Protein AF-0000000081550112 (afdb_homodimer)

Organism: NCBI:txid168488

Solvent-accessible surface area (backbone atoms only — not comparable to full-atom values): 55950 Å² total; per-residue (Å²): 106,67,66,59,48,47,55,51,49,52,52,48,53,53,44,50,54,46,49,51,52,52,50,49,59,62,70,41,95,60,53,69,67,57,46,50,53,49,52,52,48,33,51,45,40,63,52,36,85,81,40,51,69,56,51,51,54,51,52,58,54,51,71,75,55,78,55,77,91,37,52,35,54,43,20,46,51,52,34,57,34,46,76,68,51,33,79,71,68,75,66,75,54,55,83,51,34,33,87,86,79,68,42,69,44,73,78,49,72,76,37,56,67,24,34,51,29,34,33,52,29,23,72,65,26,34,89,84,35,59,67,28,55,49,38,30,55,50,27,48,54,53,50,53,52,52,64,67,48,77,84,76,61,57,69,67,58,45,51,51,50,52,47,40,72,71,50,41,68,89,58,50,32,58,64,63,46,19,59,54,37,48,58,52,47,69,69,40,89,83,51,52,67,62,58,50,52,43,29,48,53,51,51,43,52,52,28,51,51,50,46,53,47,47,50,52,49,50,51,48,52,59,70,66,38,56,50,80,71,34,76,83,34,77,86,51,65,64,60,29,38,48,52,26,43,31,30,44,67,55,77,91,37,53,70,44,33,48,56,50,18,54,53,48,43,52,49,52,37,52,48,39,35,61,73,74,65,50,48,74,70,55,46,52,52,51,44,55,31,50,65,65,70,44,80,82,48,39,79,80,44,59,68,71,54,33,53,52,49,50,51,51,52,51,53,50,49,50,51,28,48,53,40,26,73,76,69,70,43,86,48,48,72,46,56,53,48,39,50,35,53,26,46,52,34,44,50,52,51,42,47,28,61,75,68,69,47,77,70,54,58,66,60,45,47,60,42,34,18,39,55,67,39,35,57,47,52,50,48,52,49,47,60,59,68,50,68,71,73,45,77,72,47,55,62,43,56,40,89,75,59,50,65,63,52,50,43,29,14,42,40,29,37,51,30,45,41,70,40,40,44,66,63,36,47,73,73,62,46,74,82,40,64,56,55,37,46,20,62,75,68,68,40,91,46,68,70,58,28,53,51,51,50,52,51,50,42,53,52,38,48,15,53,48,39,44,57,55,49,41,85,82,57,68,70,35,66,72,53,54,48,31,38,53,21,41,34,16,32,27,45,62,56,24,61,52,93,59,98,40,52,64,64,47,42,52,51,50,47,42,55,64,53,67,54,73,72,82,130,105,65,65,59,47,48,55,49,48,52,51,49,51,52,45,51,53,48,49,50,52,52,50,49,58,64,68,41,94,61,55,68,68,57,47,51,53,50,53,52,48,32,50,44,38,62,51,36,83,80,40,49,68,58,50,50,53,51,51,59,54,51,71,75,54,78,54,76,91,37,51,36,53,42,21,46,52,53,34,57,34,46,77,68,50,35,79,71,70,74,66,76,56,55,82,53,35,33,89,86,78,68,41,71,42,73,79,50,72,75,37,57,67,23,35,51,29,35,33,50,30,22,74,65,27,35,87,83,35,58,66,29,55,48,39,31,55,51,29,49,53,53,52,53,51,52,64,69,48,76,85,75,62,57,69,68,59,46,52,52,50,54,47,40,72,72,49,42,68,89,55,50,31,58,63,62,46,19,59,54,36,48,59,52,46,70,70,40,89,83,52,53,66,63,59,50,53,44,28,48,52,51,50,43,52,52,27,52,51,50,47,54,46,47,51,52,48,50,50,49,53,58,70,66,39,54,51,79,71,34,78,82,33,76,85,51,64,65,62,30,37,48,52,25,43,31,30,46,67,55,77,91,38,51,70,44,32,48,55,49,18,54,52,46,43,52,50,52,36,53,50,39,35,59,70,74,65,51,49,73,71,55,45,52,52,52,43,55,30,51,64,66,71,42,80,83,47,39,80,81,44,58,68,71,53,34,54,51,50,49,51,51,51,52,53,50,48,51,53,27,46,52,39,27,73,75,70,69,41,84,48,49,71,48,56,54,48,39,50,36,52,26,45,52,34,43,49,51,53,42,48,28,60,74,68,70,49,77,71,52,59,66,59,45,47,60,42,34,20,39,55,67,37,36,56,45,52,50,48,52,47,49,60,60,67,50,68,71,73,45,78,72,46,56,64,43,59,40,89,75,60,51,65,64,54,50,42,30,14,42,40,30,37,51,30,45,40,69,39,40,44,66,63,34,48,74,72,63,46,75,80,42,66,57,56,37,45,19,65,74,67,68,42,92,46,67,68,60,29,52,50,50,51,52,51,51,43,53,54,37,47,15,53,49,39,44,56,57,49,40,85,80,57,69,69,36,66,72,53,54,49,30,40,53,22,41,34,15,32,28,45,62,58,23,61,51,91,61,98,41,53,64,64,47,43,53,50,49,47,41,54,65,54,65,53,71,71,82,131

Foldseek 3Di:
DVVVVVVVVVLVVLLVVLLVVLLVVLPDDDDLQVNLVSCVLCQLLPNNVSVVPSNVVSLVVLQPDQPPPQLLSLLSNLQSCLLQLHDDDPCSCQVQADPPPRAGDPVCLVVLNSLLSLLLSLLLAFPPNVVSVRSNVVSLVSLVVVLVVPDDDDPLSSVSSVVCNVPRPLLAQRLVSSLVVLVSLVPDPPHDPSSSVSSQSVLQVLLVLLVVLLVVLVVVVVVLCLCVLVVQADDCLLLLLLLLCLLPVDPVCSVVSSLLSLQVSLLRRVLSCLQPNDDLVLLVLLLVLLLVLDLVSLVVHDPSSNSSSVSNSVSLVVLQVVLCVPPVDRCSVLLSQLVSLLSVLSSVLSVCVVVVNADALVVCLQSLLSVLCLLNSLLSSQSSVVPLDDPVVSVLSHPPHDPLSSLLSSLLLLLQLVQCVVVCVVSVNDHGSQVNCCVVVVPDDSVVSNVVSVVVNSNSSSVLSVQSNDPPDSRDNSSSSSSSSSSSSSCQQRVDPDPHSVVSSVVVSCSSNPDRDDD/DVVVVVVVVVLVVLLVVLLVVLLVVLPDDDDLQVNLVSCVLCQLLPNNVSVVPSNVVSLVVLQPDQPPPQLLSLLSNLQSCLLQLHDDDPCSCQVQADPPPRAGDPVCLVVLNSLLSLLLSLLLAFPPNVVSVRSNVVSLVSLVVVLVVPDDDDPLSSVSSVVCNVPHPLLAQRLVSSLVVLVSLVPDPPHDPSSSVSSQSVLQVLLVLLVVLLVVLVVVVVVLCLCVLVVQADDCLLLLLLLLCLLPVDPVCSVVSSLLSLQVSLLRRVLSCLQPNDDLVLLVLLLVLLLVLDLVSLVVHPPSSNSSSVSNSVSLVVLQVVLCVPPVDRCSVLLSQLVSLLSVLSSVLSVCVVVVNADALVVCLQSLLSVLCLLNSLLSSQSSVVPLDDPVVSVLSHPPHDPLSSLLSSLLLLLQLVQCVVVCVVSVNPHGSQNNCCVVVVPDDSVVSNVVSVVVNSNSSSVLSVQSNDPPDSGDNSSSSSSSSSSSSSCQQRVDPDPHSVVSSVVVSCSSNPDRDDD

Radius of gyration: 37.23 Å; Cα contacts (8 Å, |Δi|>4): 1153; chains: 2; bounding box: 61×126×81 Å

Secondary structure (DSSP, 8-state):
-HHHHHHHHHHHHHHHHHHHHHHHHHHS---HHHHHHHHHHHHHTT-GGGGHHHHHHHHHHHHS---TT-HHHHHHHHHHHHHTT----GGGGGGGB-TTTSSBPGGGGG-HHHHHHHHHHHTT--TT-HHHHHHHHHHHHHHHHHHHSTTSS-HHHHHHHHHHHHS-GGGS-HHHHHHHHHHHHHH-TT--HHHHHHHHHHHHHHHHHHHHHHHHHHHHHHHHTHHHH-TTS---HHHHHHHHHHH--SGGGHHHHHHHHHHHHHHHHHHHIIIII--HHHHHHHHHHHHHT-GGGGGGS-HHHHHHHHHHHHHHHHHHHHHHHHH----HHHHHHHHHHHHHHHHHHHHHHHHT----HHHHHHHHHHHTTHHHHHHHHHHHH-TT--HHHHGGGSSSPPHHHHHHHHHHHHHHHHHHHHHHHHHT----HHHHHHHHTT--SHHHHHHHHHHHHHHHHHHHHHHHH-TT--S-HHHHHHHHHHHHHHHHHH--SSS-HHHHHHHHHIIIII-PPP-/-HHHHHHHHHHHHHHHHHHHHHHHHHHS---HHHHHHHHHHHHHTT-GGGGHHHHHHHHHHHHS---TT-HHHHHHHHHHHHHTT----GGGGGGGB-TTTSSBPGGGGG-HHHHHHHHHHHTT--TT-HHHHHHHHHHHHHHHHHHHSTTSS-HHHHHHHHHHHHS-GGGS-HHHHHHHHHHHHHH-TT--HHHHHHHHHHHHHHHHHHHHHHHHHHHHHHHHTHHHH-TTS---HHHHHHHHHHH--SGGGHHHHHHHHHHHHHHHHHHHIIIII--HHHHHHHHHHHHHT-GGGGGGS-HHHHHHHHHHHHHHHHHHHHHHHHH----HHHHHHHHHHHHHHHHHHHHHHHTT----HHHHHHHHHHHTTHHHHHHHHHHHH-TT--HHHHGGGSSSPPHHHHHHHHHHHHHHHHHHHHHHHHHT----HHHHHHHHTT--SHHHHHHHHHHHHHHHHHHHHHHHH-TT--S-HHHHHHHHHHHHHHHHHH--SSS-HHHHHHHHHIIIII-PPP-

Structure (mmCIF, N/CA/C/O backbone):
data_AF-0000000081550112-model_v1
#
loop_
_entity.id
_entity.type
_entity.pdbx_description
1 polymer 'Uncharacterized protein'
#
loop_
_atom_site.group_PDB
_atom_site.id
_atom_site.type_symbol
_atom_site.label_atom_id
_atom_site.label_alt_id
_atom_site.label_comp_id
_atom_site.label_asym_id
_atom_site.label_entity_id
_atom_site.label_seq_id
_atom_site.pdbx_PDB_ins_code
_atom_site.Cartn_x
_atom_site.Cartn_y
_atom_site.Cartn_z
_atom_site.occupancy
_atom_site.B_iso_or_equiv
_atom_site.auth_seq_id
_atom_site.auth_comp_id
_atom_site.auth_asym_id
_atom_site.auth_atom_id
_atom_site.pdbx_PDB_model_num
ATOM 1 N N . MET A 1 1 ? 1.025 13.203 -22.438 1 41.69 1 MET A N 1
ATOM 2 C CA . MET A 1 1 ? 2.135 13.234 -21.484 1 41.69 1 MET A CA 1
ATOM 3 C C . MET A 1 1 ? 3.199 14.234 -21.938 1 41.69 1 MET A C 1
ATOM 5 O O . MET A 1 1 ? 3.682 15.031 -21.125 1 41.69 1 MET A O 1
ATOM 9 N N . VAL A 1 2 ? 3.387 14.094 -23.25 1 50.66 2 VAL A N 1
ATOM 10 C CA . VAL A 1 2 ? 4.434 14.961 -23.797 1 50.66 2 VAL A CA 1
ATOM 11 C C . VAL A 1 2 ? 3.973 16.406 -23.766 1 50.66 2 VAL A C 1
ATOM 13 O O . VAL A 1 2 ? 4.738 17.297 -23.391 1 50.66 2 VAL A O 1
ATOM 16 N N . GLU A 1 3 ? 2.811 16.641 -24.125 1 44.69 3 GLU A N 1
ATOM 17 C CA . GLU A 1 3 ? 2.326 18.016 -24.141 1 44.69 3 GLU A CA 1
ATOM 18 C C . GLU A 1 3 ? 2.211 18.578 -22.734 1 44.69 3 GLU A C 1
ATOM 20 O O . GLU A 1 3 ? 2.504 19.766 -22.5 1 44.69 3 GLU A O 1
ATOM 25 N N . GLU A 1 4 ? 1.807 17.812 -21.922 1 49.06 4 GLU A N 1
ATOM 26 C CA . GLU A 1 4 ? 1.729 18.203 -20.531 1 49.06 4 GLU A CA 1
ATOM 27 C C . GLU A 1 4 ? 3.117 18.469 -19.953 1 49.06 4 GLU A C 1
ATOM 29 O O . GLU A 1 4 ? 3.311 19.422 -19.188 1 49.06 4 GLU A O 1
ATOM 34 N N . ASP A 1 5 ? 3.982 17.688 -20.453 1 56.22 5 ASP A N 1
ATOM 35 C CA . ASP A 1 5 ? 5.359 17.875 -20 1 56.22 5 ASP A CA 1
ATOM 36 C C . ASP A 1 5 ? 5.934 19.188 -20.516 1 56.22 5 ASP A C 1
ATOM 38 O O . ASP A 1 5 ? 6.703 19.859 -19.828 1 56.22 5 ASP A O 1
ATOM 42 N N . ARG A 1 6 ? 5.547 19.484 -21.719 1 52.25 6 ARG A N 1
ATOM 43 C CA . ARG A 1 6 ? 6.043 20.719 -22.312 1 52.25 6 ARG A CA 1
ATOM 44 C C . ARG A 1 6 ? 5.465 21.938 -21.609 1 52.25 6 ARG A C 1
ATOM 46 O O . ARG A 1 6 ? 6.184 22.906 -21.344 1 52.25 6 ARG A O 1
ATOM 53 N N . VAL A 1 7 ? 4.164 22.047 -21.359 1 54 7 VAL A N 1
ATOM 54 C CA . VAL A 1 7 ? 3.514 23.156 -20.672 1 54 7 VAL A CA 1
ATOM 55 C C . VAL A 1 7 ? 4.121 23.312 -19.281 1 54 7 VAL A C 1
ATOM 57 O O . VAL A 1 7 ? 4.383 24.438 -18.844 1 54 7 VAL A O 1
ATOM 60 N N . VAL A 1 8 ? 4.469 22.25 -18.734 1 61.69 8 VAL A N 1
ATOM 61 C CA . VAL A 1 8 ? 5.094 22.25 -17.406 1 61.69 8 VAL A CA 1
ATOM 62 C C . VAL A 1 8 ? 6.504 22.828 -17.516 1 61.69 8 VAL A C 1
ATOM 64 O O . VAL A 1 8 ? 6.93 23.594 -16.641 1 61.69 8 VAL A O 1
ATOM 67 N N . SER A 1 9 ? 7.039 22.484 -18.609 1 65.06 9 SER A N 1
ATOM 68 C CA . SER A 1 9 ? 8.406 22.969 -18.797 1 65.06 9 SER A CA 1
ATOM 69 C C . SER A 1 9 ? 8.445 24.469 -19.031 1 65.06 9 SER A C 1
ATOM 71 O O . SER A 1 9 ? 9.305 25.172 -18.484 1 65.06 9 SER A O 1
ATOM 73 N N . GLU A 1 10 ? 7.496 25 -19.781 1 63.59 10 GLU A N 1
ATOM 74 C CA . GLU A 1 10 ? 7.441 26.438 -20.047 1 63.59 10 GLU A CA 1
ATOM 75 C C . GLU A 1 10 ? 7.078 27.203 -18.766 1 63.59 10 GLU A C 1
ATOM 77 O O . GLU A 1 10 ? 7.641 28.266 -18.5 1 63.59 10 GLU A O 1
ATOM 82 N N . TYR A 1 11 ? 6.195 26.688 -18.062 1 63.84 11 TYR A N 1
ATOM 83 C CA . TYR A 1 11 ? 5.824 27.281 -16.781 1 63.84 11 TYR A CA 1
ATOM 84 C C . TYR A 1 11 ? 7.023 27.359 -15.844 1 63.84 11 TYR A C 1
ATOM 86 O O . TYR A 1 11 ? 7.258 28.391 -15.203 1 63.84 11 TYR A O 1
ATOM 94 N N . ASN A 1 12 ? 7.762 26.344 -15.961 1 69.88 12 ASN A N 1
ATOM 95 C CA . ASN A 1 12 ? 8.906 26.297 -15.062 1 69.88 12 ASN A CA 1
ATOM 96 C C . ASN A 1 12 ? 9.961 27.328 -15.43 1 69.88 12 ASN A C 1
ATOM 98 O O . ASN A 1 12 ? 10.562 27.953 -14.555 1 69.88 12 ASN A O 1
ATOM 102 N N . LYS A 1 13 ? 10.094 27.484 -16.719 1 72 13 LYS A N 1
ATOM 103 C CA . LYS A 1 13 ? 11.078 28.469 -17.156 1 72 13 LYS A CA 1
ATOM 104 C C . LYS A 1 13 ? 10.633 29.891 -16.812 1 72 13 LYS A C 1
ATOM 106 O O . LYS A 1 13 ? 11.445 30.703 -16.375 1 72 13 LYS A O 1
ATOM 111 N N . SER A 1 14 ? 9.414 30.141 -16.984 1 75.94 14 SER A N 1
ATOM 112 C CA . SER A 1 14 ? 8.867 31.453 -16.656 1 75.94 14 SER A CA 1
ATOM 113 C C . SER A 1 14 ? 8.969 31.734 -15.156 1 75.94 14 SER A C 1
ATOM 115 O O . SER A 1 14 ? 9.344 32.844 -14.75 1 75.94 14 SER A O 1
ATOM 117 N N . ILE A 1 15 ? 8.742 30.828 -14.375 1 77.38 15 ILE A N 1
ATOM 118 C CA . ILE A 1 15 ? 8.805 30.953 -12.922 1 77.38 15 ILE A CA 1
ATOM 119 C C . ILE A 1 15 ? 10.25 31.219 -12.492 1 77.38 15 ILE A C 1
ATOM 121 O O . ILE A 1 15 ? 10.5 32.062 -11.617 1 77.38 15 ILE A O 1
ATOM 125 N N . GLU A 1 16 ? 11.094 30.516 -13.164 1 81.06 16 GLU A N 1
ATOM 126 C CA . GLU A 1 16 ? 12.5 30.672 -12.805 1 81.06 16 GLU A CA 1
ATOM 127 C C . GLU A 1 16 ? 12.984 32.094 -13.109 1 81.06 16 GLU A C 1
ATOM 129 O O . GLU A 1 16 ? 13.758 32.656 -12.344 1 81.06 16 GLU A O 1
ATOM 134 N N . GLU A 1 17 ? 12.547 32.594 -14.164 1 79.94 17 GLU A N 1
ATOM 135 C CA . GLU A 1 17 ? 12.938 33.938 -14.531 1 79.94 17 GLU A CA 1
ATOM 136 C C . GLU A 1 17 ? 12.359 34.969 -13.562 1 79.94 17 GLU A C 1
ATOM 138 O O . GLU A 1 17 ? 13.047 35.906 -13.164 1 79.94 17 GLU A O 1
ATOM 143 N N . LEU A 1 18 ? 11.156 34.812 -13.258 1 81.69 18 LEU A N 1
ATOM 144 C CA . LEU A 1 18 ? 10.492 35.688 -12.305 1 81.69 18 LEU A CA 1
ATOM 145 C C . LEU A 1 18 ? 11.156 35.625 -10.938 1 81.69 18 LEU A C 1
ATOM 147 O O . LEU A 1 18 ? 11.32 36.625 -10.258 1 81.69 18 LEU A O 1
ATOM 151 N N . GLN A 1 19 ? 11.523 34.406 -10.555 1 87.56 19 GLN A N 1
ATOM 152 C CA . GLN A 1 19 ? 12.18 34.188 -9.273 1 87.56 19 GLN A CA 1
ATOM 153 C C . GLN A 1 19 ? 13.531 34.875 -9.211 1 87.56 19 GLN A C 1
ATOM 155 O O . GLN A 1 19 ? 13.883 35.469 -8.18 1 87.56 19 GLN A O 1
ATOM 160 N N . GLU A 1 20 ? 14.203 34.812 -10.305 1 86.94 20 GLU A N 1
ATOM 161 C CA . GLU A 1 20 ? 15.516 35.469 -10.344 1 86.94 20 GLU A CA 1
ATOM 162 C C . GLU A 1 20 ? 15.398 36.969 -10.242 1 86.94 20 GLU A C 1
ATOM 164 O O . GLU A 1 20 ? 16.234 37.625 -9.617 1 86.94 20 GLU A O 1
ATOM 169 N N . GLU A 1 21 ? 14.469 37.5 -10.836 1 85.06 21 GLU A N 1
ATOM 170 C CA . GLU A 1 21 ? 14.266 38.938 -10.781 1 85.06 21 GLU A CA 1
ATOM 171 C C . GLU A 1 21 ? 13.891 39.375 -9.367 1 85.06 21 GLU A C 1
ATOM 173 O O . GLU A 1 21 ? 14.367 40.406 -8.891 1 85.06 21 GLU A O 1
ATOM 178 N N . THR A 1 22 ? 12.992 38.688 -8.797 1 85.5 22 THR A N 1
ATOM 179 C CA . THR A 1 22 ? 12.586 38.969 -7.426 1 85.5 22 THR A CA 1
ATOM 180 C C . THR A 1 22 ? 13.766 38.844 -6.469 1 85.5 22 THR A C 1
ATOM 182 O O . THR A 1 22 ? 13.922 39.625 -5.547 1 85.5 22 THR A O 1
ATOM 185 N N . ARG A 1 23 ? 14.547 37.812 -6.672 1 89.31 23 ARG A N 1
ATOM 186 C CA . ARG A 1 23 ? 15.719 37.594 -5.836 1 89.31 23 ARG A CA 1
ATOM 187 C C . ARG A 1 23 ? 16.703 38.75 -5.938 1 89.31 23 ARG A C 1
ATOM 189 O O . ARG A 1 23 ? 17.281 39.188 -4.934 1 89.31 23 ARG A O 1
ATOM 196 N N . LYS A 1 24 ? 16.812 39.25 -7.164 1 86.5 24 LYS A N 1
ATOM 197 C CA . LYS A 1 24 ? 17.672 40.406 -7.379 1 86.5 24 LYS A CA 1
ATOM 198 C C . LYS A 1 24 ? 17.156 41.625 -6.629 1 86.5 24 LYS A C 1
ATOM 200 O O . LYS A 1 24 ? 17.938 42.375 -6.051 1 86.5 24 LYS A O 1
ATOM 205 N N . ALA A 1 25 ? 15.891 41.75 -6.703 1 83.19 25 ALA A N 1
ATOM 206 C CA . ALA A 1 25 ? 15.289 42.906 -6.004 1 83.19 25 ALA A CA 1
ATOM 207 C C . ALA A 1 25 ? 15.547 42.812 -4.5 1 83.19 25 ALA A C 1
ATOM 209 O O . ALA A 1 25 ? 15.773 43.844 -3.848 1 83.19 25 ALA A O 1
ATOM 210 N N . LEU A 1 26 ? 15.562 41.625 -3.932 1 85.62 26 LEU A N 1
ATOM 211 C CA . LEU A 1 26 ? 15.75 41.438 -2.5 1 85.62 26 LEU A CA 1
ATOM 212 C C . LEU A 1 26 ? 17.219 41.562 -2.117 1 85.62 26 LEU A C 1
ATOM 214 O O . LEU A 1 26 ? 17.547 41.781 -0.949 1 85.62 26 LEU A O 1
ATOM 218 N N . ARG A 1 27 ? 18 41.406 -3.094 1 84.81 27 ARG A N 1
ATOM 219 C CA . ARG A 1 27 ? 19.438 41.469 -2.812 1 84.81 27 ARG A CA 1
ATOM 220 C C . ARG A 1 27 ? 19.969 42.875 -3.023 1 84.81 27 ARG A C 1
ATOM 222 O O . ARG A 1 27 ? 21.078 43.188 -2.584 1 84.81 27 ARG A O 1
ATOM 229 N N . THR A 1 28 ? 19.109 43.625 -3.645 1 81.75 28 THR A N 1
ATOM 230 C CA . THR A 1 28 ? 19.484 45.031 -3.814 1 81.75 28 THR A CA 1
ATOM 231 C C . THR A 1 28 ? 19.344 45.781 -2.5 1 81.75 28 THR A C 1
ATOM 233 O O . THR A 1 28 ? 18.672 45.312 -1.577 1 81.75 28 THR A O 1
ATOM 236 N N . ASP A 1 29 ? 20.094 46.844 -2.434 1 81.12 29 ASP A N 1
ATOM 237 C CA . ASP A 1 29 ? 20.047 47.656 -1.229 1 81.12 29 ASP A CA 1
ATOM 238 C C . ASP A 1 29 ? 18.75 48.469 -1.165 1 81.12 29 ASP A C 1
ATOM 240 O O . ASP A 1 29 ? 18.719 49.625 -1.598 1 81.12 29 ASP A O 1
ATOM 244 N N . LEU A 1 30 ? 17.734 47.938 -0.591 1 87.81 30 LEU A N 1
ATOM 245 C CA . LEU A 1 30 ? 16.438 48.562 -0.43 1 87.81 30 LEU A CA 1
ATOM 246 C C . LEU A 1 30 ? 16.375 49.375 0.871 1 87.81 30 LEU A C 1
ATOM 248 O O . LEU A 1 30 ? 17.094 49.062 1.823 1 87.81 30 LEU A O 1
ATOM 252 N N . GLU A 1 31 ? 15.531 50.344 0.765 1 92.19 31 GLU A N 1
ATOM 253 C CA . GLU A 1 31 ? 15.156 50.969 2.027 1 92.19 31 GLU A CA 1
ATOM 254 C C . GLU A 1 31 ? 14.375 50.031 2.914 1 92.19 31 GLU A C 1
ATOM 256 O O . GLU A 1 31 ? 13.57 49.219 2.418 1 92.19 31 GLU A O 1
ATOM 261 N N . PRO A 1 32 ? 14.594 50.125 4.156 1 93.25 32 PRO A N 1
ATOM 262 C CA . PRO A 1 32 ? 13.992 49.156 5.078 1 93.25 32 PRO A CA 1
ATOM 263 C C . PRO A 1 32 ? 12.477 49.062 4.914 1 93.25 32 PRO A C 1
ATOM 265 O O . PRO A 1 32 ? 11.93 47.938 4.926 1 93.25 32 PRO A O 1
ATOM 268 N N . MET A 1 33 ? 11.852 50.125 4.699 1 93.69 33 MET A N 1
ATOM 269 C CA . MET A 1 33 ? 10.398 50.094 4.531 1 93.69 33 MET A CA 1
ATOM 270 C C . MET A 1 33 ? 10.016 49.344 3.268 1 93.69 33 MET A C 1
ATOM 272 O O . MET A 1 33 ? 9.047 48.594 3.271 1 93.69 33 MET A O 1
ATOM 276 N N . GLU A 1 34 ? 10.766 49.594 2.291 1 92.5 34 GLU A N 1
ATOM 277 C CA . GLU A 1 34 ? 10.508 48.875 1.033 1 92.5 34 GLU A CA 1
ATOM 278 C C . GLU A 1 34 ? 10.766 47.375 1.17 1 92.5 34 GLU A C 1
ATOM 280 O O . GLU A 1 34 ? 10.023 46.562 0.613 1 92.5 34 GLU A O 1
ATOM 285 N N . ALA A 1 35 ? 11.781 47.094 1.898 1 93.94 35 ALA A N 1
ATOM 286 C CA . ALA A 1 35 ? 12.102 45.688 2.137 1 93.94 35 ALA A CA 1
ATOM 287 C C . ALA A 1 35 ? 10.984 45 2.912 1 93.94 35 ALA A C 1
ATOM 289 O O . ALA A 1 35 ? 10.594 43.875 2.59 1 93.94 35 ALA A O 1
ATOM 290 N N . MET A 1 36 ? 10.484 45.656 3.895 1 96.06 36 MET A N 1
ATOM 291 C CA . MET A 1 36 ? 9.414 45.094 4.715 1 96.06 36 MET A CA 1
ATOM 292 C C . MET A 1 36 ? 8.156 44.875 3.889 1 96.06 36 MET A C 1
ATOM 294 O O . MET A 1 36 ? 7.5 43.844 4.004 1 96.06 36 MET A O 1
ATOM 298 N N . LYS A 1 37 ? 7.832 45.844 3.045 1 93.44 37 LYS A N 1
ATOM 299 C CA . LYS A 1 37 ? 6.652 45.719 2.191 1 93.44 37 LYS A CA 1
ATOM 300 C C . LYS A 1 37 ? 6.789 44.531 1.227 1 93.44 37 LYS A C 1
ATOM 302 O O . LYS A 1 37 ? 5.824 43.812 0.988 1 93.44 37 LYS A O 1
ATOM 307 N N . LEU A 1 38 ? 7.961 44.438 0.737 1 93.38 38 LEU A N 1
ATOM 308 C CA . LEU A 1 38 ? 8.219 43.344 -0.197 1 93.38 38 LEU A CA 1
ATOM 309 C C . LEU A 1 38 ? 8.102 42 0.498 1 93.38 38 LEU A C 1
ATOM 311 O O . LEU A 1 38 ? 7.453 41.062 -0.02 1 93.38 38 LEU A O 1
ATOM 315 N N . ILE A 1 39 ? 8.711 41.844 1.67 1 95 39 ILE A N 1
ATOM 316 C CA . ILE A 1 39 ? 8.656 40.594 2.434 1 95 39 ILE A CA 1
ATOM 317 C C . ILE A 1 39 ? 7.203 40.25 2.775 1 95 39 ILE A C 1
ATOM 319 O O . ILE A 1 39 ? 6.773 39.125 2.641 1 95 39 ILE A O 1
ATOM 323 N N . ASP A 1 40 ? 6.496 41.219 3.201 1 94.88 40 ASP A N 1
ATOM 324 C CA . ASP A 1 40 ? 5.09 41.062 3.559 1 94.88 40 ASP A CA 1
ATOM 325 C C . ASP A 1 40 ? 4.281 40.531 2.373 1 94.88 40 ASP A C 1
ATOM 327 O O . ASP A 1 40 ? 3.461 39.625 2.523 1 94.88 40 ASP A O 1
ATOM 331 N N . SER A 1 41 ? 4.531 41.125 1.217 1 93.81 41 SER A N 1
ATOM 332 C CA . SER A 1 41 ? 3.826 40.719 0.007 1 93.81 41 SER A CA 1
ATOM 333 C C . SER A 1 41 ? 4.195 39.281 -0.384 1 93.81 41 SER A C 1
ATOM 335 O O . SER A 1 41 ? 3.328 38.5 -0.763 1 93.81 41 SER A O 1
ATOM 337 N N . LEU A 1 42 ? 5.465 38.969 -0.281 1 95.06 42 LEU A N 1
ATOM 338 C CA . LEU A 1 42 ? 5.918 37.625 -0.635 1 95.06 42 LEU A CA 1
ATOM 339 C C . LEU A 1 42 ? 5.246 36.594 0.242 1 95.06 42 LEU A C 1
ATOM 341 O O . LEU A 1 42 ? 4.859 35.531 -0.244 1 95.06 42 LEU A O 1
ATOM 345 N N . GLN A 1 43 ? 5.074 36.906 1.482 1 94.5 43 GLN A N 1
ATOM 346 C CA . GLN A 1 43 ? 4.488 35.969 2.428 1 94.5 43 GLN A CA 1
ATOM 347 C C . GLN A 1 43 ? 2.996 35.781 2.168 1 94.5 43 GLN A C 1
ATOM 349 O O . GLN A 1 43 ? 2.498 34.656 2.16 1 94.5 43 GLN A O 1
ATOM 354 N N . TRP A 1 44 ? 2.326 36.812 1.846 1 93.5 44 TRP A N 1
ATOM 355 C CA . TRP A 1 44 ? 0.881 36.719 1.656 1 93.5 44 TRP A CA 1
ATOM 356 C C . TRP A 1 44 ? 0.546 36.125 0.289 1 93.5 44 TRP A C 1
ATOM 358 O O . TRP A 1 44 ? -0.523 35.562 0.103 1 93.5 44 TRP A O 1
ATOM 368 N N . LEU A 1 45 ? 1.512 36.344 -0.619 1 95.12 45 LEU A N 1
ATOM 369 C CA . LEU A 1 45 ? 1.335 35.75 -1.947 1 95.12 45 LEU A CA 1
ATOM 370 C C . LEU A 1 45 ? 1.703 34.281 -1.953 1 95.12 45 LEU A C 1
ATOM 372 O O . LEU A 1 45 ? 1.468 33.594 -2.941 1 95.12 45 LEU A O 1
ATOM 376 N N . GLY A 1 46 ? 2.258 33.844 -0.869 1 94.56 46 GLY A N 1
ATOM 377 C CA . GLY A 1 46 ? 2.512 32.406 -0.698 1 94.56 46 GLY A CA 1
ATOM 378 C C . GLY A 1 46 ? 3.773 31.953 -1.397 1 94.56 46 GLY A C 1
ATOM 379 O O . GLY A 1 46 ? 3.928 30.75 -1.678 1 94.56 46 GLY A O 1
ATOM 380 N N . ILE A 1 47 ? 4.727 32.812 -1.757 1 95.06 47 ILE A N 1
ATOM 381 C CA . ILE A 1 47 ? 5.918 32.406 -2.496 1 95.06 47 ILE A CA 1
ATOM 382 C C . ILE A 1 47 ? 7.164 32.688 -1.661 1 95.06 47 ILE A C 1
ATOM 384 O O . ILE A 1 47 ? 8.289 32.562 -2.152 1 95.06 47 ILE A O 1
ATOM 388 N N . ALA A 1 48 ? 6.957 33.031 -0.4 1 94.62 48 ALA A N 1
ATOM 389 C CA . ALA A 1 48 ? 8.07 33.375 0.48 1 94.62 48 ALA A CA 1
ATOM 390 C C . ALA A 1 48 ? 9.023 32.219 0.661 1 94.62 48 ALA A C 1
ATOM 392 O O . ALA A 1 48 ? 10.227 32.406 0.875 1 94.62 48 ALA A O 1
ATOM 393 N N . TYR A 1 49 ? 8.516 30.938 0.592 1 93.44 49 TYR A N 1
ATOM 394 C CA . TYR A 1 49 ? 9.336 29.766 0.827 1 93.44 49 TYR A CA 1
ATOM 395 C C . TYR A 1 49 ? 10.445 29.656 -0.214 1 93.44 49 TYR A C 1
ATOM 397 O O . TYR A 1 49 ? 11.445 28.969 0.004 1 93.44 49 TYR A O 1
ATOM 405 N N . LYS A 1 50 ? 10.359 30.344 -1.282 1 93.62 50 LYS A N 1
ATOM 406 C CA . LYS A 1 50 ? 11.359 30.312 -2.34 1 93.62 50 LYS A CA 1
ATOM 407 C C . LYS A 1 50 ? 12.508 31.281 -2.035 1 93.62 50 LYS A C 1
ATOM 409 O O . LYS A 1 50 ? 13.578 31.188 -2.645 1 93.62 50 LYS A O 1
ATOM 414 N N . TYR A 1 51 ? 12.297 32.188 -1.077 1 94.56 51 TYR A N 1
ATOM 415 C CA . TYR A 1 51 ? 13.258 33.25 -0.81 1 94.56 51 TYR A CA 1
ATOM 416 C C . TYR A 1 51 ? 13.664 33.25 0.659 1 94.56 51 TYR A C 1
ATOM 418 O O . TYR A 1 51 ? 13.844 34.312 1.248 1 94.56 51 TYR A O 1
ATOM 426 N N . GLU A 1 52 ? 13.75 32.156 1.254 1 92.94 52 GLU A N 1
ATOM 427 C CA . GLU A 1 52 ? 13.969 32.062 2.693 1 92.94 52 GLU A CA 1
ATOM 428 C C . GLU A 1 52 ? 15.289 32.688 3.1 1 92.94 52 GLU A C 1
ATOM 430 O O . GLU A 1 52 ? 15.359 33.406 4.113 1 92.94 52 GLU A O 1
ATOM 435 N N . GLU A 1 53 ? 16.281 32.5 2.334 1 93 53 GLU A N 1
ATOM 436 C CA . GLU A 1 53 ? 17.594 33.031 2.668 1 93 53 GLU A CA 1
ATOM 437 C C . GLU A 1 53 ? 17.594 34.562 2.598 1 93 53 GLU A C 1
ATOM 439 O O . GLU A 1 53 ? 18.109 35.25 3.492 1 93 53 GLU A O 1
ATOM 444 N N . GLU A 1 54 ? 17.016 35.094 1.547 1 93.69 54 GLU A N 1
ATOM 445 C CA . GLU A 1 54 ? 16.953 36.531 1.365 1 93.69 54 GLU A CA 1
ATOM 446 C C . GLU A 1 54 ? 16.094 37.188 2.453 1 93.69 54 GLU A C 1
ATOM 448 O O . GLU A 1 54 ? 16.453 38.219 2.982 1 93.69 54 GLU A O 1
ATOM 453 N N . ILE A 1 55 ? 15.016 36.562 2.754 1 94.94 55 ILE A N 1
ATOM 454 C CA . ILE A 1 55 ? 14.109 37.094 3.766 1 94.94 55 ILE A CA 1
ATOM 455 C C . ILE A 1 55 ? 14.805 37.094 5.129 1 94.94 55 ILE A C 1
ATOM 457 O O . ILE A 1 55 ? 14.719 38.062 5.875 1 94.94 55 ILE A O 1
ATOM 461 N N . ASP A 1 56 ? 15.516 36.031 5.434 1 94.25 56 ASP A N 1
ATOM 462 C CA . ASP A 1 56 ? 16.234 35.938 6.703 1 94.25 56 ASP A CA 1
ATOM 463 C C . ASP A 1 56 ? 17.297 37.031 6.809 1 94.25 56 ASP A C 1
ATOM 465 O O . ASP A 1 56 ? 17.516 37.594 7.891 1 94.25 56 ASP A O 1
ATOM 469 N N . PHE A 1 57 ? 17.922 37.25 5.723 1 93.88 57 PHE A N 1
ATOM 470 C CA . PHE A 1 57 ? 18.922 38.312 5.68 1 93.88 57 PHE A CA 1
ATOM 471 C C . PHE A 1 57 ? 18.312 39.656 6.07 1 93.88 57 PHE A C 1
ATOM 473 O O . PHE A 1 57 ? 18.859 40.375 6.906 1 93.88 57 PHE A O 1
ATOM 480 N N . TRP A 1 58 ? 17.203 39.969 5.527 1 94.81 58 TRP A N 1
ATOM 481 C CA . TRP A 1 58 ? 16.547 41.25 5.793 1 94.81 58 TRP A CA 1
ATOM 482 C C . TRP A 1 58 ? 15.992 41.312 7.215 1 94.81 58 TRP A C 1
ATOM 484 O O . TRP A 1 58 ? 16.016 42.344 7.867 1 94.81 58 TRP A O 1
ATOM 494 N N . LEU A 1 59 ? 15.461 40.219 7.703 1 95.81 59 LEU A N 1
ATOM 495 C CA . LEU A 1 59 ? 14.914 40.188 9.055 1 95.81 59 LEU A CA 1
ATOM 496 C C . LEU A 1 59 ? 16 40.438 10.086 1 95.81 59 LEU A C 1
ATOM 498 O O . LEU A 1 59 ? 15.766 41.125 11.086 1 95.81 59 LEU A O 1
ATOM 502 N N . GLU A 1 60 ? 17.172 39.969 9.812 1 95.12 60 GLU A N 1
ATOM 503 C CA . GLU A 1 60 ? 18.297 40.25 10.695 1 95.12 60 GLU A CA 1
ATOM 504 C C . GLU A 1 60 ? 18.656 41.75 10.688 1 95.12 60 GLU A C 1
ATOM 506 O O . GLU A 1 60 ? 18.953 42.312 11.734 1 95.12 60 GLU A O 1
ATOM 511 N N . LYS A 1 61 ? 18.594 42.312 9.547 1 93.88 61 LYS A N 1
ATOM 512 C CA . LYS A 1 61 ? 18.859 43.75 9.414 1 93.88 61 LYS A CA 1
ATOM 513 C C . LYS A 1 61 ? 17.797 44.562 10.125 1 93.88 61 LYS A C 1
ATOM 515 O O . LYS A 1 61 ? 18.094 45.625 10.695 1 93.88 61 LYS A O 1
ATOM 520 N N . LEU A 1 62 ? 16.594 44.125 10.07 1 95.69 62 LEU A N 1
ATOM 521 C CA . LEU A 1 62 ? 15.461 44.844 10.633 1 95.69 62 LEU A CA 1
ATOM 522 C C . LEU A 1 62 ? 15.477 44.781 12.156 1 95.69 62 LEU A C 1
ATOM 524 O O . LEU A 1 62 ? 14.859 45.625 12.82 1 95.69 62 LEU A O 1
ATOM 528 N N . LEU A 1 63 ? 16.156 43.844 12.703 1 94.81 63 LEU A N 1
ATOM 529 C CA . LEU A 1 63 ? 16.266 43.75 14.156 1 94.81 63 LEU A CA 1
ATOM 530 C C . LEU A 1 63 ? 16.953 44.969 14.734 1 94.81 63 LEU A C 1
ATOM 532 O O . LEU A 1 63 ? 16.641 45.406 15.852 1 94.81 63 LEU A O 1
ATOM 536 N N . GLU A 1 64 ? 17.797 45.531 13.914 1 91.5 64 GLU A N 1
ATOM 537 C CA . GLU A 1 64 ? 18.609 46.656 14.391 1 91.5 64 GLU A CA 1
ATOM 538 C C . GLU A 1 64 ? 18.062 47.969 13.883 1 91.5 64 GLU A C 1
ATOM 540 O O . GLU A 1 64 ? 18.547 49.031 14.281 1 91.5 64 GLU A O 1
ATOM 545 N N . TRP A 1 65 ? 17.062 47.875 13.141 1 92.88 65 TRP A N 1
ATOM 546 C CA . TRP A 1 65 ? 16.516 49.094 12.523 1 92.88 65 TRP A CA 1
ATOM 547 C C . TRP A 1 65 ? 15.414 49.688 13.391 1 92.88 65 TRP A C 1
ATOM 549 O O . TRP A 1 65 ? 14.641 48.969 14.023 1 92.88 65 TRP A O 1
ATOM 559 N N . ASP A 1 66 ? 15.344 51 13.383 1 89.62 66 ASP A N 1
ATOM 560 C CA . ASP A 1 66 ? 14.305 51.688 14.141 1 89.62 66 ASP A CA 1
ATOM 561 C C . ASP A 1 66 ? 13.422 52.531 13.219 1 89.62 66 ASP A C 1
ATOM 563 O O . ASP A 1 66 ? 13.914 53.375 12.477 1 89.62 66 ASP A O 1
ATOM 567 N N . ALA A 1 67 ? 12.133 52.375 13.328 1 89.88 67 ALA A N 1
ATOM 568 C CA . ALA A 1 67 ? 11.156 53.031 12.453 1 89.88 67 ALA A CA 1
ATOM 569 C C . ALA A 1 67 ? 10.789 54.406 12.977 1 89.88 67 ALA A C 1
ATOM 571 O O . ALA A 1 67 ? 10.031 55.125 12.336 1 89.88 67 ALA A O 1
ATOM 572 N N . GLY A 1 68 ? 11.336 54.781 14.062 1 90.25 68 GLY A N 1
ATOM 573 C CA . GLY A 1 68 ? 11.031 56.094 14.625 1 90.25 68 GLY A CA 1
ATOM 574 C C . GLY A 1 68 ? 9.594 56.219 15.078 1 90.25 68 GLY A C 1
ATOM 575 O O . GLY A 1 68 ? 9.07 55.344 15.766 1 90.25 68 GLY A O 1
ATOM 576 N N . GLU A 1 69 ? 8.938 57.375 14.633 1 91.5 69 GLU A N 1
ATOM 577 C CA . GLU A 1 69 ? 7.59 57.656 15.125 1 91.5 69 GLU A CA 1
ATOM 578 C C . GLU A 1 69 ? 6.535 57.219 14.109 1 91.5 69 GLU A C 1
ATOM 580 O O . GLU A 1 69 ? 5.375 57.625 14.203 1 91.5 69 GLU A O 1
ATOM 585 N N . ASP A 1 70 ? 6.953 56.406 13.242 1 95.06 70 ASP A N 1
ATOM 586 C CA . ASP A 1 70 ? 6.02 55.906 12.242 1 95.06 70 ASP A CA 1
ATOM 587 C C . ASP A 1 70 ? 5.312 54.656 12.758 1 95.06 70 ASP A C 1
ATOM 589 O O . ASP A 1 70 ? 5.914 53.594 12.836 1 95.06 70 ASP A O 1
ATOM 593 N N . LEU A 1 71 ? 4.043 54.719 13.008 1 96.81 71 LEU A N 1
ATOM 594 C CA . LEU A 1 71 ? 3.279 53.625 13.602 1 96.81 71 LEU A CA 1
ATOM 595 C C . LEU A 1 71 ? 3.191 52.438 12.641 1 96.81 71 LEU A C 1
ATOM 597 O O . LEU A 1 71 ? 3.303 51.312 13.062 1 96.81 71 LEU A O 1
ATOM 601 N N . HIS A 1 72 ? 2.943 52.781 11.414 1 96.75 72 HIS A N 1
ATOM 602 C CA . HIS A 1 72 ? 2.84 51.719 10.414 1 96.75 72 HIS A CA 1
ATOM 603 C C . HIS A 1 72 ? 4.141 50.938 10.305 1 96.75 72 HIS A C 1
ATOM 605 O O . HIS A 1 72 ? 4.137 49.719 10.375 1 96.75 72 HIS A O 1
ATOM 611 N N . ALA A 1 73 ? 5.246 51.594 10.172 1 96.81 73 ALA A N 1
ATOM 612 C CA . ALA A 1 73 ? 6.551 50.969 10.031 1 96.81 73 ALA A CA 1
ATOM 613 C C . ALA A 1 73 ? 6.91 50.156 11.281 1 96.81 73 ALA A C 1
ATOM 615 O O . ALA A 1 73 ? 7.445 49.062 11.188 1 96.81 73 ALA A O 1
ATOM 616 N N . THR A 1 74 ? 6.637 50.719 12.438 1 97.44 74 THR A N 1
ATOM 617 C CA . THR A 1 74 ? 6.938 50.062 13.695 1 97.44 74 THR A CA 1
ATOM 618 C C . THR A 1 74 ? 6.129 48.781 13.828 1 97.44 74 THR A C 1
ATOM 620 O O . THR A 1 74 ? 6.676 47.719 14.203 1 97.44 74 THR A O 1
ATOM 623 N N . SER A 1 75 ? 4.863 48.875 13.523 1 97.88 75 SER A N 1
ATOM 624 C CA . SER A 1 75 ? 3.971 47.719 13.656 1 97.88 75 SER A CA 1
ATOM 625 C C . SER A 1 75 ? 4.312 46.625 12.641 1 97.88 75 SER A C 1
ATOM 627 O O . SER A 1 75 ? 4.305 45.438 12.977 1 97.88 75 SER A O 1
ATOM 629 N N . LEU A 1 76 ? 4.543 47 11.445 1 97.5 76 LEU A N 1
ATOM 630 C CA . LEU A 1 76 ? 4.898 46.062 10.398 1 97.5 76 LEU A CA 1
ATOM 631 C C . LEU A 1 76 ? 6.199 45.344 10.742 1 97.5 76 LEU A C 1
ATOM 633 O O . LEU A 1 76 ? 6.301 44.125 10.57 1 97.5 76 LEU A O 1
ATOM 637 N N . ARG A 1 77 ? 7.18 46.094 11.18 1 97.75 77 ARG A N 1
ATOM 638 C CA . ARG A 1 77 ? 8.445 45.5 11.602 1 97.75 77 ARG A CA 1
ATOM 639 C C . ARG A 1 77 ? 8.234 44.5 12.719 1 97.75 77 ARG A C 1
ATOM 641 O O . ARG A 1 77 ? 8.766 43.375 12.656 1 97.75 77 ARG A O 1
ATOM 648 N N . PHE A 1 78 ? 7.5 44.906 13.719 1 97.81 78 PHE A N 1
ATOM 649 C CA . PHE A 1 78 ? 7.219 44.031 14.867 1 97.81 78 PHE A CA 1
ATOM 650 C C . PHE A 1 78 ? 6.562 42.75 14.43 1 97.81 78 PHE A C 1
ATOM 652 O O . PHE A 1 78 ? 6.98 41.656 14.852 1 97.81 78 PHE A O 1
ATOM 659 N N . ARG A 1 79 ? 5.559 42.844 13.617 1 97.5 79 ARG A N 1
ATOM 660 C CA . ARG A 1 79 ? 4.805 41.688 13.156 1 97.5 79 ARG A CA 1
ATOM 661 C C . ARG A 1 79 ? 5.688 40.75 12.344 1 97.5 79 ARG A C 1
ATOM 663 O O . ARG A 1 79 ? 5.684 39.531 12.57 1 97.5 79 ARG A O 1
ATOM 670 N N . LEU A 1 80 ? 6.441 41.25 11.398 1 97.12 80 LEU A N 1
ATOM 671 C CA . LEU A 1 80 ? 7.281 40.438 10.531 1 97.12 80 LEU A CA 1
ATOM 672 C C . LEU A 1 80 ? 8.336 39.688 11.336 1 97.12 80 LEU A C 1
ATOM 674 O O . LEU A 1 80 ? 8.602 38.5 11.078 1 97.12 80 LEU A O 1
ATOM 678 N N . LEU A 1 81 ? 8.906 40.344 12.281 1 97 81 LEU A N 1
ATOM 679 C CA . LEU A 1 81 ? 9.945 39.75 13.094 1 97 81 LEU A CA 1
ATOM 680 C C . LEU A 1 81 ? 9.367 38.625 13.969 1 97 81 LEU A C 1
ATOM 682 O O . LEU A 1 81 ? 9.828 37.5 13.914 1 97 81 LEU A O 1
ATOM 686 N N . ARG A 1 82 ? 8.273 38.844 14.68 1 96.81 82 ARG A N 1
ATOM 687 C CA . ARG A 1 82 ? 7.723 37.875 15.609 1 96.81 82 ARG A CA 1
ATOM 688 C C . ARG A 1 82 ? 7.121 36.688 14.852 1 96.81 82 ARG A C 1
ATOM 690 O O . ARG A 1 82 ? 7.25 35.531 15.281 1 96.81 82 ARG A O 1
ATOM 697 N N . GLN A 1 83 ? 6.469 36.969 13.766 1 94.94 83 GLN A N 1
ATOM 698 C CA . GLN A 1 83 ? 5.887 35.875 12.969 1 94.94 83 GLN A CA 1
ATOM 699 C C . GLN A 1 83 ? 6.969 34.938 12.453 1 94.94 83 GLN A C 1
ATOM 701 O O . GLN A 1 83 ? 6.699 33.75 12.188 1 94.94 83 GLN A O 1
ATOM 706 N N . ASN A 1 84 ? 8.188 35.469 12.289 1 94.38 84 ASN A N 1
ATOM 707 C CA . ASN A 1 84 ? 9.305 34.656 11.805 1 94.38 84 ASN A CA 1
ATOM 708 C C . ASN A 1 84 ? 10.211 34.219 12.945 1 94.38 84 ASN A C 1
ATOM 710 O O . ASN A 1 84 ? 11.414 34 12.742 1 94.38 84 ASN A O 1
ATOM 714 N N . ALA A 1 85 ? 9.688 34.188 14.141 1 94.06 85 ALA A N 1
ATOM 715 C CA . ALA A 1 85 ? 10.312 33.625 15.32 1 94.06 85 ALA A CA 1
ATOM 716 C C . ALA A 1 85 ? 11.516 34.438 15.773 1 94.06 85 ALA A C 1
ATOM 718 O O . ALA A 1 85 ? 12.492 33.906 16.281 1 94.06 85 ALA A O 1
ATOM 719 N N . LYS A 1 86 ? 11.5 35.719 15.438 1 94.88 86 LYS A N 1
ATOM 720 C CA . LYS A 1 86 ? 12.5 36.656 15.961 1 94.88 86 LYS A CA 1
ATOM 721 C C . LYS A 1 86 ? 11.938 37.5 17.109 1 94.88 86 LYS A C 1
ATOM 723 O O . LYS A 1 86 ? 11.031 38.312 16.906 1 94.88 86 LYS A O 1
ATOM 728 N N . PRO A 1 87 ? 12.516 37.312 18.219 1 92.38 87 PRO A N 1
ATOM 729 C CA . PRO A 1 87 ? 11.922 38 19.375 1 92.38 87 PRO A CA 1
ATOM 730 C C . PRO A 1 87 ? 12.156 39.5 19.344 1 92.38 87 PRO A C 1
ATOM 732 O O . PRO A 1 87 ? 13.266 39.938 19.047 1 92.38 87 PRO A O 1
ATOM 735 N N . VAL A 1 88 ? 11.133 40.312 19.484 1 94.56 88 VAL A N 1
ATOM 736 C CA . VAL A 1 88 ? 11.148 41.75 19.625 1 94.56 88 VAL A CA 1
ATOM 737 C C . VAL A 1 88 ? 10.211 42.156 20.75 1 94.56 88 VAL A C 1
ATOM 739 O O . VAL A 1 88 ? 9.102 41.625 20.875 1 94.56 88 VAL A O 1
ATOM 742 N N . SER A 1 89 ? 10.672 43.031 21.531 1 94.94 89 SER A N 1
ATOM 743 C CA . SER A 1 89 ? 9.891 43.469 22.688 1 94.94 89 SER A CA 1
ATOM 744 C C . SER A 1 89 ? 8.703 44.344 22.266 1 94.94 89 SER A C 1
ATOM 746 O O . SER A 1 89 ? 8.828 45.156 21.359 1 94.94 89 SER A O 1
ATOM 748 N N . SER A 1 90 ? 7.598 44.125 22.984 1 96.12 90 SER A N 1
ATOM 749 C CA . SER A 1 90 ? 6.414 44.938 22.719 1 96.12 90 SER A CA 1
ATOM 750 C C . SER A 1 90 ? 6.621 46.375 23.188 1 96.12 90 SER A C 1
ATOM 752 O O . SER A 1 90 ? 5.844 47.25 22.828 1 96.12 90 SER A O 1
ATOM 754 N N . ASP A 1 91 ? 7.699 46.688 23.812 1 93.5 91 ASP A N 1
ATOM 755 C CA . ASP A 1 91 ? 8.016 48 24.328 1 93.5 91 ASP A CA 1
ATOM 756 C C . ASP A 1 91 ? 8.227 49 23.188 1 93.5 91 ASP A C 1
ATOM 758 O O . ASP A 1 91 ? 8.219 50.219 23.406 1 93.5 91 ASP A O 1
ATOM 762 N N . VAL A 1 92 ? 8.406 48.531 22.016 1 95.31 92 VAL A N 1
ATOM 763 C CA . VAL A 1 92 ? 8.586 49.406 20.859 1 95.31 92 VAL A CA 1
ATOM 764 C C . VAL A 1 92 ? 7.352 50.281 20.688 1 95.31 92 VAL A C 1
ATOM 766 O O . VAL A 1 92 ? 7.43 51.344 20.062 1 95.31 92 VAL A O 1
ATOM 769 N N . PHE A 1 93 ? 6.191 49.906 21.25 1 96.12 93 PHE A N 1
ATOM 770 C CA . PHE A 1 93 ? 4.949 50.656 21.062 1 96.12 93 PHE A CA 1
ATOM 771 C C . PHE A 1 93 ? 4.758 51.656 22.172 1 96.12 93 PHE A C 1
ATOM 773 O O . PHE A 1 93 ? 3.811 52.469 22.141 1 96.12 93 PHE A O 1
ATOM 780 N N . ARG A 1 94 ? 5.637 51.75 23.156 1 93.81 94 ARG A N 1
ATOM 781 C CA . ARG A 1 94 ? 5.508 52.656 24.281 1 93.81 94 ARG A CA 1
ATOM 782 C C . ARG A 1 94 ? 5.578 54.125 23.797 1 93.81 94 ARG A C 1
ATOM 784 O O . ARG A 1 94 ? 4.957 55 24.391 1 93.81 94 ARG A O 1
ATOM 791 N N . LYS A 1 95 ? 6.293 54.344 22.734 1 93.12 95 LYS A N 1
ATOM 792 C CA . LYS A 1 95 ? 6.457 55.719 22.219 1 93.12 95 LYS A CA 1
ATOM 793 C C . LYS A 1 95 ? 5.141 56.25 21.672 1 93.12 95 LYS A C 1
ATOM 795 O O . LYS A 1 95 ? 4.996 57.469 21.469 1 93.12 95 LYS A O 1
ATOM 800 N N . PHE A 1 96 ? 4.207 55.406 21.453 1 95.62 96 PHE A N 1
ATOM 801 C CA . PHE A 1 96 ? 2.926 55.844 20.891 1 95.62 96 PHE A CA 1
ATOM 802 C C . PHE A 1 96 ? 1.885 56 22 1 95.62 96 PHE A C 1
ATOM 804 O O . PHE A 1 96 ? 0.72 56.281 21.719 1 95.62 96 PHE A O 1
ATOM 811 N N . VAL A 1 97 ? 2.26 55.75 23.172 1 93.25 97 VAL A N 1
ATOM 812 C CA . VAL A 1 97 ? 1.374 55.844 24.328 1 93.25 97 VAL A CA 1
ATOM 813 C C . VAL A 1 97 ? 1.544 57.219 25 1 93.25 97 VAL A C 1
ATOM 815 O O . VAL A 1 97 ? 2.664 57.719 25.141 1 93.25 97 VAL A O 1
ATOM 818 N N . ALA A 1 98 ? 0.435 57.719 25.312 1 89.56 98 ALA A N 1
ATOM 819 C CA . ALA A 1 98 ? 0.455 59.031 25.984 1 89.56 98 ALA A CA 1
ATOM 820 C C . ALA A 1 98 ? 0.965 58.906 27.406 1 89.56 98 ALA A C 1
ATOM 822 O O . ALA A 1 98 ? 0.63 57.938 28.125 1 89.56 98 ALA A O 1
ATOM 823 N N . SER A 1 99 ? 1.744 59.844 27.812 1 81.19 99 SER A N 1
ATOM 824 C CA . SER A 1 99 ? 2.363 59.844 29.141 1 81.19 99 SER A CA 1
ATOM 825 C C . SER A 1 99 ? 1.335 60.094 30.234 1 81.19 99 SER A C 1
ATOM 827 O O . SER A 1 99 ? 1.514 59.688 31.375 1 81.19 99 SER A O 1
ATOM 829 N N . ASP A 1 100 ? 0.302 60.719 29.922 1 81.56 100 ASP A N 1
ATOM 830 C CA . ASP A 1 100 ? -0.646 61.188 30.922 1 81.56 100 ASP A CA 1
ATOM 831 C C . ASP A 1 100 ? -1.588 60.062 31.359 1 81.56 100 ASP A C 1
ATOM 833 O O . ASP A 1 100 ? -1.866 59.938 32.562 1 81.56 100 ASP A O 1
ATOM 837 N N . ASN A 1 101 ? -2.088 59.25 30.453 1 81.25 101 ASN A N 1
ATOM 838 C CA . ASN A 1 101 ? -3.105 58.281 30.859 1 81.25 101 ASN A CA 1
ATOM 839 C C . ASN A 1 101 ? -2.719 56.844 30.453 1 81.25 101 ASN A C 1
ATOM 841 O O . ASN A 1 101 ? -3.436 55.906 30.766 1 81.25 101 ASN A O 1
ATOM 845 N N . GLY A 1 102 ? -1.673 56.75 29.766 1 82.69 102 GLY A N 1
ATOM 846 C CA . GLY A 1 102 ? -1.183 55.438 29.438 1 82.69 102 GLY A CA 1
ATOM 847 C C . GLY A 1 102 ? -1.899 54.812 28.266 1 82.69 102 GLY A C 1
ATOM 848 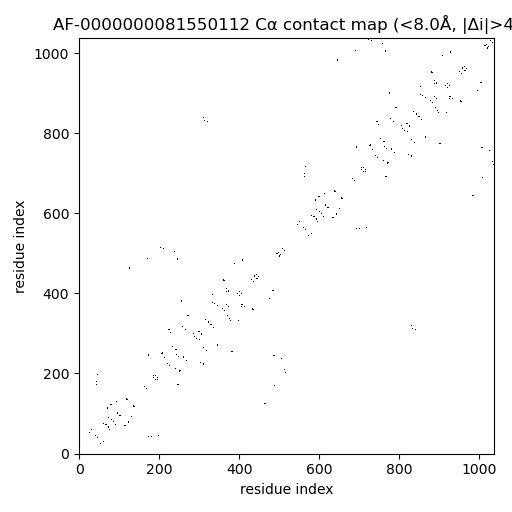O O . GLY A 1 102 ? -1.741 53.625 28 1 82.69 102 GLY A O 1
ATOM 849 N N . LYS A 1 103 ? -2.746 55.625 27.656 1 89.88 103 LYS A N 1
ATOM 850 C CA . LYS A 1 103 ? -3.471 55.156 26.484 1 89.88 103 LYS A CA 1
ATOM 851 C C . LYS A 1 103 ? -2.791 55.625 25.203 1 89.88 103 LYS A C 1
ATOM 853 O O . LYS A 1 103 ? -1.938 56.531 25.234 1 89.88 103 LYS A O 1
ATOM 858 N N . PHE A 1 104 ? -3.086 54.906 24.141 1 93.25 104 PHE A N 1
ATOM 859 C CA . PHE A 1 104 ? -2.529 55.281 22.859 1 93.25 104 PHE A CA 1
ATOM 860 C C . PHE A 1 104 ? -2.967 56.688 22.484 1 93.25 104 PHE A C 1
ATOM 862 O O . PHE A 1 104 ? -4.109 57.094 22.734 1 93.25 104 PHE A O 1
ATOM 869 N N . LYS A 1 105 ? -2.068 57.469 21.891 1 92.5 105 LYS A N 1
ATOM 870 C CA . LYS A 1 105 ? -2.314 58.844 21.516 1 92.5 105 LYS A CA 1
ATOM 871 C C . LYS A 1 105 ? -3.498 58.969 20.562 1 92.5 105 LYS A C 1
ATOM 873 O O . LYS A 1 105 ? -3.588 58.219 19.578 1 92.5 105 LYS A O 1
ATOM 878 N N . LYS A 1 106 ? -4.328 59.969 20.688 1 90.31 106 LYS A N 1
ATOM 879 C CA . LYS A 1 106 ? -5.512 60.188 19.859 1 90.31 106 LYS A CA 1
ATOM 880 C C . LYS A 1 106 ? -5.121 60.625 18.453 1 90.31 106 LYS A C 1
ATOM 882 O O . LYS A 1 106 ? -5.883 60.438 17.516 1 90.31 106 LYS A O 1
ATOM 887 N N . SER A 1 107 ? -3.936 61.219 18.391 1 89.75 107 SER A N 1
ATOM 888 C CA . SER A 1 107 ? -3.457 61.688 17.094 1 89.75 107 SER A CA 1
ATOM 889 C C . SER A 1 107 ? -3.297 60.531 16.125 1 89.75 107 SER A C 1
ATOM 891 O O . SER A 1 107 ? -3.264 60.719 14.898 1 89.75 107 SER A O 1
ATOM 893 N N . LEU A 1 108 ? -3.301 59.344 16.641 1 92.56 108 LEU A N 1
ATOM 894 C CA . LEU A 1 108 ? -3.105 58.156 15.805 1 92.56 108 LEU A CA 1
ATOM 895 C C . LEU A 1 108 ? -4.375 57.812 15.031 1 92.56 108 LEU A C 1
ATOM 897 O O . LEU A 1 108 ? -4.336 57.062 14.062 1 92.56 108 LEU A O 1
ATOM 901 N N . ASN A 1 109 ? -5.449 58.406 15.406 1 90.38 109 ASN A N 1
ATOM 902 C CA . ASN A 1 109 ? -6.742 58.062 14.812 1 90.38 109 ASN A CA 1
ATOM 903 C C . ASN A 1 109 ? -6.789 58.438 13.328 1 90.38 109 ASN A C 1
ATOM 905 O O . ASN A 1 109 ? -7.586 57.875 12.578 1 90.38 109 ASN A O 1
ATOM 909 N N . ARG A 1 110 ? -5.922 59.312 12.984 1 90.06 110 ARG A N 1
ATOM 910 C CA . ARG A 1 110 ? -5.906 59.75 11.586 1 90.06 110 ARG A CA 1
ATOM 911 C C . ARG A 1 110 ? -5.082 58.781 10.727 1 90.06 110 ARG A C 1
ATOM 913 O O . ARG A 1 110 ? -5.281 58.719 9.516 1 90.06 110 ARG A O 1
ATOM 920 N N . ASP A 1 111 ? -4.242 58.031 11.344 1 92.94 111 ASP A N 1
ATOM 921 C CA . ASP A 1 111 ? -3.365 57.125 10.633 1 92.94 111 ASP A CA 1
ATOM 922 C C . ASP A 1 111 ? -4.004 55.75 10.516 1 92.94 111 ASP A C 1
ATOM 924 O O . ASP A 1 111 ? -3.609 54.812 11.211 1 92.94 111 ASP A O 1
ATOM 928 N N . LYS A 1 112 ? -4.867 55.625 9.602 1 93.56 112 LYS A N 1
ATOM 929 C CA . LYS A 1 112 ? -5.645 54.375 9.477 1 93.56 112 LYS A CA 1
ATOM 930 C C . LYS A 1 112 ? -4.758 53.219 9.062 1 93.56 112 LYS A C 1
ATOM 932 O O . LYS A 1 112 ? -4.973 52.094 9.508 1 93.56 112 LYS A O 1
ATOM 937 N N . GLU A 1 113 ? -3.775 53.469 8.234 1 92.94 113 GLU A N 1
ATOM 938 C CA . GLU A 1 113 ? -2.826 52.406 7.855 1 92.94 113 GLU A CA 1
ATOM 939 C C . GLU A 1 113 ? -2.023 51.938 9.062 1 92.94 113 GLU A C 1
ATOM 941 O O . GLU A 1 113 ? -1.76 50.75 9.211 1 92.94 113 GLU A O 1
ATOM 946 N N . GLY A 1 114 ? -1.597 52.906 9.836 1 96 114 GLY A N 1
ATOM 947 C CA . GLY A 1 114 ? -0.875 52.562 11.062 1 96 114 GLY A CA 1
ATOM 948 C C . GLY A 1 114 ? -1.711 51.812 12.062 1 96 114 GLY A C 1
ATOM 949 O O . GLY A 1 114 ? -1.222 50.875 12.695 1 96 114 GLY A O 1
ATOM 950 N N . LEU A 1 115 ? -2.945 52.188 12.164 1 96.94 115 LEU A N 1
ATOM 951 C CA . LEU A 1 115 ? -3.852 51.5 13.094 1 96.94 115 LEU A CA 1
ATOM 952 C C . LEU A 1 115 ? -4.109 50.062 12.648 1 96.94 115 LEU A C 1
ATOM 954 O O . LEU A 1 115 ? -4.184 49.156 13.484 1 96.94 115 LEU A O 1
ATOM 958 N N . LEU A 1 116 ? -4.297 49.875 11.391 1 96.75 116 LEU A N 1
ATOM 959 C CA . LEU A 1 116 ? -4.488 48.531 10.867 1 96.75 116 LEU A CA 1
ATOM 960 C C . LEU A 1 116 ? -3.271 47.656 11.148 1 96.75 116 LEU A C 1
ATOM 962 O O . LEU A 1 116 ? -3.412 46.5 11.555 1 96.75 116 LEU A O 1
ATOM 966 N N . SER A 1 117 ? -2.08 48.25 10.891 1 97.38 117 SER A N 1
ATOM 967 C CA . SER A 1 117 ? -0.847 47.5 11.156 1 97.38 117 SER A CA 1
ATOM 968 C C . SER A 1 117 ? -0.708 47.156 12.641 1 97.38 117 SER A C 1
ATOM 970 O O . SER A 1 117 ? -0.244 46.094 13 1 97.38 117 SER A O 1
ATOM 972 N N . LEU A 1 118 ? -1.103 48.125 13.477 1 97.94 118 LEU A N 1
ATOM 973 C CA . LEU A 1 118 ? -1.059 47.875 14.914 1 97.94 118 LEU A CA 1
ATOM 974 C C . LEU A 1 118 ? -2.021 46.781 15.328 1 97.94 118 LEU A C 1
ATOM 976 O O . LEU A 1 118 ? -1.688 45.938 16.172 1 97.94 118 LEU A O 1
ATOM 980 N N . TYR A 1 119 ? -3.168 46.812 14.758 1 97.94 119 TYR A N 1
ATOM 981 C CA . TYR A 1 119 ? -4.176 45.781 15.016 1 97.94 119 TYR A CA 1
ATOM 982 C C . TYR A 1 119 ? -3.639 44.406 14.664 1 97.94 119 TYR A C 1
ATOM 984 O O . TYR A 1 119 ? -3.73 43.469 15.477 1 97.94 119 TYR A O 1
ATOM 992 N N . GLU A 1 120 ? -3.047 44.281 13.539 1 97.62 120 GLU A N 1
ATOM 993 C CA . GLU A 1 120 ? -2.479 43 13.102 1 97.62 120 GLU A CA 1
ATOM 994 C C . GLU A 1 120 ? -1.324 42.562 14 1 97.62 120 GLU A C 1
ATOM 996 O O . GLU A 1 120 ? -1.217 41.406 14.367 1 97.62 120 GLU A O 1
ATOM 1001 N N . ALA A 1 121 ? -0.491 43.469 14.336 1 98 121 ALA A N 1
ATOM 1002 C CA . ALA A 1 121 ? 0.674 43.156 15.172 1 98 121 ALA A CA 1
ATOM 1003 C C . ALA A 1 121 ? 0.253 42.719 16.578 1 98 121 ALA A C 1
ATOM 1005 O O . ALA A 1 121 ? 0.928 41.906 17.203 1 98 121 ALA A O 1
ATOM 1006 N N . SER A 1 122 ? -0.822 43.25 17.062 1 97.94 122 SER A N 1
ATOM 1007 C CA . SER A 1 122 ? -1.258 43.031 18.438 1 97.94 122 SER A CA 1
ATOM 1008 C C . SER A 1 122 ? -1.592 41.562 18.656 1 97.94 122 SER A C 1
ATOM 1010 O O . SER A 1 122 ? -1.544 41.062 19.797 1 97.94 122 SER A O 1
ATOM 1012 N N . TYR A 1 123 ? -1.881 40.781 17.672 1 97.44 123 TYR A N 1
ATOM 1013 C CA . TYR A 1 123 ? -2.279 39.406 17.797 1 97.44 123 TYR A CA 1
ATOM 1014 C C . TYR A 1 123 ? -1.061 38.5 17.922 1 97.44 123 TYR A C 1
ATOM 1016 O O . TYR A 1 123 ? -1.196 37.281 18.141 1 97.44 123 TYR A O 1
ATOM 1024 N N . LEU A 1 124 ? 0.12 39.094 17.844 1 97.69 124 LEU A N 1
ATOM 1025 C CA . LEU A 1 124 ? 1.355 38.344 18.078 1 97.69 124 LEU A CA 1
ATOM 1026 C C . LEU A 1 124 ? 1.826 38.5 19.516 1 97.69 124 LEU A C 1
ATOM 1028 O O . LEU A 1 124 ? 2.963 38.156 19.844 1 97.69 124 LEU A O 1
ATOM 1032 N N . GLY A 1 125 ? 0.927 39 20.312 1 96.56 125 GLY A N 1
ATOM 1033 C CA . GLY A 1 125 ? 1.252 39.219 21.719 1 96.56 125 GLY A CA 1
ATOM 1034 C C . GLY A 1 125 ? 1.348 37.938 22.516 1 96.56 125 GLY A C 1
ATOM 1035 O O . GLY A 1 125 ? 0.712 36.938 22.172 1 96.56 125 GLY A O 1
ATOM 1036 N N . THR A 1 126 ? 2.115 37.969 23.594 1 95.81 126 THR A N 1
ATOM 1037 C CA . THR A 1 126 ? 2.215 36.906 24.594 1 95.81 126 THR A CA 1
ATOM 1038 C C . THR A 1 126 ? 1.498 37.312 25.875 1 95.81 126 THR A C 1
ATOM 1040 O O . THR A 1 126 ? 1.002 38.438 26 1 95.81 126 THR A O 1
ATOM 1043 N N . LYS A 1 127 ? 1.276 36.406 26.844 1 89.81 127 LYS A N 1
ATOM 1044 C CA . LYS A 1 127 ? 0.545 36.688 28.062 1 89.81 127 LYS A CA 1
ATOM 1045 C C . LYS A 1 127 ? 1.182 37.844 28.828 1 89.81 127 LYS A C 1
ATOM 1047 O O . LYS A 1 127 ? 0.485 38.625 29.516 1 89.81 127 LYS A O 1
ATOM 1052 N N . GLY A 1 128 ? 2.373 38.156 28.656 1 87.62 128 GLY A N 1
ATOM 1053 C CA . GLY A 1 128 ? 3.023 39.25 29.375 1 87.62 128 GLY A CA 1
ATOM 1054 C C . GLY A 1 128 ? 3.016 40.562 28.609 1 87.62 128 GLY A C 1
ATOM 1055 O O . GLY A 1 128 ? 3.436 41.594 29.141 1 87.62 128 GLY A O 1
ATOM 1056 N N . ASP A 1 129 ? 2.408 40.562 27.5 1 93.94 129 ASP A N 1
ATOM 1057 C CA . ASP A 1 129 ? 2.396 41.75 26.672 1 93.94 129 ASP A CA 1
ATOM 1058 C C . ASP A 1 129 ? 1.127 42.562 26.891 1 93.94 129 ASP A C 1
ATOM 1060 O O . ASP A 1 129 ? 0.233 42.594 26.047 1 93.94 129 ASP A O 1
ATOM 1064 N N . GLU A 1 130 ? 1.062 43.344 27.891 1 93 130 GLU A N 1
ATOM 1065 C CA . GLU A 1 130 ? -0.121 44.125 28.219 1 93 130 GLU A CA 1
ATOM 1066 C C . GLU A 1 130 ? -0.354 45.25 27.203 1 93 130 GLU A C 1
ATOM 1068 O O . GLU A 1 130 ? -1.499 45.562 26.859 1 93 130 GLU A O 1
ATOM 1073 N N . ILE A 1 131 ? 0.714 45.844 26.812 1 95.44 131 ILE A N 1
ATOM 1074 C CA . ILE A 1 131 ? 0.609 46.938 25.859 1 95.44 131 ILE A CA 1
ATOM 1075 C C . ILE A 1 131 ? -0.042 46.438 24.562 1 95.44 131 ILE A C 1
ATOM 1077 O O . ILE A 1 131 ? -0.785 47.188 23.922 1 95.44 131 ILE A O 1
ATOM 1081 N N . LEU A 1 132 ? 0.288 45.219 24.141 1 96.62 132 LEU A N 1
ATOM 1082 C CA . LEU A 1 132 ? -0.294 44.688 22.922 1 96.62 132 LEU A CA 1
ATOM 1083 C C . LEU A 1 132 ? -1.774 44.375 23.109 1 96.62 132 LEU A C 1
ATOM 1085 O O . LEU A 1 132 ? -2.566 44.5 22.172 1 96.62 132 LEU A O 1
ATOM 1089 N N . SER A 1 133 ? -2.178 43.938 24.328 1 94.44 133 SER A N 1
ATOM 1090 C CA . SER A 1 133 ? -3.596 43.75 24.609 1 94.44 133 SER A CA 1
ATOM 1091 C C . SER A 1 133 ? -4.355 45.094 24.5 1 94.44 133 SER A C 1
ATOM 1093 O O . SER A 1 133 ? -5.461 45.125 23.953 1 94.44 133 SER A O 1
ATOM 1095 N N . GLU A 1 134 ? -3.77 46.062 24.984 1 94.38 134 GLU A N 1
ATOM 1096 C CA . GLU A 1 134 ? -4.363 47.406 24.875 1 94.38 134 GLU A CA 1
ATOM 1097 C C . GLU A 1 134 ? -4.395 47.875 23.422 1 94.38 134 GLU A C 1
ATOM 1099 O O . GLU A 1 134 ? -5.363 48.5 22.984 1 94.38 134 GLU A O 1
ATOM 1104 N N . ALA A 1 135 ? -3.256 47.656 22.766 1 96.62 135 ALA A N 1
ATOM 1105 C CA . ALA A 1 135 ? -3.184 48 21.359 1 96.62 135 ALA A CA 1
ATOM 1106 C C . ALA A 1 135 ? -4.297 47.312 20.562 1 96.62 135 ALA A C 1
ATOM 1108 O O . ALA A 1 135 ? -4.883 47.938 19.656 1 96.62 135 ALA A O 1
ATOM 1109 N N . MET A 1 136 ? -4.555 46.094 20.859 1 96.25 136 MET A N 1
ATOM 1110 C CA . MET A 1 136 ? -5.59 45.312 20.188 1 96.25 136 MET A CA 1
ATOM 1111 C C . MET A 1 136 ? -6.965 45.938 20.391 1 96.25 136 MET A C 1
ATOM 1113 O O . MET A 1 136 ? -7.699 46.156 19.422 1 96.25 136 MET A O 1
ATOM 1117 N N . ARG A 1 137 ? -7.312 46.25 21.625 1 94 137 ARG A N 1
ATOM 1118 C CA . ARG A 1 137 ? -8.609 46.844 21.953 1 94 137 ARG A CA 1
ATOM 1119 C C . ARG A 1 137 ? -8.758 48.219 21.312 1 94 137 ARG A C 1
ATOM 1121 O O . ARG A 1 137 ? -9.797 48.531 20.719 1 94 137 ARG A O 1
ATOM 1128 N N . TYR A 1 138 ? -7.723 49 21.453 1 95.62 138 TYR A N 1
ATOM 1129 C CA . TYR A 1 138 ? -7.734 50.344 20.938 1 95.62 138 TYR A CA 1
ATOM 1130 C C . TYR A 1 138 ? -7.887 50.375 19.422 1 95.62 138 TYR A C 1
ATOM 1132 O O . TYR A 1 138 ? -8.766 51.031 18.875 1 95.62 138 TYR A O 1
ATOM 1140 N N . SER A 1 139 ? -6.98 49.688 18.75 1 96.69 139 SER A N 1
ATOM 1141 C CA . SER A 1 139 ? -7.004 49.656 17.297 1 96.69 139 SER A CA 1
ATOM 1142 C C . SER A 1 139 ? -8.305 49.062 16.766 1 96.69 139 SER A C 1
ATOM 1144 O O . SER A 1 139 ? -8.867 49.562 15.781 1 96.69 139 SER A O 1
ATOM 1146 N N . LYS A 1 140 ? -8.781 48 17.391 1 95.88 140 LYS A N 1
ATOM 1147 C CA . LYS A 1 140 ? -10.047 47.375 16.984 1 95.88 140 LYS A CA 1
ATOM 1148 C C . LYS A 1 140 ? -11.188 48.406 17.031 1 95.88 140 LYS A C 1
ATOM 1150 O O . LYS A 1 140 ? -11.961 48.531 16.094 1 95.88 140 LYS A O 1
ATOM 1155 N N . SER A 1 141 ? -11.281 49.062 18.141 1 94.69 141 SER A N 1
ATOM 1156 C CA . SER A 1 141 ? -12.336 50.062 18.328 1 94.69 141 SER A CA 1
ATOM 1157 C C . SER A 1 141 ? -12.258 51.156 17.281 1 94.69 141 SER A C 1
ATOM 1159 O O . SER A 1 141 ? -13.273 51.531 16.703 1 94.69 141 SER A O 1
ATOM 1161 N N . GLN A 1 142 ? -11.109 51.719 17.047 1 94.69 142 GLN A N 1
ATOM 1162 C CA . GLN A 1 142 ? -10.914 52.812 16.109 1 94.69 142 GLN A CA 1
ATOM 1163 C C . GLN A 1 142 ? -11.203 52.375 14.68 1 94.69 142 GLN A C 1
ATOM 1165 O O . GLN A 1 142 ? -11.773 53.125 13.891 1 94.69 142 GLN A O 1
ATOM 1170 N N . LEU A 1 143 ? -10.742 51.156 14.367 1 95.19 143 LEU A N 1
ATOM 1171 C CA . LEU A 1 143 ? -10.969 50.656 13.016 1 95.19 143 LEU A CA 1
ATOM 1172 C C . LEU A 1 143 ? -12.445 50.375 12.773 1 95.19 143 LEU A C 1
ATOM 1174 O O . LEU A 1 143 ? -12.953 50.625 11.68 1 95.19 143 LEU A O 1
ATOM 1178 N N . LYS A 1 144 ? -13.148 49.844 13.758 1 94.19 144 LYS A N 1
ATOM 1179 C CA . LYS A 1 144 ? -14.586 49.625 13.617 1 94.19 144 LYS A CA 1
ATOM 1180 C C . LYS A 1 144 ? -15.312 50.938 13.359 1 94.19 144 LYS A C 1
ATOM 1182 O O . LYS A 1 144 ? -16.219 51 12.523 1 94.19 144 LYS A O 1
ATOM 1187 N N . LEU A 1 145 ? -14.93 51.938 14.016 1 91 145 LEU A N 1
ATOM 1188 C CA . LEU A 1 145 ? -15.523 53.281 13.836 1 91 145 LEU A CA 1
ATOM 1189 C C . LEU A 1 145 ? -15.273 53.812 12.43 1 91 145 LEU A C 1
ATOM 1191 O O . LEU A 1 145 ? -16.141 54.438 11.836 1 91 145 LEU A O 1
ATOM 1195 N N . SER A 1 146 ? -14.102 53.562 11.969 1 89.38 146 SER A N 1
ATOM 1196 C CA . SER A 1 146 ? -13.719 54.062 10.648 1 89.38 146 SER A CA 1
ATOM 1197 C C . SER A 1 146 ? -14.539 53.406 9.547 1 89.38 146 SER A C 1
ATOM 1199 O O . SER A 1 146 ? -14.836 54.031 8.523 1 89.38 146 SER A O 1
ATOM 1201 N N . VAL A 1 147 ? -14.836 52.156 9.656 1 88.44 147 VAL A N 1
ATOM 1202 C CA . VAL A 1 147 ? -15.594 51.406 8.648 1 88.44 147 VAL A CA 1
ATOM 1203 C C . VAL A 1 147 ? -17.062 51.812 8.695 1 88.44 147 VAL A C 1
ATOM 1205 O O . VAL A 1 147 ? -17.734 51.875 7.664 1 88.44 147 VAL A O 1
ATOM 1208 N N . ASP A 1 148 ? -17.562 52.125 9.844 1 83 148 ASP A N 1
ATOM 1209 C CA . ASP A 1 148 ? -18.953 52.531 10 1 83 148 ASP A CA 1
ATOM 1210 C C . ASP A 1 148 ? -19.188 53.906 9.43 1 83 148 ASP A C 1
ATOM 1212 O O . ASP A 1 148 ? -20.297 54.25 9.008 1 83 148 ASP A O 1
ATOM 1216 N N . ASP A 1 149 ? -18.203 54.656 9.531 1 76.12 149 ASP A N 1
ATOM 1217 C CA . ASP A 1 149 ? -18.312 56 9 1 76.12 149 ASP A CA 1
ATOM 1218 C C . ASP A 1 149 ? -18.141 56.031 7.484 1 76.12 149 ASP A C 1
ATOM 1220 O O . ASP A 1 149 ? -17.016 56.062 6.984 1 76.12 149 ASP A O 1
ATOM 1224 N N . GLU A 1 150 ? -19.125 55.594 6.684 1 62.22 150 GLU A N 1
ATOM 1225 C CA . GLU A 1 150 ? -19.219 55.375 5.238 1 62.22 150 GLU A CA 1
ATOM 1226 C C . GLU A 1 150 ? -18.719 56.594 4.477 1 62.22 150 GLU A C 1
ATOM 1228 O O . GLU A 1 150 ? -19.016 57.75 4.859 1 62.22 150 GLU A O 1
ATOM 1233 N N . GLY A 1 151 ? -17.625 56.531 3.674 1 65.88 151 GLY A N 1
ATOM 1234 C CA . GLY A 1 151 ? -17.344 57.531 2.66 1 65.88 151 GLY A CA 1
ATOM 1235 C C . GLY A 1 151 ? -15.969 58.156 2.803 1 65.88 151 GLY A C 1
ATOM 1236 O O . GLY A 1 151 ? -15.477 58.812 1.885 1 65.88 151 GLY A O 1
ATOM 1237 N N . THR A 1 152 ? -15.312 57.781 3.975 1 71.88 152 THR A N 1
ATOM 1238 C CA . THR A 1 152 ? -14.102 58.594 4.141 1 71.88 152 THR A CA 1
ATOM 1239 C C . THR A 1 152 ? -12.867 57.75 3.828 1 71.88 152 THR A C 1
ATOM 1241 O O . THR A 1 152 ? -11.789 58.312 3.584 1 71.88 152 THR A O 1
ATOM 1244 N N . LEU A 1 153 ? -12.953 56.438 3.729 1 84.44 153 LEU A N 1
ATOM 1245 C CA . LEU A 1 153 ? -11.766 55.594 3.521 1 84.44 153 LEU A CA 1
ATOM 1246 C C . LEU A 1 153 ? -11.672 55.125 2.074 1 84.44 153 LEU A C 1
ATOM 1248 O O . LEU A 1 153 ? -12.695 54.844 1.441 1 84.44 153 LEU A O 1
ATOM 1252 N N . PRO A 1 154 ? -10.508 55.094 1.594 1 83.19 154 PRO A N 1
ATOM 1253 C CA . PRO A 1 154 ? -10.352 54.438 0.293 1 83.19 154 PRO A CA 1
ATOM 1254 C C . PRO A 1 154 ? -10.891 53.031 0.285 1 83.19 154 PRO A C 1
ATOM 1256 O O . PRO A 1 154 ? -10.812 52.312 1.3 1 83.19 154 PRO A O 1
ATOM 1259 N N . ARG A 1 155 ? -11.469 52.625 -0.818 1 78.88 155 ARG A N 1
ATOM 1260 C CA . ARG A 1 155 ? -12.141 51.344 -0.964 1 78.88 155 ARG A CA 1
ATOM 1261 C C . ARG A 1 155 ? -11.211 50.188 -0.591 1 78.88 155 ARG A C 1
ATOM 1263 O O . ARG A 1 155 ? -11.648 49.219 -0.01 1 78.88 155 ARG A O 1
ATOM 1270 N N . ASP A 1 156 ? -10.016 50.375 -1.057 1 83.69 156 ASP A N 1
ATOM 1271 C CA . ASP A 1 156 ? -9.031 49.312 -0.817 1 83.69 156 ASP A CA 1
ATOM 1272 C C . ASP A 1 156 ? -8.734 49.156 0.674 1 83.69 156 ASP A C 1
ATOM 1274 O O . ASP A 1 156 ? -8.703 48.031 1.201 1 83.69 156 ASP A O 1
ATOM 1278 N N . LEU A 1 157 ? -8.516 50.25 1.315 1 88 157 LEU A N 1
ATOM 1279 C CA . LEU A 1 157 ? -8.211 50.219 2.742 1 88 157 LEU A CA 1
ATOM 1280 C C . LEU A 1 157 ? -9.414 49.75 3.547 1 88 157 LEU A C 1
ATOM 1282 O O . LEU A 1 157 ? -9.25 49 4.527 1 88 157 LEU A O 1
ATOM 1286 N N . SER A 1 158 ? -10.562 50.188 3.127 1 89.5 158 SER A N 1
ATOM 1287 C CA . SER A 1 158 ? -11.789 49.75 3.795 1 89.5 158 SER A CA 1
ATOM 1288 C C . SER A 1 158 ? -11.945 48.219 3.723 1 89.5 158 SER A C 1
ATOM 1290 O O . SER A 1 158 ? -12.328 47.594 4.707 1 89.5 158 SER A O 1
ATOM 1292 N N . GLY A 1 159 ? -11.703 47.688 2.572 1 88 159 GLY A N 1
ATOM 1293 C CA . GLY A 1 159 ? -11.766 46.219 2.414 1 88 159 GLY A CA 1
ATOM 1294 C C . GLY A 1 159 ? -10.773 45.5 3.289 1 88 159 GLY A C 1
ATOM 1295 O O . GLY A 1 159 ? -11.117 44.469 3.891 1 88 159 GLY A O 1
ATOM 1296 N N . ARG A 1 160 ? -9.586 45.969 3.359 1 90.44 160 ARG A N 1
ATOM 1297 C CA . ARG A 1 160 ? -8.547 45.375 4.176 1 90.44 160 ARG A CA 1
ATOM 1298 C C . ARG A 1 160 ? -8.906 45.406 5.656 1 90.44 160 ARG A C 1
ATOM 1300 O O . ARG A 1 160 ? -8.672 44.469 6.395 1 90.44 160 ARG A O 1
ATOM 1307 N N . ILE A 1 161 ? -9.445 46.531 6.07 1 93.25 161 ILE A N 1
ATOM 1308 C CA . ILE A 1 161 ? -9.844 46.688 7.465 1 93.25 161 ILE A CA 1
ATOM 1309 C C . ILE A 1 161 ? -10.977 45.719 7.801 1 93.25 161 ILE A C 1
ATOM 1311 O O . ILE A 1 161 ? -10.953 45.094 8.852 1 93.25 161 ILE A O 1
ATOM 1315 N N . ARG A 1 162 ? -11.938 45.562 6.922 1 91.31 162 ARG A N 1
ATOM 1316 C CA . ARG A 1 162 ? -13.055 44.656 7.145 1 91.31 162 ARG A CA 1
ATOM 1317 C C . ARG A 1 162 ? -12.562 43.219 7.27 1 91.31 162 ARG A C 1
ATOM 1319 O O . ARG A 1 162 ? -13.031 42.469 8.141 1 91.31 162 ARG A O 1
ATOM 1326 N N . ARG A 1 163 ? -11.672 42.844 6.469 1 90.5 163 ARG A N 1
ATOM 1327 C CA . ARG A 1 163 ? -11.125 41.469 6.504 1 90.5 163 ARG A CA 1
ATOM 1328 C C . ARG A 1 163 ? -10.344 41.25 7.789 1 90.5 163 ARG A C 1
ATOM 1330 O O . ARG A 1 163 ? -10.414 40.156 8.375 1 90.5 163 ARG A O 1
ATOM 1337 N N . ALA A 1 164 ? -9.539 42.219 8.117 1 93.88 164 ALA A N 1
ATOM 1338 C CA . ALA A 1 164 ? -8.766 42.094 9.352 1 93.88 164 ALA A CA 1
ATOM 1339 C C . ALA A 1 164 ? -9.68 41.938 10.562 1 93.88 164 ALA A C 1
ATOM 1341 O O . ALA A 1 164 ? -9.375 41.188 11.484 1 93.88 164 ALA A O 1
ATOM 1342 N N . LEU A 1 165 ? -10.789 42.719 10.547 1 93.62 165 LEU A N 1
ATOM 1343 C CA . LEU A 1 165 ? -11.719 42.656 11.672 1 93.62 165 LEU A CA 1
ATOM 1344 C C . LEU A 1 165 ? -12.477 41.344 11.695 1 93.62 165 LEU A C 1
ATOM 1346 O O . LEU A 1 165 ? -12.891 40.875 12.758 1 93.62 165 LEU A O 1
ATOM 1350 N N . GLU A 1 166 ? -12.656 40.781 10.555 1 89.94 166 GLU A N 1
ATOM 1351 C CA . GLU A 1 166 ? -13.258 39.469 10.5 1 89.94 166 GLU A CA 1
ATOM 1352 C C . GLU A 1 166 ? -12.328 38.406 11.094 1 89.94 166 GLU A C 1
ATOM 1354 O O . GLU A 1 166 ? -12.75 37.594 11.922 1 89.94 166 GLU A O 1
ATOM 1359 N N . LEU A 1 167 ? -11.109 38.375 10.648 1 92.94 167 LEU A N 1
ATOM 1360 C CA . LEU A 1 167 ? -10.086 37.469 11.156 1 92.94 167 LEU A CA 1
ATOM 1361 C C . LEU A 1 167 ? -8.688 38.031 10.914 1 92.94 167 LEU A C 1
ATOM 1363 O O . LEU A 1 167 ? -8.273 38.219 9.766 1 92.94 167 LEU A O 1
ATOM 1367 N N . PRO A 1 168 ? -8.008 38.281 11.992 1 94.81 168 PRO A N 1
ATOM 1368 C CA . PRO A 1 168 ? -6.656 38.812 11.82 1 94.81 168 PRO A CA 1
ATOM 1369 C C . PRO A 1 168 ? -5.746 37.906 11.016 1 94.81 168 PRO A C 1
ATOM 1371 O O . PRO A 1 168 ? -5.902 36.688 11.062 1 94.81 168 PRO A O 1
ATOM 1374 N N . ARG A 1 169 ? -4.801 38.406 10.414 1 92.81 169 ARG A N 1
ATOM 1375 C CA . ARG A 1 169 ? -3.943 37.688 9.461 1 92.81 169 ARG A CA 1
ATOM 1376 C C . ARG A 1 169 ? -3.193 36.562 10.133 1 92.81 169 ARG A C 1
ATOM 1378 O O . ARG A 1 169 ? -2.998 35.5 9.539 1 92.81 169 ARG A O 1
ATOM 1385 N N . HIS A 1 170 ? -2.73 36.812 11.32 1 95.81 170 HIS A N 1
ATOM 1386 C CA . HIS A 1 170 ? -1.931 35.844 12.07 1 95.81 170 HIS A CA 1
ATOM 1387 C C . HIS A 1 170 ? -2.703 34.531 12.305 1 95.81 170 HIS A C 1
ATOM 1389 O O . HIS A 1 170 ? -2.104 33.469 12.492 1 95.81 170 HIS A O 1
ATOM 1395 N N . LEU A 1 171 ? -4.012 34.562 12.219 1 96.38 171 LEU A N 1
ATOM 1396 C CA . LEU A 1 171 ? -4.859 33.438 12.578 1 96.38 171 LEU A CA 1
ATOM 1397 C C . LEU A 1 171 ? -5.398 32.75 11.328 1 96.38 171 LEU A C 1
ATOM 1399 O O . LEU A 1 171 ? -6.094 31.734 11.43 1 96.38 171 LEU A O 1
ATOM 1403 N N . ARG A 1 172 ? -5.008 33.219 10.188 1 95 172 ARG A N 1
ATOM 1404 C CA . ARG A 1 172 ? -5.613 32.75 8.953 1 95 172 ARG A CA 1
ATOM 1405 C C . ARG A 1 172 ? -4.84 31.547 8.398 1 95 172 ARG A C 1
ATOM 1407 O O . ARG A 1 172 ? -3.613 31.484 8.516 1 95 172 ARG A O 1
ATOM 1414 N N . MET A 1 173 ? -5.551 30.625 7.781 1 95.5 173 MET A N 1
ATOM 1415 C CA . MET A 1 173 ? -4.938 29.5 7.09 1 95.5 173 MET A CA 1
ATOM 1416 C C . MET A 1 173 ? -4.137 29.969 5.879 1 95.5 173 MET A C 1
ATOM 1418 O O . MET A 1 173 ? -4.648 30.719 5.039 1 95.5 173 MET A O 1
ATOM 1422 N N . ASP A 1 174 ? -2.977 29.516 5.742 1 94.31 174 ASP A N 1
ATOM 1423 C CA . ASP A 1 174 ? -2.02 30.016 4.758 1 94.31 174 ASP A CA 1
ATOM 1424 C C . ASP A 1 174 ? -2.547 29.828 3.336 1 94.31 174 ASP A C 1
ATOM 1426 O O . ASP A 1 174 ? -2.641 30.781 2.57 1 94.31 174 ASP A O 1
ATOM 1430 N N . ARG A 1 175 ? -2.953 28.672 2.963 1 93.38 175 ARG A N 1
ATOM 1431 C CA . ARG A 1 175 ? -3.318 28.359 1.585 1 93.38 175 ARG A CA 1
ATOM 1432 C C . ARG A 1 175 ? -4.578 29.109 1.17 1 93.38 175 ARG A C 1
ATOM 1434 O O . ARG A 1 175 ? -4.707 29.531 0.017 1 93.38 175 ARG A O 1
ATOM 1441 N N . LEU A 1 176 ? -5.469 29.156 2.035 1 93.38 176 LEU A N 1
ATOM 1442 C CA . LEU A 1 176 ? -6.699 29.891 1.759 1 93.38 176 LEU A CA 1
ATOM 1443 C C . LEU A 1 176 ? -6.418 31.391 1.603 1 93.38 176 LEU A C 1
ATOM 1445 O O . LEU A 1 176 ? -6.902 32.031 0.664 1 93.38 176 LEU A O 1
ATOM 1449 N N . GLU A 1 177 ? -5.645 31.906 2.5 1 93.44 177 GLU A N 1
ATOM 1450 C CA . GLU A 1 177 ? -5.316 33.344 2.471 1 93.44 177 GLU A CA 1
ATOM 1451 C C . GLU A 1 177 ? -4.531 33.688 1.214 1 93.44 177 GLU A C 1
ATOM 1453 O O . GLU A 1 177 ? -4.691 34.781 0.664 1 93.44 177 GLU A O 1
ATOM 1458 N N . THR A 1 178 ? -3.609 32.844 0.862 1 95.06 178 THR A N 1
ATOM 1459 C CA . THR A 1 178 ? -2.848 33.062 -0.36 1 95.06 178 THR A CA 1
ATOM 1460 C C . THR A 1 178 ? -3.783 33.25 -1.552 1 95.06 178 THR A C 1
ATOM 1462 O O . THR A 1 178 ? -3.613 34.188 -2.346 1 95.06 178 THR A O 1
ATOM 1465 N N . ARG A 1 179 ? -4.715 32.406 -1.677 1 93.69 179 ARG A N 1
ATOM 1466 C CA . ARG A 1 179 ? -5.664 32.469 -2.781 1 93.69 179 ARG A CA 1
ATOM 1467 C C . ARG A 1 179 ? -6.453 33.781 -2.756 1 93.69 179 ARG A C 1
ATOM 1469 O O . ARG A 1 179 ? -6.609 34.438 -3.787 1 93.69 179 ARG A O 1
ATOM 1476 N N . LEU A 1 180 ? -6.934 34.156 -1.648 1 92 180 LEU A N 1
ATOM 1477 C CA . LEU A 1 180 ? -7.742 35.344 -1.49 1 92 180 LEU A CA 1
ATOM 1478 C C . LEU A 1 180 ? -6.895 36.594 -1.7 1 92 180 LEU A C 1
ATOM 1480 O O . LEU A 1 180 ? -7.352 37.562 -2.312 1 92 180 LEU A O 1
ATOM 1484 N N . TYR A 1 181 ? -5.707 36.562 -1.229 1 93.38 181 TYR A N 1
ATOM 1485 C CA . TYR A 1 181 ? -4.84 37.719 -1.298 1 93.38 181 TYR A CA 1
ATOM 1486 C C . TYR A 1 181 ? -4.367 37.969 -2.725 1 93.38 181 TYR A C 1
ATOM 1488 O O . TYR A 1 181 ? -4.18 39.125 -3.133 1 93.38 181 TYR A O 1
ATOM 1496 N N . ILE A 1 182 ? -4.109 36.938 -3.445 1 94.62 182 ILE A N 1
ATOM 1497 C CA . ILE A 1 182 ? -3.727 37.094 -4.844 1 94.62 182 ILE A CA 1
ATOM 1498 C C . ILE A 1 182 ? -4.781 37.938 -5.566 1 94.62 182 ILE A C 1
ATOM 1500 O O . ILE A 1 182 ? -4.445 38.844 -6.332 1 94.62 182 ILE A O 1
ATOM 1504 N N . ASP A 1 183 ? -6.004 37.656 -5.301 1 90.25 183 ASP A N 1
ATOM 1505 C CA . ASP A 1 183 ? -7.098 38.438 -5.891 1 90.25 183 ASP A CA 1
ATOM 1506 C C . ASP A 1 183 ? -7.078 39.875 -5.398 1 90.25 183 ASP A C 1
ATOM 1508 O O . ASP A 1 183 ? -7.273 40.812 -6.18 1 90.25 183 ASP A O 1
ATOM 1512 N N . GLU A 1 184 ? -6.887 40.031 -4.156 1 88.75 184 GLU A N 1
ATOM 1513 C CA . GLU A 1 184 ? -6.816 41.375 -3.574 1 88.75 184 GLU A CA 1
ATOM 1514 C C . GLU A 1 184 ? -5.621 42.156 -4.121 1 88.75 184 GLU A C 1
ATOM 1516 O O . GLU A 1 184 ? -5.734 43.344 -4.43 1 88.75 184 GLU A O 1
ATOM 1521 N N . TYR A 1 185 ? -4.512 41.5 -4.137 1 91.06 185 TYR A N 1
ATOM 1522 C CA . TYR A 1 185 ? -3.271 42.094 -4.617 1 91.06 185 TYR A CA 1
ATOM 1523 C C . TYR A 1 185 ? -3.42 42.562 -6.055 1 91.06 185 TYR A C 1
ATOM 1525 O O . TYR A 1 185 ? -2.889 43.625 -6.422 1 91.06 185 TYR A O 1
ATOM 1533 N N . SER A 1 186 ? -4.156 41.906 -6.844 1 90.75 186 SER A N 1
ATOM 1534 C CA . SER A 1 186 ? -4.359 42.25 -8.25 1 90.75 186 SER A CA 1
ATOM 1535 C C . SER A 1 186 ? -5.152 43.562 -8.391 1 90.75 186 SER A C 1
ATOM 1537 O O . SER A 1 186 ? -5.031 44.25 -9.391 1 90.75 186 SER A O 1
ATOM 1539 N N . LYS A 1 187 ? -5.852 43.906 -7.398 1 86.56 187 LYS A N 1
ATOM 1540 C CA . LYS A 1 187 ? -6.715 45.094 -7.457 1 86.56 187 LYS A CA 1
ATOM 1541 C C . LYS A 1 187 ? -6.004 46.312 -6.887 1 86.56 187 LYS A C 1
ATOM 1543 O O . LYS A 1 187 ? -6.488 47.438 -7.031 1 86.56 187 LYS A O 1
ATOM 1548 N N . GLN A 1 188 ? -4.879 46.031 -6.293 1 85.44 188 GLN A N 1
ATOM 1549 C CA . GLN A 1 188 ? -4.125 47.156 -5.746 1 85.44 188 GLN A CA 1
ATOM 1550 C C . GLN A 1 188 ? -3.428 47.938 -6.855 1 85.44 188 GLN A C 1
ATOM 1552 O O . GLN A 1 188 ? -2.867 47.344 -7.785 1 85.44 188 GLN A O 1
ATOM 1557 N N . ASN A 1 189 ? -3.422 49.188 -6.723 1 80.75 189 ASN A N 1
ATOM 1558 C CA . ASN A 1 189 ? -2.865 50.062 -7.758 1 80.75 189 ASN A CA 1
ATOM 1559 C C . ASN A 1 189 ? -1.345 49.938 -7.824 1 80.75 189 ASN A C 1
ATOM 1561 O O . ASN A 1 189 ? -0.757 50.031 -8.906 1 80.75 189 ASN A O 1
ATOM 1565 N N . ASP A 1 190 ? -0.691 49.719 -6.766 1 82.81 190 ASP A N 1
ATOM 1566 C CA . ASP A 1 190 ? 0.768 49.719 -6.715 1 82.81 190 ASP A CA 1
ATOM 1567 C C . ASP A 1 190 ? 1.306 48.281 -6.676 1 82.81 190 ASP A C 1
ATOM 1569 O O . ASP A 1 190 ? 2.43 48.031 -6.23 1 82.81 190 ASP A O 1
ATOM 1573 N N . HIS A 1 191 ? 0.497 47.375 -7.207 1 88.12 191 HIS A N 1
ATOM 1574 C CA . HIS A 1 191 ? 0.963 46 -7.133 1 88.12 191 HIS A CA 1
ATOM 1575 C C . HIS A 1 191 ? 2.07 45.75 -8.148 1 88.12 191 HIS A C 1
ATOM 1577 O O . HIS A 1 191 ? 2.176 46.469 -9.156 1 88.12 191 HIS A O 1
ATOM 1583 N N . SER A 1 192 ? 2.943 44.906 -7.906 1 89.81 192 SER A N 1
ATOM 1584 C CA . SER A 1 192 ? 3.967 44.438 -8.844 1 89.81 192 SER A CA 1
ATOM 1585 C C . SER A 1 192 ? 3.42 43.375 -9.773 1 89.81 192 SER A C 1
ATOM 1587 O O . SER A 1 192 ? 3.035 42.281 -9.32 1 89.81 192 SER A O 1
ATOM 1589 N N . SER A 1 193 ? 3.459 43.656 -11.016 1 88.5 193 SER A N 1
ATOM 1590 C CA . SER A 1 193 ? 2.973 42.688 -12 1 88.5 193 SER A CA 1
ATOM 1591 C C . SER A 1 193 ? 3.824 41.438 -12.008 1 88.5 193 SER A C 1
ATOM 1593 O O . SER A 1 193 ? 3.312 40.344 -12.242 1 88.5 193 SER A O 1
ATOM 1595 N N . LEU A 1 194 ? 5.027 41.656 -11.703 1 87.62 194 LEU A N 1
ATOM 1596 C CA . LEU A 1 194 ? 5.953 40.531 -11.656 1 87.62 194 LEU A CA 1
ATOM 1597 C C . LEU A 1 194 ? 5.609 39.594 -10.5 1 87.62 194 LEU A C 1
ATOM 1599 O O . LEU A 1 194 ? 5.535 38.375 -10.688 1 87.62 194 LEU A O 1
ATOM 1603 N N . LEU A 1 195 ? 5.395 40.125 -9.367 1 91.75 195 LEU A N 1
ATOM 1604 C CA . LEU A 1 195 ? 5.074 39.312 -8.188 1 91.75 195 LEU A CA 1
ATOM 1605 C C . LEU A 1 195 ? 3.717 38.656 -8.352 1 91.75 195 LEU A C 1
ATOM 1607 O O . LEU A 1 195 ? 3.543 37.5 -7.941 1 91.75 195 LEU A O 1
ATOM 1611 N N . LEU A 1 196 ? 2.826 39.375 -8.961 1 93.12 196 LEU A N 1
ATOM 1612 C CA . LEU A 1 196 ? 1.484 38.844 -9.164 1 93.12 196 LEU A CA 1
ATOM 1613 C C . LEU A 1 196 ? 1.517 37.625 -10.078 1 93.12 196 LEU A C 1
ATOM 1615 O O . LEU A 1 196 ? 0.893 36.625 -9.781 1 93.12 196 LEU A O 1
ATOM 1619 N N . GLN A 1 197 ? 2.23 37.75 -11.148 1 90.56 197 GLN A N 1
ATOM 1620 C CA . GLN A 1 197 ? 2.34 36.656 -12.094 1 90.56 197 GLN A CA 1
ATOM 1621 C C . GLN A 1 197 ? 3.035 35.438 -11.453 1 90.56 197 GLN A C 1
ATOM 1623 O O . GLN A 1 197 ? 2.621 34.312 -11.648 1 90.56 197 GLN A O 1
ATOM 1628 N N . HIS A 1 198 ? 4.07 35.75 -10.719 1 91.5 198 HIS A N 1
ATOM 1629 C CA . HIS A 1 198 ? 4.789 34.688 -10.008 1 91.5 198 HIS A CA 1
ATOM 1630 C C . HIS A 1 198 ? 3.877 33.969 -9.031 1 91.5 198 HIS A C 1
ATOM 1632 O O . HIS A 1 198 ? 3.885 32.719 -8.969 1 91.5 198 HIS A O 1
ATOM 1638 N N . ALA A 1 199 ? 3.125 34.688 -8.336 1 93.75 199 ALA A N 1
ATOM 1639 C CA . ALA A 1 199 ? 2.229 34.125 -7.328 1 93.75 199 ALA A CA 1
ATOM 1640 C C . ALA A 1 199 ? 1.153 33.25 -7.977 1 93.75 199 ALA A C 1
ATOM 1642 O O . ALA A 1 199 ? 0.833 32.188 -7.477 1 93.75 199 ALA A O 1
ATOM 1643 N N . LYS A 1 200 ? 0.576 33.75 -9.086 1 92.62 200 LYS A N 1
ATOM 1644 C CA . LYS A 1 200 ? -0.461 33 -9.789 1 92.62 200 LYS A CA 1
ATOM 1645 C C . LYS A 1 200 ? 0.077 31.656 -10.297 1 92.62 200 LYS A C 1
ATOM 1647 O O . LYS A 1 200 ? -0.56 30.609 -10.125 1 92.62 200 LYS A O 1
ATOM 1652 N N . LEU A 1 201 ? 1.229 31.672 -10.883 1 90.19 201 LEU A N 1
ATOM 1653 C CA . LEU A 1 201 ? 1.836 30.453 -11.438 1 90.19 201 LEU A CA 1
ATOM 1654 C C . LEU A 1 201 ? 2.203 29.484 -10.328 1 90.19 201 LEU A C 1
ATOM 1656 O O . LEU A 1 201 ? 1.984 28.266 -10.469 1 90.19 201 LEU A O 1
ATOM 1660 N N . ASP A 1 202 ? 2.777 30.047 -9.305 1 91.62 202 ASP A N 1
ATOM 1661 C CA . ASP A 1 202 ? 3.166 29.203 -8.172 1 91.62 202 ASP A CA 1
ATOM 1662 C C . ASP A 1 202 ? 1.948 28.547 -7.535 1 91.62 202 ASP A C 1
ATOM 1664 O O . ASP A 1 202 ? 1.988 27.359 -7.184 1 91.62 202 ASP A O 1
ATOM 1668 N N . TYR A 1 203 ? 0.899 29.312 -7.383 1 94.06 203 TYR A N 1
ATOM 1669 C CA . TYR A 1 203 ? -0.322 28.781 -6.789 1 94.06 203 TYR A CA 1
ATOM 1670 C C . TYR A 1 203 ? -0.879 27.625 -7.629 1 94.06 203 TYR A C 1
ATOM 1672 O O . TYR A 1 203 ? -1.27 26.594 -7.094 1 94.06 203 TYR A O 1
ATOM 1680 N N . ASN A 1 204 ? -0.937 27.797 -8.898 1 92.38 204 ASN A N 1
ATOM 1681 C CA . ASN A 1 204 ? -1.489 26.797 -9.797 1 92.38 204 ASN A CA 1
ATOM 1682 C C . ASN A 1 204 ? -0.621 25.547 -9.828 1 92.38 204 ASN A C 1
ATOM 1684 O O . ASN A 1 204 ? -1.138 24.422 -9.914 1 92.38 204 ASN A O 1
ATOM 1688 N N . GLN A 1 205 ? 0.623 25.766 -9.797 1 91.31 205 GLN A N 1
ATOM 1689 C CA . GLN A 1 205 ? 1.532 24.625 -9.758 1 91.31 205 GLN A CA 1
ATOM 1690 C C . GLN A 1 205 ? 1.342 23.812 -8.477 1 91.31 205 GLN A C 1
ATOM 1692 O O . GLN A 1 205 ? 1.33 22.578 -8.516 1 91.31 205 GLN A O 1
ATOM 1697 N N . LEU A 1 206 ? 1.24 24.453 -7.379 1 93.88 206 LEU A N 1
ATOM 1698 C CA . LEU A 1 206 ? 1.021 23.781 -6.105 1 93.88 206 LEU A CA 1
ATOM 1699 C C . LEU A 1 206 ? -0.339 23.094 -6.082 1 93.88 206 LEU A C 1
ATOM 1701 O O . LEU A 1 206 ? -0.495 22.031 -5.465 1 93.88 206 LEU A O 1
ATOM 1705 N N . GLN A 1 207 ? -1.302 23.75 -6.676 1 95.19 207 GLN A N 1
ATOM 1706 C CA . GLN A 1 207 ? -2.621 23.125 -6.766 1 95.19 207 GLN A CA 1
ATOM 1707 C C . GLN A 1 207 ? -2.561 21.812 -7.539 1 95.19 207 GLN A C 1
ATOM 1709 O O . GLN A 1 207 ? -3.227 20.844 -7.172 1 95.19 207 GLN A O 1
ATOM 1714 N N . LEU A 1 208 ? -1.787 21.797 -8.609 1 94.06 208 LEU A N 1
ATOM 1715 C CA . LEU A 1 208 ? -1.604 20.578 -9.367 1 94.06 208 LEU A CA 1
ATOM 1716 C C . LEU A 1 208 ? -0.937 19.5 -8.516 1 94.06 208 LEU A C 1
ATOM 1718 O O . LEU A 1 208 ? -1.296 18.328 -8.602 1 94.06 208 LEU A O 1
ATOM 1722 N N . LEU A 1 209 ? 0.006 19.891 -7.758 1 95.94 209 LEU A N 1
ATOM 1723 C CA . LEU A 1 209 ? 0.645 18.969 -6.832 1 95.94 209 LEU A CA 1
ATOM 1724 C C . LEU A 1 209 ? -0.374 18.391 -5.859 1 95.94 209 LEU A C 1
ATOM 1726 O O . LEU A 1 209 ? -0.378 17.188 -5.609 1 95.94 209 LEU A O 1
ATOM 1730 N N . HIS A 1 210 ? -1.202 19.203 -5.309 1 96.88 210 HIS A N 1
ATOM 1731 C CA . HIS A 1 210 ? -2.229 18.766 -4.375 1 96.88 210 HIS A CA 1
ATOM 1732 C C . HIS A 1 210 ? -3.188 17.781 -5.043 1 96.88 210 HIS A C 1
ATOM 1734 O O . HIS A 1 210 ? -3.645 16.828 -4.406 1 96.88 210 HIS A O 1
ATOM 1740 N N . GLN A 1 211 ? -3.504 18.031 -6.273 1 96.38 211 GLN A N 1
ATOM 1741 C CA . GLN A 1 211 ? -4.395 17.125 -6.992 1 96.38 211 GLN A CA 1
ATOM 1742 C C . GLN A 1 211 ? -3.75 15.758 -7.18 1 96.38 211 GLN A C 1
ATOM 1744 O O . GLN A 1 211 ? -4.422 14.727 -7.078 1 96.38 211 GLN A O 1
ATOM 1749 N N . THR A 1 212 ? -2.502 15.773 -7.441 1 96.12 212 THR A N 1
ATOM 1750 C CA . THR A 1 212 ? -1.774 14.516 -7.551 1 96.12 212 THR A CA 1
ATOM 1751 C C . THR A 1 212 ? -1.771 13.773 -6.215 1 96.12 212 THR A C 1
ATOM 1753 O O . THR A 1 212 ? -1.954 12.555 -6.176 1 96.12 212 THR A O 1
ATOM 1756 N N . GLU A 1 213 ? -1.521 14.492 -5.195 1 97.44 213 GLU A N 1
ATOM 1757 C CA . GLU A 1 213 ? -1.555 13.914 -3.854 1 97.44 213 GLU A CA 1
ATOM 1758 C C . GLU A 1 213 ? -2.93 13.328 -3.539 1 97.44 213 GLU A C 1
ATOM 1760 O O . GLU A 1 213 ? -3.033 12.242 -2.973 1 97.44 213 GLU A O 1
ATOM 1765 N N . LEU A 1 214 ? -3.916 14.078 -3.877 1 95.56 214 LEU A N 1
ATOM 1766 C CA . LEU A 1 214 ? -5.293 13.656 -3.637 1 95.56 214 LEU A CA 1
ATOM 1767 C C . LEU A 1 214 ? -5.605 12.367 -4.395 1 95.56 214 LEU A C 1
ATOM 1769 O O . LEU A 1 214 ? -6.328 11.508 -3.891 1 95.56 214 LEU A O 1
ATOM 1773 N N . THR A 1 215 ? -5.105 12.266 -5.57 1 94.81 215 THR A N 1
ATOM 1774 C CA . THR A 1 215 ? -5.285 11.055 -6.355 1 94.81 215 THR A CA 1
ATOM 1775 C C . THR A 1 215 ? -4.66 9.852 -5.648 1 94.81 215 THR A C 1
ATOM 1777 O O . THR A 1 215 ? -5.246 8.773 -5.617 1 94.81 215 THR A O 1
ATOM 1780 N N . GLU A 1 216 ? -3.549 10.062 -5.117 1 94.62 216 GLU A N 1
ATOM 1781 C CA . GLU A 1 216 ? -2.869 9 -4.383 1 94.62 216 GLU A CA 1
ATOM 1782 C C . GLU A 1 216 ? -3.664 8.586 -3.146 1 94.62 216 GLU A C 1
ATOM 1784 O O . GLU A 1 216 ? -3.805 7.395 -2.859 1 94.62 216 GLU A O 1
ATOM 1789 N N . ILE A 1 217 ? -4.164 9.516 -2.463 1 95.81 217 ILE A N 1
ATOM 1790 C CA . ILE A 1 217 ? -4.934 9.25 -1.251 1 95.81 217 ILE A CA 1
ATOM 1791 C C . ILE A 1 217 ? -6.238 8.547 -1.613 1 95.81 217 ILE A C 1
ATOM 1793 O O . ILE A 1 217 ? -6.668 7.629 -0.915 1 95.81 217 ILE A O 1
ATOM 1797 N N . SER A 1 218 ? -6.848 9.023 -2.652 1 93.88 218 SER A N 1
ATOM 1798 C CA . SER A 1 218 ? -8.102 8.422 -3.096 1 93.88 218 SER A CA 1
ATOM 1799 C C . SER A 1 218 ? -7.902 6.969 -3.502 1 93.88 218 SER A C 1
ATOM 1801 O O . SER A 1 218 ? -8.734 6.113 -3.195 1 93.88 218 SER A O 1
ATOM 1803 N N . ARG A 1 219 ? -6.875 6.77 -4.195 1 91.75 219 ARG A N 1
ATOM 1804 C CA . ARG A 1 219 ? -6.547 5.398 -4.578 1 91.75 219 ARG A CA 1
ATOM 1805 C C . ARG A 1 219 ? -6.312 4.527 -3.348 1 91.75 219 ARG A C 1
ATOM 1807 O O . ARG A 1 219 ? -6.824 3.41 -3.266 1 91.75 219 ARG A O 1
ATOM 1814 N N . TRP A 1 220 ? -5.551 4.957 -2.51 1 94.44 220 TRP A N 1
ATOM 1815 C CA . TRP A 1 220 ? -5.285 4.25 -1.262 1 94.44 220 TRP A CA 1
ATOM 1816 C C . TRP A 1 220 ? -6.578 3.965 -0.506 1 94.44 220 TRP A C 1
ATOM 1818 O O . TRP A 1 220 ? -6.789 2.852 -0.021 1 94.44 220 TRP A O 1
ATOM 1828 N N . TRP A 1 221 ? -7.383 5.012 -0.356 1 94.06 221 TRP A N 1
ATOM 1829 C CA . TRP A 1 221 ? -8.648 4.914 0.365 1 94.06 221 TRP A CA 1
ATOM 1830 C C . TRP A 1 221 ? -9.547 3.852 -0.257 1 94.06 221 TRP A C 1
ATOM 1832 O O . TRP A 1 221 ? -10.164 3.055 0.457 1 94.06 221 TRP A O 1
ATOM 1842 N N . LYS A 1 222 ? -9.57 3.822 -1.531 1 91.31 222 LYS A N 1
ATOM 1843 C CA . LYS A 1 222 ? -10.367 2.834 -2.254 1 91.31 222 LYS A CA 1
ATOM 1844 C C . LYS A 1 222 ? -9.82 1.426 -2.039 1 91.31 222 LYS A C 1
ATOM 1846 O O . LYS A 1 222 ? -10.586 0.482 -1.83 1 91.31 222 LYS A O 1
ATOM 1851 N N . GLN A 1 223 ? -8.562 1.32 -2.1 1 88.94 223 GLN A N 1
ATOM 1852 C CA . GLN A 1 223 ? -7.918 0.025 -1.922 1 88.94 223 GLN A CA 1
ATOM 1853 C C . GLN A 1 223 ? -8.094 -0.484 -0.493 1 88.94 223 GLN A C 1
ATOM 1855 O O . GLN A 1 223 ? -8.219 -1.689 -0.269 1 88.94 223 GLN A O 1
ATOM 1860 N N . LEU A 1 224 ? -7.965 0.46 0.424 1 90.69 224 LEU A N 1
ATOM 1861 C CA . LEU A 1 224 ? -8.172 0.084 1.818 1 90.69 224 LEU A CA 1
ATOM 1862 C C . LEU A 1 224 ? -9.562 -0.514 2.018 1 90.69 224 LEU A C 1
ATOM 1864 O O . LEU A 1 224 ? -9.734 -1.455 2.795 1 90.69 224 LEU A O 1
ATOM 1868 N N . GLY A 1 225 ? -10.664 0.073 1.37 1 88.44 225 GLY A N 1
ATOM 1869 C CA . GLY A 1 225 ? -12 -0.494 1.318 1 88.44 225 GLY A CA 1
ATOM 1870 C C . GLY A 1 225 ? -12.727 -0.44 2.652 1 88.44 225 GLY A C 1
ATOM 1871 O O . GLY A 1 225 ? -13.648 -1.223 2.896 1 88.44 225 GLY A O 1
ATOM 1872 N N . LEU A 1 226 ? -12.289 0.35 3.504 1 85.31 226 LEU A N 1
ATOM 1873 C CA . LEU A 1 226 ? -12.891 0.445 4.832 1 85.31 226 LEU A CA 1
ATOM 1874 C C . LEU A 1 226 ? -14.336 0.911 4.742 1 85.31 226 LEU A C 1
ATOM 1876 O O . LEU A 1 226 ? -15.211 0.363 5.414 1 85.31 226 LEU A O 1
ATOM 1880 N N . VAL A 1 227 ? -14.594 1.878 3.928 1 83 227 VAL A N 1
ATOM 1881 C CA . VAL A 1 227 ? -15.922 2.477 3.883 1 83 227 VAL A CA 1
ATOM 1882 C C . VAL A 1 227 ? -16.891 1.521 3.199 1 83 227 VAL A C 1
ATOM 1884 O O . VAL A 1 227 ? -18.078 1.488 3.535 1 83 227 VAL A O 1
ATOM 1887 N N . GLU A 1 228 ? -16.391 0.8 2.311 1 83.62 228 GLU A N 1
ATOM 1888 C CA . GLU A 1 228 ? -17.25 -0.195 1.665 1 83.62 228 GLU A CA 1
ATOM 1889 C C . GLU A 1 228 ? -17.688 -1.273 2.652 1 83.62 228 GLU A C 1
ATOM 1891 O O . GLU A 1 228 ? -18.797 -1.781 2.572 1 83.62 228 GLU A O 1
ATOM 1896 N N . LYS A 1 229 ? -16.875 -1.501 3.527 1 84.19 229 LYS A N 1
ATOM 1897 C CA . LYS A 1 229 ? -17.156 -2.562 4.488 1 84.19 229 LYS A CA 1
ATOM 1898 C C . LYS A 1 229 ? -17.875 -2.014 5.723 1 84.19 229 LYS A C 1
ATOM 1900 O O . LYS A 1 229 ? -18.562 -2.752 6.422 1 84.19 229 LYS A O 1
ATOM 1905 N N . LEU A 1 230 ? -17.516 -0.768 5.988 1 87 230 LEU A N 1
ATOM 1906 C CA . LEU A 1 230 ? -18.141 -0.088 7.121 1 87 230 LEU A CA 1
ATOM 1907 C C . LEU A 1 230 ? -19.109 0.981 6.648 1 87 230 LEU A C 1
ATOM 1909 O O . LEU A 1 230 ? -18.797 2.17 6.652 1 87 230 LEU A O 1
ATOM 1913 N N . SER A 1 231 ? -20.312 0.669 6.398 1 82.88 231 SER A N 1
ATOM 1914 C CA . SER A 1 231 ? -21.281 1.53 5.746 1 82.88 231 SER A CA 1
ATOM 1915 C C . SER A 1 231 ? -21.625 2.734 6.617 1 82.88 231 SER A C 1
ATOM 1917 O O . SER A 1 231 ? -22.094 3.758 6.113 1 82.88 231 SER A O 1
ATOM 1919 N N . PHE A 1 232 ? -21.328 2.688 7.844 1 83.5 232 PHE A N 1
ATOM 1920 C CA . PHE A 1 232 ? -21.656 3.77 8.766 1 83.5 232 PHE A CA 1
ATOM 1921 C C . PHE A 1 232 ? -20.562 4.828 8.781 1 83.5 232 PHE A C 1
ATOM 1923 O O . PHE A 1 232 ? -20.781 5.941 9.266 1 83.5 232 PHE A O 1
ATOM 1930 N N . ALA A 1 233 ? -19.406 4.461 8.289 1 84.62 233 ALA A N 1
ATOM 1931 C CA . ALA A 1 233 ? -18.25 5.336 8.406 1 84.62 233 ALA A CA 1
ATOM 1932 C C . ALA A 1 233 ? -18.297 6.469 7.387 1 84.62 233 ALA A C 1
ATOM 1934 O O . ALA A 1 233 ? -18.734 6.262 6.246 1 84.62 233 ALA A O 1
ATOM 1935 N N . ARG A 1 234 ? -17.922 7.629 7.73 1 80.19 234 ARG A N 1
ATOM 1936 C CA . ARG A 1 234 ? -17.844 8.797 6.859 1 80.19 234 ARG A CA 1
ATOM 1937 C C . ARG A 1 234 ? -16.812 8.586 5.754 1 80.19 234 ARG A C 1
ATOM 1939 O O . ARG A 1 234 ? -15.711 8.078 6.008 1 80.19 234 ARG A O 1
ATOM 1946 N N . ASN A 1 235 ? -17.172 8.867 4.637 1 87.12 235 ASN A N 1
ATOM 1947 C CA . ASN A 1 235 ? -16.281 8.844 3.48 1 87.12 235 ASN A CA 1
ATOM 1948 C C . ASN A 1 235 ? -15.828 10.25 3.096 1 87.12 235 ASN A C 1
ATOM 1950 O O . ASN A 1 235 ? -16.406 10.867 2.201 1 87.12 235 ASN A O 1
ATOM 1954 N N . ARG A 1 236 ? -14.75 10.711 3.781 1 89.19 236 ARG A N 1
ATOM 1955 C CA . ARG A 1 236 ? -14.375 12.109 3.588 1 89.19 236 ARG A CA 1
ATOM 1956 C C . ARG A 1 236 ? -12.867 12.242 3.395 1 89.19 236 ARG A C 1
ATOM 1958 O O . ARG A 1 236 ? -12.219 13.023 4.086 1 89.19 236 ARG A O 1
ATOM 1965 N N . PRO A 1 237 ? -12.312 11.508 2.441 1 90 237 PRO A N 1
ATOM 1966 C CA . PRO A 1 237 ? -10.867 11.602 2.24 1 90 237 PRO A CA 1
ATOM 1967 C C . PRO A 1 237 ? -10.422 13 1.818 1 90 237 PRO A C 1
ATOM 1969 O O . PRO A 1 237 ? -9.32 13.438 2.17 1 90 237 PRO A O 1
ATOM 1972 N N . MET A 1 238 ? -11.281 13.781 1.142 1 91 238 MET A N 1
ATOM 1973 C CA . MET A 1 238 ? -10.914 15.117 0.68 1 91 238 MET A CA 1
ATOM 1974 C C . MET A 1 238 ? -10.812 16.094 1.852 1 91 238 MET A C 1
ATOM 1976 O O . MET A 1 238 ? -9.922 16.953 1.873 1 91 238 MET A O 1
ATOM 1980 N N . GLU A 1 239 ? -11.719 15.984 2.719 1 91.69 239 GLU A N 1
ATOM 1981 C CA . GLU A 1 239 ? -11.648 16.797 3.928 1 91.69 239 GLU A CA 1
ATOM 1982 C C . GLU A 1 239 ? -10.375 16.5 4.723 1 91.69 239 GLU A C 1
ATOM 1984 O O . GLU A 1 239 ? -9.719 17.422 5.215 1 91.69 239 GLU A O 1
ATOM 1989 N N . CYS A 1 240 ? -10.117 15.164 4.852 1 94.81 240 CYS A N 1
ATOM 1990 C CA . CYS A 1 240 ? -8.898 14.766 5.559 1 94.81 240 CYS A CA 1
ATOM 1991 C C . CYS A 1 240 ? -7.664 15.359 4.898 1 94.81 240 CYS A C 1
ATOM 1993 O O . CYS A 1 240 ? -6.75 15.828 5.582 1 94.81 240 CYS A O 1
ATOM 1995 N N . PHE A 1 241 ? -7.68 15.375 3.629 1 96.94 241 PHE A N 1
ATOM 1996 C CA . PHE A 1 241 ? -6.551 15.93 2.895 1 96.94 241 PHE A CA 1
ATOM 1997 C C . PHE A 1 241 ? -6.473 17.438 3.082 1 96.94 241 PHE A C 1
ATOM 1999 O O . PHE A 1 241 ? -5.383 18.016 3.162 1 96.94 241 PHE A O 1
ATOM 2006 N N . LEU A 1 242 ? -7.613 18.094 3.059 1 96.06 242 LEU A N 1
ATOM 2007 C CA . LEU A 1 242 ? -7.637 19.531 3.27 1 96.06 242 LEU A CA 1
ATOM 2008 C C . LEU A 1 242 ? -6.953 19.906 4.582 1 96.06 242 LEU A C 1
ATOM 2010 O O . LEU A 1 242 ? -6.238 20.906 4.66 1 96.06 242 LEU A O 1
ATOM 2014 N N . TRP A 1 243 ? -7.1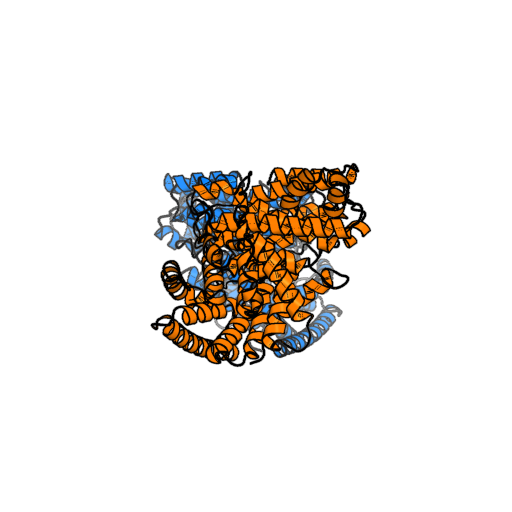68 19.109 5.617 1 96.69 243 TRP A N 1
ATOM 2015 C CA . TRP A 1 243 ? -6.5 19.328 6.895 1 96.69 243 TRP A CA 1
ATOM 2016 C C . TRP A 1 243 ? -4.984 19.375 6.719 1 96.69 243 TRP A C 1
ATOM 2018 O O . TRP A 1 243 ? -4.309 20.203 7.312 1 96.69 243 TRP A O 1
ATOM 2028 N N . THR A 1 244 ? -4.504 18.453 5.91 1 98.19 244 THR A N 1
ATOM 2029 C CA . THR A 1 244 ? -3.053 18.344 5.781 1 98.19 244 THR A CA 1
ATOM 2030 C C . THR A 1 244 ? -2.5 19.469 4.91 1 98.19 244 THR A C 1
ATOM 2032 O O . THR A 1 244 ? -1.384 19.938 5.133 1 98.19 244 THR A O 1
ATOM 2035 N N . VAL A 1 245 ? -3.293 19.953 3.992 1 97.44 245 VAL A N 1
ATOM 2036 C CA . VAL A 1 245 ? -2.906 21.109 3.191 1 97.44 245 VAL A CA 1
ATOM 2037 C C . VAL A 1 245 ? -2.812 22.359 4.082 1 97.44 245 VAL A C 1
ATOM 2039 O O . VAL A 1 245 ? -1.901 23.172 3.928 1 97.44 245 VAL A O 1
ATOM 2042 N N . GLY A 1 246 ? -3.73 22.484 4.961 1 97.31 246 GLY A N 1
ATOM 2043 C CA . GLY A 1 246 ? -3.717 23.609 5.879 1 97.31 246 GLY A CA 1
ATOM 2044 C C . GLY A 1 246 ? -2.594 23.531 6.895 1 97.31 246 GLY A C 1
ATOM 2045 O O . GLY A 1 246 ? -2.004 24.562 7.25 1 97.31 246 GLY A O 1
ATOM 2046 N N . THR A 1 247 ? -2.248 22.328 7.301 1 97.94 247 THR A N 1
ATOM 2047 C CA . THR A 1 247 ? -1.256 22.141 8.352 1 97.94 247 THR A CA 1
ATOM 2048 C C . THR A 1 247 ? 0.157 22.188 7.781 1 97.94 247 THR A C 1
ATOM 2050 O O . THR A 1 247 ? 1.093 22.625 8.453 1 97.94 247 THR A O 1
ATOM 2053 N N . LEU A 1 248 ? 0.288 21.703 6.555 1 98.12 248 LEU A N 1
ATOM 2054 C CA . LEU A 1 248 ? 1.578 21.625 5.883 1 98.12 248 LEU A CA 1
ATOM 2055 C C . LEU A 1 248 ? 1.495 22.203 4.477 1 98.12 248 LEU A C 1
ATOM 2057 O O . LEU A 1 248 ? 1.62 21.484 3.486 1 98.12 248 LEU A O 1
ATOM 2061 N N . PRO A 1 249 ? 1.527 23.516 4.367 1 96.62 249 PRO A N 1
ATOM 2062 C CA . PRO A 1 249 ? 1.234 24.141 3.076 1 96.62 249 PRO A CA 1
ATOM 2063 C C .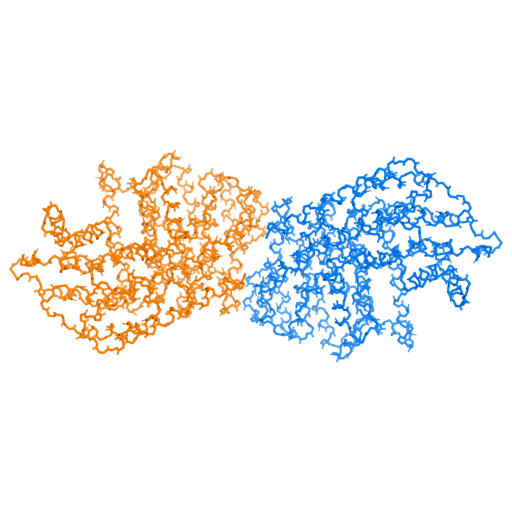 PRO A 1 249 ? 2.424 24.109 2.119 1 96.62 249 PRO A C 1
ATOM 2065 O O . PRO A 1 249 ? 2.244 24.188 0.902 1 96.62 249 PRO A O 1
ATOM 2068 N N . GLN A 1 250 ? 3.633 23.922 2.527 1 95.62 250 GLN A N 1
ATOM 2069 C CA . GLN A 1 250 ? 4.809 24.031 1.669 1 95.62 250 GLN A CA 1
ATOM 2070 C C . GLN A 1 250 ? 4.949 22.797 0.783 1 95.62 250 GLN A C 1
ATOM 2072 O O . GLN A 1 250 ? 4.645 21.672 1.211 1 95.62 250 GLN A O 1
ATOM 2077 N N . PRO A 1 251 ? 5.473 22.984 -0.394 1 95.81 251 PRO A N 1
ATOM 2078 C CA . PRO A 1 251 ? 5.582 21.875 -1.355 1 95.81 251 PRO A CA 1
ATOM 2079 C C . PRO A 1 251 ? 6.516 20.766 -0.878 1 95.81 251 PRO A C 1
ATOM 2081 O O . PRO A 1 251 ? 6.32 19.594 -1.23 1 95.81 251 PRO A O 1
ATOM 2084 N N . ILE A 1 252 ? 7.48 21.047 -0.059 1 95.75 252 ILE A N 1
ATOM 2085 C CA . ILE A 1 252 ? 8.477 20.078 0.37 1 95.75 252 ILE A CA 1
ATOM 2086 C C . ILE A 1 252 ? 7.809 19 1.233 1 95.75 252 ILE A C 1
ATOM 2088 O O . ILE A 1 252 ? 8.367 17.922 1.432 1 95.75 252 ILE A O 1
ATOM 2092 N N . TYR A 1 253 ? 6.582 19.219 1.668 1 97.5 253 TYR A N 1
ATOM 2093 C CA . TYR A 1 253 ? 5.926 18.312 2.602 1 97.5 253 TYR A CA 1
ATOM 2094 C C . TYR A 1 253 ? 4.906 17.438 1.885 1 97.5 253 TYR A C 1
ATOM 2096 O O . TYR A 1 253 ? 3.963 16.938 2.502 1 97.5 253 TYR A O 1
ATOM 2104 N N . SER A 1 254 ? 5.047 17.281 0.614 1 97.38 254 SER A N 1
ATOM 2105 C CA . SER A 1 254 ? 4.117 16.484 -0.181 1 97.38 254 SER A CA 1
ATOM 2106 C C . SER A 1 254 ? 3.932 15.094 0.411 1 97.38 254 SER A C 1
ATOM 2108 O O . SER A 1 254 ? 2.805 14.672 0.681 1 97.38 254 SER A O 1
ATOM 2110 N N . GLY A 1 255 ? 5 14.422 0.634 1 96.31 255 GLY A N 1
ATOM 2111 C CA . GLY A 1 255 ? 4.926 13.086 1.195 1 96.31 255 GLY A CA 1
ATOM 2112 C C . GLY A 1 255 ? 4.305 13.047 2.578 1 96.31 255 GLY A C 1
ATOM 2113 O O . GLY A 1 255 ? 3.562 12.125 2.908 1 96.31 255 GLY A O 1
ATOM 2114 N N . VAL A 1 256 ? 4.578 14.031 3.357 1 98 256 VAL A N 1
ATOM 2115 C CA . VAL A 1 256 ? 4.051 14.125 4.715 1 98 256 VAL A CA 1
ATOM 2116 C C . VAL A 1 256 ? 2.533 14.297 4.672 1 98 256 VAL A C 1
ATOM 2118 O O . VAL A 1 256 ? 1.808 13.664 5.441 1 98 256 VAL A O 1
ATOM 2121 N N . ARG A 1 257 ? 2.051 15.125 3.771 1 98.31 257 ARG A N 1
ATOM 2122 C CA . ARG A 1 257 ? 0.617 15.367 3.639 1 98.31 257 ARG A CA 1
ATOM 2123 C C . ARG A 1 257 ? -0.13 14.07 3.33 1 98.31 257 ARG A C 1
ATOM 2125 O O . ARG A 1 257 ? -1.179 13.797 3.918 1 98.31 257 ARG A O 1
ATOM 2132 N N . ILE A 1 258 ? 0.432 13.305 2.447 1 97.88 258 ILE A N 1
ATOM 2133 C CA . ILE A 1 258 ? -0.219 12.07 2.025 1 97.88 258 ILE A CA 1
ATOM 2134 C C . ILE A 1 258 ? -0.341 11.117 3.215 1 97.88 258 ILE A C 1
ATOM 2136 O O . ILE A 1 258 ? -1.43 10.617 3.506 1 97.88 258 ILE A O 1
ATOM 2140 N N . GLU A 1 259 ? 0.766 10.906 3.896 1 98.12 259 GLU A N 1
ATOM 2141 C CA . GLU A 1 259 ? 0.769 9.953 5.004 1 98.12 259 GLU A CA 1
ATOM 2142 C C . GLU A 1 259 ? -0.109 10.445 6.152 1 98.12 259 GLU A C 1
ATOM 2144 O O . GLU A 1 259 ? -0.805 9.656 6.793 1 98.12 259 GLU A O 1
ATOM 2149 N N . LEU A 1 260 ? -0.014 11.711 6.41 1 98.31 260 LEU A N 1
ATOM 2150 C CA . LEU A 1 260 ? -0.816 12.273 7.492 1 98.31 260 LEU A CA 1
ATOM 2151 C C . LEU A 1 260 ? -2.303 12.188 7.164 1 98.31 260 LEU A C 1
ATOM 2153 O O . LEU A 1 260 ? -3.129 11.969 8.055 1 98.31 260 LEU A O 1
ATOM 2157 N N . ALA A 1 261 ? -2.639 12.445 5.941 1 98 261 ALA A N 1
ATOM 2158 C CA . ALA A 1 261 ? -4.035 12.352 5.531 1 98 261 ALA A CA 1
ATOM 2159 C C . ALA A 1 261 ? -4.586 10.945 5.77 1 98 261 ALA A C 1
ATOM 2161 O O . ALA A 1 261 ? -5.738 10.789 6.188 1 98 261 ALA A O 1
ATOM 2162 N N . LYS A 1 262 ? -3.801 9.93 5.441 1 97.31 262 LYS A N 1
ATOM 2163 C CA . LYS A 1 262 ? -4.207 8.555 5.711 1 97.31 262 LYS A CA 1
ATOM 2164 C C . LYS A 1 262 ? -4.527 8.359 7.188 1 97.31 262 LYS A C 1
ATOM 2166 O O . LYS A 1 262 ? -5.523 7.715 7.535 1 97.31 262 LYS A O 1
ATOM 2171 N N . THR A 1 263 ? -3.678 8.898 7.996 1 97.69 263 THR A N 1
ATOM 2172 C CA . THR A 1 263 ? -3.822 8.773 9.445 1 97.69 263 THR A CA 1
ATOM 2173 C C . THR A 1 263 ? -5.102 9.453 9.922 1 97.69 263 THR A C 1
ATOM 2175 O O . THR A 1 263 ? -5.836 8.898 10.742 1 97.69 263 THR A O 1
ATOM 2178 N N . VAL A 1 264 ? -5.375 10.617 9.43 1 97.56 264 VAL A N 1
ATOM 2179 C CA . VAL A 1 264 ? -6.566 11.367 9.82 1 97.56 264 VAL A CA 1
ATOM 2180 C C . VAL A 1 264 ? -7.82 10.633 9.344 1 97.56 264 VAL A C 1
ATOM 2182 O O . VAL A 1 264 ? -8.836 10.602 10.047 1 97.56 264 VAL A O 1
ATOM 2185 N N . ALA A 1 265 ? -7.762 10.078 8.195 1 96.25 265 ALA A N 1
ATOM 2186 C CA . ALA A 1 265 ? -8.898 9.328 7.668 1 96.25 265 ALA A CA 1
ATOM 2187 C C . ALA A 1 265 ? -9.25 8.156 8.57 1 96.25 265 ALA A C 1
ATOM 2189 O O . ALA A 1 265 ? -10.422 7.898 8.844 1 96.25 265 ALA A O 1
ATOM 2190 N N . ILE A 1 266 ? -8.211 7.434 8.984 1 96.62 266 ILE A N 1
ATOM 2191 C CA . ILE A 1 266 ? -8.43 6.297 9.875 1 96.62 266 ILE A CA 1
ATOM 2192 C C . ILE A 1 266 ? -9.016 6.777 11.195 1 96.62 266 ILE A C 1
ATOM 2194 O O . ILE A 1 266 ? -9.914 6.137 11.758 1 96.62 266 ILE A O 1
ATOM 2198 N N . LEU A 1 267 ? -8.531 7.875 11.68 1 97.12 267 LEU A N 1
ATOM 2199 C CA . LEU A 1 267 ? -9.031 8.461 12.914 1 97.12 267 LEU A CA 1
ATOM 2200 C C . LEU A 1 267 ? -10.539 8.711 12.82 1 97.12 267 LEU A C 1
ATOM 2202 O O . LEU A 1 267 ? -11.273 8.43 13.766 1 97.12 267 LEU A O 1
ATOM 2206 N N . LEU A 1 268 ? -10.984 9.266 11.727 1 94.75 268 LEU A N 1
ATOM 2207 C CA . LEU A 1 268 ? -12.391 9.609 11.555 1 94.75 268 LEU A CA 1
ATOM 2208 C C . LEU A 1 268 ? -13.258 8.352 11.578 1 94.75 268 LEU A C 1
ATOM 2210 O O . LEU A 1 268 ? -14.359 8.367 12.141 1 94.75 268 LEU A O 1
ATOM 2214 N N . VAL A 1 269 ? -12.773 7.32 10.969 1 94.62 269 VAL A N 1
ATOM 2215 C CA . VAL A 1 269 ? -13.523 6.066 10.953 1 94.62 269 VAL A CA 1
ATOM 2216 C C . VAL A 1 269 ? -13.641 5.516 12.375 1 94.62 269 VAL A C 1
ATOM 2218 O O . VAL A 1 269 ? -14.711 5.062 12.789 1 94.62 269 VAL A O 1
ATOM 2221 N N . ILE A 1 270 ? -12.562 5.531 13.078 1 96.12 270 ILE A N 1
ATOM 2222 C CA . ILE A 1 270 ? -12.555 5.02 14.438 1 96.12 270 ILE A CA 1
ATOM 2223 C C . ILE A 1 270 ? -13.477 5.871 15.312 1 96.12 270 ILE A C 1
ATOM 2225 O O . ILE A 1 270 ? -14.195 5.348 16.172 1 96.12 270 ILE A O 1
ATOM 2229 N N . ASP A 1 271 ? -13.398 7.141 15.109 1 93.75 271 ASP A N 1
ATOM 2230 C CA . ASP A 1 271 ? -14.305 8.055 15.805 1 93.75 271 ASP A CA 1
ATOM 2231 C C . ASP A 1 271 ? -15.758 7.66 15.57 1 93.75 271 ASP A C 1
ATOM 2233 O O . ASP A 1 271 ? -16.562 7.648 16.5 1 93.75 271 ASP A O 1
ATOM 2237 N N . ASP A 1 272 ? -16.125 7.352 14.344 1 91.94 272 ASP A N 1
ATOM 2238 C CA . ASP A 1 272 ? -17.484 6.938 14 1 91.94 272 ASP A CA 1
ATOM 2239 C C . ASP A 1 272 ? -17.859 5.645 14.719 1 91.94 272 ASP A C 1
ATOM 2241 O O . ASP A 1 272 ? -19.016 5.457 15.102 1 91.94 272 ASP A O 1
ATOM 2245 N N . ILE A 1 273 ? -16.906 4.797 14.836 1 94.06 273 ILE A N 1
ATOM 2246 C CA . ILE A 1 273 ? -17.156 3.543 15.531 1 94.06 273 ILE A CA 1
ATOM 2247 C C . ILE A 1 273 ? -17.5 3.824 17 1 94.06 273 ILE A C 1
ATOM 2249 O O . ILE A 1 273 ? -18.469 3.283 17.531 1 94.06 273 ILE A O 1
ATOM 2253 N N . PHE A 1 274 ? -16.797 4.668 17.625 1 93.94 274 PHE A N 1
ATOM 2254 C CA . PHE A 1 274 ? -16.984 4.953 19.031 1 93.94 274 PHE A CA 1
ATOM 2255 C C . PHE A 1 274 ? -18.219 5.812 19.25 1 93.94 274 PHE A C 1
ATOM 2257 O O . PHE A 1 274 ? -18.906 5.668 20.266 1 93.94 274 PHE A O 1
ATOM 2264 N N . ASP A 1 275 ? -18.578 6.605 18.344 1 85.69 275 ASP A N 1
ATOM 2265 C CA . ASP A 1 275 ? -19.656 7.574 18.5 1 85.69 275 ASP A CA 1
ATOM 2266 C C . ASP A 1 275 ? -21 6.953 18.156 1 85.69 275 ASP A C 1
ATOM 2268 O O . ASP A 1 275 ? -22.016 7.262 18.797 1 85.69 275 ASP A O 1
ATOM 2272 N N . THR A 1 276 ? -21.078 6.129 17.141 1 82.62 276 THR A N 1
ATOM 2273 C CA . THR A 1 276 ? -22.406 5.859 16.594 1 82.62 276 THR A CA 1
ATOM 2274 C C . THR A 1 276 ? -22.641 4.355 16.438 1 82.62 276 THR A C 1
ATOM 2276 O O . THR A 1 276 ? -23.781 3.896 16.422 1 82.62 276 THR A O 1
ATOM 2279 N N . TYR A 1 277 ? -21.641 3.605 16.391 1 85.44 277 TYR A N 1
ATOM 2280 C CA . TYR A 1 277 ? -21.906 2.27 15.867 1 85.44 277 TYR A CA 1
ATOM 2281 C C . TYR A 1 277 ? -21.609 1.203 16.922 1 85.44 277 TYR A C 1
ATOM 2283 O O . TYR A 1 277 ? -22.406 0.292 17.125 1 85.44 277 TYR A O 1
ATOM 2291 N N . GLY A 1 278 ? -20.5 1.351 17.578 1 91.38 278 GLY A N 1
ATOM 2292 C CA . GLY A 1 278 ? -20.078 0.302 18.484 1 91.38 278 GLY A CA 1
ATOM 2293 C C . GLY A 1 278 ? -20.844 0.298 19.797 1 91.38 278 GLY A C 1
ATOM 2294 O O . GLY A 1 278 ? -21.172 1.358 20.328 1 91.38 278 GLY A O 1
ATOM 2295 N N . THR A 1 279 ? -21.141 -0.88 20.266 1 94.69 279 THR A N 1
ATOM 2296 C CA . THR A 1 279 ? -21.688 -1.01 21.625 1 94.69 279 THR A CA 1
ATOM 2297 C C . THR A 1 279 ? -20.578 -0.879 22.656 1 94.69 279 THR A C 1
ATOM 2299 O O . THR A 1 279 ? -19.406 -1.096 22.359 1 94.69 279 THR A O 1
ATOM 2302 N N . ILE A 1 280 ? -20.953 -0.565 23.859 1 95.44 280 ILE A N 1
ATOM 2303 C CA . ILE A 1 280 ? -19.969 -0.318 24.922 1 95.44 280 ILE A CA 1
ATOM 2304 C C . ILE A 1 280 ? -19.109 -1.562 25.125 1 95.44 280 ILE A C 1
ATOM 2306 O O . ILE A 1 280 ? -17.906 -1.458 25.359 1 95.44 280 ILE A O 1
ATOM 2310 N N . ASP A 1 281 ? -19.703 -2.725 25.047 1 95.5 281 ASP A N 1
ATOM 2311 C CA . ASP A 1 281 ? -18.969 -3.973 25.203 1 95.5 281 ASP A CA 1
ATOM 2312 C C . ASP A 1 281 ? -17.969 -4.172 24.062 1 95.5 281 ASP A C 1
ATOM 2314 O O . ASP A 1 281 ? -16.828 -4.57 24.281 1 95.5 281 ASP A O 1
ATOM 2318 N N . GLU A 1 282 ? -18.438 -3.918 22.891 1 96 282 GLU A N 1
ATOM 2319 C CA . GLU A 1 282 ? -17.578 -4.031 21.719 1 96 282 GLU A CA 1
ATOM 2320 C C . GLU A 1 282 ? -16.422 -3.031 21.797 1 96 282 GLU A C 1
ATOM 2322 O O . GLU A 1 282 ? -15.289 -3.361 21.453 1 96 282 GLU A O 1
ATOM 2327 N N . LEU A 1 283 ? -16.75 -1.854 22.219 1 97.62 283 LEU A N 1
ATOM 2328 C CA . LEU A 1 283 ? -15.75 -0.799 22.312 1 97.62 283 LEU A CA 1
ATOM 2329 C C . LEU A 1 283 ? -14.672 -1.151 23.328 1 97.62 283 LEU A C 1
ATOM 2331 O O . LEU A 1 283 ? -13.5 -0.846 23.141 1 97.62 283 LEU A O 1
ATOM 2335 N N . SER A 1 284 ? -15.07 -1.756 24.375 1 97 284 SER A N 1
ATOM 2336 C CA . SER A 1 284 ? -14.125 -2.203 25.391 1 97 284 SER A CA 1
ATOM 2337 C C . SER A 1 284 ? -13.172 -3.254 24.828 1 97 284 SER A C 1
ATOM 2339 O O . SER A 1 284 ? -11.977 -3.234 25.141 1 97 284 SER A O 1
ATOM 2341 N N . LEU A 1 285 ? -13.734 -4.215 24.094 1 96.44 285 LEU A N 1
ATOM 2342 C CA . LEU A 1 285 ? -12.914 -5.23 23.438 1 96.44 285 LEU A CA 1
ATOM 2343 C C . LEU A 1 285 ? -11.953 -4.598 22.438 1 96.44 285 LEU A C 1
ATOM 2345 O O . LEU A 1 285 ? -10.781 -4.973 22.375 1 96.44 285 LEU A O 1
ATOM 2349 N N . PHE A 1 286 ? -12.508 -3.713 21.672 1 97.06 286 PHE A N 1
ATOM 2350 C CA . PHE A 1 286 ? -11.719 -3.008 20.672 1 97.06 286 PHE A CA 1
ATOM 2351 C C . PHE A 1 286 ? -10.562 -2.256 21.312 1 97.06 286 PHE A C 1
ATOM 2353 O O . PHE A 1 286 ? -9.43 -2.326 20.844 1 97.06 286 PHE A O 1
ATOM 2360 N N . THR A 1 287 ? -10.828 -1.545 22.375 1 97.94 287 THR A N 1
ATOM 2361 C CA . THR A 1 287 ? -9.828 -0.785 23.109 1 97.94 287 THR A CA 1
ATOM 2362 C C . THR A 1 287 ? -8.75 -1.709 23.672 1 97.94 287 THR A C 1
ATOM 2364 O O . THR A 1 287 ? -7.555 -1.421 23.547 1 97.94 287 THR A O 1
ATOM 2367 N N . SER A 1 288 ? -9.141 -2.795 24.234 1 96.75 288 SER A N 1
ATOM 2368 C CA . SER A 1 288 ? -8.203 -3.756 24.812 1 96.75 288 SER A CA 1
ATOM 2369 C C . SER A 1 288 ? -7.277 -4.32 23.734 1 96.75 288 SER A C 1
ATOM 2371 O O . SER A 1 288 ? -6.094 -4.559 24 1 96.75 288 SER A O 1
ATOM 2373 N N . ALA A 1 289 ? -7.852 -4.656 22.609 1 95.69 289 ALA A N 1
ATOM 2374 C CA . ALA A 1 289 ? -7.062 -5.199 21.516 1 95.69 289 ALA A CA 1
ATOM 2375 C C . ALA A 1 289 ? -6.004 -4.203 21.047 1 95.69 289 ALA A C 1
ATOM 2377 O O . ALA A 1 289 ? -4.844 -4.57 20.844 1 95.69 289 ALA A O 1
ATOM 2378 N N . ILE A 1 290 ? -6.352 -2.936 20.859 1 96.19 290 ILE A N 1
ATOM 2379 C CA . ILE A 1 290 ? -5.441 -1.912 20.359 1 96.19 290 ILE A CA 1
ATOM 2380 C C . ILE A 1 290 ? -4.395 -1.588 21.422 1 96.19 290 ILE A C 1
ATOM 2382 O O . ILE A 1 290 ? -3.23 -1.33 21.109 1 96.19 290 ILE A O 1
ATOM 2386 N N . GLN A 1 291 ? -4.758 -1.674 22.703 1 96.06 291 GLN A N 1
ATOM 2387 C CA . GLN A 1 291 ? -3.822 -1.44 23.797 1 96.06 291 GLN A CA 1
ATOM 2388 C C . GLN A 1 291 ? -2.646 -2.412 23.734 1 96.06 291 GLN A C 1
ATOM 2390 O O . GLN A 1 291 ? -1.522 -2.062 24.094 1 96.06 291 GLN A O 1
ATOM 2395 N N . ARG A 1 292 ? -2.896 -3.545 23.281 1 91.88 292 ARG A N 1
ATOM 2396 C CA . ARG A 1 292 ? -1.853 -4.559 23.156 1 91.88 292 ARG A CA 1
ATOM 2397 C C . ARG A 1 292 ? -1.004 -4.316 21.906 1 91.88 292 ARG A C 1
ATOM 2399 O O . ARG A 1 292 ? 0.149 -4.75 21.844 1 91.88 292 ARG A O 1
ATOM 2406 N N . TRP A 1 293 ? -1.604 -3.656 20.906 1 93.25 293 TRP A N 1
ATOM 2407 C CA . TRP A 1 293 ? -1 -3.404 19.609 1 93.25 293 TRP A CA 1
ATOM 2408 C C . TRP A 1 293 ? -0.423 -4.688 19.016 1 93.25 293 TRP A C 1
ATOM 2410 O O . TRP A 1 293 ? 0.739 -4.719 18.609 1 93.25 293 TRP A O 1
ATOM 2420 N N . ASP A 1 294 ? -1.125 -5.75 19.078 1 87.25 294 ASP A N 1
ATOM 2421 C CA . ASP A 1 294 ? -0.793 -7.09 18.609 1 87.25 294 ASP A CA 1
ATOM 2422 C C . ASP A 1 294 ? -1.941 -7.688 17.797 1 87.25 294 ASP A C 1
ATOM 2424 O O . ASP A 1 294 ? -3.076 -7.75 18.281 1 87.25 294 ASP A O 1
ATOM 2428 N N . LEU A 1 295 ? -1.648 -8.117 16.609 1 88.5 295 LEU A N 1
ATOM 2429 C CA . LEU A 1 295 ? -2.695 -8.586 15.703 1 88.5 295 LEU A CA 1
ATOM 2430 C C . 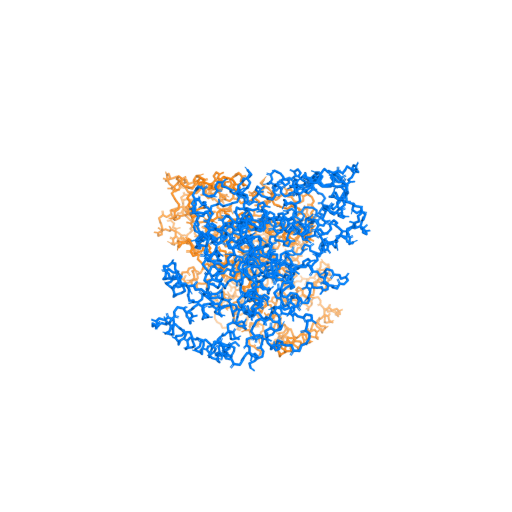LEU A 1 295 ? -3.24 -9.938 16.156 1 88.5 295 LEU A C 1
ATOM 2432 O O . LEU A 1 295 ? -4.289 -10.375 15.688 1 88.5 295 LEU A O 1
ATOM 2436 N N . ASP A 1 296 ? -2.648 -10.562 17.047 1 84.69 296 ASP A N 1
ATOM 2437 C CA . ASP A 1 296 ? -3.176 -11.805 17.609 1 84.69 296 ASP A CA 1
ATOM 2438 C C . ASP A 1 296 ? -4.492 -11.555 18.344 1 84.69 296 ASP A C 1
ATOM 2440 O O . ASP A 1 296 ? -5.293 -12.477 18.531 1 84.69 296 ASP A O 1
ATOM 2444 N N . ALA A 1 297 ? -4.676 -10.359 18.766 1 84.38 297 ALA A N 1
ATOM 2445 C CA . ALA A 1 297 ? -5.852 -10.008 19.562 1 84.38 297 ALA A CA 1
ATOM 2446 C C . ALA A 1 297 ? -7.078 -9.812 18.672 1 84.38 297 ALA A C 1
ATOM 2448 O O . ALA A 1 297 ? -8.195 -9.68 19.172 1 84.38 297 ALA A O 1
ATOM 2449 N N . ILE A 1 298 ? -6.996 -9.93 17.391 1 87.38 298 ILE A N 1
ATOM 2450 C CA . ILE A 1 298 ? -8.078 -9.539 16.484 1 87.38 298 ILE A CA 1
ATOM 2451 C C . ILE A 1 298 ? -9.172 -10.609 16.516 1 87.38 298 ILE A C 1
ATOM 2453 O O . ILE A 1 298 ? -10.336 -10.312 16.234 1 87.38 298 ILE A O 1
ATOM 2457 N N . ASP A 1 299 ? -8.867 -11.766 16.844 1 88 299 ASP A N 1
ATOM 2458 C CA . ASP A 1 299 ? -9.82 -12.867 16.719 1 88 299 ASP A CA 1
ATOM 2459 C C . ASP A 1 299 ? -11.016 -12.672 17.641 1 88 299 ASP A C 1
ATOM 2461 O O . ASP A 1 299 ? -12.102 -13.195 17.391 1 88 299 ASP A O 1
ATOM 2465 N N . GLN A 1 300 ? -10.82 -11.852 18.703 1 90.12 300 GLN A N 1
ATOM 2466 C CA . GLN A 1 300 ? -11.898 -11.641 19.672 1 90.12 300 GLN A CA 1
ATOM 2467 C C . GLN A 1 300 ? -12.836 -10.531 19.219 1 90.12 300 GLN A C 1
ATOM 2469 O O . GLN A 1 300 ? -13.883 -10.305 19.828 1 90.12 300 GLN A O 1
ATOM 2474 N N . LEU A 1 301 ? -12.531 -9.859 18.156 1 94.62 301 LEU A N 1
ATOM 2475 C CA . LEU A 1 301 ? -13.281 -8.688 17.703 1 94.62 301 LEU A CA 1
ATOM 2476 C C . LEU A 1 301 ? -14.328 -9.078 16.656 1 94.62 301 LEU A C 1
ATOM 2478 O O . LEU A 1 301 ? -14.156 -10.062 15.938 1 94.62 301 LEU A O 1
ATOM 2482 N N . PRO A 1 302 ? -15.492 -8.406 16.719 1 92.88 302 PRO A N 1
ATOM 2483 C CA . PRO A 1 302 ? -16.391 -8.578 15.578 1 92.88 302 PRO A CA 1
ATOM 2484 C C . PRO A 1 302 ? -15.734 -8.234 14.242 1 92.88 302 PRO A C 1
ATOM 2486 O O . PRO A 1 302 ? -14.734 -7.523 14.211 1 92.88 302 PRO A O 1
ATOM 2489 N N . GLU A 1 303 ? -16.266 -8.641 13.156 1 90.19 303 GLU A N 1
ATOM 2490 C CA . GLU A 1 303 ? -15.641 -8.594 11.836 1 90.19 303 GLU A CA 1
ATOM 2491 C C . GLU A 1 303 ? -15.289 -7.156 11.445 1 90.19 303 GLU A C 1
ATOM 2493 O O . GLU A 1 303 ? -14.195 -6.895 10.953 1 90.19 303 GLU A O 1
ATOM 2498 N N . TYR A 1 304 ? -16.234 -6.25 11.656 1 90.56 304 TYR A N 1
ATOM 2499 C CA . TYR A 1 304 ? -15.992 -4.883 11.211 1 90.56 304 TYR A CA 1
ATOM 2500 C C . TYR A 1 304 ? -14.859 -4.246 12.008 1 90.56 304 TYR A C 1
ATOM 2502 O O . TYR A 1 304 ? -14.102 -3.438 11.477 1 90.56 304 TYR A O 1
ATOM 2510 N N . MET A 1 305 ? -14.672 -4.656 13.273 1 94.38 305 MET A N 1
ATOM 2511 C CA . MET A 1 305 ? -13.594 -4.113 14.102 1 94.38 305 MET A CA 1
ATOM 2512 C C . MET A 1 305 ? -12.25 -4.742 13.727 1 94.38 305 MET A C 1
ATOM 2514 O O . MET A 1 305 ? -11.211 -4.09 13.828 1 94.38 305 MET A O 1
ATOM 2518 N N . LYS A 1 306 ? -12.336 -6.035 13.266 1 94 306 LYS A N 1
ATOM 2519 C CA . LYS A 1 306 ? -11.117 -6.664 12.766 1 94 306 LYS A CA 1
ATOM 2520 C C . LYS A 1 306 ? -10.539 -5.891 11.586 1 94 306 LYS A C 1
ATOM 2522 O O . LYS A 1 306 ? -9.336 -5.617 11.539 1 94 306 LYS A O 1
ATOM 2527 N N . ILE A 1 307 ? -11.406 -5.598 10.734 1 93.94 307 ILE A N 1
ATOM 2528 C CA . ILE A 1 307 ? -11.023 -4.906 9.508 1 93.94 307 ILE A CA 1
ATOM 2529 C C . ILE A 1 307 ? -10.469 -3.523 9.852 1 93.94 307 ILE A C 1
ATOM 2531 O O . ILE A 1 307 ? -9.422 -3.121 9.336 1 93.94 307 ILE A O 1
ATOM 2535 N N . CYS A 1 308 ? -11.125 -2.838 10.727 1 94.94 308 CYS A N 1
ATOM 2536 C CA . CYS A 1 308 ? -10.695 -1.5 11.117 1 94.94 308 CYS A CA 1
ATOM 2537 C C . CYS A 1 308 ? -9.344 -1.547 11.82 1 94.94 308 CYS A C 1
ATOM 2539 O O . CYS A 1 308 ? -8.461 -0.733 11.539 1 94.94 308 CYS A O 1
ATOM 2541 N N . TYR A 1 309 ? -9.203 -2.527 12.758 1 96.19 309 TYR A N 1
ATOM 2542 C CA . TYR A 1 309 ? -7.953 -2.641 13.508 1 96.19 309 TYR A CA 1
ATOM 2543 C C . TYR A 1 309 ? -6.785 -2.945 12.57 1 96.19 309 TYR A C 1
ATOM 2545 O O . TYR A 1 309 ? -5.711 -2.35 12.695 1 96.19 309 TYR A O 1
ATOM 2553 N N . MET A 1 310 ? -6.969 -3.809 11.695 1 95.31 310 MET A N 1
ATOM 2554 C CA . MET A 1 310 ? -5.895 -4.172 10.781 1 95.31 310 MET A CA 1
ATOM 2555 C C . MET A 1 310 ? -5.551 -3.006 9.852 1 95.31 310 MET A C 1
ATOM 2557 O O . MET A 1 310 ? -4.391 -2.82 9.484 1 95.31 310 MET A O 1
ATOM 2561 N N . ALA A 1 311 ? -6.566 -2.303 9.391 1 96 311 ALA A N 1
ATOM 2562 C CA . ALA A 1 311 ? -6.32 -1.109 8.586 1 96 311 ALA A CA 1
ATOM 2563 C C . ALA A 1 311 ? -5.453 -0.109 9.344 1 96 311 ALA A C 1
ATOM 2565 O O . ALA A 1 311 ? -4.5 0.44 8.781 1 96 311 ALA A O 1
ATOM 2566 N N . LEU A 1 312 ? -5.801 0.136 10.586 1 97.5 312 LEU A N 1
ATOM 2567 C CA . LEU A 1 312 ? -5.031 1.03 11.445 1 97.5 312 LEU A CA 1
ATOM 2568 C C . LEU A 1 312 ? -3.6 0.531 11.609 1 97.5 312 LEU A C 1
ATOM 2570 O O . LEU A 1 312 ? -2.648 1.289 11.414 1 97.5 312 LEU A O 1
ATOM 2574 N N . TYR A 1 313 ? -3.486 -0.71 11.945 1 96.69 313 TYR A N 1
ATOM 2575 C CA . TYR A 1 313 ? -2.197 -1.34 12.211 1 96.69 313 TYR A CA 1
ATOM 2576 C C . TYR A 1 313 ? -1.298 -1.283 10.984 1 96.69 313 TYR A C 1
ATOM 2578 O O . TYR A 1 313 ? -0.143 -0.858 11.07 1 96.69 313 TYR A O 1
ATOM 2586 N N . ASN A 1 314 ? -1.822 -1.719 9.859 1 95.69 314 ASN A N 1
ATOM 2587 C CA . ASN A 1 314 ? -1.057 -1.765 8.617 1 95.69 314 ASN A CA 1
ATOM 2588 C C . ASN A 1 314 ? -0.629 -0.369 8.172 1 95.69 314 ASN A C 1
ATOM 2590 O O . ASN A 1 314 ? 0.504 -0.176 7.73 1 95.69 314 ASN A O 1
ATOM 2594 N N . THR A 1 315 ? -1.554 0.571 8.211 1 97.25 315 THR A N 1
ATOM 2595 C CA . THR A 1 315 ? -1.235 1.933 7.797 1 97.25 315 THR A CA 1
ATOM 2596 C C . THR A 1 315 ? -0.142 2.525 8.68 1 97.25 315 THR A C 1
ATOM 2598 O O . THR A 1 315 ? 0.784 3.17 8.188 1 97.25 315 THR A O 1
ATOM 2601 N N . THR A 1 316 ? -0.237 2.32 9.938 1 97.94 316 THR A N 1
ATOM 2602 C CA . THR A 1 316 ? 0.771 2.807 10.875 1 97.94 316 THR A CA 1
ATOM 2603 C C . THR A 1 316 ? 2.131 2.18 10.578 1 97.94 316 THR A C 1
ATOM 2605 O O . THR A 1 316 ? 3.15 2.871 10.578 1 97.94 316 THR A O 1
ATOM 2608 N N . ASN A 1 317 ? 2.133 0.91 10.336 1 96 317 ASN A N 1
ATOM 2609 C CA . ASN A 1 317 ? 3.371 0.204 10.016 1 96 317 ASN A CA 1
ATOM 2610 C C . ASN A 1 317 ? 3.982 0.697 8.711 1 96 317 ASN A C 1
ATOM 2612 O O . ASN A 1 317 ? 5.203 0.765 8.578 1 96 317 ASN A O 1
ATOM 2616 N N . GLU A 1 318 ? 3.15 0.899 7.781 1 96.06 318 GLU A N 1
ATOM 2617 C CA . GLU A 1 318 ? 3.631 1.395 6.496 1 96.06 318 GLU A CA 1
ATOM 2618 C C . GLU A 1 318 ? 4.312 2.75 6.648 1 96.06 318 GLU A C 1
ATOM 2620 O O . GLU A 1 318 ? 5.336 3.01 6.012 1 96.06 318 GLU A O 1
ATOM 2625 N N . ILE A 1 319 ? 3.729 3.6 7.414 1 97.44 319 ILE A N 1
ATOM 2626 C CA . ILE A 1 319 ? 4.32 4.91 7.66 1 97.44 319 ILE A CA 1
ATOM 2627 C C . ILE A 1 319 ? 5.664 4.746 8.367 1 97.44 319 ILE A C 1
ATOM 2629 O O . ILE A 1 319 ? 6.648 5.383 7.996 1 97.44 319 ILE A O 1
ATOM 2633 N N . ALA A 1 320 ? 5.676 3.943 9.383 1 96.75 320 ALA A N 1
ATOM 2634 C CA . ALA A 1 320 ? 6.914 3.693 10.117 1 96.75 320 ALA A CA 1
ATOM 2635 C C . ALA A 1 320 ? 7.992 3.135 9.188 1 96.75 320 ALA A C 1
ATOM 2637 O O . ALA A 1 320 ? 9.164 3.49 9.305 1 96.75 320 ALA A O 1
ATOM 2638 N N . TYR A 1 321 ? 7.586 2.252 8.281 1 95.5 321 TYR A N 1
ATOM 2639 C CA . TYR A 1 321 ? 8.508 1.661 7.316 1 95.5 321 TYR A CA 1
ATOM 2640 C C . TYR A 1 321 ? 9.117 2.73 6.422 1 95.5 321 TYR A C 1
ATOM 2642 O O . TYR A 1 321 ? 10.32 2.715 6.156 1 95.5 321 TYR A O 1
ATOM 2650 N N . LYS A 1 322 ? 8.297 3.584 5.949 1 94.38 322 LYS A N 1
ATOM 2651 C CA . LYS A 1 322 ? 8.781 4.668 5.094 1 94.38 322 LYS A CA 1
ATOM 2652 C C . LYS A 1 322 ? 9.836 5.508 5.809 1 94.38 322 LYS A C 1
ATOM 2654 O O . LYS A 1 322 ? 10.867 5.844 5.227 1 94.38 322 LYS A O 1
ATOM 2659 N N . VAL A 1 323 ? 9.555 5.855 7.023 1 95.5 323 VAL A N 1
ATOM 2660 C CA . VAL A 1 323 ? 10.484 6.676 7.797 1 95.5 323 VAL A CA 1
ATOM 2661 C C . VAL A 1 323 ? 11.766 5.898 8.062 1 95.5 323 VAL A C 1
ATOM 2663 O O . VAL A 1 323 ? 12.867 6.457 7.992 1 95.5 323 VAL A O 1
ATOM 2666 N N . LEU A 1 324 ? 11.641 4.609 8.398 1 93.94 324 LEU A N 1
ATOM 2667 C CA . LEU A 1 324 ? 12.812 3.775 8.617 1 93.94 324 LEU A CA 1
ATOM 2668 C C . LEU A 1 324 ? 13.695 3.738 7.371 1 93.94 324 LEU A C 1
ATOM 2670 O O . LEU A 1 324 ? 14.914 3.875 7.469 1 93.94 324 LEU A O 1
ATOM 2674 N N . LYS A 1 325 ? 13.133 3.561 6.301 1 91.69 325 LYS A N 1
ATOM 2675 C CA . LYS A 1 325 ? 13.844 3.461 5.027 1 91.69 325 LYS A CA 1
ATOM 2676 C C . LYS A 1 325 ? 14.531 4.777 4.68 1 91.69 325 LYS A C 1
ATOM 2678 O O . LYS A 1 325 ? 15.68 4.781 4.234 1 91.69 325 LYS A O 1
ATOM 2683 N N . GLU A 1 326 ? 13.836 5.891 4.926 1 91.06 326 GLU A N 1
ATOM 2684 C CA . GLU A 1 326 ? 14.328 7.191 4.469 1 91.06 326 GLU A CA 1
ATOM 2685 C C . GLU A 1 326 ? 15.242 7.832 5.516 1 91.06 326 GLU A C 1
ATOM 2687 O O . GLU A 1 326 ? 16.203 8.523 5.168 1 91.06 326 GLU A O 1
ATOM 2692 N N . GLN A 1 327 ? 14.852 7.598 6.781 1 91.75 327 GLN A N 1
ATOM 2693 C CA . GLN A 1 327 ? 15.547 8.344 7.824 1 91.75 327 GLN A CA 1
ATOM 2694 C C . GLN A 1 327 ? 16.359 7.41 8.719 1 91.75 327 GLN A C 1
ATOM 2696 O O . GLN A 1 327 ? 17.203 7.863 9.5 1 91.75 327 GLN A O 1
ATOM 2701 N N . GLY A 1 328 ? 16.141 6.109 8.641 1 89.38 328 GLY A N 1
ATOM 2702 C CA . GLY A 1 328 ? 16.891 5.145 9.422 1 89.38 328 GLY A CA 1
ATOM 2703 C C . GLY A 1 328 ? 16.406 5.023 10.859 1 89.38 328 GLY A C 1
ATOM 2704 O O . GLY A 1 328 ? 17.109 4.473 11.711 1 89.38 328 GLY A O 1
ATOM 2705 N N . ARG A 1 329 ? 15.188 5.57 11.141 1 91.12 329 ARG A N 1
ATOM 2706 C CA . ARG A 1 329 ? 14.672 5.566 12.508 1 91.12 329 ARG A CA 1
ATOM 2707 C C . ARG A 1 329 ? 13.422 4.707 12.617 1 91.12 329 ARG A C 1
ATOM 2709 O O . ARG A 1 329 ? 12.523 4.801 11.773 1 91.12 329 ARG A O 1
ATOM 2716 N N . ASN A 1 330 ? 13.445 3.838 13.609 1 92.69 330 ASN A N 1
ATOM 2717 C CA . ASN A 1 330 ? 12.219 3.107 13.938 1 92.69 330 ASN A CA 1
ATOM 2718 C C . ASN A 1 330 ? 11.297 3.926 14.836 1 92.69 330 ASN A C 1
ATOM 2720 O O . ASN A 1 330 ? 11.562 4.078 16.031 1 92.69 330 ASN A O 1
ATOM 2724 N N . ILE A 1 331 ? 10.227 4.367 14.336 1 95.56 331 ILE A N 1
ATOM 2725 C CA . ILE A 1 331 ? 9.375 5.285 15.078 1 95.56 331 ILE A CA 1
ATOM 2726 C C . ILE A 1 331 ? 8.07 4.586 15.461 1 95.56 331 ILE A C 1
ATOM 2728 O O . ILE A 1 331 ? 7.156 5.211 16.016 1 95.56 331 ILE A O 1
ATOM 2732 N N . LEU A 1 332 ? 7.93 3.322 15.164 1 95.12 332 LEU A N 1
ATOM 2733 C CA . LEU A 1 332 ? 6.699 2.568 15.375 1 95.12 332 LEU A CA 1
ATOM 2734 C C . LEU A 1 332 ? 6.25 2.66 16.828 1 95.12 332 LEU A C 1
ATOM 2736 O O . LEU A 1 332 ? 5.062 2.836 17.109 1 95.12 332 LEU A O 1
ATOM 2740 N N . PRO A 1 333 ? 7.133 2.586 17.797 1 94.31 333 PRO A N 1
ATOM 2741 C CA . PRO A 1 333 ? 6.691 2.662 19.188 1 94.31 333 PRO A CA 1
ATOM 2742 C C . PRO A 1 333 ? 6.016 3.992 19.531 1 94.31 333 PRO A C 1
ATOM 2744 O O . PRO A 1 333 ? 5.082 4.027 20.328 1 94.31 333 PRO A O 1
ATOM 2747 N N . TYR A 1 334 ? 6.457 5.059 18.922 1 96.62 334 TYR A N 1
ATOM 2748 C CA . TYR A 1 334 ? 5.852 6.359 19.172 1 96.62 334 TYR A CA 1
ATOM 2749 C C . TYR A 1 334 ? 4.465 6.445 18.547 1 96.62 334 TYR A C 1
ATOM 2751 O O . TYR A 1 334 ? 3.525 6.938 19.172 1 96.62 334 TYR A O 1
ATOM 2759 N N . LEU A 1 335 ? 4.344 5.98 17.312 1 97.69 335 LEU A N 1
ATOM 2760 C CA . LEU A 1 335 ? 3.074 6.066 16.594 1 97.69 335 LEU A CA 1
ATOM 2761 C C . LEU A 1 335 ? 2.02 5.188 17.266 1 97.69 335 LEU A C 1
ATOM 2763 O O . LEU A 1 335 ? 0.875 5.609 17.438 1 97.69 335 LEU A O 1
ATOM 2767 N N . SER A 1 336 ? 2.42 3.951 17.578 1 96.69 336 SER A N 1
ATOM 2768 C CA . SER A 1 336 ? 1.467 3.049 18.219 1 96.69 336 SER A CA 1
ATOM 2769 C C . SER A 1 336 ? 0.991 3.605 19.547 1 96.69 336 SER A C 1
ATOM 2771 O O . SER A 1 336 ? -0.192 3.508 19.891 1 96.69 336 SER A O 1
ATOM 2773 N N . ARG A 1 337 ? 1.86 4.199 20.297 1 96.94 337 ARG A N 1
ATOM 2774 C CA . ARG A 1 337 ? 1.499 4.762 21.594 1 96.94 337 ARG A CA 1
ATOM 2775 C C . ARG A 1 337 ? 0.484 5.891 21.438 1 96.94 337 ARG A C 1
ATOM 2777 O O . ARG A 1 337 ? -0.456 6 22.219 1 96.94 337 ARG A O 1
ATOM 2784 N N . THR A 1 338 ? 0.702 6.738 20.5 1 97.62 338 THR A N 1
ATOM 2785 C CA . THR A 1 338 ? -0.23 7.84 20.297 1 97.62 338 THR A CA 1
ATOM 2786 C C . THR A 1 338 ? -1.618 7.312 19.938 1 97.62 338 THR A C 1
ATOM 2788 O O . THR A 1 338 ? -2.629 7.891 20.344 1 97.62 338 THR A O 1
ATOM 2791 N N . TRP A 1 339 ? -1.707 6.266 19.156 1 98.12 339 TRP A N 1
ATOM 2792 C CA . TRP A 1 339 ? -2.986 5.648 18.828 1 98.12 339 TRP A CA 1
ATOM 2793 C C . TRP A 1 339 ? -3.637 5.043 20.078 1 98.12 339 TRP A C 1
ATOM 2795 O O . TRP A 1 339 ? -4.852 5.156 20.266 1 98.12 339 TRP A O 1
ATOM 2805 N N . ILE A 1 340 ? -2.836 4.375 20.875 1 98.12 340 ILE A N 1
ATOM 2806 C CA . ILE A 1 340 ? -3.354 3.795 22.109 1 98.12 340 ILE A CA 1
ATOM 2807 C C . ILE A 1 340 ? -3.947 4.891 22.984 1 98.12 340 ILE A C 1
ATOM 2809 O O . ILE A 1 340 ? -5.062 4.754 23.5 1 98.12 340 ILE A O 1
ATOM 2813 N N . ASP A 1 341 ? -3.229 5.988 23.109 1 98.12 341 ASP A N 1
ATOM 2814 C CA . ASP A 1 341 ? -3.736 7.133 23.859 1 98.12 341 ASP A CA 1
ATOM 2815 C C . ASP A 1 341 ? -5.07 7.613 23.297 1 98.12 341 ASP A C 1
ATOM 2817 O O . ASP A 1 341 ? -5.996 7.922 24.047 1 98.12 341 ASP A O 1
ATOM 2821 N N . THR A 1 342 ? -5.168 7.746 22.031 1 98.38 342 THR A N 1
ATOM 2822 C CA . THR A 1 342 ? -6.359 8.25 21.359 1 98.38 342 THR A CA 1
ATOM 2823 C C . THR A 1 342 ? -7.547 7.32 21.578 1 98.38 342 THR A C 1
ATOM 2825 O O . THR A 1 342 ? -8.648 7.773 21.906 1 98.38 342 THR A O 1
ATOM 2828 N N . ILE A 1 343 ? -7.312 6.062 21.453 1 98.25 343 ILE A N 1
ATOM 2829 C CA . ILE A 1 343 ? -8.375 5.078 21.594 1 98.25 343 ILE A CA 1
ATOM 2830 C C . ILE A 1 343 ? -8.852 5.051 23.047 1 98.25 343 ILE A C 1
ATOM 2832 O O . ILE A 1 343 ? -10.055 4.949 23.312 1 98.25 343 ILE A O 1
ATOM 2836 N N . GLU A 1 344 ? -7.902 5.086 23.922 1 98.12 344 GLU A N 1
ATOM 2837 C CA . GLU A 1 344 ? -8.266 5.156 25.344 1 98.12 344 GLU A CA 1
ATOM 2838 C C . GLU A 1 344 ? -9.125 6.379 25.625 1 98.12 344 GLU A C 1
ATOM 2840 O O . GLU A 1 344 ? -10.078 6.305 26.406 1 98.12 344 GLU A O 1
ATOM 2845 N N . ALA A 1 345 ? -8.789 7.453 25.031 1 97.88 345 ALA A N 1
ATOM 2846 C CA . ALA A 1 345 ? -9.562 8.68 25.219 1 97.88 345 ALA A CA 1
ATOM 2847 C C . ALA A 1 345 ? -10.961 8.531 24.625 1 97.88 345 ALA A C 1
ATOM 2849 O O . ALA A 1 345 ? -11.938 9.023 25.203 1 97.88 345 ALA A O 1
ATOM 2850 N N . PHE A 1 346 ? -11.125 7.949 23.5 1 97.56 346 PHE A N 1
ATOM 2851 C CA . PHE A 1 346 ? -12.43 7.672 22.922 1 97.56 346 PHE A CA 1
ATOM 2852 C C . PHE A 1 346 ? -13.273 6.824 23.859 1 97.56 346 PHE A C 1
ATOM 2854 O O . PHE A 1 346 ? -14.477 7.055 24 1 97.56 346 PHE A O 1
ATOM 2861 N N . MET A 1 347 ? -12.625 5.855 24.422 1 97.69 347 MET A N 1
ATOM 2862 C CA . MET A 1 347 ? -13.328 4.969 25.344 1 97.69 347 MET A CA 1
ATOM 2863 C C . MET A 1 347 ? -13.852 5.742 26.562 1 97.69 347 MET A C 1
ATOM 2865 O O . MET A 1 347 ? -14.961 5.492 27.031 1 97.69 347 MET A O 1
ATOM 2869 N N . ILE A 1 348 ? -13.055 6.629 27.047 1 96.62 348 ILE A N 1
ATOM 2870 C CA . ILE A 1 348 ? -13.469 7.48 28.156 1 96.62 348 ILE A CA 1
ATOM 2871 C C . ILE A 1 348 ? -14.727 8.25 27.781 1 96.62 348 ILE A C 1
ATOM 2873 O O . ILE A 1 348 ? -15.688 8.312 28.547 1 96.62 348 ILE A O 1
ATOM 2877 N N . GLU A 1 349 ? -14.773 8.844 26.578 1 94 349 GLU A N 1
ATOM 2878 C CA . GLU A 1 349 ? -15.938 9.578 26.109 1 94 349 GLU A CA 1
ATOM 2879 C C . GLU A 1 349 ? -17.156 8.664 25.984 1 94 349 GLU A C 1
ATOM 2881 O O . GLU A 1 349 ? -18.266 9.047 26.328 1 94 349 GLU A O 1
ATOM 2886 N N . ALA A 1 350 ? -16.906 7.523 25.453 1 94 350 ALA A N 1
ATOM 2887 C CA . ALA A 1 350 ? -18 6.559 25.312 1 94 350 ALA A CA 1
ATOM 2888 C C . ALA A 1 350 ? -18.578 6.188 26.672 1 94 350 ALA A C 1
ATOM 2890 O O . ALA A 1 350 ? -19.781 6.023 26.812 1 94 350 ALA A O 1
ATOM 2891 N N . GLU A 1 351 ? -17.703 6.055 27.625 1 94.12 351 GLU A N 1
ATOM 2892 C CA . GLU A 1 351 ? -18.156 5.742 28.984 1 94.12 351 GLU A CA 1
ATOM 2893 C C . GLU A 1 351 ? -18.922 6.902 29.594 1 94.12 351 GLU A C 1
ATOM 2895 O O . GLU A 1 351 ? -19.922 6.695 30.297 1 94.12 351 GLU A O 1
ATOM 2900 N N . TRP A 1 352 ? -18.438 8.125 29.438 1 91.81 352 TRP A N 1
ATOM 2901 C CA . TRP A 1 352 ? -19.172 9.297 29.891 1 91.81 352 TRP A CA 1
ATOM 2902 C C . TRP A 1 352 ? -20.594 9.297 29.344 1 91.81 352 TRP A C 1
ATOM 2904 O O . TRP A 1 35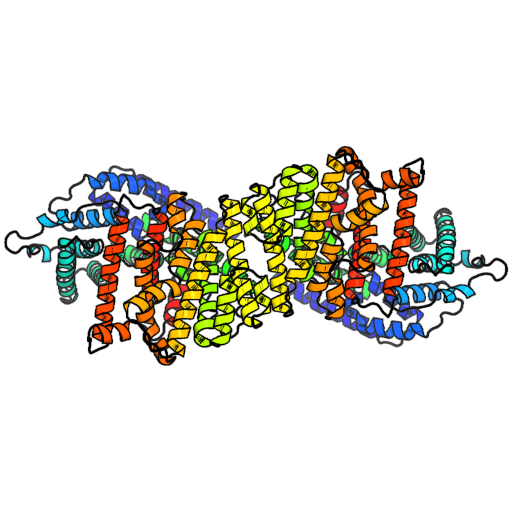2 ? -21.547 9.539 30.078 1 91.81 352 TRP A O 1
ATOM 2914 N N . PHE A 1 353 ? -20.719 9.023 28.094 1 87.62 353 PHE A N 1
ATOM 2915 C CA . PHE A 1 353 ? -22 9.039 27.406 1 87.62 353 PHE A CA 1
ATOM 2916 C C . PHE A 1 353 ? -22.906 7.922 27.922 1 87.62 353 PHE A C 1
ATOM 2918 O O . PHE A 1 353 ? -24.078 8.156 28.234 1 87.62 353 PHE A O 1
ATOM 2925 N N . ASN A 1 354 ? -22.359 6.828 27.984 1 88.5 354 ASN A N 1
ATOM 2926 C CA . ASN A 1 354 ? -23.141 5.645 28.359 1 88.5 354 ASN A CA 1
ATOM 2927 C C . ASN A 1 354 ? -23.609 5.727 29.797 1 88.5 354 ASN A C 1
ATOM 2929 O O . ASN A 1 354 ? -24.688 5.23 30.125 1 88.5 354 ASN A O 1
ATOM 2933 N N . ASN A 1 355 ? -22.844 6.32 30.641 1 90.19 355 ASN A N 1
ATOM 2934 C CA . ASN A 1 355 ? -23.172 6.395 32.062 1 90.19 355 ASN A CA 1
ATOM 2935 C C . ASN A 1 355 ? -23.891 7.695 32.406 1 90.19 355 ASN A C 1
ATOM 2937 O O . ASN A 1 355 ? -24.266 7.918 33.562 1 90.19 355 ASN A O 1
ATOM 2941 N N . GLY A 1 356 ? -24.078 8.516 31.438 1 86.44 356 GLY A N 1
ATOM 2942 C CA . GLY A 1 356 ? -24.688 9.805 31.688 1 86.44 356 GLY A CA 1
ATOM 2943 C C . GLY A 1 356 ? -23.828 10.719 32.562 1 86.44 356 GLY A C 1
ATOM 2944 O O . GLY A 1 356 ? -24.359 11.578 33.25 1 86.44 356 GLY A O 1
ATOM 2945 N N . HIS A 1 357 ? -22.594 10.422 32.562 1 88.25 357 HIS A N 1
ATOM 2946 C CA . HIS A 1 357 ? -21.641 11.211 33.344 1 88.25 357 HIS A CA 1
ATOM 2947 C C . HIS A 1 357 ? -21.25 12.484 32.594 1 88.25 357 HIS A C 1
ATOM 2949 O O . HIS A 1 357 ? -20.891 12.422 31.422 1 88.25 357 HIS A O 1
ATOM 2955 N N . ARG A 1 358 ? -21.312 13.562 33.281 1 87.56 358 ARG A N 1
ATOM 2956 C CA . ARG A 1 358 ? -20.844 14.82 32.719 1 87.56 358 ARG A CA 1
ATOM 2957 C C . ARG A 1 358 ? -19.516 15.242 33.312 1 87.56 358 ARG A C 1
ATOM 2959 O O . ARG A 1 358 ? -19.469 15.656 34.469 1 87.56 358 ARG A O 1
ATOM 2966 N N . PRO A 1 359 ? -18.5 15.195 32.531 1 92 359 PRO A N 1
ATOM 2967 C CA . PRO A 1 359 ? -17.203 15.609 33.062 1 92 359 PRO A CA 1
ATOM 2968 C C . PRO A 1 359 ? -17.125 17.109 33.312 1 92 359 PRO A C 1
ATOM 2970 O O . PRO A 1 359 ? -17.969 17.875 32.844 1 92 359 PRO A O 1
ATOM 2973 N N . CYS A 1 360 ? -16.172 17.484 34.156 1 93.25 360 CYS A N 1
ATOM 2974 C CA . CYS A 1 360 ? -15.914 18.922 34.281 1 93.25 360 CYS A CA 1
ATOM 2975 C C . CYS A 1 360 ? -15.242 19.453 33 1 93.25 360 CYS A C 1
ATOM 2977 O O . CYS A 1 360 ? -14.727 18.672 32.188 1 93.25 360 CYS A O 1
ATOM 2979 N N . ALA A 1 361 ? -15.234 20.75 32.875 1 93.19 361 ALA A N 1
ATOM 2980 C CA . ALA A 1 361 ? -14.734 21.375 31.641 1 93.19 361 ALA A CA 1
ATOM 2981 C C . ALA A 1 361 ? -13.258 21.062 31.422 1 93.19 361 ALA A C 1
ATOM 2983 O O . ALA A 1 361 ? -12.82 20.844 30.297 1 93.19 361 ALA A O 1
ATOM 2984 N N . GLU A 1 362 ? -12.547 21.016 32.469 1 94.06 362 GLU A N 1
ATOM 2985 C CA . GLU A 1 362 ? -11.117 20.75 32.375 1 94.06 362 GLU A CA 1
ATOM 2986 C C . GLU A 1 362 ? -10.859 19.328 31.859 1 94.06 362 GLU A C 1
ATOM 2988 O O . GLU A 1 362 ? -10.062 19.141 30.938 1 94.06 362 GLU A O 1
ATOM 2993 N N . ASP A 1 363 ? -11.523 18.359 32.5 1 95.44 363 ASP A N 1
ATOM 2994 C CA . ASP A 1 363 ? -11.383 16.969 32.094 1 95.44 363 ASP A CA 1
ATOM 2995 C C . ASP A 1 363 ? -11.852 16.766 30.641 1 95.44 363 ASP A C 1
ATOM 2997 O O . ASP A 1 363 ? -11.234 16.016 29.875 1 95.44 363 ASP A O 1
ATOM 3001 N N . TYR A 1 364 ? -12.914 17.453 30.359 1 95.19 364 TYR A N 1
ATOM 3002 C CA . TYR A 1 364 ? -13.477 17.391 29.016 1 95.19 364 TYR A CA 1
ATOM 3003 C C . TYR A 1 364 ? -12.477 17.906 27.984 1 95.19 364 TYR A C 1
ATOM 3005 O O . TYR A 1 364 ? -12.258 17.266 26.953 1 95.19 364 TYR A O 1
ATOM 3013 N N . MET A 1 365 ? -11.875 19 28.281 1 95.62 365 MET A N 1
ATOM 3014 C CA . MET A 1 365 ? -10.945 19.625 27.359 1 95.62 365 MET A CA 1
ATOM 3015 C C . MET A 1 365 ? -9.672 18.797 27.219 1 95.62 365 MET A C 1
ATOM 3017 O O . MET A 1 365 ? -9.164 18.609 26.109 1 95.62 365 MET A O 1
ATOM 3021 N N . GLU A 1 366 ? -9.188 18.297 28.312 1 96.12 366 GLU A N 1
ATOM 3022 C CA . GLU A 1 366 ? -7.969 17.5 28.281 1 96.12 366 GLU A CA 1
ATOM 3023 C C . GLU A 1 366 ? -8.156 16.234 27.453 1 96.12 366 GLU A C 1
ATOM 3025 O O . GLU A 1 366 ? -7.297 15.875 26.656 1 96.12 366 GLU A O 1
ATOM 3030 N N . ASN A 1 367 ? -9.281 15.562 27.656 1 96.94 367 ASN A N 1
ATOM 3031 C CA . ASN A 1 367 ? -9.586 14.367 26.875 1 96.94 367 ASN A CA 1
ATOM 3032 C C . ASN A 1 367 ? -9.906 14.719 25.438 1 96.94 367 ASN A C 1
ATOM 3034 O O . ASN A 1 367 ? -9.57 13.961 24.516 1 96.94 367 ASN A O 1
ATOM 3038 N N . GLY A 1 368 ? -10.531 15.891 25.281 1 96.5 368 GLY A N 1
ATOM 3039 C CA . GLY A 1 368 ? -10.945 16.328 23.969 1 96.5 368 GLY A CA 1
ATOM 3040 C C . GLY A 1 368 ? -9.781 16.641 23.047 1 96.5 368 GLY A C 1
ATOM 3041 O O . GLY A 1 368 ? -9.867 16.422 21.828 1 96.5 368 GLY A O 1
ATOM 3042 N N . VAL A 1 369 ? -8.688 17.125 23.594 1 97.56 369 VAL A N 1
ATOM 3043 C CA . VAL A 1 369 ? -7.48 17.375 22.797 1 97.56 369 VAL A CA 1
ATOM 3044 C C . VAL A 1 369 ? -6.98 16.062 22.188 1 97.56 369 VAL A C 1
ATOM 3046 O O . VAL A 1 369 ? -6.57 16.031 21.031 1 97.56 369 VAL A O 1
ATOM 3049 N N . ILE A 1 370 ? -7.062 14.977 22.953 1 97.94 370 ILE A N 1
ATOM 3050 C CA . ILE A 1 370 ? -6.598 13.664 22.516 1 97.94 370 ILE A CA 1
ATOM 3051 C C . ILE A 1 370 ? -7.555 13.109 21.453 1 97.94 370 ILE A C 1
ATOM 3053 O O . ILE A 1 370 ? -7.121 12.648 20.406 1 97.94 370 ILE A O 1
ATOM 3057 N N . THR A 1 371 ? -8.867 13.211 21.734 1 97.06 371 THR A N 1
ATOM 3058 C CA . THR A 1 371 ? -9.852 12.602 20.844 1 97.06 371 THR A CA 1
ATOM 3059 C C . THR A 1 371 ? -9.977 13.398 19.547 1 97.06 371 THR A C 1
ATOM 3061 O O . THR A 1 371 ? -10.398 12.859 18.516 1 97.06 371 THR A O 1
ATOM 3064 N N . ALA A 1 372 ? -9.562 14.695 19.641 1 95.94 372 ALA A N 1
ATOM 3065 C CA . ALA A 1 372 ? -9.586 15.5 18.422 1 95.94 372 ALA A CA 1
ATOM 3066 C C . ALA A 1 372 ? -8.469 15.078 17.469 1 95.94 372 ALA A C 1
ATOM 3068 O O . ALA A 1 372 ? -8.461 15.477 16.297 1 95.94 372 ALA A O 1
ATOM 3069 N N . GLY A 1 373 ? -7.582 14.266 17.938 1 97.19 373 GLY A N 1
ATOM 3070 C CA . GLY A 1 373 ? -6.512 13.742 17.094 1 97.19 373 GLY A CA 1
ATOM 3071 C C . GLY A 1 373 ? -5.305 14.664 17.031 1 97.19 373 GLY A C 1
ATOM 3072 O O . GLY A 1 373 ? -4.445 14.5 16.156 1 97.19 373 GLY A O 1
ATOM 3073 N N . ALA A 1 374 ? -5.223 15.648 17.922 1 98.06 374 ALA A N 1
ATOM 3074 C CA . ALA A 1 374 ? -4.164 16.656 17.844 1 98.06 374 ALA A CA 1
ATOM 3075 C C . ALA A 1 374 ? -2.795 16.031 18.078 1 98.06 374 ALA A C 1
ATOM 3077 O O . ALA A 1 374 ? -1.872 16.203 17.281 1 98.06 374 ALA A O 1
ATOM 3078 N N . TYR A 1 375 ? -2.668 15.258 19.219 1 98.25 375 TYR A N 1
ATOM 3079 C CA . TYR A 1 375 ? -1.383 14.641 19.531 1 98.25 375 TYR A CA 1
ATOM 3080 C C . TYR A 1 375 ? -0.981 13.641 18.453 1 98.25 375 TYR A C 1
ATOM 3082 O O . TYR A 1 375 ? 0.177 13.609 18.031 1 98.25 375 TYR A O 1
ATOM 3090 N N . MET A 1 376 ? -1.963 12.852 18.062 1 98.19 376 MET A N 1
ATOM 3091 C CA . MET A 1 376 ? -1.705 11.859 17.031 1 98.19 376 MET A CA 1
ATOM 3092 C C . MET A 1 376 ? -1.153 12.516 15.766 1 98.19 376 MET A C 1
ATOM 3094 O O . MET A 1 376 ? -0.106 12.109 15.258 1 98.19 376 MET A O 1
ATOM 3098 N N . ALA A 1 377 ? -1.794 13.555 15.312 1 98.44 377 ALA A N 1
ATOM 3099 C CA . ALA A 1 377 ? -1.405 14.227 14.078 1 98.44 377 ALA A CA 1
ATOM 3100 C C . ALA A 1 377 ? -0.033 14.883 14.211 1 98.44 377 ALA A C 1
ATOM 3102 O O . ALA A 1 377 ? 0.798 14.789 13.305 1 98.44 377 ALA A O 1
ATOM 3103 N N . LEU A 1 378 ? 0.244 15.492 15.289 1 98.62 378 LEU A N 1
ATOM 3104 C CA . LEU A 1 378 ? 1.463 16.281 15.469 1 98.62 378 LEU A CA 1
ATOM 3105 C C . LEU A 1 378 ? 2.67 15.367 15.664 1 98.62 378 LEU A C 1
ATOM 3107 O O . LEU A 1 378 ? 3.766 15.664 15.18 1 98.62 378 LEU A O 1
ATOM 3111 N N . VAL A 1 379 ? 2.479 14.242 16.375 1 98.56 379 VAL A N 1
ATOM 3112 C CA . VAL A 1 379 ? 3.564 13.273 16.531 1 98.56 379 VAL A CA 1
ATOM 3113 C C . VAL A 1 379 ? 3.91 12.664 15.172 1 98.56 379 VAL A C 1
ATOM 3115 O O . VAL A 1 379 ? 5.086 12.516 14.836 1 98.56 379 VAL A O 1
ATOM 3118 N N . HIS A 1 380 ? 2.908 12.273 14.422 1 98.5 380 HIS A N 1
ATOM 3119 C CA . HIS A 1 380 ? 3.164 11.766 13.078 1 98.5 380 HIS A CA 1
ATOM 3120 C C . HIS A 1 380 ? 3.908 12.797 12.234 1 98.5 380 HIS A C 1
ATOM 3122 O O . HIS A 1 380 ? 4.891 12.461 11.562 1 98.5 380 HIS A O 1
ATOM 3128 N N . ALA A 1 381 ? 3.439 14.055 12.289 1 98.31 381 ALA A N 1
ATOM 3129 C CA . ALA A 1 381 ? 4.078 15.125 11.516 1 98.31 381 ALA A CA 1
ATOM 3130 C C . ALA A 1 381 ? 5.535 15.297 11.93 1 98.31 381 ALA A C 1
ATOM 3132 O O . ALA A 1 381 ? 6.406 15.5 11.078 1 98.31 381 ALA A O 1
ATOM 3133 N N . PHE A 1 382 ? 5.809 15.211 13.211 1 98.06 382 PHE A N 1
ATOM 3134 C CA . PHE A 1 382 ? 7.152 15.359 13.758 1 98.06 382 PHE A CA 1
ATOM 3135 C C . PHE A 1 382 ? 8.109 14.375 13.102 1 98.06 382 PHE A C 1
ATOM 3137 O O . PHE A 1 382 ? 9.156 14.766 12.586 1 98.06 382 PHE A O 1
ATOM 3144 N N . PHE A 1 383 ? 7.746 13.156 13.055 1 98.06 383 PHE A N 1
ATOM 3145 C CA . PHE A 1 383 ? 8.625 12.102 12.562 1 98.06 383 PHE A CA 1
ATOM 3146 C C . PHE A 1 383 ? 8.672 12.102 11.039 1 98.06 383 PHE A C 1
ATOM 3148 O O . PHE A 1 383 ? 9.703 11.789 10.445 1 98.06 383 PHE A O 1
ATOM 3155 N N . LEU A 1 384 ? 7.574 12.414 10.383 1 98.12 384 LEU A N 1
ATOM 3156 C CA . LEU A 1 384 ? 7.523 12.414 8.922 1 98.12 384 LEU A CA 1
ATOM 3157 C C . LEU A 1 384 ? 8.352 13.562 8.344 1 98.12 384 LEU A C 1
ATOM 3159 O O . LEU A 1 384 ? 9 13.406 7.309 1 98.12 384 LEU A O 1
ATOM 3163 N N . ILE A 1 385 ? 8.25 14.742 9 1 97.12 385 ILE A N 1
ATOM 3164 C CA . ILE A 1 385 ? 9.086 15.867 8.586 1 97.12 385 ILE A CA 1
ATOM 3165 C C . ILE A 1 385 ? 10.562 15.508 8.781 1 97.12 385 ILE A C 1
ATOM 3167 O O . ILE A 1 385 ? 11.383 15.711 7.887 1 97.12 385 ILE A O 1
ATOM 3171 N N . GLY A 1 386 ? 10.961 15.031 9.969 1 95.06 386 GLY A N 1
ATOM 3172 C CA . GLY A 1 386 ? 12.266 14.469 10.242 1 95.06 386 GLY A CA 1
ATOM 3173 C C . GLY A 1 386 ? 13.344 15.516 10.43 1 95.06 386 GLY A C 1
ATOM 3174 O O . GLY A 1 386 ? 14.453 15.211 10.867 1 95.06 386 GLY A O 1
ATOM 3175 N N . GLN A 1 387 ? 13.023 16.781 10.133 1 91.62 387 GLN A N 1
ATOM 3176 C CA . GLN A 1 387 ? 14.008 17.844 10.258 1 91.62 387 GLN A CA 1
ATOM 3177 C C . GLN A 1 387 ? 14.172 18.266 11.719 1 91.62 387 GLN A C 1
ATOM 3179 O O . GLN A 1 387 ? 13.188 18.562 12.398 1 91.62 387 GLN A O 1
ATOM 3184 N N . GLY A 1 388 ? 15.406 18.203 12.156 1 91.06 388 GLY A N 1
ATOM 3185 C CA . GLY A 1 388 ? 15.695 18.703 13.492 1 91.06 388 GLY A CA 1
ATOM 3186 C C . GLY A 1 388 ? 15.453 17.688 14.578 1 91.06 388 GLY A C 1
ATOM 3187 O O . GLY A 1 388 ? 15.328 18.047 15.758 1 91.06 388 GLY A O 1
ATOM 3188 N N . LEU A 1 389 ? 15.43 16.438 14.18 1 93.12 389 LEU A N 1
ATOM 3189 C CA . LEU A 1 389 ? 15.164 15.391 15.156 1 93.12 389 LEU A CA 1
ATOM 3190 C C . LEU A 1 389 ? 16.422 15.078 15.969 1 93.12 389 LEU A C 1
ATOM 3192 O O . LEU A 1 389 ? 17.516 14.992 15.422 1 93.12 389 LEU A O 1
ATOM 3196 N N . THR A 1 390 ? 16.266 15.086 17.25 1 92.56 390 THR A N 1
ATOM 3197 C CA . THR A 1 390 ? 17.297 14.688 18.203 1 92.56 390 THR A CA 1
ATOM 3198 C C . THR A 1 390 ? 16.766 13.68 19.203 1 92.56 390 THR A C 1
ATOM 3200 O O . THR A 1 390 ? 15.547 13.5 19.328 1 92.56 390 THR A O 1
ATOM 3203 N N . THR A 1 391 ? 17.531 13.016 19.859 1 90.88 391 THR A N 1
ATOM 3204 C CA . THR A 1 391 ? 17.125 12.062 20.875 1 90.88 391 THR A CA 1
ATOM 3205 C C . THR A 1 391 ? 16.344 12.758 21.984 1 90.88 391 THR A C 1
ATOM 3207 O O . THR A 1 391 ? 15.398 12.18 22.531 1 90.88 391 THR A O 1
ATOM 3210 N N . GLN A 1 392 ? 16.688 13.945 22.219 1 92.31 392 GLN A N 1
ATOM 3211 C CA . GLN A 1 392 ? 16.062 14.703 23.297 1 92.31 392 GLN A CA 1
ATOM 3212 C C . GLN A 1 392 ? 14.617 15.055 22.938 1 92.31 392 GLN A C 1
ATOM 3214 O O . GLN A 1 392 ? 13.719 14.914 23.766 1 92.31 392 GLN A O 1
ATOM 3219 N N . ASN A 1 393 ? 14.43 15.539 21.75 1 94.5 393 ASN A N 1
ATOM 3220 C CA . ASN A 1 393 ? 13.062 15.953 21.453 1 94.5 393 ASN A CA 1
ATOM 3221 C C . ASN A 1 393 ? 12.188 14.766 21.062 1 94.5 393 ASN A C 1
ATOM 3223 O O . ASN A 1 393 ? 10.961 14.844 21.156 1 94.5 393 ASN A O 1
ATOM 3227 N N . MET A 1 394 ? 12.75 13.672 20.734 1 95 394 MET A N 1
ATOM 3228 C CA . MET A 1 394 ? 11.961 12.469 20.484 1 95 394 MET A CA 1
ATOM 3229 C C . MET A 1 394 ? 11.305 11.969 21.766 1 95 394 MET A C 1
ATOM 3231 O O . MET A 1 394 ? 10.203 11.422 21.734 1 95 394 MET A O 1
ATOM 3235 N N . LYS A 1 395 ? 11.922 12.219 22.828 1 94.06 395 LYS A N 1
ATOM 3236 C CA . LYS A 1 395 ? 11.406 11.797 24.125 1 94.06 395 LYS A CA 1
ATOM 3237 C C . LYS A 1 395 ? 10.133 12.562 24.5 1 94.06 395 LYS A C 1
ATOM 3239 O O . LYS A 1 395 ? 9.336 12.102 25.312 1 94.06 395 LYS A O 1
ATOM 3244 N N . LEU A 1 396 ? 9.961 13.695 23.859 1 95.75 396 LEU A N 1
ATOM 3245 C CA . LEU A 1 396 ? 8.805 14.539 24.125 1 95.75 396 LEU A CA 1
ATOM 3246 C C . LEU A 1 396 ? 7.57 14.008 23.406 1 95.75 396 LEU A C 1
ATOM 3248 O O . LEU A 1 396 ? 6.457 14.5 23.625 1 95.75 396 LEU A O 1
ATOM 3252 N N . MET A 1 397 ? 7.715 12.977 22.578 1 96.75 397 MET A N 1
ATOM 3253 C CA . MET A 1 397 ? 6.637 12.484 21.719 1 96.75 397 MET A CA 1
ATOM 3254 C C . MET A 1 397 ? 5.859 11.367 22.406 1 96.75 397 MET A C 1
ATOM 3256 O O . MET A 1 397 ? 5.215 10.555 21.734 1 96.75 397 MET A O 1
ATOM 3260 N N . THR A 1 398 ? 5.953 11.32 23.688 1 94.31 398 THR A N 1
ATOM 3261 C CA . THR A 1 398 ? 5.133 10.484 24.547 1 94.31 398 THR A CA 1
ATOM 3262 C C . THR A 1 398 ? 4.57 11.289 25.719 1 94.31 398 THR A C 1
ATOM 3264 O O . THR A 1 398 ? 5.066 12.375 26.016 1 94.31 398 THR A O 1
ATOM 3267 N N . LYS A 1 399 ? 3.477 10.789 26.328 1 93.19 399 LYS A N 1
ATOM 3268 C CA . LYS A 1 399 ? 2.855 11.516 27.438 1 93.19 399 LYS A CA 1
ATOM 3269 C C . LYS A 1 399 ? 3.863 11.789 28.547 1 93.19 399 LYS A C 1
ATOM 3271 O O . LYS A 1 399 ? 4.637 10.906 28.922 1 93.19 399 LYS A O 1
ATOM 3276 N N . PRO A 1 400 ? 3.811 12.945 29.109 1 95.5 400 PRO A N 1
ATOM 3277 C CA . PRO A 1 400 ? 2.986 14.094 28.734 1 95.5 400 PRO A CA 1
ATOM 3278 C C . PRO A 1 400 ? 3.498 14.805 27.484 1 95.5 400 PRO A C 1
ATOM 3280 O O . PRO A 1 400 ? 4.703 15.023 27.344 1 95.5 400 PRO A O 1
ATOM 3283 N N . TYR A 1 401 ? 2.637 15.133 26.641 1 97.06 401 TYR A N 1
ATOM 3284 C CA . TYR A 1 401 ? 3 15.773 25.375 1 97.06 401 TYR A CA 1
ATOM 3285 C C . TYR A 1 401 ? 3.371 17.234 25.594 1 97.06 401 TYR A C 1
ATOM 3287 O O . TYR A 1 401 ? 3.012 17.828 26.609 1 97.06 401 TYR A O 1
ATOM 3295 N N . PRO A 1 402 ? 4.094 17.812 24.656 1 96.5 402 PRO A N 1
ATOM 3296 C CA . PRO A 1 402 ? 4.488 19.219 24.781 1 96.5 402 PRO A CA 1
ATOM 3297 C C . PRO A 1 402 ? 3.293 20.156 24.938 1 96.5 402 PRO A C 1
ATOM 3299 O O . PRO A 1 402 ? 2.256 19.938 24.297 1 96.5 402 PRO A O 1
ATOM 3302 N N . LYS A 1 403 ? 3.516 21.172 25.688 1 95.88 403 LYS A N 1
ATOM 3303 C CA . LYS A 1 403 ? 2.471 22.172 25.906 1 95.88 403 LYS A CA 1
ATOM 3304 C C . LYS A 1 403 ? 1.999 22.781 24.594 1 95.88 403 LYS A C 1
ATOM 3306 O O . LYS A 1 403 ? 0.822 23.125 24.438 1 95.88 403 LYS A O 1
ATOM 3311 N N . LEU A 1 404 ? 2.916 22.938 23.719 1 97.38 404 LEU A N 1
ATOM 3312 C CA . LEU A 1 404 ? 2.588 23.484 22.406 1 97.38 404 LEU A CA 1
ATOM 3313 C C . LEU A 1 404 ? 1.525 22.641 21.719 1 97.38 404 LEU A C 1
ATOM 3315 O O . LEU A 1 404 ? 0.598 23.188 21.109 1 97.38 404 LEU A O 1
ATOM 3319 N N . PHE A 1 405 ? 1.675 21.297 21.828 1 98.25 405 PHE A N 1
ATOM 3320 C CA . PHE A 1 405 ? 0.692 20.391 21.25 1 98.25 405 PHE A CA 1
ATOM 3321 C C . PHE A 1 405 ? -0.665 20.562 21.922 1 98.25 405 PHE A C 1
ATOM 3323 O O . PHE A 1 405 ? -1.694 20.625 21.25 1 98.25 405 PHE A O 1
ATOM 3330 N N . THR A 1 406 ? -0.582 20.672 23.203 1 98 406 THR A N 1
ATOM 3331 C CA . THR A 1 406 ? -1.795 20.781 24 1 98 406 THR A CA 1
ATOM 3332 C C . THR A 1 406 ? -2.559 22.047 23.656 1 98 406 THR A C 1
ATOM 3334 O O . THR A 1 406 ? -3.777 22.031 23.484 1 98 406 THR A O 1
ATOM 3337 N N . ASN A 1 407 ? -1.843 23.141 23.594 1 98.12 407 ASN A N 1
ATOM 3338 C CA . ASN A 1 407 ? -2.482 24.422 23.312 1 98.12 407 ASN A CA 1
ATOM 3339 C C . ASN A 1 407 ? -3.092 24.438 21.906 1 98.12 407 ASN A C 1
ATOM 3341 O O . ASN A 1 407 ? -4.207 24.938 21.719 1 98.12 407 ASN A O 1
ATOM 3345 N N . SER A 1 408 ? -2.379 23.969 20.969 1 98.44 408 SER A N 1
ATOM 3346 C CA . SER A 1 408 ? -2.908 23.875 19.609 1 98.44 408 SER A CA 1
ATOM 3347 C C . SER A 1 408 ? -4.125 22.953 19.562 1 98.44 408 SER A C 1
ATOM 3349 O O . SER A 1 408 ? -5.113 23.266 18.891 1 98.44 408 SER A O 1
ATOM 3351 N N . GLY A 1 409 ? -4.031 21.859 20.234 1 98.44 409 GLY A N 1
ATOM 3352 C CA . GLY A 1 409 ? -5.137 20.906 20.297 1 98.44 409 GLY A CA 1
ATOM 3353 C C . GLY A 1 409 ? -6.371 21.469 20.969 1 98.44 409 GLY A C 1
ATOM 3354 O O . GLY A 1 409 ? -7.496 21.172 20.578 1 98.44 409 GLY A O 1
ATOM 3355 N N . LYS A 1 410 ? -6.156 22.266 22.016 1 98.25 410 LYS A N 1
ATOM 3356 C CA . LYS A 1 410 ? -7.281 22.906 22.672 1 98.25 410 LYS A CA 1
ATOM 3357 C C . LYS A 1 410 ? -8.016 23.859 21.719 1 98.25 410 LYS A C 1
ATOM 3359 O O . LYS A 1 410 ? -9.25 23.906 21.719 1 98.25 410 LYS A O 1
ATOM 3364 N N . ILE A 1 411 ? -7.254 24.578 20.953 1 98.06 411 ILE A N 1
ATOM 3365 C CA . ILE A 1 411 ? -7.859 25.469 19.953 1 98.06 411 ILE A CA 1
ATOM 3366 C C . ILE A 1 411 ? -8.695 24.641 18.984 1 98.06 411 ILE A C 1
ATOM 3368 O O . ILE A 1 411 ? -9.828 25 18.656 1 98.06 411 ILE A O 1
ATOM 3372 N N . LEU A 1 412 ? -8.164 23.547 18.531 1 97.88 412 LEU A N 1
ATOM 3373 C CA . LEU A 1 412 ? -8.875 22.656 17.609 1 97.88 412 LEU A CA 1
ATOM 3374 C C . LEU A 1 412 ? -10.172 22.156 18.234 1 97.88 412 LEU A C 1
ATOM 3376 O O . LEU A 1 412 ? -11.234 22.234 17.609 1 97.88 412 LEU A O 1
ATOM 3380 N N . ARG A 1 413 ? -10.078 21.672 19.453 1 96.44 413 ARG A N 1
ATOM 3381 C CA . ARG A 1 413 ? -11.258 21.125 20.109 1 96.44 413 ARG A CA 1
ATOM 3382 C C . ARG A 1 413 ? -12.328 22.203 20.312 1 96.44 413 ARG A C 1
ATOM 3384 O O . ARG A 1 413 ? -13.516 21.938 20.109 1 96.44 413 ARG A O 1
ATOM 3391 N N . LEU A 1 414 ? -11.914 23.359 20.688 1 95.81 414 LEU A N 1
ATOM 3392 C CA . LEU A 1 414 ? -12.852 24.438 20.922 1 95.81 414 LEU A CA 1
ATOM 3393 C C . LEU A 1 414 ? -13.555 24.844 19.625 1 95.81 414 LEU A C 1
ATOM 3395 O O . LEU A 1 414 ? -14.773 25.047 19.609 1 95.81 414 LEU A O 1
ATOM 3399 N N . TRP A 1 415 ? -12.797 24.969 18.578 1 94.12 415 TRP A N 1
ATOM 3400 C CA . TRP A 1 415 ? -13.414 25.281 17.297 1 94.12 415 TRP A CA 1
ATOM 3401 C C . TRP A 1 415 ? -14.367 24.172 16.875 1 94.12 415 TRP A C 1
ATOM 3403 O O . TRP A 1 415 ? -15.438 24.438 16.312 1 94.12 415 TRP A O 1
ATOM 3413 N N . ASP A 1 416 ? -13.945 22.953 17.047 1 91.69 416 ASP A N 1
ATOM 3414 C CA . ASP A 1 416 ? -14.781 21.797 16.734 1 91.69 416 ASP A CA 1
ATOM 3415 C C . ASP A 1 416 ? -16.125 21.875 17.469 1 91.69 416 ASP A C 1
ATOM 3417 O O . ASP A 1 416 ? -17.172 21.656 16.875 1 91.69 416 ASP A O 1
ATOM 3421 N N . ASP A 1 417 ? -16.047 22.219 18.734 1 90.38 417 ASP A N 1
ATOM 3422 C CA . ASP A 1 417 ? -17.266 22.344 19.531 1 90.38 417 ASP A CA 1
ATOM 3423 C C . ASP A 1 417 ? -18.141 23.484 19.031 1 90.38 417 ASP A C 1
ATOM 3425 O O . ASP A 1 417 ? -19.375 23.359 19.016 1 90.38 417 ASP A O 1
ATOM 3429 N N . LEU A 1 418 ? -17.547 24.547 18.672 1 88.56 418 LEU A N 1
ATOM 3430 C CA . LEU A 1 418 ? -18.281 25.703 18.172 1 88.56 418 LEU A CA 1
ATOM 3431 C C . LEU A 1 418 ? -18.969 25.375 16.859 1 88.56 418 LEU A C 1
ATOM 3433 O O . LEU A 1 418 ? -20.094 25.828 16.609 1 88.56 418 LEU A O 1
ATOM 3437 N N . GLY A 1 419 ? -18.359 24.609 16.062 1 85.94 419 GLY A N 1
ATOM 3438 C CA . GLY A 1 419 ? -18.844 24.375 14.711 1 85.94 419 GLY A CA 1
ATOM 3439 C C . GLY A 1 419 ? -19.828 23.219 14.625 1 85.94 419 GLY A C 1
ATOM 3440 O O . GLY A 1 419 ? -20.641 23.156 13.695 1 85.94 419 GLY A O 1
ATOM 3441 N N . THR A 1 420 ? -19.734 22.25 15.523 1 80.06 420 THR A N 1
ATOM 3442 C CA . THR A 1 420 ? -20.547 21.047 15.391 1 80.06 420 THR A CA 1
ATOM 3443 C C . THR A 1 420 ? -21.594 20.984 16.5 1 80.06 420 THR A C 1
ATOM 3445 O O . THR A 1 420 ? -22.25 19.953 16.672 1 80.06 420 THR A O 1
ATOM 3448 N N . ALA A 1 421 ? -21.734 21.953 17.281 1 74.94 421 ALA A N 1
ATOM 3449 C CA . ALA A 1 421 ? -22.625 21.984 18.438 1 74.94 421 ALA A CA 1
ATOM 3450 C C . ALA A 1 421 ? -24.031 21.516 18.078 1 74.94 421 ALA A C 1
ATOM 3452 O O . ALA A 1 421 ? -24.609 20.688 18.781 1 74.94 421 ALA A O 1
ATOM 3453 N N . LYS A 1 422 ? -24.531 22.047 17.047 1 71.69 422 LYS A N 1
ATOM 3454 C CA . LYS A 1 422 ? -25.891 21.703 16.656 1 71.69 422 LYS A CA 1
ATOM 3455 C C . LYS A 1 422 ? -26 20.219 16.281 1 71.69 422 LYS A C 1
ATOM 3457 O O . LYS A 1 422 ? -26.953 19.547 16.688 1 71.69 422 LYS A O 1
ATOM 3462 N N . GLU A 1 423 ? -25.125 19.766 15.492 1 70.5 423 GLU A N 1
ATOM 3463 C CA . GLU A 1 423 ? -25.125 18.375 15.07 1 70.5 423 GLU A CA 1
ATOM 3464 C C . GLU A 1 423 ? -25 17.438 16.266 1 70.5 423 GLU A C 1
ATOM 3466 O O . GLU A 1 423 ? -25.625 16.375 16.312 1 70.5 423 GLU A O 1
ATOM 3471 N N . GLU A 1 424 ? -24.188 17.812 17.172 1 71 424 GLU A N 1
ATOM 3472 C CA . GLU A 1 424 ? -23.984 17 18.359 1 71 424 GLU A CA 1
ATOM 3473 C C . GLU A 1 424 ? -25.234 16.969 19.234 1 71 424 GLU A C 1
ATOM 3475 O O . GLU A 1 424 ? -25.562 15.93 19.812 1 71 424 GLU A O 1
ATOM 3480 N N . GLN A 1 425 ? -25.875 18 19.312 1 68.81 425 GLN A N 1
ATOM 3481 C CA . GLN A 1 425 ? -27.109 18.078 20.062 1 68.81 425 GLN A CA 1
ATOM 3482 C C . GLN A 1 425 ? -28.188 17.203 19.422 1 68.81 425 GLN A C 1
ATOM 3484 O O . GLN A 1 425 ? -28.969 16.547 20.125 1 68.81 425 GLN A O 1
ATOM 3489 N N . ASP A 1 426 ? -28.172 17.25 18.172 1 70.5 426 ASP A N 1
ATOM 3490 C CA . ASP A 1 426 ? -29.156 16.453 17.453 1 70.5 426 ASP A CA 1
ATOM 3491 C C . ASP A 1 426 ? -28.922 14.953 17.688 1 70.5 426 ASP A C 1
ATOM 3493 O O . ASP A 1 426 ? -29.875 14.172 17.672 1 70.5 426 ASP A O 1
ATOM 3497 N N . ARG A 1 427 ? -27.641 14.594 17.953 1 64.56 427 ARG A N 1
ATOM 3498 C CA . ARG A 1 427 ? -27.297 13.195 18.188 1 64.56 427 ARG A CA 1
ATOM 3499 C C . ARG A 1 427 ? -27.531 12.82 19.656 1 64.56 427 ARG A C 1
ATOM 3501 O O . ARG A 1 427 ? -27.484 11.633 20 1 64.56 427 ARG A O 1
ATOM 3508 N N . GLY A 1 428 ? -27.812 13.867 20.359 1 64.44 428 GLY A N 1
ATOM 3509 C CA . GLY A 1 428 ? -28.078 13.609 21.766 1 64.44 428 GLY A CA 1
ATOM 3510 C C . GLY A 1 428 ? -26.859 13.742 22.641 1 64.44 428 GLY A C 1
ATOM 3511 O O . GLY A 1 428 ? -26.891 13.391 23.828 1 64.44 428 GLY A O 1
ATOM 3512 N N . ASP A 1 429 ? -25.859 14.07 21.984 1 63.41 429 ASP A N 1
ATOM 3513 C CA . ASP A 1 429 ? -24.641 14.273 22.75 1 63.41 429 ASP A CA 1
ATOM 3514 C C . ASP A 1 429 ? -24.625 15.648 23.406 1 63.41 429 ASP A C 1
ATOM 3516 O O . ASP A 1 429 ? -24.516 16.672 22.734 1 63.41 429 ASP A O 1
ATOM 3520 N N . ASN A 1 430 ? -24.75 15.562 24.641 1 62.53 430 ASN A N 1
ATOM 3521 C CA . ASN A 1 430 ? -24.938 16.828 25.344 1 62.53 430 ASN A CA 1
ATOM 3522 C C . ASN A 1 430 ? -23.641 17.344 25.953 1 62.53 430 ASN A C 1
ATOM 3524 O O . ASN A 1 430 ? -23.641 18.297 26.734 1 62.53 430 ASN A O 1
ATOM 3528 N N . ALA A 1 431 ? -22.672 16.641 25.703 1 69.81 431 ALA A N 1
ATOM 3529 C CA . ALA A 1 431 ? -21.438 17.156 26.281 1 69.81 431 ALA A CA 1
ATOM 3530 C C . ALA A 1 431 ? -20.656 17.984 25.25 1 69.81 431 ALA A C 1
ATOM 3532 O O . ALA A 1 431 ? -20.266 17.469 24.203 1 69.81 431 ALA A O 1
ATOM 3533 N N . SER A 1 432 ? -20.672 19.281 25.391 1 83.31 432 SER A N 1
ATOM 3534 C CA . SER A 1 432 ? -19.844 20.219 24.641 1 83.31 432 SER A CA 1
ATOM 3535 C C . SER A 1 432 ? -19.25 21.281 25.547 1 83.31 432 SER A C 1
ATOM 3537 O O . SER A 1 432 ? -19.75 21.516 26.656 1 83.31 432 SER A O 1
ATOM 3539 N N . SER A 1 433 ? -18.172 21.766 25.094 1 88.31 433 SER A N 1
ATOM 3540 C CA . SER A 1 433 ? -17.531 22.797 25.891 1 88.31 433 SER A CA 1
ATOM 3541 C C . SER A 1 433 ? -18.469 23.969 26.141 1 88.31 433 SER A C 1
ATOM 3543 O O . SER A 1 433 ? -18.438 24.594 27.203 1 88.31 433 SER A O 1
ATOM 3545 N N . ILE A 1 434 ? -19.375 24.219 25.281 1 88.88 434 ILE A N 1
ATOM 3546 C CA . ILE A 1 434 ? -20.312 25.328 25.391 1 88.88 434 ILE A CA 1
ATOM 3547 C C . ILE A 1 434 ? -21.203 25.125 26.625 1 88.88 434 ILE A C 1
ATOM 3549 O O . ILE A 1 434 ? -21.328 26.016 27.469 1 88.88 434 ILE A O 1
ATOM 3553 N N . ILE A 1 435 ? -21.719 23.953 26.703 1 88.12 435 ILE A N 1
ATOM 3554 C CA . ILE A 1 435 ? -22.641 23.641 27.797 1 88.12 435 ILE A CA 1
ATOM 3555 C C . ILE A 1 435 ? -21.859 23.578 29.125 1 88.12 435 ILE A C 1
ATOM 3557 O O . ILE A 1 435 ? -22.328 24.094 30.141 1 88.12 435 ILE A O 1
ATOM 3561 N N . LEU A 1 436 ? -20.734 23 29.094 1 91.31 436 LEU A N 1
ATOM 3562 C CA . LEU A 1 436 ? -19.938 22.828 30.297 1 91.31 436 LEU A CA 1
ATOM 3563 C C . LEU A 1 436 ? -19.5 24.188 30.844 1 91.31 436 LEU A C 1
ATOM 3565 O O . LEU A 1 436 ? -19.547 24.422 32.062 1 91.31 436 LEU A O 1
ATOM 3569 N N . PHE A 1 437 ? -19.094 25.078 30 1 92.06 437 PHE A N 1
ATOM 3570 C CA . PHE A 1 437 ? -18.656 26.406 30.453 1 92.06 437 PHE A CA 1
ATOM 3571 C C . PHE A 1 437 ? -19.844 27.234 30.938 1 92.06 437 PHE A C 1
ATOM 3573 O O . PHE A 1 437 ? -19.703 28.031 31.859 1 92.06 437 PHE A O 1
ATOM 3580 N N . MET A 1 438 ? -20.984 27.062 30.297 1 91.69 438 MET A N 1
ATOM 3581 C CA . MET A 1 438 ? -22.188 27.734 30.781 1 91.69 438 MET A CA 1
ATOM 3582 C C . MET A 1 438 ? -22.484 27.359 32.219 1 91.69 438 MET A C 1
ATOM 3584 O O . MET A 1 438 ? -22.781 28.219 33.062 1 91.69 438 MET A O 1
ATOM 3588 N N . GLU A 1 439 ? -22.359 26.141 32.469 1 90.69 439 GLU A N 1
ATOM 3589 C CA . GLU A 1 439 ? -22.672 25.625 33.781 1 90.69 439 GLU A CA 1
ATOM 3590 C C . GLU A 1 439 ? -21.594 26.016 34.781 1 90.69 439 GLU A C 1
ATOM 3592 O O . GLU A 1 439 ? -21.906 26.516 35.875 1 90.69 439 GLU A O 1
ATOM 3597 N N . GLU A 1 440 ? -20.391 25.828 34.438 1 93.38 440 GLU A N 1
ATOM 3598 C CA . GLU A 1 440 ? -19.297 26.016 35.375 1 93.38 440 GLU A CA 1
ATOM 3599 C C . GLU A 1 440 ? -19.047 27.484 35.656 1 93.38 440 GLU A C 1
ATOM 3601 O O . GLU A 1 440 ? -18.578 27.859 36.75 1 93.38 440 GLU A O 1
ATOM 3606 N N . LYS A 1 441 ? -19.203 28.312 34.688 1 93.75 441 LYS A N 1
ATOM 3607 C CA . LYS A 1 441 ? -18.938 29.75 34.844 1 93.75 441 LYS A CA 1
ATOM 3608 C C . LYS A 1 441 ? -20.234 30.516 35.062 1 93.75 441 LYS A C 1
ATOM 3610 O O . LYS A 1 441 ? -20.219 31.75 35.125 1 93.75 441 LYS A O 1
ATOM 3615 N N . ASN A 1 442 ? -21.344 29.891 35.188 1 93.5 442 ASN A N 1
ATOM 3616 C CA . ASN A 1 442 ? -22.656 30.469 35.438 1 93.5 442 ASN A CA 1
ATOM 3617 C C . ASN A 1 442 ? -23.016 31.5 34.344 1 93.5 442 ASN A C 1
ATOM 3619 O O . ASN A 1 442 ? -23.359 32.625 34.656 1 93.5 442 ASN A O 1
ATOM 3623 N N . ILE A 1 443 ? -22.797 31.047 33.156 1 92.75 443 ILE A N 1
ATOM 3624 C CA . ILE A 1 443 ? -23.172 31.859 31.984 1 92.75 443 ILE A CA 1
ATOM 3625 C C . ILE A 1 443 ? -24.594 31.531 31.547 1 92.75 443 ILE A C 1
ATOM 3627 O O . ILE A 1 443 ? -24.922 30.359 31.312 1 92.75 443 ILE A O 1
ATOM 3631 N N . GLY A 1 444 ? -25.438 32.5 31.453 1 86.19 444 GLY A N 1
ATOM 3632 C CA . GLY A 1 444 ? -26.859 32.281 31.312 1 86.19 444 GLY A CA 1
ATOM 3633 C C . GLY A 1 444 ? -27.281 32.062 29.875 1 86.19 444 GLY A C 1
ATOM 3634 O O . GLY A 1 444 ? -28.344 31.484 29.609 1 86.19 444 GLY A O 1
ATOM 3635 N N . CYS A 1 445 ? -26.422 32.531 28.891 1 90.69 445 CYS A N 1
ATOM 3636 C CA . CYS A 1 445 ? -26.891 32.344 27.516 1 90.69 445 CYS A CA 1
ATOM 3637 C C . CYS A 1 445 ? -25.766 31.812 26.641 1 90.69 445 CYS A C 1
ATOM 3639 O O . CYS A 1 445 ? -24.578 32.031 26.922 1 90.69 445 CYS A O 1
ATOM 3641 N N . GLU A 1 446 ? -26.125 31.172 25.547 1 88.06 446 GLU A N 1
ATOM 3642 C CA . GLU A 1 446 ? -25.188 30.5 24.641 1 88.06 446 GLU A CA 1
ATOM 3643 C C . GLU A 1 446 ? -24.266 31.516 23.953 1 88.06 446 GLU A C 1
ATOM 3645 O O . GLU A 1 446 ? -23.094 31.219 23.734 1 88.06 446 GLU A O 1
ATOM 3650 N N . ASP A 1 447 ? -24.828 32.594 23.625 1 89.38 447 ASP A N 1
ATOM 3651 C CA . ASP A 1 447 ? -24.031 33.625 22.953 1 89.38 447 ASP A CA 1
ATOM 3652 C C . ASP A 1 447 ? -22.859 34.062 23.828 1 89.38 447 ASP A C 1
ATOM 3654 O O . ASP A 1 447 ? -21.75 34.281 23.344 1 89.38 447 ASP A O 1
ATOM 3658 N N . GLU A 1 448 ? -23.156 34.25 25.047 1 92.75 448 GLU A N 1
ATOM 3659 C CA . GLU A 1 448 ? -22.109 34.625 25.984 1 92.75 448 GLU A CA 1
ATOM 3660 C C . GLU A 1 448 ? -21.078 33.531 26.172 1 92.75 448 GLU A C 1
ATOM 3662 O O . GLU A 1 448 ? -19.891 33.781 26.359 1 92.75 448 GLU A O 1
ATOM 3667 N N . ALA A 1 449 ? -21.547 32.344 26.188 1 92.31 449 ALA A N 1
ATOM 3668 C CA . ALA A 1 449 ? -20.641 31.203 26.297 1 92.31 449 ALA A CA 1
ATOM 3669 C C . ALA A 1 449 ? -19.719 31.125 25.094 1 92.31 449 ALA A C 1
ATOM 3671 O O . ALA A 1 449 ? -18.531 30.797 25.234 1 92.31 449 ALA A O 1
ATOM 3672 N N . ARG A 1 450 ? -20.25 31.344 23.938 1 92.5 450 ARG A N 1
ATOM 3673 C CA . ARG A 1 450 ? -19.453 31.359 22.719 1 92.5 450 ARG A CA 1
ATOM 3674 C C . ARG A 1 450 ? -18.391 32.438 22.75 1 92.5 450 ARG A C 1
ATOM 3676 O O . ARG A 1 450 ? -17.266 32.25 22.312 1 92.5 450 ARG A O 1
ATOM 3683 N N . GLU A 1 451 ? -18.766 33.562 23.25 1 92.12 451 GLU A N 1
ATOM 3684 C CA . GLU A 1 451 ? -17.797 34.656 23.406 1 92.12 451 GLU A CA 1
ATOM 3685 C C . GLU A 1 451 ? -16.688 34.312 24.375 1 92.12 451 GLU A C 1
ATOM 3687 O O . GLU A 1 451 ? -15.531 34.656 24.172 1 92.12 451 GLU A O 1
ATOM 3692 N N . TYR A 1 452 ? -17.125 33.688 25.406 1 94.5 452 TYR A N 1
ATOM 3693 C CA . TYR A 1 452 ? -16.141 33.219 26.391 1 94.5 452 TYR A CA 1
ATOM 3694 C C . TYR A 1 452 ? -15.141 32.25 25.75 1 94.5 452 TYR A C 1
ATOM 3696 O O . TYR A 1 452 ? -13.938 32.375 26 1 94.5 452 TYR A O 1
ATOM 3704 N N . ILE A 1 453 ? -15.648 31.328 24.984 1 94.81 453 ILE A N 1
ATOM 3705 C CA . ILE A 1 453 ? -14.812 30.359 24.297 1 94.81 453 ILE A CA 1
ATOM 3706 C C . ILE A 1 453 ? -13.875 31.078 23.328 1 94.81 453 ILE A C 1
ATOM 3708 O O . ILE A 1 453 ? -12.703 30.719 23.203 1 94.81 453 ILE A O 1
ATOM 3712 N N . MET A 1 454 ? -14.336 32.094 22.625 1 93.62 454 MET A N 1
ATOM 3713 C CA . MET A 1 454 ? -13.508 32.844 21.703 1 93.62 454 MET A CA 1
ATOM 3714 C C . MET A 1 454 ? -12.359 33.531 22.438 1 93.62 454 MET A C 1
ATOM 3716 O O . MET A 1 454 ? -11.242 33.594 21.922 1 93.62 454 MET A O 1
ATOM 3720 N N . GLN A 1 455 ? -12.695 34 23.578 1 93.75 455 GLN A N 1
ATOM 3721 C CA . GLN A 1 455 ? -11.648 34.625 24.391 1 93.75 455 GLN A CA 1
ATOM 3722 C C . GLN A 1 455 ? -10.609 33.594 24.828 1 93.75 455 GLN A C 1
ATOM 3724 O O . GLN A 1 455 ? -9.414 33.875 24.859 1 93.75 455 GLN A O 1
ATOM 3729 N N . LEU A 1 456 ? -11.086 32.438 25.172 1 95.88 456 LEU A N 1
ATOM 3730 C CA . LEU A 1 456 ? -10.172 31.344 25.531 1 95.88 456 LEU A CA 1
ATOM 3731 C C . LEU A 1 456 ? -9.242 31.016 24.375 1 95.88 456 LEU A C 1
ATOM 3733 O O . LEU A 1 456 ? -8.055 30.766 24.578 1 95.88 456 LEU A O 1
ATOM 3737 N N . ILE A 1 457 ? -9.766 30.953 23.172 1 96.69 457 ILE A N 1
ATOM 3738 C CA . ILE A 1 457 ? -8.984 30.672 21.984 1 96.69 457 ILE A CA 1
ATOM 3739 C C . ILE A 1 457 ? -7.902 31.734 21.797 1 96.69 457 ILE A C 1
ATOM 3741 O O . ILE A 1 457 ? -6.746 31.406 21.516 1 96.69 457 ILE A O 1
ATOM 3745 N N . LEU A 1 458 ? -8.25 32.969 21.984 1 95.31 458 LEU A N 1
ATOM 3746 C CA . LEU A 1 458 ? -7.289 34.062 21.859 1 95.31 458 LEU A CA 1
ATOM 3747 C C . LEU A 1 458 ? -6.18 33.938 22.891 1 95.31 458 LEU A C 1
ATOM 3749 O O . LEU A 1 458 ? -5.016 34.219 22.594 1 95.31 458 LEU A O 1
ATOM 3753 N N . ASP A 1 459 ? -6.562 33.562 24.062 1 96.31 459 ASP A N 1
ATOM 3754 C CA . ASP A 1 459 ? -5.566 33.406 25.109 1 96.31 459 ASP A CA 1
ATOM 3755 C C . ASP A 1 459 ? -4.605 32.25 24.766 1 96.31 459 ASP A C 1
ATOM 3757 O O . ASP A 1 459 ? -3.414 32.344 25.078 1 96.31 459 ASP A O 1
ATOM 3761 N N . LEU A 1 460 ? -5.16 31.203 24.203 1 97.94 460 LEU A N 1
ATOM 3762 C CA . LEU A 1 460 ? -4.332 30.062 23.797 1 97.94 460 LEU A CA 1
ATOM 3763 C C . LEU A 1 460 ? -3.359 30.469 22.703 1 97.94 460 LEU A C 1
ATOM 3765 O O . LEU A 1 460 ? -2.238 29.969 22.641 1 97.94 460 LEU A O 1
ATOM 3769 N N . TRP A 1 461 ? -3.754 31.375 21.781 1 97.81 461 TRP A N 1
ATOM 3770 C CA . TRP A 1 461 ? -2.855 31.891 20.766 1 97.81 461 TRP A CA 1
ATOM 3771 C C . TRP A 1 461 ? -1.671 32.625 21.391 1 97.81 461 TRP A C 1
ATOM 3773 O O . TRP A 1 461 ? -0.549 32.562 20.875 1 97.81 461 TRP A O 1
ATOM 3783 N N . LYS A 1 462 ? -1.932 33.375 22.484 1 97.25 462 LYS A N 1
ATOM 3784 C CA . LYS A 1 462 ? -0.836 34.031 23.203 1 97.25 462 LYS A CA 1
ATOM 3785 C C . LYS A 1 462 ? 0.174 33 23.703 1 97.25 462 LYS A C 1
ATOM 3787 O O . LYS A 1 462 ? 1.38 33.25 23.703 1 97.25 462 LYS A O 1
ATOM 3792 N N . ASP A 1 463 ? -0.355 31.891 24.172 1 96.94 463 ASP A N 1
ATOM 3793 C CA . ASP A 1 463 ? 0.518 30.797 24.625 1 96.94 463 ASP A CA 1
ATOM 3794 C C . ASP A 1 463 ? 1.349 30.25 23.453 1 96.94 463 ASP A C 1
ATOM 3796 O O . ASP A 1 463 ? 2.535 29.969 23.625 1 96.94 463 ASP A O 1
ATOM 3800 N N . LEU A 1 464 ? 0.735 30.047 22.297 1 97.75 464 LEU A N 1
ATOM 3801 C CA . LEU A 1 464 ? 1.459 29.578 21.125 1 97.75 464 LEU A CA 1
ATOM 3802 C C . LEU A 1 464 ? 2.564 30.562 20.75 1 97.75 464 LEU A C 1
ATOM 3804 O O . LEU A 1 464 ? 3.689 30.156 20.453 1 97.75 464 LEU A O 1
ATOM 3808 N N . ASN A 1 465 ? 2.215 31.875 20.781 1 97.25 465 ASN A N 1
ATOM 3809 C CA . ASN A 1 465 ? 3.199 32.906 20.469 1 97.25 465 ASN A CA 1
ATOM 3810 C C . ASN A 1 465 ? 4.395 32.844 21.406 1 97.25 465 ASN A C 1
ATOM 3812 O O . ASN A 1 465 ? 5.531 33.094 21 1 97.25 465 ASN A O 1
ATOM 3816 N N . THR A 1 466 ? 4.066 32.594 22.641 1 95.56 466 THR A N 1
ATOM 3817 C CA . THR A 1 466 ? 5.133 32.469 23.625 1 95.56 466 THR A CA 1
ATOM 3818 C C . THR A 1 466 ? 6.113 31.375 23.266 1 95.56 466 THR A C 1
ATOM 3820 O O . THR A 1 466 ? 7.328 31.562 23.359 1 95.56 466 THR A O 1
ATOM 3823 N N . GLU A 1 467 ? 5.586 30.25 22.828 1 93.31 467 GLU A N 1
ATOM 3824 C CA . GLU A 1 467 ? 6.426 29.109 22.469 1 93.31 467 GLU A CA 1
ATOM 3825 C C . GLU A 1 467 ? 7.234 29.406 21.203 1 93.31 467 GLU A C 1
ATOM 3827 O O . GLU A 1 467 ? 8.367 28.953 21.062 1 93.31 467 GLU A O 1
ATOM 3832 N N . LEU A 1 468 ? 6.668 30.094 20.297 1 95.38 468 LEU A N 1
ATOM 3833 C CA . LEU A 1 468 ? 7.344 30.453 19.062 1 95.38 468 LEU A CA 1
ATOM 3834 C C . LEU A 1 468 ? 8.586 31.297 19.344 1 95.38 468 LEU A C 1
ATOM 3836 O O . LEU A 1 468 ? 9.602 31.156 18.656 1 95.38 468 LEU A O 1
ATOM 3840 N N . LEU A 1 469 ? 8.492 32.156 20.359 1 94.56 469 LEU A N 1
ATOM 3841 C CA . LEU A 1 469 ? 9.562 33.094 20.656 1 94.56 469 LEU A CA 1
ATOM 3842 C C . LEU A 1 469 ? 10.523 32.562 21.688 1 94.56 469 LEU A C 1
ATOM 3844 O O . LEU A 1 469 ? 11.539 33.188 22 1 94.56 469 LEU A O 1
ATOM 3848 N N . ASP A 1 470 ? 10.211 31.328 22.203 1 92 470 ASP A N 1
ATOM 3849 C CA . ASP A 1 470 ? 11.047 30.734 23.234 1 92 470 ASP A CA 1
ATOM 3850 C C . ASP A 1 470 ? 12.312 30.141 22.625 1 92 470 ASP A C 1
ATOM 3852 O O . ASP A 1 470 ? 12.25 29.125 21.906 1 92 470 ASP A O 1
ATOM 3856 N N . SER A 1 471 ? 13.422 30.703 22.922 1 87.12 471 SER A N 1
ATOM 3857 C CA . SER A 1 471 ? 14.695 30.25 22.375 1 87.12 471 SER A CA 1
ATOM 3858 C C . SER A 1 471 ? 15.125 28.922 22.984 1 87.12 471 SER A C 1
ATOM 3860 O O . SER A 1 471 ? 15.992 28.234 22.438 1 87.12 471 SER A O 1
ATOM 3862 N N . ASN A 1 472 ? 14.492 28.516 24.047 1 88.38 472 ASN A N 1
ATOM 3863 C CA . ASN A 1 472 ? 14.898 27.312 24.734 1 88.38 472 ASN A CA 1
ATOM 3864 C C . ASN A 1 472 ? 14.047 26.109 24.328 1 88.38 472 ASN A C 1
ATOM 3866 O O . ASN A 1 472 ? 14.219 25 24.859 1 88.38 472 ASN A O 1
ATOM 3870 N N . THR A 1 473 ? 13.25 26.328 23.406 1 89.12 473 THR A N 1
ATOM 3871 C CA . THR A 1 473 ? 12.383 25.234 22.984 1 89.12 473 THR A CA 1
ATOM 3872 C C . THR A 1 473 ? 13.188 24.125 22.312 1 89.12 473 THR A C 1
ATOM 3874 O O . THR A 1 473 ? 14.148 24.406 21.594 1 89.12 473 THR A O 1
ATOM 3877 N N . LEU A 1 474 ? 12.812 22.891 22.594 1 92.25 474 LEU A N 1
ATOM 3878 C CA . LEU A 1 474 ? 13.461 21.734 22.016 1 92.25 474 LEU A CA 1
ATOM 3879 C C . LEU A 1 474 ? 12.766 21.297 20.719 1 92.25 474 LEU A C 1
ATOM 3881 O O . LEU A 1 474 ? 13.281 20.469 19.984 1 92.25 474 LEU A O 1
ATOM 3885 N N . LEU A 1 475 ? 11.648 21.906 20.422 1 95.69 475 LEU A N 1
ATOM 3886 C CA . LEU A 1 475 ? 10.891 21.531 19.234 1 95.69 475 LEU A CA 1
ATOM 3887 C C . LEU A 1 475 ? 11.422 22.266 18 1 95.69 475 LEU A C 1
ATOM 3889 O O . LEU A 1 475 ? 11.703 23.469 18.062 1 95.69 475 LEU A O 1
ATOM 3893 N N . PRO A 1 476 ? 11.641 21.5 16.984 1 95.5 476 PRO A N 1
ATOM 3894 C CA . PRO A 1 476 ? 12.094 22.156 15.75 1 95.5 476 PRO A CA 1
ATOM 3895 C C . PRO A 1 476 ? 11.07 23.141 15.188 1 95.5 476 PRO A C 1
ATOM 3897 O O . PRO A 1 476 ? 9.867 22.906 15.289 1 95.5 476 PRO A O 1
ATOM 3900 N N . LEU A 1 477 ? 11.492 24.156 14.5 1 94.12 477 LEU A N 1
ATOM 3901 C CA . LEU A 1 477 ? 10.672 25.25 14.008 1 94.12 477 LEU A CA 1
ATOM 3902 C C . LEU A 1 477 ? 9.602 24.75 13.047 1 94.12 477 LEU A C 1
ATOM 3904 O O . LEU A 1 477 ? 8.461 25.203 13.094 1 94.12 477 LEU A O 1
ATOM 3908 N N . PRO A 1 478 ? 9.938 23.797 12.148 1 95.19 478 PRO A N 1
ATOM 3909 C CA . PRO A 1 478 ? 8.883 23.312 11.258 1 95.19 478 PRO A CA 1
ATOM 3910 C C . PRO A 1 478 ? 7.695 22.719 12.016 1 95.19 478 PRO A C 1
ATOM 3912 O O . PRO A 1 478 ? 6.547 22.906 11.602 1 95.19 478 PRO A O 1
ATOM 3915 N N . LEU A 1 479 ? 7.98 22.062 13.07 1 97.19 479 LEU A N 1
ATOM 3916 C CA . LEU A 1 479 ? 6.898 21.469 13.844 1 97.19 479 LEU A CA 1
ATOM 3917 C C . LEU A 1 479 ? 6.094 22.547 14.562 1 97.19 479 LEU A C 1
ATOM 3919 O O . LEU A 1 479 ? 4.871 22.438 14.695 1 97.19 479 LEU A O 1
ATOM 3923 N N . ILE A 1 480 ? 6.781 23.531 15.062 1 97.19 480 ILE A N 1
ATOM 3924 C CA . ILE A 1 480 ? 6.094 24.656 15.688 1 97.19 480 ILE A CA 1
ATOM 3925 C C . ILE A 1 480 ? 5.113 25.281 14.703 1 97.19 480 ILE A C 1
ATOM 3927 O O . ILE A 1 480 ? 3.963 25.562 15.047 1 97.19 480 ILE A O 1
ATOM 3931 N N . ARG A 1 481 ? 5.551 25.438 13.547 1 96.44 481 ARG A N 1
ATOM 3932 C CA . ARG A 1 481 ? 4.703 26.016 12.508 1 96.44 481 ARG A CA 1
ATOM 3933 C C . ARG A 1 481 ? 3.5 25.125 12.227 1 96.44 481 ARG A C 1
ATOM 3935 O O . ARG A 1 481 ? 2.406 25.625 11.945 1 96.44 481 ARG A O 1
ATOM 3942 N N . VAL A 1 482 ? 3.711 23.828 12.258 1 98.12 482 VAL A N 1
ATOM 3943 C CA . VAL A 1 482 ? 2.617 22.875 12.047 1 98.12 482 VAL A CA 1
ATOM 3944 C C . VAL A 1 482 ? 1.548 23.078 13.117 1 98.12 482 VAL A C 1
ATOM 3946 O O . VAL A 1 482 ? 0.351 23.016 12.828 1 98.12 482 VAL A O 1
ATOM 3949 N N . CYS A 1 483 ? 1.963 23.297 14.312 1 98.31 483 CYS A N 1
ATOM 3950 C CA . CYS A 1 483 ? 1.026 23.531 15.406 1 98.31 483 CYS A CA 1
ATOM 3951 C C . CYS A 1 483 ? 0.195 24.781 15.172 1 98.31 483 CYS A C 1
ATOM 3953 O O . CYS A 1 483 ? -1.021 24.766 15.367 1 98.31 483 CYS A O 1
ATOM 3955 N N . PHE A 1 484 ? 0.865 25.828 14.742 1 98.12 484 PHE A N 1
ATOM 3956 C CA . PHE A 1 484 ? 0.156 27.062 14.406 1 98.12 484 PHE A CA 1
ATOM 3957 C C . PHE A 1 484 ? -0.846 26.812 13.281 1 98.12 484 PHE A C 1
ATOM 3959 O O . PHE A 1 484 ? -1.994 27.25 13.359 1 98.12 484 PHE A O 1
ATOM 3966 N N . ASN A 1 485 ? -0.391 26.109 12.328 1 98.25 485 ASN A N 1
ATOM 3967 C CA . ASN A 1 485 ? -1.223 25.859 11.156 1 98.25 485 ASN A CA 1
ATOM 3968 C C . ASN A 1 485 ? -2.416 24.969 11.484 1 98.25 485 ASN A C 1
ATOM 3970 O O . ASN A 1 485 ? -3.49 25.125 10.898 1 98.25 485 ASN A O 1
ATOM 3974 N N . MET A 1 486 ? -2.205 24.031 12.352 1 98.31 486 MET A N 1
ATOM 3975 C CA . MET A 1 486 ? -3.342 23.219 12.773 1 98.31 486 MET A CA 1
ATOM 3976 C C . MET A 1 486 ? -4.422 24.078 13.414 1 98.31 486 MET A C 1
ATOM 3978 O O . MET A 1 486 ? -5.609 23.906 13.141 1 98.31 486 MET A O 1
ATOM 3982 N N . SER A 1 487 ? -3.979 25.016 14.203 1 98.12 487 SER A N 1
ATOM 3983 C CA . SER A 1 487 ? -4.906 25.938 14.844 1 98.12 487 SER A CA 1
ATOM 3984 C C . SER A 1 487 ? -5.641 26.781 13.812 1 98.12 487 SER A C 1
ATOM 3986 O O . SER A 1 487 ? -6.855 26.969 13.898 1 98.12 487 SER A O 1
ATOM 3988 N N . ARG A 1 488 ? -4.926 27.25 12.875 1 97.38 488 ARG A N 1
ATOM 3989 C CA . ARG A 1 488 ? -5.508 28.047 11.805 1 97.38 488 ARG A CA 1
ATOM 3990 C C . ARG A 1 488 ? -6.508 27.234 10.984 1 97.38 488 ARG A C 1
ATOM 3992 O O . ARG A 1 488 ? -7.57 27.75 10.617 1 97.38 488 ARG A O 1
ATOM 3999 N N . THR A 1 489 ? -6.141 26.047 10.688 1 96.44 489 THR A N 1
ATOM 4000 C CA . THR A 1 489 ? -6.98 25.172 9.875 1 96.44 489 THR A CA 1
ATOM 4001 C C . THR A 1 489 ? -8.266 24.812 10.617 1 96.44 489 THR A C 1
ATOM 4003 O O . THR A 1 489 ? -9.328 24.688 10 1 96.44 489 THR A O 1
ATOM 4006 N N . SER A 1 490 ? -8.148 24.656 11.914 1 95.69 490 SER A N 1
ATOM 4007 C CA . SER A 1 490 ? -9.32 24.344 12.727 1 95.69 490 SER A CA 1
ATOM 4008 C C . SER A 1 490 ? -10.398 25.422 12.57 1 95.69 490 SER A C 1
ATOM 4010 O O . SER A 1 490 ? -11.578 25.094 12.469 1 95.69 490 SER A O 1
ATOM 4012 N N . GLN A 1 491 ? -9.914 26.625 12.586 1 92.94 491 GLN A N 1
ATOM 4013 C CA . GLN A 1 491 ? -10.844 27.734 12.422 1 92.94 491 GLN A CA 1
ATOM 4014 C C . GLN A 1 491 ? -11.555 27.672 11.078 1 92.94 491 GLN A C 1
ATOM 4016 O O . GLN A 1 491 ? -12.781 27.828 11.016 1 92.94 491 GLN A O 1
ATOM 4021 N N . VAL A 1 492 ? -10.898 27.375 10.023 1 90.88 492 VAL A N 1
ATOM 4022 C CA . VAL A 1 492 ? -11.453 27.344 8.672 1 90.88 492 VAL A CA 1
ATOM 4023 C C . VAL A 1 492 ? -12.453 26.203 8.547 1 90.88 492 VAL A C 1
ATOM 4025 O O . VAL A 1 492 ? -13.539 26.359 7.988 1 90.88 492 VAL A O 1
ATOM 4028 N N . ILE A 1 493 ? -12.102 25.078 9.062 1 89.75 493 ILE A N 1
ATOM 4029 C CA . ILE A 1 493 ? -12.898 23.875 8.914 1 89.75 493 ILE A CA 1
ATOM 4030 C C . ILE A 1 493 ? -14.203 24.016 9.703 1 89.75 493 ILE A C 1
ATOM 4032 O O . ILE A 1 493 ? -15.266 23.594 9.234 1 89.75 493 ILE A O 1
ATOM 4036 N N . TYR A 1 494 ? -14.102 24.703 10.852 1 88.69 494 TYR A N 1
ATOM 4037 C CA . TYR A 1 494 ? -15.242 24.578 11.75 1 88.69 494 TYR A CA 1
ATOM 4038 C C . TYR A 1 494 ? -16 25.891 11.852 1 88.69 494 TYR A C 1
ATOM 4040 O O . TYR A 1 494 ? -17.141 25.922 12.344 1 88.69 494 TYR A O 1
ATOM 4048 N N . GLN A 1 495 ? -15.32 26.953 11.383 1 79.94 495 GLN A N 1
ATOM 4049 C CA . GLN A 1 495 ? -16.062 28.203 11.383 1 79.94 495 GLN A CA 1
ATOM 4050 C C . GLN A 1 495 ? -16.938 28.328 10.141 1 79.94 495 GLN A C 1
ATOM 4052 O O . GLN A 1 495 ? -16.438 28.344 9.016 1 79.94 495 GLN A O 1
ATOM 4057 N N . HIS A 1 496 ? -18.203 27.953 10.172 1 67 496 HIS A N 1
ATOM 4058 C CA . HIS A 1 496 ? -19.016 28.047 8.977 1 67 496 HIS A CA 1
ATOM 4059 C C . HIS A 1 496 ? -20.203 28.984 9.18 1 67 496 HIS A C 1
ATOM 4061 O O . HIS A 1 496 ? -20.672 29.156 10.305 1 67 496 HIS A O 1
ATOM 4067 N N . GLN A 1 497 ? -20.266 29.734 8.203 1 55.41 497 GLN A N 1
ATOM 4068 C CA . GLN A 1 497 ? -21.359 30.688 8.117 1 55.41 497 GLN A CA 1
ATOM 4069 C C . GLN A 1 497 ? -22.688 29.984 7.84 1 55.41 497 GLN A C 1
ATOM 4071 O O . GLN A 1 497 ? -23.75 30.453 8.266 1 55.41 497 GLN A O 1
ATOM 4076 N N . GLU A 1 498 ? -22.531 29 6.949 1 57.91 498 GLU A N 1
ATOM 4077 C CA . GLU A 1 498 ? -23.719 28.328 6.441 1 57.91 498 GLU A CA 1
ATOM 4078 C C . GLU A 1 498 ? -24.203 27.25 7.414 1 57.91 498 GLU A C 1
ATOM 4080 O O . GLU A 1 498 ? -23.531 26.953 8.406 1 57.91 498 GLU A O 1
ATOM 4085 N N . ASN A 1 499 ? -25.328 26.75 7.191 1 53.91 499 ASN A N 1
ATOM 4086 C CA . ASN A 1 499 ? -26.141 25.906 8.055 1 53.91 499 ASN A CA 1
ATOM 4087 C C . ASN A 1 499 ? -25.484 24.531 8.25 1 53.91 499 ASN A C 1
ATOM 4089 O O . ASN A 1 499 ? -26 23.688 8.992 1 53.91 499 ASN A O 1
ATOM 4093 N N . SER A 1 500 ? -24.281 24.234 7.402 1 60.94 500 SER A N 1
ATOM 4094 C CA . SER A 1 500 ? -23.797 22.891 7.75 1 60.94 500 SER A CA 1
ATOM 4095 C C . SER A 1 500 ? -22.281 22.812 7.625 1 60.94 500 SER A C 1
ATOM 4097 O O . SER A 1 500 ? -21.688 23.453 6.754 1 60.94 500 SER A O 1
ATOM 4099 N N . TYR A 1 501 ? -21.688 22.297 8.438 1 66.25 501 TYR A N 1
ATOM 4100 C CA . TYR A 1 501 ? -20.266 21.984 8.5 1 66.25 501 TYR A CA 1
ATOM 4101 C C . TYR A 1 501 ? -19.797 21.344 7.199 1 66.25 501 TYR A C 1
ATOM 4103 O O . TYR A 1 501 ? -18.812 21.781 6.605 1 66.25 501 TYR A O 1
ATOM 4111 N N . PHE A 1 502 ? -20.5 20.469 6.609 1 65.94 502 PHE A N 1
ATOM 4112 C CA . PHE A 1 502 ? -20.062 19.703 5.453 1 65.94 502 PHE A CA 1
ATOM 4113 C C . PHE A 1 502 ? -20.094 20.547 4.188 1 65.94 502 PHE A C 1
ATOM 4115 O O . PHE A 1 502 ? -19.188 20.484 3.359 1 65.94 502 PHE A O 1
ATOM 4122 N N . ALA A 1 503 ? -21.109 21.375 4.086 1 67.75 503 ALA A N 1
ATOM 4123 C CA . ALA A 1 503 ? -21.234 22.219 2.91 1 67.75 503 ALA A CA 1
ATOM 4124 C C . ALA A 1 503 ? -20.078 23.234 2.85 1 67.75 503 ALA A C 1
ATOM 4126 O O . ALA A 1 503 ? -19.547 23.516 1.771 1 67.75 503 ALA A O 1
ATOM 4127 N N . SER A 1 504 ? -19.688 23.609 3.932 1 76 504 SER A N 1
ATOM 4128 C CA . SER A 1 504 ? -18.594 24.594 3.994 1 76 504 SER A CA 1
ATOM 4129 C C . SER A 1 504 ? -17.266 23.953 3.641 1 76 504 SER A C 1
ATOM 4131 O O . SER A 1 504 ? -16.469 24.547 2.896 1 76 504 SER A O 1
ATOM 4133 N N . VAL A 1 505 ? -17.062 22.812 4.133 1 80.81 505 VAL A N 1
ATOM 4134 C CA . VAL A 1 505 ? -15.805 22.125 3.873 1 80.81 505 VAL A CA 1
ATOM 4135 C C . VAL A 1 505 ? -15.688 21.797 2.383 1 80.81 505 VAL A C 1
ATOM 4137 O O . VAL A 1 505 ? -14.625 21.969 1.789 1 80.81 505 VAL A O 1
ATOM 4140 N N . ASP A 1 506 ? -16.734 21.391 1.813 1 83.56 506 ASP A N 1
ATOM 4141 C CA . ASP A 1 506 ? -16.734 21.062 0.391 1 83.56 506 ASP A CA 1
ATOM 4142 C C . ASP A 1 506 ? -16.406 22.281 -0.454 1 83.56 506 ASP A C 1
ATOM 4144 O O . ASP A 1 506 ? -15.711 22.172 -1.473 1 83.56 506 ASP A O 1
ATOM 4148 N N . LYS A 1 507 ? -16.922 23.359 -0.018 1 85 507 LYS A N 1
ATOM 4149 C CA . LYS A 1 507 ? -16.656 24.609 -0.728 1 85 507 LYS A CA 1
ATOM 4150 C C . LYS A 1 507 ? -15.164 24.938 -0.688 1 85 507 LYS A C 1
ATOM 4152 O O . LYS A 1 507 ? -14.586 25.375 -1.693 1 85 507 LYS A O 1
ATOM 4157 N N . PHE A 1 508 ? -14.625 24.766 0.407 1 87.56 508 PHE A N 1
ATOM 4158 C CA . PHE A 1 508 ? -13.203 25.078 0.547 1 87.56 508 PHE A CA 1
ATOM 4159 C C . PHE A 1 508 ? -12.352 24.078 -0.231 1 87.56 508 PHE A C 1
ATOM 4161 O O . PHE A 1 508 ? -11.328 24.453 -0.81 1 87.56 508 PHE A O 1
ATOM 4168 N N . VAL A 1 509 ? -12.758 22.844 -0.204 1 89.88 509 VAL A N 1
ATOM 4169 C CA . VAL A 1 509 ? -12.055 21.828 -0.98 1 89.88 509 VAL A CA 1
ATOM 4170 C C . VAL A 1 509 ? -12.055 22.219 -2.457 1 89.88 509 VAL A C 1
ATOM 4172 O O . VAL A 1 509 ? -11 22.219 -3.102 1 89.88 509 VAL A O 1
ATOM 4175 N N . ASP A 1 510 ? -13.148 22.594 -2.916 1 91.19 510 ASP A N 1
ATOM 4176 C CA . ASP A 1 510 ? -13.258 22.969 -4.32 1 91.19 510 ASP A CA 1
ATOM 4177 C C . ASP A 1 510 ? -12.43 24.219 -4.617 1 91.19 510 ASP A C 1
ATOM 4179 O O . ASP A 1 510 ? -11.695 24.266 -5.605 1 91.19 510 ASP A O 1
ATOM 4183 N N . PHE A 1 511 ? -12.547 25.188 -3.736 1 91.25 511 PHE A N 1
ATOM 4184 C CA . PHE A 1 511 ? -11.914 26.5 -3.928 1 91.25 511 PHE A CA 1
ATOM 4185 C C . PHE A 1 511 ? -10.398 26.375 -3.887 1 91.25 511 PHE A C 1
ATOM 4187 O O . PHE A 1 511 ? -9.703 26.953 -4.719 1 91.25 511 PHE A O 1
ATOM 4194 N N . ILE A 1 512 ? -9.891 25.609 -3.02 1 93.06 512 ILE A N 1
ATOM 4195 C CA . ILE A 1 512 ? -8.453 25.531 -2.781 1 93.06 512 ILE A CA 1
ATOM 4196 C C . ILE A 1 512 ? -7.832 24.484 -3.697 1 93.06 512 ILE A C 1
ATOM 4198 O O . ILE A 1 512 ? -6.75 24.703 -4.258 1 93.06 512 ILE A O 1
ATOM 4202 N N . LEU A 1 513 ? -8.531 23.359 -3.943 1 93.12 513 LEU A N 1
ATOM 4203 C CA . LEU A 1 513 ? -7.887 22.203 -4.562 1 93.12 513 LEU A CA 1
ATOM 4204 C C . LEU A 1 513 ? -8.258 22.094 -6.039 1 93.12 513 LEU A C 1
ATOM 4206 O O . LEU A 1 513 ? -7.539 21.469 -6.82 1 93.12 513 LEU A O 1
ATOM 4210 N N . PHE A 1 514 ? -9.344 22.75 -6.508 1 92.06 514 PHE A N 1
ATOM 4211 C CA . PHE A 1 514 ? -9.789 22.391 -7.848 1 92.06 514 PHE A CA 1
ATOM 4212 C C . PHE A 1 514 ? -9.984 23.641 -8.703 1 92.06 514 PHE A C 1
ATOM 4214 O O . PHE A 1 514 ? -9.891 23.562 -9.93 1 92.06 514 PHE A O 1
ATOM 4221 N N . LYS A 1 515 ? -10.211 24.781 -8.156 1 92 515 LYS A N 1
ATOM 4222 C CA . LYS A 1 515 ? -10.438 26 -8.938 1 92 515 LYS A CA 1
ATOM 4223 C C . LYS A 1 515 ? -9.133 26.75 -9.195 1 92 515 LYS A C 1
ATOM 4225 O O . LYS A 1 515 ? -8.641 27.469 -8.32 1 92 515 LYS A O 1
ATOM 4230 N N . PRO A 1 516 ? -8.633 26.688 -10.344 1 89.25 516 PRO A N 1
ATOM 4231 C CA . PRO A 1 516 ? -7.379 27.391 -10.633 1 89.25 516 PRO A CA 1
ATOM 4232 C C . PRO A 1 516 ? -7.551 28.906 -10.695 1 89.25 516 PRO A C 1
ATOM 4234 O O . PRO A 1 516 ? -8.672 29.406 -10.852 1 89.25 516 PRO A O 1
ATOM 4237 N N . ILE A 1 517 ? -6.438 29.578 -10.523 1 89.31 517 ILE A N 1
ATOM 4238 C CA . ILE A 1 517 ? -6.441 31.031 -10.711 1 89.31 517 ILE A CA 1
ATOM 4239 C C . ILE A 1 517 ? -6.219 31.359 -12.188 1 89.31 517 ILE A C 1
ATOM 4241 O O . ILE A 1 517 ? -5.258 30.875 -12.797 1 89.31 517 ILE A O 1
ATOM 4245 N N . CYS A 1 518 ? -7.117 32.094 -12.742 1 80.19 518 CYS A N 1
ATOM 4246 C CA . CYS A 1 518 ? -7.027 32.469 -14.156 1 80.19 518 CYS A CA 1
ATOM 4247 C C . CYS A 1 518 ? -5.867 33.406 -14.398 1 80.19 518 CYS A C 1
ATOM 4249 O O . CYS A 1 518 ? -5.566 34.25 -13.547 1 80.19 518 CYS A O 1
ATOM 4251 N N . ASN A 1 519 ? -5.109 33.188 -15.461 1 67.5 519 ASN A N 1
ATOM 4252 C CA . ASN A 1 519 ? -4.016 34.062 -15.844 1 67.5 519 ASN A CA 1
ATOM 4253 C C . ASN A 1 519 ? -4.531 35.406 -16.328 1 67.5 519 ASN A C 1
ATOM 4255 O O . ASN A 1 519 ? -5.605 35.5 -16.938 1 67.5 519 ASN A O 1
ATOM 4259 N N . MET B 1 1 ? -7.863 7.125 -24.078 1 41.34 1 MET B N 1
ATOM 4260 C CA . MET B 1 1 ? -8.68 6.273 -23.219 1 41.34 1 MET B CA 1
ATOM 4261 C C . MET B 1 1 ? -9.922 5.789 -23.953 1 41.34 1 MET B C 1
ATOM 4263 O O . MET B 1 1 ? -10.266 4.609 -23.891 1 41.34 1 MET B O 1
ATOM 4267 N N . VAL B 1 2 ? -10.414 6.824 -24.656 1 50.47 2 VAL B N 1
ATOM 4268 C CA . VAL B 1 2 ? -11.656 6.504 -25.359 1 50.47 2 VAL B CA 1
ATOM 4269 C C . VAL B 1 2 ? -11.367 5.547 -26.516 1 50.47 2 VAL B C 1
ATOM 4271 O O . VAL B 1 2 ? -12.102 4.578 -26.719 1 50.47 2 VAL B O 1
ATOM 4274 N N . GLU B 1 3 ? -10.391 5.816 -27.219 1 44.75 3 GLU B N 1
ATOM 4275 C CA . GLU B 1 3 ? -10.086 4.953 -28.344 1 44.75 3 GLU B CA 1
ATOM 4276 C C . GLU B 1 3 ? -9.664 3.561 -27.891 1 44.75 3 GLU B C 1
ATOM 4278 O O . GLU B 1 3 ? -10.023 2.559 -28.5 1 44.75 3 GLU B O 1
ATOM 4283 N N . GLU B 1 4 ? -8.961 3.553 -26.922 1 48.72 4 GLU B N 1
ATOM 4284 C CA . GLU B 1 4 ? -8.555 2.281 -26.328 1 48.72 4 GLU B CA 1
ATOM 4285 C C . GLU B 1 4 ? -9.758 1.521 -25.781 1 48.72 4 GLU B C 1
ATOM 4287 O O . GLU B 1 4 ? -9.852 0.301 -25.938 1 48.72 4 GLU B O 1
ATOM 4292 N N . ASP B 1 5 ? -10.633 2.316 -25.312 1 55.72 5 ASP B N 1
ATOM 4293 C CA . ASP B 1 5 ? -11.852 1.7 -24.797 1 55.72 5 ASP B CA 1
ATOM 4294 C C . ASP B 1 5 ? -12.695 1.123 -25.922 1 55.72 5 ASP B C 1
ATOM 4296 O O . ASP B 1 5 ? -13.328 0.075 -25.766 1 55.72 5 ASP B O 1
ATOM 4300 N N . ARG B 1 6 ? -12.672 1.846 -27.016 1 51.69 6 ARG B N 1
ATOM 4301 C CA . ARG B 1 6 ? -13.453 1.385 -28.156 1 51.69 6 ARG B CA 1
ATOM 4302 C C . ARG B 1 6 ? -12.852 0.108 -28.75 1 51.69 6 ARG B C 1
ATOM 4304 O O . ARG B 1 6 ? -13.586 -0.821 -29.094 1 51.69 6 ARG B O 1
ATOM 4311 N N . VAL B 1 7 ? -11.547 0.019 -28.984 1 53.16 7 VAL B N 1
ATOM 4312 C CA . VAL B 1 7 ? -10.867 -1.158 -29.516 1 53.16 7 VAL B CA 1
ATOM 4313 C C . VAL B 1 7 ? -11.102 -2.35 -28.594 1 53.16 7 VAL B C 1
ATOM 4315 O O . VAL B 1 7 ? -11.367 -3.461 -29.062 1 53.16 7 VAL B O 1
ATOM 4318 N N . VAL B 1 8 ? -11.164 -2.053 -27.391 1 61.41 8 VAL B N 1
ATOM 4319 C CA . VAL B 1 8 ? -11.414 -3.088 -26.391 1 61.41 8 VAL B CA 1
ATOM 4320 C C . VAL B 1 8 ? -12.859 -3.572 -26.5 1 61.41 8 VAL B C 1
ATOM 4322 O O . VAL B 1 8 ? -13.133 -4.77 -26.391 1 61.41 8 VAL B O 1
ATOM 4325 N N . SER B 1 9 ? -13.625 -2.588 -26.797 1 64.25 9 SER B N 1
ATOM 4326 C CA . SER B 1 9 ? -15.039 -2.941 -26.891 1 64.25 9 SER B CA 1
ATOM 4327 C C . SER B 1 9 ? -15.305 -3.795 -28.125 1 64.25 9 SER B C 1
ATOM 4329 O O . SER B 1 9 ? -16.062 -4.762 -28.062 1 64.25 9 SER B O 1
ATOM 4331 N N . GLU B 1 10 ? -14.664 -3.482 -29.25 1 62.94 10 GLU B N 1
ATOM 4332 C CA . GLU B 1 10 ? -14.844 -4.262 -30.469 1 62.94 10 GLU B CA 1
ATOM 4333 C C . GLU B 1 10 ? -14.25 -5.66 -30.328 1 62.94 10 GLU B C 1
ATOM 4335 O O . GLU B 1 10 ? -14.836 -6.645 -30.781 1 62.94 10 GLU B O 1
ATOM 4340 N N . TYR B 1 11 ? -13.172 -5.715 -29.734 1 63.41 11 TYR B N 1
ATOM 4341 C CA . TYR B 1 11 ? -12.539 -7 -29.438 1 63.41 11 TYR B CA 1
ATOM 4342 C C . TYR B 1 11 ? -13.453 -7.875 -28.594 1 63.41 11 TYR B C 1
ATOM 4344 O O . TYR B 1 11 ? -13.625 -9.062 -28.875 1 63.41 11 TYR B O 1
ATOM 4352 N N . ASN B 1 12 ? -14.07 -7.199 -27.734 1 69.31 12 ASN B N 1
ATOM 4353 C CA . ASN B 1 12 ? -14.922 -7.953 -26.812 1 69.31 12 ASN B CA 1
ATOM 4354 C C . ASN B 1 12 ? -16.156 -8.508 -27.531 1 69.31 12 ASN B C 1
ATOM 4356 O O . ASN B 1 12 ? -16.562 -9.641 -27.266 1 69.31 12 ASN B O 1
ATOM 4360 N N . LYS B 1 13 ? -16.609 -7.699 -28.438 1 71.12 13 LYS B N 1
ATOM 4361 C CA . LYS B 1 13 ? -17.781 -8.156 -29.188 1 71.12 13 LYS B CA 1
ATOM 4362 C C . LYS B 1 13 ? -17.438 -9.312 -30.109 1 71.12 13 LYS B C 1
ATOM 4364 O O . LYS B 1 13 ? -18.188 -10.273 -30.219 1 71.12 13 LYS B O 1
ATOM 4369 N N . SER B 1 14 ? -16.359 -9.219 -30.703 1 75.06 14 SER B N 1
ATOM 4370 C CA . SER B 1 14 ? -15.906 -10.281 -31.594 1 75.06 14 SER B CA 1
ATOM 4371 C C . SER B 1 14 ? -15.648 -11.578 -30.828 1 75.06 14 SER B C 1
ATOM 4373 O O . SER B 1 14 ? -16.031 -12.656 -31.281 1 75.06 14 SER B O 1
ATOM 4375 N N . ILE B 1 15 ? -15.125 -11.516 -29.75 1 76.94 15 ILE B N 1
ATOM 4376 C CA . ILE B 1 15 ? -14.828 -12.672 -28.922 1 76.94 15 ILE B CA 1
ATOM 4377 C C . ILE B 1 15 ? -16.125 -13.336 -28.453 1 76.94 15 ILE B C 1
ATOM 4379 O O . ILE B 1 15 ? -16.234 -14.562 -28.453 1 76.94 15 ILE B O 1
ATOM 4383 N N . GLU B 1 16 ? -17.031 -12.461 -28.141 1 80.5 16 GLU B N 1
ATOM 4384 C CA . GLU B 1 16 ? -18.297 -13 -27.672 1 80.5 16 GLU B CA 1
ATOM 4385 C C . GLU B 1 16 ? -19 -13.789 -28.766 1 80.5 16 GLU B C 1
ATOM 4387 O O . GLU B 1 16 ? -19.609 -14.828 -28.5 1 80.5 16 GLU B O 1
ATOM 4392 N N . GLU B 1 17 ? -18.922 -13.297 -29.906 1 79.5 17 GLU B N 1
ATOM 4393 C CA . GLU B 1 17 ? -19.547 -13.984 -31.031 1 79.5 17 GLU B CA 1
ATOM 4394 C C . GLU B 1 17 ? -18.859 -15.32 -31.312 1 79.5 17 GLU B C 1
ATOM 4396 O O . GLU B 1 17 ? -19.516 -16.328 -31.578 1 79.5 17 GLU B O 1
ATOM 4401 N N . LEU B 1 18 ? -17.609 -15.289 -31.312 1 81.19 18 LEU B N 1
ATOM 4402 C CA . LEU B 1 18 ? -16.828 -16.5 -31.547 1 81.19 18 LEU B CA 1
ATOM 4403 C C . LEU B 1 18 ? -17.094 -17.531 -30.438 1 81.19 18 LEU B C 1
ATOM 4405 O O . LEU B 1 18 ? -17.203 -18.719 -30.719 1 81.19 18 LEU B O 1
ATOM 4409 N N . GLN B 1 19 ? -17.219 -17.062 -29.25 1 87.31 19 GLN B N 1
ATOM 4410 C CA . GLN B 1 19 ? -17.484 -17.906 -28.094 1 87.31 19 GLN B CA 1
ATOM 4411 C C . GLN B 1 19 ? -18.844 -18.594 -28.219 1 87.31 19 GLN B C 1
ATOM 4413 O O . GLN B 1 19 ? -18.984 -19.781 -27.906 1 87.31 19 GLN B O 1
ATOM 4418 N N . GLU B 1 20 ? -19.766 -17.828 -28.703 1 86.25 20 GLU B N 1
ATOM 4419 C CA . GLU B 1 20 ? -21.094 -18.391 -28.859 1 86.25 20 GLU B CA 1
ATOM 4420 C C . GLU B 1 20 ? -21.125 -19.469 -29.938 1 86.25 20 GLU B C 1
ATOM 4422 O O . GLU B 1 20 ? -21.844 -20.453 -29.812 1 86.25 20 GLU B O 1
ATOM 4427 N N . GLU B 1 21 ? -20.469 -19.25 -30.922 1 84.25 21 GLU B N 1
ATOM 4428 C CA . GLU B 1 21 ? -20.406 -20.234 -32 1 84.25 21 GLU B CA 1
ATOM 4429 C C . GLU B 1 21 ? -19.734 -21.531 -31.531 1 84.25 21 GLU B C 1
ATOM 4431 O O . GLU B 1 21 ? -20.188 -22.625 -31.875 1 84.25 21 GLU B O 1
ATOM 4436 N N . THR B 1 22 ? -18.656 -21.375 -30.875 1 84.75 22 THR B N 1
ATOM 4437 C CA . THR B 1 22 ? -17.938 -22.531 -30.344 1 84.75 22 THR B CA 1
ATOM 4438 C C . THR B 1 22 ? -18.812 -23.281 -29.344 1 84.75 22 THR B C 1
ATOM 4440 O O . THR B 1 22 ? -18.812 -24.516 -29.312 1 84.75 22 THR B O 1
ATOM 4443 N N . ARG B 1 23 ? -19.5 -22.547 -28.531 1 88.69 23 ARG B N 1
ATOM 4444 C CA . ARG B 1 23 ? -20.391 -23.141 -27.531 1 88.69 23 ARG B CA 1
ATOM 4445 C C . ARG B 1 23 ? -21.484 -23.969 -28.203 1 88.69 23 ARG B C 1
ATOM 4447 O O . ARG B 1 23 ? -21.812 -25.062 -27.75 1 88.69 23 ARG B O 1
ATOM 4454 N N . LYS B 1 24 ? -21.953 -23.406 -29.312 1 85.94 24 LYS B N 1
ATOM 4455 C CA . LYS B 1 24 ? -22.969 -24.125 -30.078 1 85.94 24 LYS B CA 1
ATOM 4456 C C . LYS B 1 24 ? -22.422 -25.422 -30.641 1 85.94 24 LYS B C 1
ATOM 4458 O O . LYS B 1 24 ? -23.094 -26.453 -30.625 1 85.94 24 LYS B O 1
ATOM 4463 N N . ALA B 1 25 ? -21.234 -25.312 -31.094 1 82.44 25 ALA B N 1
ATOM 4464 C CA . ALA B 1 25 ? -20.594 -26.516 -31.641 1 82.44 25 ALA B CA 1
ATOM 4465 C C . ALA B 1 25 ? -20.453 -27.594 -30.578 1 82.44 25 ALA B C 1
ATOM 4467 O O . ALA B 1 25 ? -20.609 -28.781 -30.859 1 82.44 25 ALA B O 1
ATOM 4468 N N . LEU B 1 26 ? -20.188 -27.234 -29.344 1 84.81 26 LEU B N 1
ATOM 4469 C CA . LEU B 1 26 ? -19.969 -28.156 -28.25 1 84.81 26 LEU B CA 1
ATOM 4470 C C . LEU B 1 26 ? -21.297 -28.719 -27.734 1 84.81 26 LEU B C 1
ATOM 4472 O O . LEU B 1 26 ? -21.328 -29.766 -27.094 1 84.81 26 LEU B O 1
ATOM 4476 N N . ARG B 1 27 ? -22.281 -27.969 -28.031 1 84 27 ARG B N 1
ATOM 4477 C CA . ARG B 1 27 ? -23.594 -28.391 -27.531 1 84 27 ARG B CA 1
ATOM 4478 C C . ARG B 1 27 ? -24.312 -29.234 -28.562 1 84 27 ARG B C 1
ATOM 4480 O O . ARG B 1 27 ? -25.312 -29.906 -28.25 1 84 27 ARG B O 1
ATOM 4487 N N . THR B 1 28 ? -23.75 -29.172 -29.703 1 81.19 28 THR B N 1
ATOM 4488 C CA . THR B 1 28 ? -24.312 -30.016 -30.75 1 81.19 28 THR B CA 1
ATOM 4489 C C . THR B 1 28 ? -23.938 -31.469 -30.531 1 81.19 28 THR B C 1
ATOM 4491 O O . THR B 1 28 ? -23 -31.766 -29.781 1 81.19 28 THR B O 1
ATOM 4494 N N . ASP B 1 29 ? -24.75 -32.312 -31.094 1 80.75 29 ASP B N 1
ATOM 4495 C CA . ASP B 1 29 ? -24.516 -33.75 -30.969 1 80.75 29 ASP B CA 1
ATOM 4496 C C . ASP B 1 29 ? -23.344 -34.188 -31.828 1 80.75 29 ASP B C 1
ATOM 4498 O O . ASP B 1 29 ? -23.531 -34.656 -32.938 1 80.75 29 ASP B O 1
ATOM 4502 N N . LEU B 1 30 ? -22.141 -34.094 -31.328 1 87.25 30 LEU B N 1
ATOM 4503 C CA . LEU B 1 30 ? -20.922 -34.5 -32 1 87.25 30 LEU B CA 1
ATOM 4504 C C . LEU B 1 30 ? -20.625 -35.969 -31.781 1 87.25 30 LEU B C 1
ATOM 4506 O O . LEU B 1 30 ? -21.047 -36.562 -30.781 1 87.25 30 LEU B O 1
ATOM 4510 N N . GLU B 1 31 ? -19.969 -36.469 -32.781 1 91.94 31 GLU B N 1
ATOM 4511 C CA . GLU B 1 31 ? -19.359 -37.781 -32.531 1 91.94 31 GLU B CA 1
ATOM 4512 C C . GLU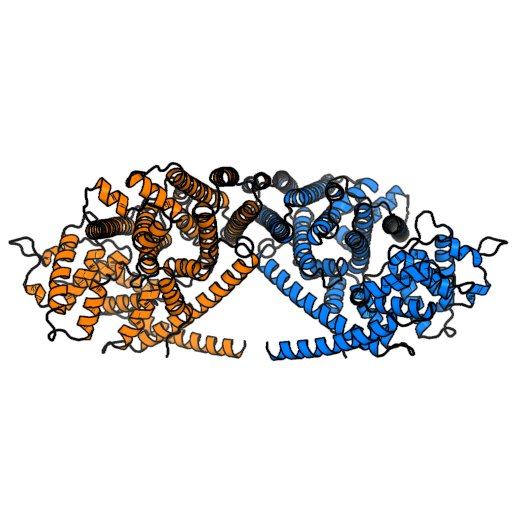 B 1 31 ? -18.266 -37.688 -31.484 1 91.94 31 GLU B C 1
ATOM 4514 O O . GLU B 1 31 ? -17.531 -36.719 -31.406 1 91.94 31 GLU B O 1
ATOM 4519 N N . PRO B 1 32 ? -18.172 -38.719 -30.719 1 92.94 32 PRO B N 1
ATOM 4520 C CA . PRO B 1 32 ? -17.25 -38.688 -29.578 1 92.94 32 PRO B CA 1
ATOM 4521 C C . PRO B 1 32 ? -15.82 -38.312 -30 1 92.94 32 PRO B C 1
ATOM 4523 O O . PRO B 1 32 ? -15.164 -37.531 -29.312 1 92.94 32 PRO B O 1
ATOM 4526 N N . MET B 1 33 ? -15.398 -38.812 -31.094 1 93.62 33 MET B N 1
ATOM 4527 C CA . MET B 1 33 ? -14.047 -38.5 -31.562 1 93.62 33 MET B CA 1
ATOM 4528 C C . MET B 1 33 ? -13.906 -37.031 -31.891 1 93.62 33 MET B C 1
ATOM 4530 O O . MET B 1 33 ? -12.891 -36.406 -31.578 1 93.62 33 MET B O 1
ATOM 4534 N N . GLU B 1 34 ? -14.906 -36.531 -32.469 1 92.31 34 GLU B N 1
ATOM 4535 C CA . GLU B 1 34 ? -14.898 -35.125 -32.812 1 92.31 34 GLU B CA 1
ATOM 4536 C C . GLU B 1 34 ? -14.938 -34.25 -31.578 1 92.31 34 GLU B C 1
ATOM 4538 O O . GLU B 1 34 ? -14.281 -33.219 -31.516 1 92.31 34 GLU B O 1
ATOM 4543 N N . ALA B 1 35 ? -15.695 -34.719 -30.641 1 93.56 35 ALA B N 1
ATOM 4544 C CA . ALA B 1 35 ? -15.781 -34 -29.375 1 93.56 35 ALA B CA 1
ATOM 4545 C C . ALA B 1 35 ? -14.43 -33.969 -28.672 1 93.56 35 ALA B C 1
ATOM 4547 O O . ALA B 1 35 ? -14.016 -32.938 -28.141 1 93.56 35 ALA B O 1
ATOM 4548 N N . MET B 1 36 ? -13.773 -35.062 -28.656 1 95.94 36 MET B N 1
ATOM 4549 C CA . MET B 1 36 ? -12.477 -35.156 -28 1 95.94 36 MET B CA 1
ATOM 4550 C C . MET B 1 36 ? -11.453 -34.281 -28.688 1 95.94 36 MET B C 1
ATOM 4552 O O . MET B 1 36 ? -10.68 -33.594 -28.016 1 95.94 36 MET B O 1
ATOM 4556 N N . LYS B 1 37 ? -11.461 -34.25 -30.016 1 93.31 37 LYS B N 1
ATOM 4557 C CA . LYS B 1 37 ? -10.539 -33.406 -30.766 1 93.31 37 LYS B CA 1
ATOM 4558 C C . LYS B 1 37 ? -10.789 -31.938 -30.469 1 93.31 37 LYS B C 1
ATOM 4560 O O . LYS B 1 37 ? -9.836 -31.156 -30.328 1 93.31 37 LYS B O 1
ATOM 4565 N N . LEU B 1 38 ? -12.031 -31.625 -30.391 1 93.19 38 LEU B N 1
ATOM 4566 C CA . LEU B 1 38 ? -12.391 -30.234 -30.109 1 93.19 38 LEU B CA 1
ATOM 4567 C C . LEU B 1 38 ? -11.945 -29.828 -28.719 1 93.19 38 LEU B C 1
ATOM 4569 O O . LEU B 1 38 ? -11.352 -28.766 -28.531 1 93.19 38 LEU B O 1
ATOM 4573 N N . ILE B 1 39 ? -12.203 -30.672 -27.719 1 94.81 39 ILE B N 1
ATOM 4574 C CA . ILE B 1 39 ? -11.812 -30.391 -26.328 1 94.81 39 ILE B CA 1
ATOM 4575 C C . ILE B 1 39 ? -10.297 -30.25 -26.25 1 94.81 39 ILE B C 1
ATOM 4577 O O . ILE B 1 39 ? -9.781 -29.328 -25.609 1 94.81 39 ILE B O 1
ATOM 4581 N N . ASP B 1 40 ? -9.617 -31.125 -26.859 1 94.75 40 ASP B N 1
ATOM 4582 C CA . ASP B 1 40 ? -8.156 -31.109 -26.875 1 94.75 40 ASP B CA 1
ATOM 4583 C C . ASP B 1 40 ? -7.625 -29.797 -27.453 1 94.75 40 ASP B C 1
ATOM 4585 O O . ASP B 1 40 ? -6.699 -29.203 -26.906 1 94.75 40 ASP B O 1
ATOM 4589 N N . SER B 1 41 ? -8.227 -29.375 -28.562 1 93.75 41 SER B N 1
ATOM 4590 C CA . SER B 1 41 ? -7.82 -28.125 -29.188 1 93.75 41 SER B CA 1
ATOM 4591 C C . SER B 1 41 ? -8.109 -26.938 -28.297 1 93.75 41 SER B C 1
ATOM 4593 O O . SER B 1 41 ? -7.285 -26.016 -28.188 1 93.75 41 SER B O 1
ATOM 4595 N N . LEU B 1 42 ? -9.258 -26.938 -27.672 1 94.88 42 LEU B N 1
ATOM 4596 C CA . LEU B 1 42 ? -9.633 -25.844 -26.797 1 94.88 42 LEU B CA 1
ATOM 4597 C C . LEU B 1 42 ? -8.641 -25.703 -25.641 1 94.88 42 LEU B C 1
ATOM 4599 O O . LEU B 1 42 ? -8.273 -24.594 -25.266 1 94.88 42 LEU B O 1
ATOM 4603 N N . GLN B 1 43 ? -8.195 -26.797 -25.141 1 94.38 43 GLN B N 1
ATOM 4604 C CA . GLN B 1 43 ? -7.285 -26.797 -24 1 94.38 43 GLN B CA 1
ATOM 4605 C C . GLN B 1 43 ? -5.898 -26.312 -24.406 1 94.38 43 GLN B C 1
ATOM 4607 O O . GLN B 1 43 ? -5.297 -25.484 -23.719 1 94.38 43 GLN B O 1
ATOM 4612 N N . TRP B 1 44 ? -5.449 -26.688 -25.547 1 93.44 44 TRP B N 1
ATOM 4613 C CA . TRP B 1 44 ? -4.102 -26.328 -25.969 1 93.44 44 TRP B CA 1
ATOM 4614 C C . TRP B 1 44 ? -4.059 -24.906 -26.5 1 93.44 44 TRP B C 1
ATOM 4616 O O . TRP B 1 44 ? -3.014 -24.25 -26.469 1 93.44 44 TRP B O 1
ATOM 4626 N N . LEU B 1 45 ? -5.246 -24.469 -26.953 1 95.12 45 LEU B N 1
ATOM 4627 C CA . LEU B 1 45 ? -5.355 -23.094 -27.422 1 95.12 45 LEU B CA 1
ATOM 4628 C C . LEU B 1 45 ? -5.539 -22.141 -26.234 1 95.12 45 LEU B C 1
ATOM 4630 O O . LEU B 1 45 ? -5.492 -20.906 -26.406 1 95.12 45 LEU B O 1
ATOM 4634 N N . GLY B 1 46 ? -5.734 -22.703 -25.094 1 94.56 46 GLY B N 1
ATOM 4635 C CA . GLY B 1 46 ? -5.77 -21.906 -23.875 1 94.56 46 GLY B CA 1
ATOM 4636 C C . GLY B 1 46 ? -7.109 -21.219 -23.641 1 94.56 46 GLY B C 1
ATOM 4637 O O . GLY B 1 46 ? -7.191 -20.234 -22.922 1 94.56 46 GLY B O 1
ATOM 4638 N N . ILE B 1 47 ? -8.211 -21.656 -24.266 1 95 47 ILE B N 1
ATOM 4639 C CA . ILE B 1 47 ? -9.5 -20.984 -24.125 1 95 47 ILE B CA 1
ATOM 4640 C C . ILE B 1 47 ? -10.508 -21.922 -23.484 1 95 47 ILE B C 1
ATOM 4642 O O . ILE B 1 47 ? -11.703 -21.609 -23.422 1 95 47 ILE B O 1
ATOM 4646 N N . ALA B 1 48 ? -10.031 -23.047 -22.984 1 94.56 48 ALA B N 1
ATOM 4647 C CA . ALA B 1 48 ? -10.906 -24.062 -22.406 1 94.56 48 ALA B CA 1
ATOM 4648 C C . ALA B 1 48 ? -11.641 -23.516 -21.188 1 94.56 48 ALA B C 1
ATOM 4650 O O . ALA B 1 48 ? -12.766 -23.953 -20.891 1 94.56 48 ALA B O 1
ATOM 4651 N N . TYR B 1 49 ? -11.023 -22.562 -20.438 1 93.44 49 TYR B N 1
ATOM 4652 C CA . TYR B 1 49 ? -11.617 -22.047 -19.219 1 93.44 49 TYR B CA 1
ATOM 4653 C C . TYR B 1 49 ? -12.938 -21.328 -19.5 1 93.44 49 TYR B C 1
ATOM 4655 O O . TYR B 1 49 ? -13.758 -21.141 -18.609 1 93.44 49 TYR B O 1
ATOM 4663 N N . LYS B 1 50 ? -13.195 -20.984 -20.719 1 93.5 50 LYS B N 1
ATOM 4664 C CA . LYS B 1 50 ? -14.43 -20.312 -21.094 1 93.5 50 LYS B CA 1
ATOM 4665 C C . LYS B 1 50 ? -15.562 -21.312 -21.328 1 93.5 50 LYS B C 1
ATOM 4667 O O . LYS B 1 50 ? -16.734 -20.938 -21.375 1 93.5 50 LYS B O 1
ATOM 4672 N N . TYR B 1 51 ? -15.219 -22.594 -21.422 1 94.44 51 TYR B N 1
ATOM 4673 C CA . TYR B 1 51 ? -16.188 -23.609 -21.797 1 94.44 51 TYR B CA 1
ATOM 4674 C C . TYR B 1 51 ? -16.203 -24.75 -20.781 1 94.44 51 TYR B C 1
ATOM 4676 O O . TYR B 1 51 ? -16.344 -25.922 -21.156 1 94.44 51 TYR B O 1
ATOM 4684 N N . GLU B 1 52 ? -16.016 -24.469 -19.594 1 92.88 52 GLU B N 1
ATOM 4685 C CA . GLU B 1 52 ? -15.844 -25.484 -18.547 1 92.88 52 GLU B CA 1
ATOM 4686 C C . GLU B 1 52 ? -17.078 -26.359 -18.422 1 92.88 52 GLU B C 1
ATOM 4688 O O . GLU B 1 52 ? -16.969 -27.594 -18.281 1 92.88 52 GLU B O 1
ATOM 4693 N N . GLU B 1 53 ? -18.219 -25.781 -18.5 1 92.81 53 GLU B N 1
ATOM 4694 C CA . GLU B 1 53 ? -19.453 -26.547 -18.359 1 92.81 53 GLU B CA 1
ATOM 4695 C C . GLU B 1 53 ? -19.641 -27.516 -19.531 1 92.81 53 GLU B C 1
ATOM 4697 O O . GLU B 1 53 ? -19.984 -28.672 -19.328 1 92.81 53 GLU B O 1
ATOM 4702 N N . GLU B 1 54 ? -19.422 -27.016 -20.719 1 93.44 54 GLU B N 1
ATOM 4703 C CA . GLU B 1 54 ? -19.562 -27.844 -21.906 1 93.44 54 GLU B CA 1
ATOM 4704 C C . GLU B 1 54 ? -18.547 -28.984 -21.922 1 93.44 54 GLU B C 1
ATOM 4706 O O . GLU B 1 54 ? -18.875 -30.109 -22.266 1 93.44 54 GLU B O 1
ATOM 4711 N N . ILE B 1 55 ? -17.359 -28.672 -21.547 1 94.75 55 ILE B N 1
ATOM 4712 C CA . ILE B 1 55 ? -16.281 -29.672 -21.531 1 94.75 55 ILE B CA 1
ATOM 4713 C C . ILE B 1 55 ? -16.609 -30.75 -20.5 1 94.75 55 ILE B C 1
ATOM 4715 O O . ILE B 1 55 ? -16.453 -31.938 -20.766 1 94.75 55 ILE B O 1
ATOM 4719 N N . ASP B 1 56 ? -17.094 -30.328 -19.328 1 93.88 56 ASP B N 1
ATOM 4720 C CA . ASP B 1 56 ? -17.453 -31.281 -18.281 1 93.88 56 ASP B CA 1
ATOM 4721 C C . ASP B 1 56 ? -18.578 -32.219 -18.75 1 93.88 56 ASP B C 1
ATOM 4723 O O . ASP B 1 56 ? -18.578 -33.406 -18.422 1 93.88 56 ASP B O 1
ATOM 4727 N N . PHE B 1 57 ? -19.469 -31.641 -19.453 1 93.56 57 PHE B N 1
ATOM 4728 C CA . PHE B 1 57 ? -20.562 -32.438 -20.016 1 93.56 57 PHE B CA 1
ATOM 4729 C C . PHE B 1 57 ? -20.031 -33.562 -20.891 1 93.56 57 PHE B C 1
ATOM 4731 O O . PHE B 1 57 ? -20.438 -34.719 -20.75 1 93.56 57 PHE B O 1
ATOM 4738 N N . TRP B 1 58 ? -19.156 -33.25 -21.75 1 94.44 58 TRP B N 1
ATOM 4739 C CA . TRP B 1 58 ? -18.594 -34.219 -22.688 1 94.44 58 TRP B CA 1
ATOM 4740 C C . TRP B 1 58 ? -17.703 -35.219 -21.969 1 94.44 58 TRP B C 1
ATOM 4742 O O . TRP B 1 58 ? -17.688 -36.406 -22.312 1 94.44 58 TRP B O 1
ATOM 4752 N N . LEU B 1 59 ? -16.938 -34.812 -21 1 95.62 59 LEU B N 1
ATOM 4753 C CA . LEU B 1 59 ? -16.078 -35.719 -20.25 1 95.62 59 LEU B CA 1
ATOM 4754 C C . LEU B 1 59 ? -16.891 -36.781 -19.531 1 95.62 59 LEU B C 1
ATOM 4756 O O . LEU B 1 59 ? -16.484 -37.938 -19.469 1 95.62 59 LEU B O 1
ATOM 4760 N N . GLU B 1 60 ? -18.016 -36.406 -19.062 1 94.88 60 GLU B N 1
ATOM 4761 C CA . GLU B 1 60 ? -18.906 -37.344 -18.422 1 94.88 60 GLU B CA 1
ATOM 4762 C C . GLU B 1 60 ? -19.422 -38.375 -19.438 1 94.88 60 GLU B C 1
ATOM 4764 O O . GLU B 1 60 ? -19.516 -39.562 -19.109 1 94.88 60 GLU B O 1
ATOM 4769 N N . LYS B 1 61 ? -19.719 -37.906 -20.578 1 93.56 61 LYS B N 1
ATOM 4770 C CA . LYS B 1 61 ? -20.172 -38.812 -21.641 1 93.56 61 LYS B CA 1
ATOM 4771 C C . LYS B 1 61 ? -19.062 -39.75 -22.078 1 93.56 61 LYS B C 1
ATOM 4773 O O . LYS B 1 61 ? -19.328 -40.906 -22.406 1 93.56 61 LYS B O 1
ATOM 4778 N N . LEU B 1 62 ? -17.875 -39.281 -22.078 1 95.5 62 LEU B N 1
ATOM 4779 C CA . LEU B 1 62 ? -16.719 -40.031 -22.547 1 95.5 62 LEU B CA 1
ATOM 4780 C C . LEU B 1 62 ? -16.344 -41.125 -21.547 1 95.5 62 LEU B C 1
ATOM 4782 O O . LEU B 1 62 ? -15.68 -42.094 -21.906 1 95.5 62 LEU B O 1
ATOM 4786 N N . LEU B 1 63 ? -16.766 -41 -20.344 1 94.62 63 LEU B N 1
ATOM 4787 C CA . LEU B 1 63 ? -16.484 -42 -19.328 1 94.62 63 LEU B CA 1
ATOM 4788 C C . LEU B 1 63 ? -17.125 -43.344 -19.688 1 94.62 63 LEU B C 1
ATOM 4790 O O . LEU B 1 63 ? -16.594 -44.406 -19.375 1 94.62 63 LEU B O 1
ATOM 4794 N N . GLU B 1 64 ? -18.219 -43.188 -20.406 1 91.31 64 GLU B N 1
ATOM 4795 C CA . GLU B 1 64 ? -18.984 -44.375 -20.719 1 91.31 64 GLU B CA 1
ATOM 4796 C C . GLU B 1 64 ? -18.75 -44.844 -22.156 1 91.31 64 GLU B C 1
ATOM 4798 O O . GLU B 1 64 ? -19.234 -45.906 -22.562 1 91.31 64 GLU B O 1
ATOM 4803 N N . TRP B 1 65 ? -17.969 -44.125 -22.812 1 92.69 65 TRP B N 1
ATOM 4804 C CA . TRP B 1 65 ? -17.734 -44.406 -24.219 1 92.69 65 TRP B CA 1
ATOM 4805 C C . TRP B 1 65 ? -16.531 -45.312 -24.406 1 92.69 65 TRP B C 1
ATOM 4807 O O . TRP B 1 65 ? -15.555 -45.219 -23.672 1 92.69 65 TRP B O 1
ATOM 4817 N N . ASP B 1 66 ? -16.609 -46.188 -25.375 1 89.44 66 ASP B N 1
ATOM 4818 C CA . ASP B 1 66 ? -15.508 -47.094 -25.688 1 89.44 66 ASP B CA 1
ATOM 4819 C C . ASP B 1 66 ? -14.984 -46.844 -27.094 1 89.44 66 ASP B C 1
ATOM 4821 O O . ASP B 1 66 ? -15.742 -46.938 -28.062 1 89.44 66 ASP B O 1
ATOM 4825 N N . ALA B 1 67 ? -13.695 -46.688 -27.25 1 90 67 ALA B N 1
ATOM 4826 C CA . ALA B 1 67 ? -13.07 -46.344 -28.531 1 90 67 ALA B CA 1
ATOM 4827 C C . ALA B 1 67 ? -12.734 -47.625 -29.312 1 90 67 ALA B C 1
ATOM 4829 O O . ALA B 1 67 ? -12.242 -47.562 -30.438 1 90 67 ALA B O 1
ATOM 4830 N N . GLY B 1 68 ? -13.039 -48.719 -28.766 1 90.19 68 GLY B N 1
ATOM 4831 C CA . GLY B 1 68 ? -12.758 -49.969 -29.453 1 90.19 68 GLY B CA 1
ATOM 4832 C C . GLY B 1 68 ? -11.273 -50.25 -29.625 1 90.19 68 GLY B C 1
ATOM 4833 O O . GLY B 1 68 ? -10.492 -50.094 -28.688 1 90.19 68 GLY B O 1
ATOM 4834 N N . GLU B 1 69 ? -10.883 -50.594 -30.922 1 91.44 69 GLU B N 1
ATOM 4835 C CA . GLU B 1 69 ? -9.492 -51 -31.172 1 91.44 69 GLU B CA 1
ATOM 4836 C C . GLU B 1 69 ? -8.695 -49.844 -31.766 1 91.44 69 GLU B C 1
ATOM 4838 O O . GLU B 1 69 ? -7.598 -50.031 -32.281 1 91.44 69 GLU B O 1
ATOM 4843 N N . ASP B 1 70 ? -9.234 -48.719 -31.625 1 95 70 ASP B N 1
ATOM 4844 C CA . ASP B 1 70 ? -8.539 -47.531 -32.094 1 95 70 ASP B CA 1
ATOM 4845 C C . ASP B 1 70 ? -7.586 -46.969 -31.047 1 95 70 ASP B C 1
ATOM 4847 O O . ASP B 1 70 ? -8.023 -46.406 -30.047 1 95 70 ASP B O 1
ATOM 4851 N N . LEU B 1 71 ? -6.312 -47.062 -31.25 1 96.69 71 LEU B N 1
ATOM 4852 C CA . LEU B 1 71 ? -5.305 -46.688 -30.281 1 96.69 71 LEU B CA 1
ATOM 4853 C C . LEU B 1 71 ? -5.328 -45.188 -30.031 1 96.69 71 LEU B C 1
ATOM 4855 O O . LEU B 1 71 ? -5.195 -44.75 -28.891 1 96.69 71 LEU B O 1
ATOM 4859 N N . HIS B 1 72 ? -5.438 -44.469 -31.109 1 96.75 72 HIS B N 1
ATOM 4860 C CA . HIS B 1 72 ? -5.473 -43.031 -31 1 96.75 72 HIS B CA 1
ATOM 4861 C C . HIS B 1 72 ? -6.66 -42.562 -30.156 1 96.75 72 HIS B C 1
ATOM 4863 O O . HIS B 1 72 ? -6.496 -41.781 -29.203 1 96.75 72 HIS B O 1
ATOM 4869 N N . ALA B 1 73 ? -7.824 -43.031 -30.422 1 96.75 73 ALA B N 1
ATOM 4870 C CA . ALA B 1 73 ? -9.039 -42.656 -29.719 1 96.75 73 ALA B CA 1
ATOM 4871 C C . ALA B 1 73 ? -8.977 -43.094 -28.25 1 96.75 73 ALA B C 1
ATOM 4873 O O . ALA B 1 73 ? -9.383 -42.344 -27.359 1 96.75 73 ALA B O 1
ATOM 4874 N N . THR B 1 74 ? -8.484 -44.281 -28.016 1 97.38 74 THR B N 1
ATOM 4875 C CA . THR B 1 74 ? -8.367 -44.781 -26.656 1 97.38 74 THR B CA 1
ATOM 4876 C C . THR B 1 74 ? -7.414 -43.938 -25.828 1 97.38 74 THR B C 1
ATOM 4878 O O . THR B 1 74 ? -7.727 -43.562 -24.688 1 97.38 74 THR B O 1
ATOM 4881 N N . SER B 1 75 ? -6.289 -43.625 -26.422 1 97.81 75 SER B N 1
ATOM 4882 C CA . SER B 1 75 ? -5.266 -42.844 -25.719 1 97.81 75 SER B CA 1
ATOM 4883 C C . SER B 1 75 ? -5.73 -41.438 -25.469 1 97.81 75 SER B C 1
ATOM 4885 O O . SER B 1 75 ? -5.508 -40.875 -24.391 1 97.81 75 SER B O 1
ATOM 4887 N N . LEU B 1 76 ? -6.297 -40.812 -26.438 1 97.5 76 LEU B N 1
ATOM 4888 C CA . LEU B 1 76 ? -6.797 -39.469 -26.312 1 97.5 76 LEU B CA 1
ATOM 4889 C C . LEU B 1 76 ? -7.871 -39.375 -25.234 1 97.5 76 LEU B C 1
ATOM 4891 O O . LEU B 1 76 ? -7.875 -38.438 -24.422 1 97.5 76 LEU B O 1
ATOM 4895 N N . ARG B 1 77 ? -8.789 -40.312 -25.25 1 97.69 77 ARG B N 1
ATOM 4896 C CA . ARG B 1 77 ? -9.828 -40.375 -24.234 1 97.69 77 ARG B CA 1
ATOM 4897 C C . ARG B 1 77 ? -9.219 -40.5 -22.844 1 97.69 77 ARG B C 1
ATOM 4899 O O . ARG B 1 77 ? -9.617 -39.781 -21.922 1 97.69 77 ARG B O 1
ATOM 4906 N N . PHE B 1 78 ? -8.312 -41.438 -22.688 1 97.69 78 PHE B N 1
ATOM 4907 C CA . PHE B 1 78 ? -7.648 -41.656 -21.422 1 97.69 78 PHE B CA 1
ATOM 4908 C C . PHE B 1 78 ? -6.984 -40.406 -20.906 1 97.69 78 PHE B C 1
ATOM 4910 O O . PHE B 1 78 ? -7.152 -40.031 -19.734 1 97.69 78 PHE B O 1
ATOM 4917 N N . ARG B 1 79 ? -6.238 -39.75 -21.75 1 97.44 79 ARG B N 1
ATOM 4918 C CA . ARG B 1 79 ? -5.5 -38.531 -21.375 1 97.44 79 ARG B CA 1
ATOM 4919 C C . ARG B 1 79 ? -6.445 -37.406 -20.969 1 97.44 79 ARG B C 1
ATOM 4921 O O . ARG B 1 79 ? -6.246 -36.781 -19.938 1 97.44 79 ARG B O 1
ATOM 4928 N N . LEU B 1 80 ? -7.469 -37.156 -21.734 1 97.06 80 LEU B N 1
ATOM 4929 C CA . LEU B 1 80 ? -8.406 -36.062 -21.469 1 97.06 80 LEU B CA 1
ATOM 4930 C C . LEU B 1 80 ? -9.125 -36.281 -20.141 1 97.06 80 LEU B C 1
ATOM 4932 O O . LEU B 1 80 ? -9.312 -35.344 -19.375 1 97.06 80 LEU B O 1
ATOM 4936 N N . LEU B 1 81 ? -9.484 -37.5 -19.906 1 97 81 LEU B N 1
ATOM 4937 C CA . LEU B 1 81 ? -10.211 -37.812 -18.672 1 97 81 LEU B CA 1
ATOM 4938 C C . LEU B 1 81 ? -9.305 -37.625 -17.453 1 97 81 LEU B C 1
ATOM 4940 O O . LEU B 1 81 ? -9.625 -36.875 -16.531 1 97 81 LEU B O 1
ATOM 4944 N N . ARG B 1 82 ? -8.086 -38.188 -17.453 1 96.75 82 ARG B N 1
ATOM 4945 C CA . ARG B 1 82 ? -7.215 -38.125 -16.297 1 96.75 82 ARG B CA 1
ATOM 4946 C C . ARG B 1 82 ? -6.695 -36.719 -16.047 1 96.75 82 ARG B C 1
ATOM 4948 O O . ARG B 1 82 ? -6.57 -36.281 -14.906 1 96.75 82 ARG B O 1
ATOM 4955 N N . GLN B 1 83 ? -6.383 -36.031 -17.094 1 94.94 83 GLN B N 1
ATOM 4956 C CA . GLN B 1 83 ? -5.906 -34.656 -16.953 1 94.94 83 GLN B CA 1
ATOM 4957 C C . GLN B 1 83 ? -6.965 -33.781 -16.312 1 94.94 83 GLN B C 1
ATOM 4959 O O . GLN B 1 83 ? -6.637 -32.75 -15.68 1 94.94 83 GLN B O 1
ATOM 4964 N N . ASN B 1 84 ? -8.242 -34.156 -16.469 1 94.25 84 ASN B N 1
ATOM 4965 C CA . ASN B 1 84 ? -9.344 -33.375 -15.906 1 94.25 84 ASN B CA 1
ATOM 4966 C C . ASN B 1 84 ? -9.875 -34.031 -14.633 1 94.25 84 ASN B C 1
ATOM 4968 O O . ASN B 1 84 ? -11.055 -33.875 -14.297 1 94.25 84 ASN B O 1
ATOM 4972 N N . ALA B 1 85 ? -9.055 -34.844 -14 1 93.94 85 ALA B N 1
ATOM 4973 C CA . ALA B 1 85 ? -9.289 -35.406 -12.672 1 93.94 85 ALA B CA 1
ATOM 4974 C C . ALA B 1 85 ? -10.414 -36.438 -12.688 1 93.94 85 ALA B C 1
ATOM 4976 O O . ALA B 1 85 ? -11.156 -36.562 -11.711 1 93.94 85 ALA B O 1
ATOM 4977 N N . LYS B 1 86 ? -10.633 -37.031 -13.867 1 94.75 86 LYS B N 1
ATOM 4978 C CA . LYS B 1 86 ? -11.562 -38.156 -13.961 1 94.75 86 LYS B CA 1
ATOM 4979 C C . LYS B 1 86 ? -10.828 -39.469 -13.992 1 94.75 86 LYS B C 1
ATOM 4981 O O . LYS B 1 86 ? -10.07 -39.75 -14.93 1 94.75 86 LYS B O 1
ATOM 4986 N N . PRO B 1 87 ? -11.102 -40.25 -13.016 1 92.31 87 PRO B N 1
ATOM 4987 C CA . PRO B 1 87 ? -10.312 -41.5 -12.953 1 92.31 87 PRO B CA 1
ATOM 4988 C C . PRO B 1 87 ? -10.711 -42.5 -14.031 1 92.31 87 PRO B C 1
ATOM 4990 O O . PRO B 1 87 ? -11.906 -42.719 -14.266 1 92.31 87 PRO B O 1
ATOM 4993 N N . VAL B 1 88 ? -9.797 -43 -14.781 1 94.5 88 VAL B N 1
ATOM 4994 C CA . VAL B 1 88 ? -9.93 -44.094 -15.75 1 94.5 88 VAL B CA 1
ATOM 4995 C C . VAL B 1 88 ? -8.789 -45.094 -15.586 1 94.5 88 VAL B C 1
ATOM 4997 O O . VAL B 1 88 ? -7.633 -44.688 -15.406 1 94.5 88 VAL B O 1
ATOM 5000 N N . SER B 1 89 ? -9.133 -46.312 -15.617 1 94.94 89 SER B N 1
ATOM 5001 C CA . SER B 1 89 ? -8.125 -47.344 -15.406 1 94.94 89 SER B CA 1
ATOM 5002 C C . SER B 1 89 ? -7.199 -47.469 -16.609 1 94.94 89 SER B C 1
ATOM 5004 O O . SER B 1 89 ? -7.641 -47.375 -17.75 1 94.94 89 SER B O 1
ATOM 5006 N N . SER B 1 90 ? -5.941 -47.719 -16.281 1 96.12 90 SER B N 1
ATOM 5007 C CA . SER B 1 90 ? -4.965 -47.938 -17.359 1 96.12 90 SER B CA 1
ATOM 5008 C C . SER B 1 90 ? -5.207 -49.25 -18.062 1 96.12 90 SER B C 1
ATOM 5010 O O . SER B 1 90 ? -4.652 -49.5 -19.141 1 96.12 90 SER B O 1
ATOM 5012 N N . ASP B 1 91 ? -6.105 -50.062 -17.625 1 93.5 91 ASP B N 1
ATOM 5013 C CA . ASP B 1 91 ? -6.43 -51.344 -18.188 1 93.5 91 ASP B CA 1
ATOM 5014 C C . ASP B 1 91 ? -7.039 -51.219 -19.578 1 93.5 91 ASP B C 1
ATOM 5016 O O . ASP B 1 91 ? -7.117 -52.188 -20.344 1 93.5 91 ASP B O 1
ATOM 5020 N N . VAL B 1 92 ? -7.461 -50.062 -19.922 1 95.25 92 VAL B N 1
ATOM 5021 C CA . VAL B 1 92 ? -8.039 -49.812 -21.25 1 95.25 92 VAL B CA 1
ATOM 5022 C C . VAL B 1 92 ? -7.004 -50.125 -22.328 1 95.25 92 VAL B C 1
ATOM 5024 O O . VAL B 1 92 ? -7.363 -50.375 -23.484 1 95.25 92 VAL B O 1
ATOM 5027 N N . PHE B 1 93 ? -5.695 -50.156 -21.984 1 96.06 93 PHE B N 1
ATOM 5028 C CA . PHE B 1 93 ? -4.641 -50.344 -22.969 1 96.06 93 PHE B CA 1
ATOM 5029 C C . PHE B 1 93 ? -4.289 -51.844 -23.078 1 96.06 93 PHE B C 1
ATOM 5031 O O . PHE B 1 93 ? -3.477 -52.219 -23.906 1 96.06 93 PHE B O 1
ATOM 5038 N N . ARG B 1 94 ? -4.887 -52.719 -22.266 1 93.88 94 ARG B N 1
ATOM 5039 C CA . ARG B 1 94 ? -4.582 -54.156 -22.281 1 93.88 94 ARG B CA 1
ATOM 5040 C C . ARG B 1 94 ? -4.934 -54.781 -23.625 1 93.88 94 ARG B C 1
ATOM 5042 O O . ARG B 1 94 ? -4.289 -55.719 -24.062 1 93.88 94 ARG B O 1
ATOM 5049 N N . LYS B 1 95 ? -5.93 -54.25 -24.297 1 93.06 95 LYS B N 1
ATOM 5050 C CA . LYS B 1 95 ? -6.375 -54.781 -25.578 1 93.06 95 LYS B CA 1
ATOM 5051 C C . LYS B 1 95 ? -5.316 -54.594 -26.656 1 93.06 95 LYS B C 1
ATOM 5053 O O . LYS B 1 95 ? -5.363 -55.219 -27.703 1 93.06 95 LYS B O 1
ATOM 5058 N N . PHE B 1 96 ? -4.383 -53.75 -26.422 1 95.5 96 PHE B N 1
ATOM 5059 C CA . PHE B 1 96 ? -3.344 -53.469 -27.406 1 95.5 96 PHE B CA 1
ATOM 5060 C C . PHE B 1 96 ? -2.076 -54.281 -27.094 1 95.5 96 PHE B C 1
ATOM 5062 O O . PHE B 1 96 ? -1.062 -54.125 -27.781 1 95.5 96 PHE B O 1
ATOM 5069 N N . VAL B 1 97 ? -2.107 -55.031 -26.094 1 93.06 97 VAL B N 1
ATOM 5070 C CA . VAL B 1 97 ? -0.972 -55.844 -25.656 1 93.06 97 VAL B CA 1
ATOM 5071 C C . VAL B 1 97 ? -1.112 -57.25 -26.203 1 93.06 97 VAL B C 1
ATOM 5073 O O . VAL B 1 97 ? -2.209 -57.812 -26.203 1 93.06 97 VAL B O 1
ATOM 5076 N N . ALA B 1 98 ? -0.01 -57.688 -26.656 1 89.44 98 ALA B N 1
ATOM 5077 C CA . ALA B 1 98 ? -0.002 -59.031 -27.203 1 89.44 98 ALA B CA 1
ATOM 5078 C C . ALA B 1 98 ? -0.109 -60.094 -26.094 1 89.44 98 ALA B C 1
ATOM 5080 O O . ALA B 1 98 ? 0.497 -59.938 -25.031 1 89.44 98 ALA B O 1
ATOM 5081 N N . SER B 1 99 ? -0.869 -61.125 -26.312 1 80.75 99 SER B N 1
ATOM 5082 C CA . SER B 1 99 ? -1.125 -62.156 -25.328 1 80.75 99 SER B CA 1
ATOM 5083 C C . SER B 1 99 ? 0.114 -63 -25.094 1 80.75 99 SER B C 1
ATOM 5085 O O . SER B 1 99 ? 0.278 -63.594 -24.016 1 80.75 99 SER B O 1
ATOM 5087 N N . ASP B 1 100 ? 0.969 -63.031 -26 1 81.19 100 ASP B N 1
ATOM 5088 C CA . ASP B 1 100 ? 2.084 -63.969 -25.969 1 81.19 100 ASP B CA 1
ATOM 5089 C C . ASP B 1 100 ? 3.225 -63.438 -25.094 1 81.19 100 ASP B C 1
ATOM 5091 O O . ASP B 1 100 ? 3.809 -64.188 -24.312 1 81.19 100 ASP B O 1
ATOM 5095 N N . ASN B 1 101 ? 3.568 -62.156 -25.188 1 81.12 101 ASN B N 1
ATOM 5096 C CA . ASN B 1 101 ? 4.754 -61.688 -24.484 1 81.12 101 ASN B CA 1
ATOM 5097 C C . ASN B 1 101 ? 4.434 -60.5 -23.578 1 81.12 101 ASN B C 1
ATOM 5099 O O . ASN B 1 101 ? 5.309 -60 -22.875 1 81.12 101 ASN B O 1
ATOM 5103 N N . GLY B 1 102 ? 3.25 -60.062 -23.672 1 82.5 102 GLY B N 1
ATOM 5104 C CA . GLY B 1 102 ? 2.84 -59 -22.766 1 82.5 102 GLY B CA 1
ATOM 5105 C C . GLY B 1 102 ? 3.293 -57.625 -23.234 1 82.5 102 GLY B C 1
ATOM 5106 O O . GLY B 1 102 ? 3.201 -56.656 -22.484 1 82.5 102 GLY B O 1
ATOM 5107 N N . LYS B 1 103 ? 3.865 -57.625 -24.438 1 89.69 103 LYS B N 1
ATOM 5108 C CA . LYS B 1 103 ? 4.312 -56.375 -25.016 1 89.69 103 LYS B CA 1
ATOM 5109 C C . LYS B 1 103 ? 3.275 -55.812 -26 1 89.69 103 LYS B C 1
ATOM 5111 O O . LYS B 1 103 ? 2.363 -56.531 -26.406 1 89.69 103 LYS B O 1
ATOM 5116 N N . PHE B 1 104 ? 3.373 -54.5 -26.203 1 93.12 104 PHE B N 1
ATOM 5117 C CA . PHE B 1 104 ? 2.461 -53.906 -27.156 1 93.12 104 PHE B CA 1
ATOM 5118 C C . PHE B 1 104 ? 2.621 -54.5 -28.547 1 93.12 104 PHE B C 1
ATOM 5120 O O . PHE B 1 104 ? 3.738 -54.812 -28.969 1 93.12 104 PHE B O 1
ATOM 5127 N N . LYS B 1 105 ? 1.517 -54.688 -29.25 1 92.38 105 LYS B N 1
ATOM 5128 C CA . LYS B 1 105 ? 1.498 -55.312 -30.562 1 92.38 105 LYS B CA 1
ATOM 5129 C C . LYS B 1 105 ? 2.377 -54.562 -31.547 1 92.38 105 LYS B C 1
ATOM 5131 O O . LYS B 1 105 ? 2.297 -53.344 -31.641 1 92.38 105 LYS B O 1
ATOM 5136 N N . LYS B 1 106 ? 3.1 -55.25 -32.406 1 90.06 106 LYS B N 1
ATOM 5137 C CA . LYS B 1 106 ? 3.998 -54.656 -33.406 1 90.06 106 LYS B CA 1
ATOM 5138 C C . LYS B 1 106 ? 3.213 -53.938 -34.5 1 90.06 106 LYS B C 1
ATOM 5140 O O . LYS B 1 106 ? 3.725 -53.031 -35.156 1 90.06 106 LYS B O 1
ATOM 5145 N N . SER B 1 107 ? 1.978 -54.438 -34.688 1 89.62 107 SER B N 1
ATOM 5146 C CA . SER B 1 107 ? 1.135 -53.844 -35.719 1 89.62 107 SER B CA 1
ATOM 5147 C C . SER B 1 107 ? 0.858 -52.375 -35.438 1 89.62 107 SER B C 1
ATOM 5149 O O . SER B 1 107 ? 0.489 -51.625 -36.344 1 89.62 107 SER B O 1
ATOM 5151 N N . LEU B 1 108 ? 1.13 -51.969 -34.25 1 92.44 108 LEU B N 1
ATOM 5152 C CA . LEU B 1 108 ? 0.862 -50.594 -33.844 1 92.44 108 LEU B CA 1
ATOM 5153 C C . LEU B 1 108 ? 1.923 -49.656 -34.406 1 92.44 108 LEU B C 1
ATOM 5155 O O . LEU B 1 108 ? 1.719 -48.438 -34.469 1 92.44 108 LEU B O 1
ATOM 5159 N N . ASN B 1 109 ? 2.988 -50.188 -34.875 1 90.25 109 ASN B N 1
ATOM 5160 C CA . ASN B 1 109 ? 4.113 -49.375 -35.344 1 90.25 109 ASN B CA 1
ATOM 5161 C C . ASN B 1 109 ? 3.734 -48.531 -36.562 1 90.25 109 ASN B C 1
ATOM 5163 O O . ASN B 1 109 ? 4.371 -47.5 -36.844 1 90.25 109 ASN B O 1
ATOM 5167 N N . ARG B 1 110 ? 2.703 -48.969 -37.188 1 89.81 110 ARG B N 1
ATOM 5168 C CA . ARG B 1 110 ? 2.279 -48.25 -38.375 1 89.81 110 ARG B CA 1
ATOM 5169 C C . ARG B 1 110 ? 1.381 -47.062 -38.031 1 89.81 110 ARG B C 1
ATOM 5171 O O . ARG B 1 110 ? 1.271 -46.094 -38.781 1 89.81 110 ARG B O 1
ATOM 5178 N N . ASP B 1 111 ? 0.817 -47.125 -36.875 1 92.88 111 ASP B N 1
ATOM 5179 C CA . ASP B 1 111 ? -0.094 -46.062 -36.406 1 92.88 111 ASP B CA 1
ATOM 5180 C C . ASP B 1 111 ? 0.655 -45 -35.625 1 92.88 111 ASP B C 1
ATOM 5182 O O . ASP B 1 111 ? 0.562 -44.906 -34.406 1 92.88 111 ASP B O 1
ATOM 5186 N N . LYS B 1 112 ? 1.263 -44.125 -36.344 1 93.44 112 LYS B N 1
ATOM 5187 C CA . LYS B 1 112 ? 2.123 -43.125 -35.719 1 93.44 112 LYS B CA 1
ATOM 5188 C C . LYS B 1 112 ? 1.308 -42.125 -34.875 1 93.44 112 LYS B C 1
ATOM 5190 O O . LYS B 1 112 ? 1.759 -41.688 -33.844 1 93.44 112 LYS B O 1
ATOM 5195 N N . GLU B 1 113 ? 0.12 -41.812 -35.344 1 92.88 113 GLU B N 1
ATOM 5196 C CA . GLU B 1 113 ? -0.764 -40.938 -34.562 1 92.88 113 GLU B CA 1
ATOM 5197 C C . GLU B 1 113 ? -1.17 -41.594 -33.25 1 92.88 113 GLU B C 1
ATOM 5199 O O . GLU B 1 113 ? -1.245 -40.938 -32.219 1 92.88 113 GLU B O 1
ATOM 5204 N N . GLY B 1 114 ? -1.492 -42.844 -33.375 1 95.88 114 GLY B N 1
ATOM 5205 C CA . GLY B 1 114 ? -1.837 -43.625 -32.156 1 95.88 114 GLY B CA 1
ATOM 5206 C C . GLY B 1 114 ? -0.689 -43.75 -31.188 1 95.88 114 GLY B C 1
ATOM 5207 O O . GLY B 1 114 ? -0.888 -43.625 -29.969 1 95.88 114 GLY B O 1
ATOM 5208 N N . LEU B 1 115 ? 0.473 -43.938 -31.719 1 96.81 115 LEU B N 1
ATOM 5209 C CA . LEU B 1 115 ? 1.657 -44.062 -30.875 1 96.81 115 LEU B CA 1
ATOM 5210 C C . LEU B 1 115 ? 1.959 -42.75 -30.172 1 96.81 115 LEU B C 1
ATOM 5212 O O . LEU B 1 115 ? 2.346 -42.75 -29 1 96.81 115 LEU B O 1
ATOM 5216 N N . LEU B 1 116 ? 1.839 -41.688 -30.875 1 96.75 116 LEU B N 1
ATOM 5217 C CA . LEU B 1 116 ? 2.045 -40.375 -30.266 1 96.75 116 LEU B CA 1
ATOM 5218 C C . LEU B 1 116 ? 1.053 -40.125 -29.125 1 96.75 116 LEU B C 1
ATOM 5220 O O . LEU B 1 116 ? 1.43 -39.656 -28.062 1 96.75 116 LEU B O 1
ATOM 5224 N N . SER B 1 117 ? -0.218 -40.469 -29.391 1 97.31 117 SER B N 1
ATOM 5225 C CA . SER B 1 117 ? -1.248 -40.312 -28.375 1 97.31 117 SER B CA 1
ATOM 5226 C C . SER B 1 117 ? -0.964 -41.188 -27.156 1 97.31 117 SER B C 1
ATOM 5228 O O . SER B 1 117 ? -1.19 -40.781 -26.016 1 97.31 117 SER B O 1
ATOM 5230 N N . LEU B 1 118 ? -0.481 -42.375 -27.438 1 97.88 118 LEU B N 1
ATOM 5231 C CA . LEU B 1 118 ? -0.127 -43.312 -26.359 1 97.88 118 LEU B CA 1
ATOM 5232 C C . LEU B 1 118 ? 1.03 -42.75 -25.531 1 97.88 118 LEU B C 1
ATOM 5234 O O . LEU B 1 118 ? 1.023 -42.844 -24.297 1 97.88 118 LEU B O 1
ATOM 5238 N N . TYR B 1 119 ? 1.979 -42.219 -26.188 1 97.88 119 TYR B N 1
ATOM 5239 C CA . TYR B 1 119 ? 3.127 -41.594 -25.547 1 97.88 119 TYR B CA 1
ATOM 5240 C C . TYR B 1 119 ? 2.684 -40.469 -24.609 1 97.88 119 TYR B C 1
ATOM 5242 O O . TYR B 1 119 ? 3.086 -40.438 -23.438 1 97.88 119 TYR B O 1
ATOM 5250 N N . GLU B 1 120 ? 1.841 -39.656 -25.062 1 97.62 120 GLU B N 1
ATOM 5251 C CA . GLU B 1 120 ? 1.329 -38.531 -24.266 1 97.62 120 GLU B CA 1
ATOM 5252 C C . GLU B 1 120 ? 0.504 -39.031 -23.078 1 97.62 120 GLU B C 1
ATOM 5254 O O . GLU B 1 120 ? 0.631 -38.531 -21.969 1 97.62 120 GLU B O 1
ATOM 5259 N N . ALA B 1 121 ? -0.307 -39.969 -23.297 1 97.94 121 ALA B N 1
ATOM 5260 C CA . ALA B 1 121 ? -1.179 -40.531 -22.266 1 97.94 121 ALA B CA 1
ATOM 5261 C C . ALA B 1 121 ? -0.365 -41.219 -21.172 1 97.94 121 ALA B C 1
ATOM 5263 O O . ALA B 1 121 ? -0.759 -41.219 -20 1 97.94 121 ALA B O 1
ATOM 5264 N N . SER B 1 122 ? 0.729 -41.812 -21.531 1 97.88 122 SER B N 1
ATOM 5265 C CA . SER B 1 122 ? 1.527 -42.625 -20.609 1 97.88 122 SER B CA 1
ATOM 5266 C C . SER B 1 122 ? 2.072 -41.75 -19.469 1 97.88 122 SER B C 1
ATOM 5268 O O . SER B 1 122 ? 2.369 -42.281 -18.391 1 97.88 122 SER B O 1
ATOM 5270 N N . TYR B 1 123 ? 2.182 -40.469 -19.609 1 97.44 123 TYR B N 1
ATOM 5271 C CA . TYR B 1 123 ? 2.758 -39.594 -18.609 1 97.44 123 TYR B CA 1
ATOM 5272 C C . TYR B 1 123 ? 1.724 -39.219 -17.547 1 97.44 123 TYR B C 1
ATOM 5274 O O . TYR B 1 123 ? 2.047 -38.562 -16.562 1 97.44 123 TYR B O 1
ATOM 5282 N N . LEU B 1 124 ? 0.506 -39.719 -17.734 1 97.69 124 LEU B N 1
ATOM 5283 C CA . LEU B 1 124 ? -0.535 -39.531 -16.734 1 97.69 124 LEU B CA 1
ATOM 5284 C C . LEU B 1 124 ? -0.636 -40.75 -15.828 1 97.69 124 LEU B C 1
ATOM 5286 O O . LEU B 1 124 ? -1.603 -40.906 -15.078 1 97.69 124 LEU B O 1
ATOM 5290 N N . GLY B 1 125 ? 0.382 -41.562 -15.898 1 96.5 125 GLY B N 1
ATOM 5291 C CA . GLY B 1 125 ? 0.406 -42.781 -15.102 1 96.5 125 GLY B CA 1
ATOM 5292 C C . GLY B 1 125 ? 0.664 -42.5 -13.633 1 96.5 125 GLY B C 1
ATOM 5293 O O . GLY B 1 125 ? 1.291 -41.531 -13.273 1 96.5 125 GLY B O 1
ATOM 5294 N N . THR B 1 126 ? 0.19 -43.438 -12.797 1 95.75 126 THR B N 1
ATOM 5295 C CA . THR B 1 126 ? 0.472 -43.469 -11.367 1 95.75 126 THR B CA 1
ATOM 5296 C C . THR B 1 126 ? 1.454 -44.594 -11.039 1 95.75 126 THR B C 1
ATOM 5298 O O . THR B 1 126 ? 1.845 -45.344 -11.922 1 95.75 126 THR B O 1
ATOM 5301 N N . LYS B 1 127 ? 2 -44.656 -9.836 1 89.62 127 LYS B N 1
ATOM 5302 C CA . LYS B 1 127 ? 2.99 -45.656 -9.453 1 89.62 127 LYS B CA 1
ATOM 5303 C C . LYS B 1 127 ? 2.453 -47.062 -9.664 1 89.62 127 LYS B C 1
ATOM 5305 O O . LYS B 1 127 ? 3.211 -48 -9.977 1 89.62 127 LYS B O 1
ATOM 5310 N N . GLY B 1 128 ? 1.226 -47.281 -9.688 1 87.62 128 GLY B N 1
ATOM 5311 C CA . GLY B 1 128 ? 0.666 -48.625 -9.867 1 87.62 128 GLY B CA 1
ATOM 5312 C C . GLY B 1 128 ? 0.332 -48.938 -11.312 1 87.62 128 GLY B C 1
ATOM 5313 O O . GLY B 1 128 ? -0.048 -50.062 -11.633 1 87.62 128 GLY B O 1
ATOM 5314 N N . ASP B 1 129 ? 0.627 -48.062 -12.172 1 93.94 129 ASP B N 1
ATOM 5315 C CA . ASP B 1 129 ? 0.284 -48.25 -13.578 1 93.94 129 ASP B CA 1
ATOM 5316 C C . ASP B 1 129 ? 1.465 -48.812 -14.359 1 93.94 129 ASP B C 1
ATOM 5318 O O . ASP B 1 129 ? 2.094 -48.094 -15.148 1 93.94 129 ASP B O 1
ATOM 5322 N N . GLU B 1 130 ? 1.687 -50.062 -14.32 1 92.94 130 GLU B N 1
ATOM 5323 C CA . GLU B 1 130 ? 2.816 -50.688 -14.992 1 92.94 130 GLU B CA 1
ATOM 5324 C C . GLU B 1 130 ? 2.648 -50.656 -16.5 1 92.94 130 GLU B C 1
ATOM 5326 O O . GLU B 1 130 ? 3.623 -50.469 -17.234 1 92.94 130 GLU B O 1
ATOM 5331 N N . ILE B 1 131 ? 1.452 -50.875 -16.906 1 95.31 131 ILE B N 1
ATOM 5332 C CA . ILE B 1 131 ? 1.182 -50.906 -18.328 1 95.31 131 ILE B CA 1
ATOM 5333 C C . ILE B 1 131 ? 1.529 -49.531 -18.953 1 95.31 131 ILE B C 1
ATOM 5335 O O . ILE B 1 131 ? 1.991 -49.469 -20.094 1 95.31 131 ILE B O 1
ATOM 5339 N N . LEU B 1 132 ? 1.243 -48.469 -18.234 1 96.5 132 LEU B N 1
ATOM 5340 C CA . LEU B 1 132 ? 1.549 -47.156 -18.766 1 96.5 132 LEU B CA 1
ATOM 5341 C C . LEU B 1 132 ? 3.055 -46.906 -18.797 1 96.5 132 LEU B C 1
ATOM 5343 O O . LEU B 1 132 ? 3.559 -46.219 -19.672 1 96.5 132 LEU B O 1
ATOM 5347 N N . SER B 1 133 ? 3.803 -47.469 -17.812 1 94.31 133 SER B N 1
ATOM 5348 C CA . SER B 1 133 ? 5.262 -47.375 -17.859 1 94.31 133 SER B CA 1
ATOM 5349 C C . SER B 1 133 ? 5.809 -48.094 -19.094 1 94.31 133 SER B C 1
ATOM 5351 O O . SER B 1 133 ? 6.719 -47.562 -19.75 1 94.31 133 SER B O 1
ATOM 5353 N N . GLU B 1 134 ? 5.258 -49.156 -19.375 1 94.25 134 GLU B N 1
ATOM 5354 C CA . GLU B 1 134 ? 5.645 -49.906 -20.578 1 94.25 134 GLU B CA 1
ATOM 5355 C C . GLU B 1 134 ? 5.246 -49.125 -21.828 1 94.25 134 GLU B C 1
ATOM 5357 O O . GLU B 1 134 ? 5.992 -49.125 -22.812 1 94.25 134 GLU B O 1
ATOM 5362 N N . ALA B 1 135 ? 4.016 -48.656 -21.797 1 96.5 135 ALA B N 1
ATOM 5363 C CA . ALA B 1 135 ? 3.539 -47.875 -22.922 1 96.5 135 ALA B CA 1
ATOM 5364 C C . ALA B 1 135 ? 4.488 -46.688 -23.203 1 96.5 135 ALA B C 1
ATOM 5366 O O . ALA B 1 135 ? 4.746 -46.375 -24.359 1 96.5 135 ALA B O 1
ATOM 5367 N N . MET B 1 136 ? 4.953 -46.062 -22.172 1 96.19 136 MET B N 1
ATOM 5368 C CA . MET B 1 136 ? 5.863 -44.938 -22.297 1 96.19 136 MET B CA 1
ATOM 5369 C C . MET B 1 136 ? 7.16 -45.344 -22.984 1 96.19 136 MET B C 1
ATOM 5371 O O . MET B 1 136 ? 7.602 -44.688 -23.938 1 96.19 136 MET B O 1
ATOM 5375 N N . ARG B 1 137 ? 7.777 -46.406 -22.516 1 93.81 137 ARG B N 1
ATOM 5376 C CA . ARG B 1 137 ? 9.031 -46.906 -23.078 1 93.81 137 ARG B CA 1
ATOM 5377 C C . ARG B 1 137 ? 8.852 -47.344 -24.531 1 93.81 137 ARG B C 1
ATOM 5379 O O . ARG B 1 137 ? 9.664 -46.969 -25.391 1 93.81 137 ARG B O 1
ATOM 5386 N N . TYR B 1 138 ? 7.816 -48.062 -24.75 1 95.44 138 TYR B N 1
ATOM 5387 C CA . TYR B 1 138 ? 7.535 -48.594 -26.078 1 95.44 138 TYR B CA 1
ATOM 5388 C C . TYR B 1 138 ? 7.297 -47.469 -2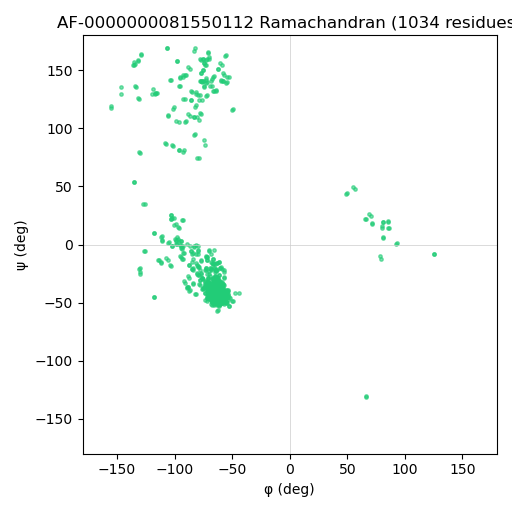7.078 1 95.44 138 TYR B C 1
ATOM 5390 O O . TYR B 1 138 ? 7.926 -47.438 -28.141 1 95.44 138 TYR B O 1
ATOM 5398 N N . SER B 1 139 ? 6.328 -46.625 -26.781 1 96.56 139 SER B N 1
ATOM 5399 C CA . SER B 1 139 ? 5.98 -45.562 -27.688 1 96.56 139 SER B CA 1
ATOM 5400 C C . SER B 1 139 ? 7.164 -44.625 -27.906 1 96.56 139 SER B C 1
ATOM 5402 O O . SER B 1 139 ? 7.395 -44.156 -29.031 1 96.56 139 SER B O 1
ATOM 5404 N N . LYS B 1 140 ? 7.91 -44.312 -26.844 1 95.75 140 LYS B N 1
ATOM 5405 C CA . LYS B 1 140 ? 9.086 -43.438 -26.984 1 95.75 140 LYS B CA 1
ATOM 5406 C C . LYS B 1 140 ? 10.078 -44.031 -27.984 1 95.75 140 LYS B C 1
ATOM 5408 O O . LYS B 1 140 ? 10.57 -43.312 -28.859 1 95.75 140 LYS B O 1
ATOM 5413 N N . SER B 1 141 ? 10.367 -45.281 -27.797 1 94.56 141 SER B N 1
ATOM 5414 C CA . SER B 1 141 ? 11.32 -45.938 -28.672 1 94.56 141 SER B CA 1
ATOM 5415 C C . SER B 1 141 ? 10.852 -45.938 -30.109 1 94.56 141 SER B C 1
ATOM 5417 O O . SER B 1 141 ? 11.625 -45.625 -31.016 1 94.56 141 SER B O 1
ATOM 5419 N N . GLN B 1 142 ? 9.625 -46.25 -30.375 1 94.62 142 GLN B N 1
ATOM 5420 C CA . GLN B 1 142 ? 9.078 -46.344 -31.734 1 94.62 142 GLN B CA 1
ATOM 5421 C C . GLN B 1 142 ? 9.031 -44.938 -32.375 1 94.62 142 GLN B C 1
ATOM 5423 O O . GLN B 1 142 ? 9.297 -44.812 -33.562 1 94.62 142 GLN B O 1
ATOM 5428 N N . LEU B 1 143 ? 8.648 -43.969 -31.578 1 95.19 143 LEU B N 1
ATOM 5429 C CA . LEU B 1 143 ? 8.57 -42.625 -32.094 1 95.19 143 LEU B CA 1
ATOM 5430 C C . LEU B 1 143 ? 9.961 -42.094 -32.438 1 95.19 143 LEU B C 1
ATOM 5432 O O . LEU B 1 143 ? 10.133 -41.375 -33.438 1 95.19 143 LEU B O 1
ATOM 5436 N N . LYS B 1 144 ? 10.945 -42.375 -31.609 1 94.12 144 LYS B N 1
ATOM 5437 C CA . LYS B 1 144 ? 12.312 -41.969 -31.891 1 94.12 144 LYS B CA 1
ATOM 5438 C C . LYS B 1 144 ? 12.797 -42.562 -33.219 1 94.12 144 LYS B C 1
ATOM 5440 O O . LYS B 1 144 ? 13.445 -41.875 -34 1 94.12 144 LYS B O 1
ATOM 5445 N N . LEU B 1 145 ? 12.484 -43.75 -33.438 1 90.94 145 LEU B N 1
ATOM 5446 C CA . LEU B 1 145 ? 12.859 -44.438 -34.688 1 90.94 145 LEU B CA 1
ATOM 5447 C C . LEU B 1 145 ? 12.188 -43.812 -35.875 1 90.94 145 LEU B C 1
ATOM 5449 O O . LEU B 1 145 ? 12.797 -43.688 -36.969 1 90.94 145 LEU B O 1
ATOM 5453 N N . SER B 1 146 ? 10.977 -43.438 -35.719 1 89.44 146 SER B N 1
ATOM 5454 C CA . SER B 1 146 ? 10.211 -42.844 -36.812 1 89.44 146 SER B CA 1
ATOM 5455 C C . SER B 1 146 ? 10.797 -41.5 -37.219 1 89.44 146 SER B C 1
ATOM 5457 O O . SER B 1 146 ? 10.75 -41.125 -38.375 1 89.44 146 SER B O 1
ATOM 5459 N N . VAL B 1 147 ? 11.25 -40.719 -36.312 1 88.44 147 VAL B N 1
ATOM 5460 C CA . VAL B 1 147 ? 11.797 -39.375 -36.594 1 88.44 147 VAL B CA 1
ATOM 5461 C C . VAL B 1 147 ? 13.172 -39.531 -37.25 1 88.44 147 VAL B C 1
ATOM 5463 O O . VAL B 1 147 ? 13.547 -38.719 -38.094 1 88.44 147 VAL B O 1
ATOM 5466 N N . ASP B 1 148 ? 13.914 -40.531 -36.844 1 83 148 ASP B N 1
ATOM 5467 C CA . ASP B 1 148 ? 15.242 -40.75 -37.406 1 83 148 ASP B CA 1
ATOM 5468 C C . ASP B 1 148 ? 15.156 -41.25 -38.844 1 83 148 ASP B C 1
ATOM 5470 O O . ASP B 1 148 ? 16.078 -41.031 -39.656 1 83 148 ASP B O 1
ATOM 5474 N N . ASP B 1 149 ? 14.156 -41.906 -39.094 1 76.19 149 ASP B N 1
ATOM 5475 C CA . ASP B 1 149 ? 13.961 -42.438 -40.438 1 76.19 149 ASP B CA 1
ATOM 5476 C C . ASP B 1 149 ? 13.406 -41.344 -41.344 1 76.19 149 ASP B C 1
ATOM 5478 O O . ASP B 1 149 ? 12.195 -41.125 -41.406 1 76.19 149 ASP B O 1
ATOM 5482 N N . GLU B 1 150 ? 14.211 -40.344 -41.781 1 62.22 150 GLU B N 1
ATOM 5483 C CA . GLU B 1 150 ? 13.953 -39.125 -42.562 1 62.22 150 GLU B CA 1
ATOM 5484 C C . GLU B 1 150 ? 13.156 -39.438 -43.844 1 62.22 150 GLU B C 1
ATOM 5486 O O . GLU B 1 150 ? 13.422 -40.438 -44.5 1 62.22 150 GLU B O 1
ATOM 5491 N N . GLY B 1 151 ? 11.906 -38.938 -44.031 1 65.81 151 GLY B N 1
ATOM 5492 C CA . GLY B 1 151 ? 11.258 -38.906 -45.344 1 65.81 151 GLY B CA 1
ATOM 5493 C C . GLY B 1 151 ? 9.906 -39.594 -45.344 1 65.81 151 GLY B C 1
ATOM 5494 O O . GLY B 1 151 ? 9.133 -39.406 -46.281 1 65.81 151 GLY B O 1
ATOM 5495 N N . THR B 1 152 ? 9.609 -40.281 -44.156 1 71.75 152 THR B N 1
ATOM 5496 C CA . THR B 1 152 ? 8.398 -41.062 -44.344 1 71.75 152 THR B CA 1
ATOM 5497 C C . THR B 1 152 ? 7.227 -40.438 -43.594 1 71.75 152 THR B C 1
ATOM 5499 O O . THR B 1 152 ? 6.066 -40.719 -43.906 1 71.75 152 THR B O 1
ATOM 5502 N N . LEU B 1 153 ? 7.453 -39.469 -42.719 1 84.38 153 LEU B N 1
ATOM 5503 C CA . LEU B 1 153 ? 6.355 -38.906 -41.938 1 84.38 153 LEU B CA 1
ATOM 5504 C C . LEU B 1 153 ? 5.949 -37.531 -42.469 1 84.38 153 LEU B C 1
ATOM 5506 O O . LEU B 1 153 ? 6.797 -36.75 -42.938 1 84.38 153 LEU B O 1
ATOM 5510 N N . PRO B 1 154 ? 4.715 -37.281 -42.469 1 83.12 154 PRO B N 1
ATOM 5511 C CA . PRO B 1 154 ? 4.305 -35.906 -42.75 1 83.12 154 PRO B CA 1
ATOM 5512 C C . PRO B 1 154 ? 4.98 -34.906 -41.875 1 83.12 154 PRO B C 1
ATOM 5514 O O . PRO B 1 154 ? 5.238 -35.156 -40.688 1 83.12 154 PRO B O 1
ATOM 5517 N N . ARG B 1 155 ? 5.285 -33.75 -42.406 1 78.81 155 ARG B N 1
ATOM 5518 C CA . ARG B 1 155 ? 6.039 -32.719 -41.719 1 78.81 155 ARG B CA 1
ATOM 5519 C C . ARG B 1 155 ? 5.375 -32.312 -40.406 1 78.81 155 ARG B C 1
ATOM 5521 O O . ARG B 1 155 ? 6.055 -32.031 -39.406 1 78.81 155 ARG B O 1
ATOM 5528 N N . ASP B 1 156 ? 4.09 -32.219 -40.531 1 83.69 156 ASP B N 1
ATOM 5529 C CA . ASP B 1 156 ? 3.332 -31.797 -39.344 1 83.69 156 ASP B CA 1
ATOM 5530 C C . ASP B 1 156 ? 3.445 -32.844 -38.219 1 83.69 156 ASP B C 1
ATOM 5532 O O . ASP B 1 156 ? 3.686 -32.469 -37.062 1 83.69 156 ASP B O 1
ATOM 5536 N N . LEU B 1 157 ? 3.273 -34.062 -38.562 1 88.06 157 LEU B N 1
ATOM 5537 C CA . LEU B 1 157 ? 3.35 -35.125 -37.562 1 88.06 157 LEU B CA 1
ATOM 5538 C C . LEU B 1 157 ? 4.762 -35.25 -37 1 88.06 157 LEU B C 1
ATOM 5540 O O . LEU B 1 157 ? 4.941 -35.469 -35.812 1 88.06 157 LEU B O 1
ATOM 5544 N N . SER B 1 158 ? 5.707 -35.094 -37.906 1 89.38 158 SER B N 1
ATOM 5545 C CA . SER B 1 158 ? 7.102 -35.156 -37.469 1 89.38 158 SER B CA 1
ATOM 5546 C C . SER B 1 158 ? 7.406 -34.062 -36.438 1 89.38 158 SER B C 1
ATOM 5548 O O . SER B 1 158 ? 8.094 -34.312 -35.438 1 89.38 158 SER B O 1
ATOM 5550 N N . GLY B 1 159 ? 6.949 -32.875 -36.719 1 87.88 159 GLY B N 1
ATOM 5551 C CA . GLY B 1 159 ? 7.141 -31.781 -35.75 1 87.88 159 GLY B CA 1
ATOM 5552 C C . GLY B 1 159 ? 6.496 -32.031 -34.406 1 87.88 159 GLY B C 1
ATOM 5553 O O . GLY B 1 159 ? 7.09 -31.75 -33.375 1 87.88 159 GLY B O 1
ATOM 5554 N N . ARG B 1 160 ? 5.316 -32.562 -34.438 1 90.38 160 ARG B N 1
ATOM 5555 C CA . ARG B 1 160 ? 4.598 -32.875 -33.188 1 90.38 160 ARG B CA 1
ATOM 5556 C C . ARG B 1 160 ? 5.32 -33.938 -32.406 1 90.38 160 ARG B C 1
ATOM 5558 O O . ARG B 1 160 ? 5.395 -33.875 -31.172 1 90.38 160 ARG B O 1
ATOM 5565 N N . ILE B 1 161 ? 5.809 -34.938 -33.094 1 93.19 161 ILE B N 1
ATOM 5566 C CA . ILE B 1 161 ? 6.527 -36.031 -32.438 1 93.19 161 ILE B CA 1
ATOM 5567 C C . ILE B 1 161 ? 7.809 -35.5 -31.797 1 93.19 161 ILE B C 1
ATOM 5569 O O . ILE B 1 161 ? 8.125 -35.812 -30.656 1 93.19 161 ILE B O 1
ATOM 5573 N N . ARG B 1 162 ? 8.531 -34.625 -32.469 1 91 162 ARG B N 1
ATOM 5574 C CA . ARG B 1 162 ? 9.766 -34.062 -31.953 1 91 162 ARG B CA 1
ATOM 5575 C C . ARG B 1 162 ? 9.492 -33.219 -30.703 1 91 162 ARG B C 1
ATOM 5577 O O . ARG B 1 162 ? 10.242 -33.312 -29.719 1 91 162 ARG B O 1
ATOM 5584 N N . ARG B 1 163 ? 8.469 -32.5 -30.688 1 90.31 163 ARG B N 1
ATOM 5585 C CA . ARG B 1 163 ? 8.109 -31.672 -29.531 1 90.31 163 ARG B CA 1
ATOM 5586 C C . ARG B 1 163 ? 7.719 -32.531 -28.344 1 90.31 163 ARG B C 1
ATOM 5588 O O . ARG B 1 163 ? 8.062 -32.219 -27.203 1 90.31 163 ARG B O 1
ATOM 5595 N N . ALA B 1 164 ? 6.926 -33.531 -28.641 1 93.75 164 ALA B N 1
ATOM 5596 C CA . ALA B 1 164 ? 6.512 -34.438 -27.594 1 93.75 164 ALA B CA 1
ATOM 5597 C C . ALA B 1 164 ? 7.715 -35.125 -26.938 1 93.75 164 ALA B C 1
ATOM 5599 O O . ALA B 1 164 ? 7.75 -35.312 -25.719 1 93.75 164 ALA B O 1
ATOM 5600 N N . LEU B 1 165 ? 8.688 -35.5 -27.797 1 93.44 165 LEU B N 1
ATOM 5601 C CA . LEU B 1 165 ? 9.867 -36.188 -27.297 1 93.44 165 LEU B CA 1
ATOM 5602 C C . LEU B 1 165 ? 10.758 -35.219 -26.5 1 93.44 165 LEU B C 1
ATOM 5604 O O . LEU B 1 165 ? 11.492 -35.656 -25.609 1 93.44 165 LEU B O 1
ATOM 5608 N N . GLU B 1 166 ? 10.695 -34 -26.859 1 89.62 166 GLU B N 1
ATOM 5609 C CA . GLU B 1 166 ? 11.414 -33 -26.078 1 89.62 166 GLU B CA 1
ATOM 5610 C C . GLU B 1 166 ? 10.797 -32.844 -24.688 1 89.62 166 GLU B C 1
ATOM 5612 O O . GLU B 1 166 ? 11.508 -32.844 -23.688 1 89.62 166 GLU B O 1
ATOM 5617 N N . LEU B 1 167 ? 9.508 -32.625 -24.625 1 92.81 167 LEU B N 1
ATOM 5618 C CA . LEU B 1 167 ? 8.766 -32.531 -23.375 1 92.81 167 LEU B CA 1
ATOM 5619 C C . LEU B 1 167 ? 7.297 -32.875 -23.594 1 92.81 167 LEU B C 1
ATOM 5621 O O . LEU B 1 167 ? 6.586 -32.219 -24.344 1 92.81 167 LEU B O 1
ATOM 5625 N N . PRO B 1 168 ? 6.898 -33.906 -22.906 1 94.75 168 PRO B N 1
ATOM 5626 C CA . PRO B 1 168 ? 5.496 -34.312 -23.078 1 94.75 168 PRO B CA 1
ATOM 5627 C C . PRO B 1 168 ? 4.523 -33.219 -22.672 1 94.75 168 PRO B C 1
ATOM 5629 O O . PRO B 1 168 ? 4.828 -32.406 -21.781 1 94.75 168 PRO B O 1
ATOM 5632 N N . ARG B 1 169 ? 3.395 -33.219 -23.156 1 92.75 169 ARG B N 1
ATOM 5633 C CA . ARG B 1 169 ? 2.402 -32.156 -23.016 1 92.75 169 ARG B CA 1
ATOM 5634 C C . ARG B 1 169 ? 1.996 -31.969 -21.562 1 92.75 169 ARG B C 1
ATOM 5636 O O . ARG B 1 169 ? 1.794 -30.844 -21.109 1 92.75 169 ARG B O 1
ATOM 5643 N N . HIS B 1 170 ? 1.839 -33.062 -20.875 1 95.81 170 HIS B N 1
ATOM 5644 C CA . HIS B 1 170 ? 1.377 -33.062 -19.484 1 95.81 170 HIS B CA 1
ATOM 5645 C C . HIS B 1 170 ? 2.33 -32.281 -18.594 1 95.81 170 HIS B C 1
ATOM 5647 O O . HIS B 1 170 ? 1.928 -31.766 -17.547 1 95.81 170 HIS B O 1
ATOM 5653 N N . LEU B 1 171 ? 3.551 -32.062 -19 1 96.31 171 LEU B N 1
ATOM 5654 C CA . LEU B 1 171 ? 4.59 -31.484 -18.172 1 96.31 171 LEU B CA 1
ATOM 5655 C C . LEU B 1 171 ? 4.863 -30.047 -18.578 1 96.31 171 LEU B C 1
ATOM 5657 O O . LEU B 1 171 ? 5.672 -29.359 -17.953 1 96.31 171 LEU B O 1
ATOM 5661 N N . ARG B 1 172 ? 4.145 -29.562 -19.547 1 94.88 172 ARG B N 1
ATOM 5662 C CA . ARG B 1 172 ? 4.465 -28.266 -20.125 1 94.88 172 ARG B CA 1
ATOM 5663 C C . ARG B 1 172 ? 3.717 -27.141 -19.391 1 94.88 172 ARG B C 1
ATOM 5665 O O . ARG B 1 172 ? 2.578 -27.328 -18.969 1 94.88 172 ARG B O 1
ATOM 5672 N N . MET B 1 173 ? 4.352 -26 -19.297 1 95.38 173 MET B N 1
ATOM 5673 C CA . MET B 1 173 ? 3.715 -24.812 -18.75 1 95.38 173 MET B CA 1
ATOM 5674 C C . MET B 1 173 ? 2.582 -24.328 -19.656 1 95.38 173 MET B C 1
ATOM 5676 O O . MET B 1 173 ? 2.773 -24.141 -20.859 1 95.38 173 MET B O 1
ATOM 5680 N N . ASP B 1 174 ? 1.489 -24.062 -19.109 1 94.25 174 ASP B N 1
ATOM 5681 C CA . ASP B 1 174 ? 0.261 -23.781 -19.844 1 94.25 174 ASP B CA 1
ATOM 5682 C C . ASP B 1 174 ? 0.419 -22.547 -20.734 1 94.25 174 ASP B C 1
ATOM 5684 O O . ASP B 1 174 ? 0.21 -22.625 -21.953 1 94.25 174 ASP B O 1
ATOM 5688 N N . ARG B 1 175 ? 0.834 -21.453 -20.219 1 93.31 175 ARG B N 1
ATOM 5689 C CA . ARG B 1 175 ? 0.864 -20.188 -20.953 1 93.31 175 ARG B CA 1
ATOM 5690 C C . ARG B 1 175 ? 1.878 -20.234 -22.094 1 93.31 175 ARG B C 1
ATOM 5692 O O . ARG B 1 175 ? 1.655 -19.656 -23.156 1 93.31 175 ARG B O 1
ATOM 5699 N N . LEU B 1 176 ? 2.955 -20.797 -21.812 1 93.06 176 LEU B N 1
ATOM 5700 C CA . LEU B 1 176 ? 3.979 -20.938 -22.844 1 93.06 176 LEU B CA 1
ATOM 5701 C C . LEU B 1 176 ? 3.498 -21.859 -23.953 1 93.06 176 LEU B C 1
ATOM 5703 O O . LEU B 1 176 ? 3.652 -21.531 -25.141 1 93.06 176 LEU B O 1
ATOM 5707 N N . GLU B 1 177 ? 2.926 -22.969 -23.578 1 93.31 177 GLU B N 1
ATOM 5708 C CA . GLU B 1 177 ? 2.447 -23.938 -24.562 1 93.31 177 GLU B CA 1
ATOM 5709 C C . GLU B 1 177 ? 1.323 -23.359 -25.422 1 93.31 177 GLU B C 1
ATOM 5711 O O . GLU B 1 177 ? 1.211 -23.656 -26.609 1 93.31 177 GLU B O 1
ATOM 5716 N N . THR B 1 178 ? 0.449 -22.625 -24.781 1 95 178 THR B N 1
ATOM 5717 C CA . THR B 1 178 ? -0.625 -21.984 -25.516 1 95 178 THR B CA 1
ATOM 5718 C C . THR B 1 178 ? -0.058 -21.125 -26.641 1 95 178 THR B C 1
ATOM 5720 O O . THR B 1 178 ? -0.532 -21.188 -27.781 1 95 178 THR B O 1
ATOM 5723 N N . ARG B 1 179 ? 0.903 -20.328 -26.328 1 93.62 179 ARG B N 1
ATOM 5724 C CA . ARG B 1 179 ? 1.522 -19.453 -27.328 1 93.62 179 ARG B CA 1
ATOM 5725 C C . ARG B 1 179 ? 2.135 -20.266 -28.469 1 93.62 179 ARG B C 1
ATOM 5727 O O . ARG B 1 179 ? 1.941 -19.922 -29.641 1 93.62 179 ARG B O 1
ATOM 5734 N N . LEU B 1 180 ? 2.84 -21.266 -28.172 1 92 180 LEU B N 1
ATOM 5735 C CA . LEU B 1 180 ? 3.516 -22.094 -29.156 1 92 180 LEU B CA 1
ATOM 5736 C C . LEU B 1 180 ? 2.506 -22.891 -29.984 1 92 180 LEU B C 1
ATOM 5738 O O . LEU B 1 180 ? 2.676 -23.031 -31.203 1 92 180 LEU B O 1
ATOM 5742 N N . TYR B 1 181 ? 1.491 -23.328 -29.344 1 93.38 181 TYR B N 1
ATOM 5743 C CA . TYR B 1 181 ? 0.507 -24.172 -30.031 1 93.38 181 TYR B CA 1
ATOM 5744 C C . TYR B 1 181 ? -0.34 -23.344 -30.984 1 93.38 181 TYR B C 1
ATOM 5746 O O . TYR B 1 181 ? -0.758 -23.828 -32.031 1 93.38 181 TYR B O 1
ATOM 5754 N N . ILE B 1 182 ? -0.658 -22.141 -30.609 1 94.56 182 ILE B N 1
ATOM 5755 C CA . ILE B 1 182 ? -1.4 -21.266 -31.516 1 94.56 182 ILE B CA 1
ATOM 5756 C C . ILE B 1 182 ? -0.668 -21.172 -32.844 1 94.56 182 ILE B C 1
ATOM 5758 O O . ILE B 1 182 ? -1.289 -21.266 -33.906 1 94.56 182 ILE B O 1
ATOM 5762 N N . ASP B 1 183 ? 0.61 -21.047 -32.812 1 90.31 183 ASP B N 1
ATOM 5763 C CA . ASP B 1 183 ? 1.418 -21 -34.031 1 90.31 183 ASP B CA 1
ATOM 5764 C C . ASP B 1 183 ? 1.362 -22.328 -34.781 1 90.31 183 ASP B C 1
ATOM 5766 O O . ASP B 1 183 ? 1.235 -22.344 -36 1 90.31 183 ASP B O 1
ATOM 5770 N N . GLU B 1 184 ? 1.479 -23.375 -34.062 1 88.69 184 GLU B N 1
ATOM 5771 C CA . GLU B 1 184 ? 1.409 -24.703 -34.656 1 88.69 184 GLU B CA 1
ATOM 5772 C C . GLU B 1 184 ? 0.033 -24.969 -35.281 1 88.69 184 GLU B C 1
ATOM 5774 O O . GLU B 1 184 ? -0.074 -25.516 -36.375 1 88.69 184 GLU B O 1
ATOM 5779 N N . TYR B 1 185 ? -0.959 -24.641 -34.5 1 91 185 TYR B N 1
ATOM 5780 C CA . TYR B 1 185 ? -2.342 -24.828 -34.906 1 91 185 TYR B CA 1
ATOM 5781 C C . TYR B 1 185 ? -2.627 -24.078 -36.219 1 91 185 TYR B C 1
ATOM 5783 O O . TYR B 1 185 ? -3.355 -24.578 -37.094 1 91 185 TYR B O 1
ATOM 5791 N N . SER B 1 186 ? -2.055 -22.969 -36.438 1 90.75 186 SER B N 1
ATOM 5792 C CA . SER B 1 186 ? -2.264 -22.156 -37.625 1 90.75 186 SER B CA 1
ATOM 5793 C C . SER B 1 186 ? -1.686 -22.828 -38.844 1 90.75 186 SER B C 1
ATOM 5795 O O . SER B 1 186 ? -2.141 -22.562 -39.969 1 90.75 186 SER B O 1
ATOM 5797 N N . LYS B 1 187 ? -0.8 -23.703 -38.688 1 86.56 187 LYS B N 1
ATOM 5798 C CA . LYS B 1 187 ? -0.124 -24.344 -39.781 1 86.56 187 LYS B CA 1
ATOM 5799 C C . LYS B 1 187 ? -0.797 -25.672 -40.156 1 86.56 187 LYS B C 1
ATOM 5801 O O . LYS B 1 187 ? -0.505 -26.25 -41.188 1 86.56 187 LYS B O 1
ATOM 5806 N N . GLN B 1 188 ? -1.694 -26.047 -39.281 1 85.5 188 GLN B N 1
ATOM 5807 C CA . GLN B 1 188 ? -2.41 -27.297 -39.562 1 85.5 188 GLN B CA 1
ATOM 5808 C C . GLN B 1 188 ? -3.453 -27.078 -40.656 1 85.5 188 GLN B C 1
ATOM 5810 O O . GLN B 1 188 ? -4.16 -26.062 -40.656 1 85.5 188 GLN B O 1
ATOM 5815 N N . ASN B 1 189 ? -3.576 -28.016 -41.5 1 80.81 189 ASN B N 1
ATOM 5816 C CA . ASN B 1 189 ? -4.477 -27.891 -42.656 1 80.81 189 ASN B CA 1
ATOM 5817 C C . ASN B 1 189 ? -5.941 -27.953 -42.219 1 80.81 189 ASN B C 1
ATOM 5819 O O . ASN B 1 189 ? -6.793 -27.281 -42.812 1 80.81 189 ASN B O 1
ATOM 5823 N N . ASP B 1 190 ? -6.27 -28.656 -41.219 1 82.88 190 ASP B N 1
ATOM 5824 C CA . ASP B 1 190 ? -7.652 -28.859 -40.812 1 82.88 190 ASP B CA 1
ATOM 5825 C C . ASP B 1 190 ? -7.996 -27.984 -39.594 1 82.88 190 ASP B C 1
ATOM 5827 O O . ASP B 1 190 ? -8.93 -28.297 -38.844 1 82.88 190 ASP B O 1
ATOM 5831 N N . HIS B 1 191 ? -7.254 -26.922 -39.5 1 88.12 191 HIS B N 1
ATOM 5832 C CA . HIS B 1 191 ? -7.523 -26.109 -38.312 1 88.12 191 HIS B CA 1
ATOM 5833 C C . HIS B 1 191 ? -8.812 -25.312 -38.469 1 88.12 191 HIS B C 1
ATOM 5835 O O . HIS B 1 191 ? -9.25 -25.047 -39.594 1 88.12 191 HIS B O 1
ATOM 5841 N N . SER B 1 192 ? -9.492 -25.016 -37.469 1 89.69 192 SER B N 1
ATOM 5842 C CA . SER B 1 192 ? -10.656 -24.141 -37.438 1 89.69 192 SER B CA 1
ATOM 5843 C C . SER B 1 192 ? -10.25 -22.672 -37.375 1 89.69 192 SER B C 1
ATOM 5845 O O . SER B 1 192 ? -9.641 -22.234 -36.406 1 89.69 192 SER B O 1
ATOM 5847 N N . SER B 1 193 ? -10.641 -21.969 -38.375 1 88.38 193 SER B N 1
ATOM 5848 C CA . SER B 1 193 ? -10.312 -20.547 -38.406 1 88.38 193 SER B CA 1
ATOM 5849 C C . SER B 1 193 ? -10.992 -19.797 -37.25 1 88.38 193 SER B C 1
ATOM 5851 O O . SER B 1 193 ? -10.438 -18.828 -36.75 1 88.38 193 SER B O 1
ATOM 5853 N N . LEU B 1 194 ? -12.086 -20.297 -36.938 1 87.38 194 LEU B N 1
ATOM 5854 C CA . LEU B 1 194 ? -12.836 -19.688 -35.844 1 87.38 194 LEU B CA 1
ATOM 5855 C C . LEU B 1 194 ? -12.102 -19.859 -34.5 1 87.38 194 LEU B C 1
ATOM 5857 O O . LEU B 1 194 ? -11.938 -18.906 -33.75 1 87.38 194 LEU B O 1
ATOM 5861 N N . LEU B 1 195 ? -11.672 -21.031 -34.25 1 91.56 195 LEU B N 1
ATOM 5862 C CA . LEU B 1 195 ? -10.969 -21.328 -33 1 91.56 195 LEU B CA 1
ATOM 5863 C C . LEU B 1 195 ? -9.633 -20.609 -32.938 1 91.56 195 LEU B C 1
ATOM 5865 O O . LEU B 1 195 ? -9.227 -20.109 -31.891 1 91.56 195 LEU B O 1
ATOM 5869 N N . LEU B 1 196 ? -9.008 -20.547 -34.094 1 93 196 LEU B N 1
ATOM 5870 C CA . LEU B 1 196 ? -7.711 -19.891 -34.188 1 93 196 LEU B CA 1
ATOM 5871 C C . LEU B 1 196 ? -7.836 -18.406 -33.844 1 93 196 LEU B C 1
ATOM 5873 O O . LEU B 1 196 ? -7.047 -17.859 -33.094 1 93 196 LEU B O 1
ATOM 5877 N N . GLN B 1 197 ? -8.812 -17.781 -34.438 1 90.38 197 GLN B N 1
ATOM 5878 C CA . GLN B 1 197 ? -9.031 -16.359 -34.188 1 90.38 197 GLN B CA 1
ATOM 5879 C C . GLN B 1 197 ? -9.398 -16.109 -32.719 1 90.38 197 GLN B C 1
ATOM 5881 O O . GLN B 1 197 ? -8.922 -15.156 -32.125 1 90.38 197 GLN B O 1
ATOM 5886 N N . HIS B 1 198 ? -10.234 -16.953 -32.219 1 91.44 198 HIS B N 1
ATOM 5887 C CA . HIS B 1 198 ? -10.625 -16.859 -30.812 1 91.44 198 HIS B CA 1
ATOM 5888 C C . HIS B 1 198 ? -9.414 -16.984 -29.891 1 91.44 198 HIS B C 1
ATOM 5890 O O . HIS B 1 198 ? -9.266 -16.203 -28.938 1 91.44 198 HIS B O 1
ATOM 5896 N N . ALA B 1 199 ? -8.602 -17.891 -30.188 1 93.75 199 ALA B N 1
ATOM 5897 C CA . ALA B 1 199 ? -7.418 -18.156 -29.375 1 93.75 199 ALA B CA 1
ATOM 5898 C C . ALA B 1 199 ? -6.453 -16.969 -29.422 1 93.75 199 ALA B C 1
ATOM 5900 O O . ALA B 1 199 ? -5.891 -16.578 -28.391 1 93.75 199 ALA B O 1
ATOM 5901 N N . LYS B 1 200 ? -6.223 -16.406 -30.609 1 92.62 200 LYS B N 1
ATOM 5902 C CA . LYS B 1 200 ? -5.324 -15.266 -30.766 1 92.62 200 LYS B CA 1
ATOM 5903 C C . LYS B 1 200 ? -5.82 -14.062 -29.969 1 92.62 200 LYS B C 1
ATOM 5905 O O . LYS B 1 200 ? -5.043 -13.422 -29.25 1 92.62 200 LYS B O 1
ATOM 5910 N N . LEU B 1 201 ? -7.078 -13.781 -30.062 1 90.12 201 LEU B N 1
ATOM 5911 C CA . LEU B 1 201 ? -7.664 -12.641 -29.359 1 90.12 201 LEU B CA 1
ATOM 5912 C C . LEU B 1 201 ? -7.617 -12.836 -27.859 1 90.12 201 LEU B C 1
ATOM 5914 O O . LEU B 1 201 ? -7.305 -11.906 -27.109 1 90.12 201 LEU B O 1
ATOM 5918 N N . ASP B 1 202 ? -7.969 -14.039 -27.469 1 91.75 202 ASP B N 1
ATOM 5919 C CA . ASP B 1 202 ? -7.953 -14.344 -26.047 1 91.75 202 ASP B CA 1
ATOM 5920 C C . ASP B 1 202 ? -6.543 -14.227 -25.469 1 91.75 202 ASP B C 1
ATOM 5922 O O . ASP B 1 202 ? -6.355 -13.695 -24.375 1 91.75 202 ASP B O 1
ATOM 5926 N N . TYR B 1 203 ? -5.59 -14.727 -26.203 1 94.12 203 TYR B N 1
ATOM 5927 C CA . TYR B 1 203 ? -4.203 -14.664 -25.766 1 94.12 203 TYR B CA 1
ATOM 5928 C C . TYR B 1 203 ? -3.754 -13.219 -25.594 1 94.12 203 TYR B C 1
ATOM 5930 O O . TYR B 1 203 ? -3.123 -12.867 -24.594 1 94.12 203 TYR B O 1
ATOM 5938 N N . ASN B 1 204 ? -4.043 -12.391 -26.531 1 92.44 204 ASN B N 1
ATOM 5939 C CA . ASN B 1 204 ? -3.631 -10.992 -26.5 1 92.44 204 ASN B CA 1
ATOM 5940 C C . ASN B 1 204 ? -4.328 -10.227 -25.375 1 92.44 204 ASN B C 1
ATOM 5942 O O . ASN B 1 204 ? -3.727 -9.352 -24.75 1 92.44 204 ASN B O 1
ATOM 5946 N N . GLN B 1 205 ? -5.539 -10.547 -25.188 1 91.44 205 GLN B N 1
ATOM 5947 C CA . GLN B 1 205 ? -6.273 -9.914 -24.094 1 91.44 205 GLN B CA 1
ATOM 5948 C C . GLN B 1 205 ? -5.664 -10.289 -22.75 1 91.44 205 GLN B C 1
ATOM 5950 O O . GLN B 1 205 ? -5.52 -9.43 -21.875 1 91.44 205 GLN B O 1
ATOM 5955 N N . LEU B 1 206 ? -5.359 -11.523 -22.562 1 93.94 206 LEU B N 1
ATOM 5956 C CA . LEU B 1 206 ? -4.742 -11.977 -21.328 1 93.94 206 LEU B CA 1
ATOM 5957 C C . LEU B 1 206 ? -3.352 -11.375 -21.156 1 93.94 206 LEU B C 1
ATOM 5959 O O . LEU B 1 206 ? -2.922 -11.109 -20.031 1 93.94 206 LEU B O 1
ATOM 5963 N N . GLN B 1 207 ? -2.656 -11.266 -22.25 1 95.25 207 GLN B N 1
ATOM 5964 C CA . GLN B 1 207 ? -1.343 -10.633 -22.203 1 95.25 207 GLN B CA 1
ATOM 5965 C C . GLN B 1 207 ? -1.447 -9.195 -21.703 1 95.25 207 GLN B C 1
ATOM 5967 O O . GLN B 1 207 ? -0.605 -8.742 -20.922 1 95.25 207 GLN B O 1
ATOM 5972 N N . LEU B 1 208 ? -2.457 -8.492 -22.156 1 94.06 208 LEU B N 1
ATOM 5973 C CA . LEU B 1 208 ? -2.688 -7.129 -21.688 1 94.06 208 LEU B CA 1
ATOM 5974 C C . LEU B 1 208 ? -2.988 -7.113 -20.188 1 94.06 208 LEU B C 1
ATOM 5976 O O . LEU B 1 208 ? -2.527 -6.227 -19.469 1 94.06 208 LEU B O 1
ATOM 5980 N N . LEU B 1 209 ? -3.744 -8.055 -19.766 1 96 209 LEU B N 1
ATOM 5981 C CA . LEU B 1 209 ? -4.012 -8.188 -18.344 1 96 209 LEU B CA 1
ATOM 5982 C C . LEU B 1 209 ? -2.719 -8.398 -17.562 1 96 209 LEU B C 1
ATOM 5984 O O . LEU B 1 209 ? -2.512 -7.77 -16.516 1 96 209 LEU B O 1
ATOM 5988 N N . HIS B 1 210 ? -1.878 -9.25 -18.031 1 96.88 210 HIS B N 1
ATOM 5989 C CA . HIS B 1 210 ? -0.605 -9.523 -17.375 1 96.88 210 HIS B CA 1
ATOM 5990 C C . HIS B 1 210 ? 0.262 -8.266 -17.312 1 96.88 210 HIS B C 1
ATOM 5992 O O . HIS B 1 210 ? 0.975 -8.039 -16.344 1 96.88 210 HIS B O 1
ATOM 5998 N N . GLN B 1 211 ? 0.223 -7.492 -18.359 1 96.38 211 GLN B N 1
ATOM 5999 C CA . GLN B 1 211 ? 0.999 -6.258 -18.375 1 96.38 211 GLN B CA 1
ATOM 6000 C C . GLN B 1 211 ? 0.493 -5.277 -17.328 1 96.38 211 GLN B C 1
ATOM 6002 O O . GLN B 1 211 ? 1.285 -4.586 -16.672 1 96.38 211 GLN B O 1
ATOM 6007 N N . THR B 1 212 ? -0.773 -5.238 -17.172 1 96.12 212 THR B N 1
ATOM 6008 C CA . THR B 1 212 ? -1.353 -4.398 -16.141 1 96.12 212 THR B CA 1
ATOM 6009 C C . THR B 1 212 ? -0.929 -4.883 -14.75 1 96.12 212 THR B C 1
ATOM 6011 O O . THR B 1 212 ? -0.602 -4.074 -13.883 1 96.12 212 THR B O 1
ATOM 6014 N N . GLU B 1 213 ? -0.986 -6.141 -14.57 1 97.44 213 GLU B N 1
ATOM 6015 C CA . GLU B 1 213 ? -0.545 -6.734 -13.312 1 97.44 213 GLU B CA 1
ATOM 6016 C C . GLU B 1 213 ? 0.923 -6.422 -13.039 1 97.44 213 GLU B C 1
ATOM 6018 O O . GLU B 1 213 ? 1.294 -6.098 -11.914 1 97.44 213 GLU B O 1
ATOM 6023 N N . LEU B 1 214 ? 1.698 -6.562 -14.055 1 95.56 214 LEU B N 1
ATOM 6024 C CA . LEU B 1 214 ? 3.129 -6.301 -13.945 1 95.56 214 LEU B CA 1
ATOM 6025 C C . LEU B 1 214 ? 3.387 -4.848 -13.555 1 95.56 214 LEU B C 1
ATOM 6027 O O . LEU B 1 214 ? 4.309 -4.562 -12.797 1 95.56 214 LEU B O 1
ATOM 6031 N N . THR B 1 215 ? 2.617 -3.969 -14.086 1 94.75 215 THR B N 1
ATOM 6032 C CA . THR B 1 215 ? 2.732 -2.557 -13.742 1 94.75 215 THR B CA 1
ATOM 6033 C C . THR B 1 215 ? 2.447 -2.342 -12.258 1 94.75 215 THR B C 1
ATOM 6035 O O . THR B 1 215 ? 3.145 -1.573 -11.586 1 94.75 215 THR B O 1
ATOM 6038 N N . GLU B 1 216 ? 1.49 -3 -11.789 1 94.62 216 GLU B N 1
ATOM 6039 C CA . GLU B 1 216 ? 1.148 -2.904 -10.375 1 94.62 216 GLU B CA 1
ATOM 6040 C C . GLU B 1 216 ? 2.273 -3.449 -9.5 1 94.62 216 GLU B C 1
ATOM 6042 O O . GLU B 1 216 ? 2.619 -2.846 -8.477 1 94.62 216 GLU B O 1
ATOM 6047 N N . ILE B 1 217 ? 2.82 -4.52 -9.891 1 95.81 217 ILE B N 1
ATOM 6048 C CA . ILE B 1 217 ? 3.898 -5.145 -9.125 1 95.81 217 ILE B CA 1
ATOM 6049 C C . ILE B 1 217 ? 5.141 -4.258 -9.172 1 95.81 217 ILE B C 1
ATOM 6051 O O . ILE B 1 217 ? 5.84 -4.109 -8.164 1 95.81 217 ILE B O 1
ATOM 6055 N N . SER B 1 218 ? 5.402 -3.734 -10.328 1 93.88 218 SER B N 1
ATOM 6056 C CA . SER B 1 218 ? 6.562 -2.861 -10.484 1 93.88 218 SER B CA 1
ATOM 6057 C C . SER B 1 218 ? 6.434 -1.612 -9.617 1 93.88 218 SER B C 1
ATOM 6059 O O . SER B 1 218 ? 7.41 -1.17 -9.008 1 93.88 218 SER B O 1
ATOM 6061 N N . ARG B 1 219 ? 5.297 -1.084 -9.641 1 91.75 219 ARG B N 1
ATOM 6062 C CA . ARG B 1 219 ? 5.039 0.075 -8.789 1 91.75 219 ARG B CA 1
ATOM 6063 C C . ARG B 1 219 ? 5.227 -0.274 -7.316 1 91.75 219 ARG B C 1
ATOM 6065 O O . ARG B 1 219 ? 5.867 0.472 -6.57 1 91.75 219 ARG B O 1
ATOM 6072 N N . TRP B 1 220 ? 4.656 -1.271 -6.918 1 94.44 220 TRP B N 1
ATOM 6073 C CA . TRP B 1 220 ? 4.801 -1.746 -5.547 1 94.44 220 TRP B CA 1
ATOM 6074 C C . TRP B 1 220 ? 6.266 -1.961 -5.191 1 94.44 220 TRP B C 1
ATOM 6076 O O . TRP B 1 220 ? 6.723 -1.548 -4.121 1 94.44 220 TRP B O 1
ATOM 6086 N N . TRP B 1 221 ? 6.965 -2.676 -6.078 1 94 221 TRP B N 1
ATOM 6087 C CA . TRP B 1 221 ? 8.375 -2.994 -5.871 1 94 221 TRP B CA 1
ATOM 6088 C C . TRP B 1 221 ? 9.203 -1.724 -5.711 1 94 221 TRP B C 1
ATOM 6090 O O . TRP B 1 221 ? 10.07 -1.645 -4.836 1 94 221 TRP B O 1
ATOM 6100 N N . LYS B 1 222 ? 8.898 -0.756 -6.492 1 91.25 222 LYS B N 1
ATOM 6101 C CA . LYS B 1 222 ? 9.594 0.527 -6.43 1 91.25 222 LYS B CA 1
ATOM 6102 C C . LYS B 1 222 ? 9.281 1.252 -5.121 1 91.25 222 LYS B C 1
ATOM 6104 O O . LYS B 1 222 ? 10.18 1.818 -4.492 1 91.25 222 LYS B O 1
ATOM 6109 N N . GLN B 1 223 ? 8.086 1.222 -4.766 1 88.81 223 GLN B N 1
ATOM 6110 C CA . GLN B 1 223 ? 7.656 1.885 -3.539 1 88.81 223 GLN B CA 1
ATOM 6111 C C . GLN B 1 223 ? 8.242 1.198 -2.309 1 88.81 223 GLN B C 1
ATOM 6113 O O . GLN B 1 223 ? 8.555 1.855 -1.314 1 88.81 223 GLN B O 1
ATOM 6118 N N . LEU B 1 224 ? 8.25 -0.122 -2.391 1 90.75 224 LEU B N 1
ATOM 6119 C CA . LEU B 1 224 ? 8.844 -0.868 -1.29 1 90.75 224 LEU B CA 1
ATOM 6120 C C . LEU B 1 224 ? 10.297 -0.454 -1.08 1 90.75 224 LEU B C 1
ATOM 6122 O O . LEU B 1 224 ? 10.766 -0.375 0.058 1 90.75 224 LEU B O 1
ATOM 6126 N N . GLY B 1 225 ? 11.125 -0.242 -2.199 1 88.5 225 GLY B N 1
ATOM 6127 C CA . GLY B 1 225 ? 12.461 0.331 -2.156 1 88.5 225 GLY B CA 1
ATOM 6128 C C . GLY B 1 225 ? 13.492 -0.602 -1.544 1 88.5 225 GLY B C 1
ATOM 6129 O O . GLY B 1 225 ? 14.531 -0.153 -1.055 1 88.5 225 GLY B O 1
ATOM 6130 N N . LEU B 1 226 ? 13.211 -1.815 -1.474 1 85.44 226 LEU B N 1
ATOM 6131 C CA . LEU B 1 226 ? 14.109 -2.783 -0.861 1 85.44 226 LEU B CA 1
ATOM 6132 C C . LEU B 1 226 ? 15.422 -2.865 -1.634 1 85.44 226 LEU B C 1
ATOM 6134 O O . LEU B 1 226 ? 16.5 -2.891 -1.034 1 85.44 226 LEU B O 1
ATOM 6138 N N . VAL B 1 227 ? 15.352 -2.881 -2.924 1 83.19 227 VAL B N 1
ATOM 6139 C CA . VAL B 1 227 ? 16.547 -3.1 -3.732 1 83.19 227 VAL B CA 1
ATOM 6140 C C . VAL B 1 227 ? 17.422 -1.849 -3.713 1 83.19 227 VAL B C 1
ATOM 6142 O O . VAL B 1 227 ? 18.641 -1.94 -3.779 1 83.19 227 VAL B O 1
ATOM 6145 N N . GLU B 1 228 ? 16.797 -0.774 -3.613 1 83.94 228 GLU B N 1
ATOM 6146 C CA . GLU B 1 228 ? 17.562 0.462 -3.506 1 83.94 228 GLU B CA 1
ATOM 6147 C C . GLU B 1 228 ? 18.344 0.508 -2.203 1 83.94 228 GLU B C 1
ATOM 6149 O O . GLU B 1 228 ? 19.469 1.034 -2.166 1 83.94 228 GLU B O 1
ATOM 6154 N N . LYS B 1 229 ? 17.828 -0.066 -1.28 1 84.44 229 LYS B N 1
ATOM 6155 C CA . LYS B 1 229 ? 18.453 -0.033 0.034 1 84.44 229 LYS B CA 1
ATOM 6156 C C . LYS B 1 229 ? 19.406 -1.223 0.22 1 84.44 229 LYS B C 1
ATOM 6158 O O . LYS B 1 229 ? 20.328 -1.166 1.03 1 84.44 229 LYS B O 1
ATOM 6163 N N . LEU B 1 230 ? 18.969 -2.297 -0.429 1 87.06 230 LEU B N 1
ATOM 6164 C CA . LEU B 1 230 ? 19.781 -3.514 -0.374 1 87.06 230 LEU B CA 1
ATOM 6165 C C . LEU B 1 230 ? 20.469 -3.77 -1.708 1 87.06 230 LEU B C 1
ATOM 6167 O O . LEU B 1 230 ? 20.016 -4.602 -2.498 1 87.06 230 LEU B O 1
ATOM 6171 N N . SER B 1 231 ? 21.578 -3.227 -1.942 1 83 231 SER B N 1
ATOM 6172 C CA . SER B 1 231 ? 22.25 -3.213 -3.238 1 83 231 SER B CA 1
ATOM 6173 C C . SER B 1 231 ? 22.656 -4.617 -3.664 1 83 231 SER B C 1
ATOM 6175 O O . SER B 1 231 ? 22.859 -4.879 -4.852 1 83 231 SER B O 1
ATOM 6177 N N . PHE B 1 232 ? 22.688 -5.52 -2.777 1 83.56 232 PHE B N 1
ATOM 6178 C CA . PHE B 1 232 ? 23.125 -6.879 -3.082 1 83.56 232 PHE B CA 1
ATOM 6179 C C . PHE B 1 232 ? 21.953 -7.727 -3.561 1 83.56 232 PHE B C 1
ATOM 6181 O O . PHE B 1 232 ? 22.156 -8.805 -4.121 1 83.56 232 PHE B O 1
ATOM 6188 N N . ALA B 1 233 ? 20.781 -7.27 -3.299 1 84.56 233 ALA B N 1
ATOM 6189 C CA . ALA B 1 233 ? 19.594 -8.078 -3.564 1 84.56 233 ALA B CA 1
ATOM 6190 C C . ALA B 1 233 ? 19.25 -8.078 -5.055 1 84.56 233 ALA B C 1
ATOM 6192 O O . ALA B 1 233 ? 19.391 -7.059 -5.73 1 84.56 233 ALA B O 1
ATOM 6193 N N . ARG B 1 234 ? 18.844 -9.156 -5.582 1 79.62 234 ARG B N 1
ATOM 6194 C CA . ARG B 1 234 ? 18.406 -9.305 -6.969 1 79.62 234 ARG B CA 1
ATOM 6195 C C . ARG B 1 234 ? 17.156 -8.469 -7.246 1 79.62 234 ARG B C 1
ATOM 6197 O O . ARG B 1 234 ? 16.234 -8.445 -6.438 1 79.62 234 ARG B O 1
ATOM 6204 N N . ASN B 1 235 ? 17.172 -7.797 -8.242 1 86.5 235 ASN B N 1
ATOM 6205 C CA . ASN B 1 235 ? 16.031 -7.035 -8.727 1 86.5 235 ASN B CA 1
ATOM 6206 C C . ASN B 1 235 ? 15.344 -7.742 -9.891 1 86.5 235 ASN B C 1
ATOM 6208 O O . ASN B 1 235 ? 15.602 -7.43 -11.055 1 86.5 235 ASN B O 1
ATOM 6212 N N . ARG B 1 236 ? 14.422 -8.672 -9.516 1 88.81 236 ARG B N 1
ATOM 6213 C CA . ARG B 1 236 ? 13.852 -9.516 -10.562 1 88.81 236 ARG B CA 1
ATOM 6214 C C . ARG B 1 236 ? 12.336 -9.633 -10.406 1 88.81 236 ARG B C 1
ATOM 6216 O O . ARG B 1 236 ? 11.797 -10.734 -10.367 1 88.81 236 ARG B O 1
ATOM 6223 N N . PRO B 1 237 ? 11.656 -8.508 -10.336 1 89.69 237 PRO B N 1
ATOM 6224 C CA . PRO B 1 237 ? 10.203 -8.586 -10.164 1 89.69 237 PRO B CA 1
ATOM 6225 C C . PRO B 1 237 ? 9.508 -9.266 -11.344 1 89.69 237 PRO B C 1
ATOM 6227 O O . PRO B 1 237 ? 8.492 -9.938 -11.164 1 89.69 237 PRO B O 1
ATOM 6230 N N . MET B 1 238 ? 10.078 -9.18 -12.562 1 90.75 238 MET B N 1
ATOM 6231 C CA . MET B 1 238 ? 9.453 -9.773 -13.742 1 90.75 238 MET B CA 1
ATOM 6232 C C . MET B 1 238 ? 9.539 -11.297 -13.688 1 90.75 238 MET B C 1
ATOM 6234 O O . MET B 1 238 ? 8.594 -11.984 -14.078 1 90.75 238 MET B O 1
ATOM 6238 N N . GLU B 1 239 ? 10.648 -11.766 -13.297 1 91.31 239 GLU B N 1
ATOM 6239 C CA . GLU B 1 239 ? 10.789 -13.203 -13.125 1 91.31 239 GLU B CA 1
ATOM 6240 C C . GLU B 1 239 ? 9.812 -13.742 -12.086 1 91.31 239 GLU B C 1
ATOM 6242 O O . GLU B 1 239 ? 9.203 -14.789 -12.273 1 91.31 239 GLU B O 1
ATOM 6247 N N . CYS B 1 240 ? 9.758 -12.977 -10.953 1 94.69 240 CYS B N 1
ATOM 6248 C CA . CYS B 1 240 ? 8.82 -13.375 -9.906 1 94.69 240 CYS B CA 1
ATOM 6249 C C . CYS B 1 240 ? 7.395 -13.422 -10.438 1 94.69 240 CYS B C 1
ATOM 6251 O O . CYS B 1 240 ? 6.641 -14.344 -10.117 1 94.69 240 CYS B O 1
ATOM 6253 N N . PHE B 1 241 ? 7.086 -12.508 -11.25 1 96.81 241 PHE B N 1
ATOM 6254 C CA . PHE B 1 241 ? 5.746 -12.469 -11.82 1 96.81 241 PHE B CA 1
ATOM 6255 C C . PHE B 1 241 ? 5.543 -13.617 -12.797 1 96.81 241 PHE B C 1
ATOM 6257 O O . PHE B 1 241 ? 4.449 -14.18 -12.883 1 96.81 241 PHE B O 1
ATOM 6264 N N . LEU B 1 242 ? 6.555 -13.906 -13.594 1 95.94 242 LEU B N 1
ATOM 6265 C CA . LEU B 1 242 ? 6.457 -15.016 -14.523 1 95.94 242 LEU B CA 1
ATOM 6266 C C . LEU B 1 242 ? 6.098 -16.312 -13.797 1 95.94 242 LEU B C 1
ATOM 6268 O O . LEU B 1 242 ? 5.32 -17.125 -14.305 1 95.94 242 LEU B O 1
ATOM 6272 N N . TRP B 1 243 ? 6.664 -16.516 -12.625 1 96.56 243 TRP B N 1
ATOM 6273 C CA . TRP B 1 243 ? 6.328 -17.672 -11.805 1 96.56 243 TRP B CA 1
ATOM 6274 C C . TRP B 1 243 ? 4.824 -17.75 -11.562 1 96.56 243 TRP B C 1
ATOM 6276 O O . TRP B 1 243 ? 4.227 -18.828 -11.633 1 96.56 243 TRP B O 1
ATOM 6286 N N . THR B 1 244 ? 4.254 -16.609 -11.266 1 98.12 244 THR B N 1
ATOM 6287 C CA . THR B 1 244 ? 2.842 -16.609 -10.898 1 98.12 244 THR B CA 1
ATOM 6288 C C . THR B 1 244 ? 1.959 -16.781 -12.125 1 98.12 244 THR B C 1
ATOM 6290 O O . THR B 1 244 ? 0.891 -17.391 -12.055 1 98.12 244 THR B O 1
ATOM 6293 N N . VAL B 1 245 ? 2.43 -16.328 -13.266 1 97.38 245 VAL B N 1
ATOM 6294 C CA . VAL B 1 245 ? 1.719 -16.562 -14.523 1 97.38 245 VAL B CA 1
ATOM 6295 C C . VAL B 1 245 ? 1.715 -18.047 -14.844 1 97.38 245 VAL B C 1
ATOM 6297 O O . VAL B 1 245 ? 0.706 -18.594 -15.312 1 97.38 245 VAL B O 1
ATOM 6300 N N . GLY B 1 246 ? 2.807 -18.672 -14.625 1 97.19 246 GLY B N 1
ATOM 6301 C CA . GLY B 1 246 ? 2.896 -20.109 -14.875 1 97.19 246 GLY B CA 1
ATOM 6302 C C . GLY B 1 246 ? 2.088 -20.938 -13.891 1 97.19 246 GLY B C 1
ATOM 6303 O O . GLY B 1 246 ? 1.494 -21.95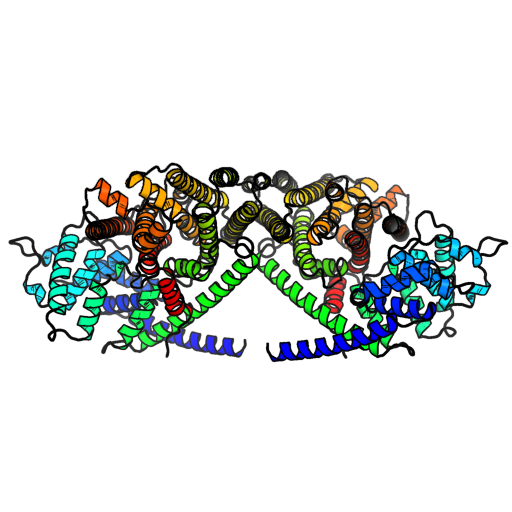3 -14.273 1 97.19 246 GLY B O 1
ATOM 6304 N N . THR B 1 247 ? 2.002 -20.469 -12.664 1 97.88 247 THR B N 1
ATOM 6305 C CA . THR B 1 247 ? 1.341 -21.234 -11.609 1 97.88 247 THR B CA 1
ATOM 6306 C C . THR B 1 247 ? -0.167 -21.016 -11.641 1 97.88 247 THR B C 1
ATOM 6308 O O . THR B 1 247 ? -0.945 -21.906 -11.305 1 97.88 247 THR B O 1
ATOM 6311 N N . LEU B 1 248 ? -0.555 -19.797 -12.016 1 98.12 248 LEU B N 1
ATOM 6312 C CA . LEU B 1 248 ? -1.957 -19.391 -12.055 1 98.12 248 LEU B CA 1
ATOM 6313 C C . LEU B 1 248 ? -2.303 -18.75 -13.391 1 98.12 248 LEU B C 1
ATOM 6315 O O . LEU B 1 248 ? -2.596 -17.547 -13.453 1 98.12 248 LEU B O 1
ATOM 6319 N N . PRO B 1 249 ? -2.504 -19.547 -14.414 1 96.56 249 PRO B N 1
ATOM 6320 C CA . PRO B 1 249 ? -2.625 -18.984 -15.758 1 96.56 249 PRO B CA 1
ATOM 6321 C C . PRO B 1 249 ? -4.008 -18.406 -16.031 1 96.56 249 PRO B C 1
ATOM 6323 O O . PRO B 1 249 ? -4.156 -17.547 -16.906 1 96.56 249 PRO B O 1
ATOM 6326 N N . GLN B 1 250 ? -5.043 -18.703 -15.336 1 95.62 250 GLN B N 1
ATOM 6327 C CA . GLN B 1 250 ? -6.402 -18.281 -15.648 1 95.62 250 GLN B CA 1
ATOM 6328 C C . GLN B 1 250 ? -6.621 -16.828 -15.266 1 95.62 250 GLN B C 1
ATOM 6330 O O . GLN B 1 250 ? -6.094 -16.359 -14.25 1 95.62 250 GLN B O 1
ATOM 6335 N N . PRO B 1 251 ? -7.449 -16.156 -16 1 95.81 251 PRO B N 1
ATOM 6336 C CA . PRO B 1 251 ? -7.672 -14.719 -15.766 1 95.81 251 PRO B CA 1
ATOM 6337 C C . PRO B 1 251 ? -8.32 -14.438 -14.414 1 95.81 251 PRO B C 1
ATOM 6339 O O . PRO B 1 251 ? -8.086 -13.383 -13.82 1 95.81 251 PRO B O 1
ATOM 6342 N N . ILE B 1 252 ? -9.07 -15.344 -13.875 1 95.75 252 ILE B N 1
ATOM 6343 C CA . ILE B 1 252 ? -9.805 -15.125 -12.633 1 95.75 252 ILE B CA 1
ATOM 6344 C C . ILE B 1 252 ? -8.82 -14.961 -11.469 1 95.75 252 ILE B C 1
ATOM 6346 O O . ILE B 1 252 ? -9.18 -14.445 -10.414 1 95.75 252 ILE B O 1
ATOM 6350 N N . TYR B 1 253 ? -7.559 -15.281 -11.672 1 97.5 253 TYR B N 1
ATOM 6351 C CA . TYR B 1 253 ? -6.582 -15.281 -10.586 1 97.5 253 TYR B CA 1
ATOM 6352 C C . TYR B 1 253 ? -5.688 -14.047 -10.656 1 97.5 253 TYR B C 1
ATOM 6354 O O . TYR B 1 253 ? -4.562 -14.062 -10.148 1 97.5 253 TYR B O 1
ATOM 6362 N N . SER B 1 254 ? -6.129 -13.023 -11.297 1 97.38 254 SER B N 1
ATOM 6363 C CA . SER B 1 254 ? -5.352 -11.805 -11.445 1 97.38 254 SER B CA 1
ATOM 6364 C C . SER B 1 254 ? -4.863 -11.281 -10.102 1 97.38 254 SER B C 1
ATOM 6366 O O . SER B 1 254 ? -3.662 -11.07 -9.906 1 97.38 254 SER B O 1
ATOM 6368 N N . GLY B 1 255 ? -5.754 -11.117 -9.188 1 96.25 255 GLY B N 1
ATOM 6369 C CA . GLY B 1 255 ? -5.387 -10.625 -7.871 1 96.25 255 GLY B CA 1
ATOM 6370 C C . GLY B 1 255 ? -4.43 -11.547 -7.137 1 96.25 255 GLY B C 1
ATOM 6371 O O . GLY B 1 255 ? -3.527 -11.078 -6.438 1 96.25 255 GLY B O 1
ATOM 6372 N N . VAL B 1 256 ? -4.605 -12.805 -7.305 1 98 256 VAL B N 1
ATOM 6373 C CA . VAL B 1 256 ? -3.764 -13.797 -6.652 1 98 256 VAL B CA 1
ATOM 6374 C C . VAL B 1 256 ? -2.34 -13.703 -7.195 1 98 256 VAL B C 1
ATOM 6376 O O . VAL B 1 256 ? -1.373 -13.766 -6.43 1 98 256 VAL B O 1
ATOM 6379 N N . ARG B 1 257 ? -2.203 -13.547 -8.484 1 98.31 257 ARG B N 1
ATOM 6380 C CA . ARG B 1 257 ? -0.889 -13.445 -9.117 1 98.31 257 ARG B CA 1
ATOM 6381 C C . ARG B 1 257 ? -0.102 -12.266 -8.547 1 98.31 257 ARG B C 1
ATOM 6383 O O . ARG B 1 257 ? 1.086 -12.398 -8.25 1 98.31 257 ARG B O 1
ATOM 6390 N N . ILE B 1 258 ? -0.781 -11.172 -8.398 1 97.88 258 ILE B N 1
ATOM 6391 C CA . ILE B 1 258 ? -0.123 -9.961 -7.926 1 97.88 258 ILE B CA 1
ATOM 6392 C C . ILE B 1 258 ? 0.408 -10.188 -6.512 1 97.88 258 ILE B C 1
ATOM 6394 O O . ILE B 1 258 ? 1.584 -9.938 -6.234 1 97.88 258 ILE B O 1
ATOM 6398 N N . GLU B 1 259 ? -0.45 -10.672 -5.641 1 98.06 259 GLU B N 1
ATOM 6399 C CA . GLU B 1 259 ? -0.059 -10.852 -4.246 1 98.06 259 GLU B CA 1
ATOM 6400 C C . GLU B 1 259 ? 1.021 -11.922 -4.109 1 98.06 259 GLU B C 1
ATOM 6402 O O . GLU B 1 259 ? 1.945 -11.781 -3.307 1 98.06 259 GLU B O 1
ATOM 6407 N N . LEU B 1 260 ? 0.848 -12.961 -4.855 1 98.31 260 LEU B N 1
ATOM 6408 C CA . LEU B 1 260 ? 1.829 -14.039 -4.785 1 98.31 260 LEU B CA 1
ATOM 6409 C C . LEU B 1 260 ? 3.184 -13.578 -5.309 1 98.31 260 LEU B C 1
ATOM 6411 O O . LEU B 1 260 ? 4.227 -13.984 -4.793 1 98.31 260 LEU B O 1
ATOM 6415 N N . ALA B 1 261 ? 3.168 -12.812 -6.355 1 97.94 261 ALA B N 1
ATOM 6416 C CA . ALA B 1 261 ? 4.418 -12.289 -6.902 1 97.94 261 ALA B CA 1
ATOM 6417 C C . ALA B 1 261 ? 5.168 -11.469 -5.859 1 97.94 261 ALA B C 1
ATOM 6419 O O . ALA B 1 261 ? 6.398 -11.539 -5.773 1 97.94 261 ALA B O 1
ATOM 6420 N N . LYS B 1 262 ? 4.445 -10.641 -5.117 1 97.25 262 LYS B N 1
ATOM 6421 C CA . LYS B 1 262 ? 5.062 -9.875 -4.043 1 97.25 262 LYS B CA 1
ATOM 6422 C C . LYS B 1 262 ? 5.77 -10.789 -3.047 1 97.25 262 LYS B C 1
ATOM 6424 O O . LYS B 1 262 ? 6.887 -10.5 -2.615 1 97.25 262 LYS B O 1
ATOM 6429 N N . THR B 1 263 ? 5.105 -11.844 -2.723 1 97.69 263 THR B N 1
ATOM 6430 C CA . THR B 1 263 ? 5.633 -12.797 -1.759 1 97.69 263 THR B CA 1
ATOM 6431 C C . THR B 1 263 ? 6.902 -13.461 -2.291 1 97.69 263 THR B C 1
ATOM 6433 O O . THR B 1 263 ? 7.887 -13.609 -1.559 1 97.69 263 THR B O 1
ATOM 6436 N N . VAL B 1 264 ? 6.902 -13.844 -3.518 1 97.56 264 VAL B N 1
ATOM 6437 C CA . VAL B 1 264 ? 8.055 -14.492 -4.133 1 97.56 264 VAL B CA 1
ATOM 6438 C C . VAL B 1 264 ? 9.227 -13.508 -4.207 1 97.56 264 VAL B C 1
ATOM 6440 O O . VAL B 1 264 ? 10.375 -13.891 -4.008 1 97.56 264 VAL B O 1
ATOM 6443 N N . ALA B 1 265 ? 8.938 -12.297 -4.516 1 96.19 265 ALA B N 1
ATOM 6444 C CA . ALA B 1 265 ? 9.984 -11.281 -4.586 1 96.19 265 ALA B CA 1
ATOM 6445 C C . ALA B 1 265 ? 10.688 -11.117 -3.242 1 96.19 265 ALA B C 1
ATOM 6447 O O . ALA B 1 265 ? 11.914 -11.008 -3.184 1 96.19 265 ALA B O 1
ATOM 6448 N N . ILE B 1 266 ? 9.875 -11.055 -2.189 1 96.62 266 ILE B N 1
ATOM 6449 C CA . ILE B 1 266 ? 10.445 -10.922 -0.852 1 96.62 266 ILE B CA 1
ATOM 6450 C C . ILE B 1 266 ? 11.289 -12.148 -0.521 1 96.62 266 ILE B C 1
ATOM 6452 O O . ILE B 1 266 ? 12.359 -12.031 0.077 1 96.62 266 ILE B O 1
ATOM 6456 N N . LEU B 1 267 ? 10.812 -13.289 -0.899 1 97.06 267 LEU B N 1
ATOM 6457 C CA . LEU B 1 267 ? 11.547 -14.531 -0.682 1 97.06 267 LEU B CA 1
ATOM 6458 C C . LEU B 1 267 ? 12.938 -14.461 -1.305 1 97.06 267 LEU B C 1
ATOM 6460 O O . LEU B 1 267 ? 13.922 -14.875 -0.686 1 97.06 267 LEU B O 1
ATOM 6464 N N . LEU B 1 268 ? 13.016 -13.984 -2.512 1 94.62 268 LEU B N 1
ATOM 6465 C CA . LEU B 1 268 ? 14.281 -13.922 -3.229 1 94.62 268 LEU B CA 1
ATOM 6466 C C . LEU B 1 268 ? 15.266 -13 -2.516 1 94.62 268 LEU B C 1
ATOM 6468 O O . LEU B 1 268 ? 16.469 -13.289 -2.455 1 94.62 268 LEU B O 1
ATOM 6472 N N . VAL B 1 269 ? 14.773 -11.914 -2.02 1 94.56 269 VAL B N 1
ATOM 6473 C CA . VAL B 1 269 ? 15.633 -10.977 -1.3 1 94.56 269 VAL B CA 1
ATOM 6474 C C . VAL B 1 269 ? 16.172 -11.633 -0.033 1 94.56 269 VAL B C 1
ATOM 6476 O O . VAL B 1 269 ? 17.359 -11.516 0.284 1 94.56 269 VAL B O 1
ATOM 6479 N N . ILE B 1 270 ? 15.312 -12.289 0.674 1 96.06 270 ILE B N 1
ATOM 6480 C CA . ILE B 1 270 ? 15.719 -12.945 1.911 1 96.06 270 ILE B CA 1
ATOM 6481 C C . ILE B 1 270 ? 16.719 -14.055 1.603 1 96.06 270 ILE B C 1
ATOM 6483 O O . ILE B 1 270 ? 17.688 -14.242 2.342 1 96.06 270 ILE B O 1
ATOM 6487 N N . ASP B 1 271 ? 16.453 -14.766 0.564 1 93.75 271 ASP B N 1
ATOM 6488 C CA . ASP B 1 271 ? 17.391 -15.781 0.102 1 93.75 271 ASP B CA 1
ATOM 6489 C C . ASP B 1 271 ? 18.781 -15.18 -0.129 1 93.75 271 ASP B C 1
ATOM 6491 O O . ASP B 1 271 ? 19.781 -15.766 0.264 1 93.75 271 ASP B O 1
ATOM 6495 N N . ASP B 1 272 ? 18.844 -14.031 -0.772 1 92 272 ASP B N 1
ATOM 6496 C CA . ASP B 1 272 ? 20.109 -13.352 -1.034 1 92 272 ASP B CA 1
ATOM 6497 C C . ASP B 1 272 ? 20.797 -12.969 0.27 1 92 272 ASP B C 1
ATOM 6499 O O . ASP B 1 272 ? 22.031 -12.992 0.352 1 92 272 ASP B O 1
ATOM 6503 N N . ILE B 1 273 ? 20.016 -12.594 1.207 1 94 273 ILE B N 1
ATOM 6504 C CA . ILE B 1 273 ? 20.578 -12.242 2.504 1 94 273 ILE B CA 1
ATOM 6505 C C . ILE B 1 273 ? 21.25 -13.461 3.131 1 94 273 ILE B C 1
ATOM 6507 O O . ILE B 1 273 ? 22.375 -13.375 3.617 1 94 273 ILE B O 1
ATOM 6511 N N . PHE B 1 274 ? 20.641 -14.562 3.084 1 93.94 274 PHE B N 1
ATOM 6512 C CA . PHE B 1 274 ? 21.141 -15.773 3.723 1 93.94 274 PHE B CA 1
ATOM 6513 C C . PHE B 1 274 ? 22.281 -16.375 2.916 1 93.94 274 PHE B C 1
ATOM 6515 O O . PHE B 1 274 ? 23.219 -16.938 3.482 1 93.94 274 PHE B O 1
ATOM 6522 N N . ASP B 1 275 ? 22.312 -16.188 1.67 1 85.69 275 ASP B N 1
ATOM 6523 C CA . ASP B 1 275 ? 23.266 -16.828 0.785 1 85.69 275 ASP B CA 1
ATOM 6524 C C . ASP B 1 275 ? 24.562 -16.016 0.683 1 85.69 275 ASP B C 1
ATOM 6526 O O . ASP B 1 275 ? 25.656 -16.578 0.6 1 85.69 275 ASP B O 1
ATOM 6530 N N . THR B 1 276 ? 24.453 -14.703 0.619 1 82.69 276 THR B N 1
ATOM 6531 C CA . THR B 1 276 ? 25.625 -13.969 0.131 1 82.69 276 THR B CA 1
ATOM 6532 C C . THR B 1 276 ? 25.969 -12.82 1.075 1 82.69 276 THR B C 1
ATOM 6534 O O . THR B 1 276 ? 27.109 -12.359 1.102 1 82.69 276 THR B O 1
ATOM 6537 N N . TYR B 1 277 ? 25.094 -12.391 1.851 1 85.62 277 TYR B N 1
ATOM 6538 C CA . TYR B 1 277 ? 25.359 -11.078 2.43 1 85.62 277 TYR B CA 1
ATOM 6539 C C . TYR B 1 277 ? 25.469 -11.164 3.947 1 85.62 277 TYR B C 1
ATOM 6541 O O . TYR B 1 277 ? 26.391 -10.609 4.547 1 85.62 277 TYR B O 1
ATOM 6549 N N . GLY B 1 278 ? 24.562 -11.875 4.535 1 91.38 278 GLY B N 1
ATOM 6550 C CA . GLY B 1 278 ? 24.5 -11.898 5.988 1 91.38 278 GLY B CA 1
ATOM 6551 C C . GLY B 1 278 ? 25.578 -12.758 6.621 1 91.38 278 GLY B C 1
ATOM 6552 O O . GLY B 1 278 ? 25.922 -13.82 6.09 1 91.38 278 GLY B O 1
ATOM 6553 N N . THR B 1 279 ? 26.125 -12.281 7.707 1 94.69 279 THR B N 1
ATOM 6554 C CA . THR B 1 279 ? 27.016 -13.117 8.516 1 94.69 279 THR B CA 1
ATOM 6555 C C . THR B 1 279 ? 26.203 -14.102 9.352 1 94.69 279 THR B C 1
ATOM 6557 O O . THR B 1 279 ? 25.016 -13.875 9.625 1 94.69 279 THR B O 1
ATOM 6560 N N . ILE B 1 280 ? 26.828 -15.156 9.781 1 95.38 280 ILE B N 1
ATOM 6561 C CA . ILE B 1 280 ? 26.125 -16.203 10.508 1 95.38 280 ILE B CA 1
ATOM 6562 C C . ILE B 1 280 ? 25.5 -15.633 11.773 1 95.38 280 ILE B C 1
ATOM 6564 O O . ILE B 1 280 ? 24.391 -16.016 12.156 1 95.38 280 ILE B O 1
ATOM 6568 N N . ASP B 1 281 ? 26.188 -14.719 12.438 1 95.44 281 ASP B N 1
ATOM 6569 C CA . ASP B 1 281 ? 25.656 -14.086 13.641 1 95.44 281 ASP B CA 1
ATOM 6570 C C . ASP B 1 281 ? 24.438 -13.227 13.32 1 95.44 281 ASP B C 1
ATOM 6572 O O . ASP B 1 281 ? 23.438 -13.266 14.047 1 95.44 281 ASP B O 1
ATOM 6576 N N . GLU B 1 282 ? 24.547 -12.484 12.281 1 95.88 282 GLU B N 1
ATOM 6577 C CA . GLU B 1 282 ? 23.438 -11.656 11.852 1 95.88 282 GLU B CA 1
ATOM 6578 C C . GLU B 1 282 ? 22.234 -12.508 11.453 1 95.88 282 GLU B C 1
ATOM 6580 O O . GLU B 1 282 ? 21.094 -12.164 11.773 1 95.88 282 GLU B O 1
ATOM 6585 N N . LEU B 1 283 ? 22.516 -13.57 10.789 1 97.56 283 LEU B N 1
ATOM 6586 C CA . LEU B 1 283 ? 21.453 -14.461 10.32 1 97.56 283 LEU B CA 1
ATOM 6587 C C . LEU B 1 283 ? 20.734 -15.102 11.5 1 97.56 283 LEU B C 1
ATOM 6589 O O . LEU B 1 283 ? 19.516 -15.297 11.453 1 97.56 283 LEU B O 1
ATOM 6593 N N . SER B 1 284 ? 21.453 -15.414 12.492 1 97 284 SER B N 1
ATOM 6594 C CA . SER B 1 284 ? 20.859 -15.977 13.703 1 97 284 SER B CA 1
ATOM 6595 C C . SER B 1 284 ? 19.922 -14.969 14.367 1 97 284 SER B C 1
ATOM 6597 O O . SER B 1 284 ? 18.844 -15.344 14.852 1 97 284 SER B O 1
ATOM 6599 N N . LEU B 1 285 ? 20.375 -13.719 14.461 1 96.38 285 LEU B N 1
ATOM 6600 C CA . LEU B 1 285 ? 19.547 -12.656 15.008 1 96.38 285 LEU B CA 1
ATOM 6601 C C . LEU B 1 285 ? 18.297 -12.453 14.164 1 96.38 285 LEU B C 1
ATOM 6603 O O . LEU B 1 285 ? 17.188 -12.289 14.703 1 96.38 285 LEU B O 1
ATOM 6607 N N . PHE B 1 286 ? 18.516 -12.422 12.898 1 97.06 286 PHE B N 1
ATOM 6608 C CA . PHE B 1 286 ? 17.422 -12.242 11.945 1 97.06 286 PHE B CA 1
ATOM 6609 C C . PHE B 1 286 ? 16.391 -13.359 12.102 1 97.06 286 PHE B C 1
ATOM 6611 O O . PHE B 1 286 ? 15.188 -13.094 12.148 1 97.06 286 PHE B O 1
ATOM 6618 N N . THR B 1 287 ? 16.828 -14.578 12.164 1 97.94 287 THR B N 1
ATOM 6619 C CA . THR B 1 287 ? 15.977 -15.75 12.328 1 97.94 287 THR B CA 1
ATOM 6620 C C . THR B 1 287 ? 15.188 -15.664 13.633 1 97.94 287 THR B C 1
ATOM 6622 O O . THR B 1 287 ? 13.984 -15.906 13.656 1 97.94 287 THR B O 1
ATOM 6625 N N . SER B 1 288 ? 15.844 -15.297 14.695 1 96.69 288 SER B N 1
ATOM 6626 C CA . SER B 1 288 ? 15.203 -15.18 16 1 96.69 288 SER B CA 1
ATOM 6627 C C . SER B 1 288 ? 14.102 -14.117 15.977 1 96.69 288 SER B C 1
ATOM 6629 O O . SER B 1 288 ? 13.062 -14.289 16.609 1 96.69 288 SER B O 1
ATOM 6631 N N . ALA B 1 289 ? 14.398 -13.008 15.367 1 95.62 289 ALA B N 1
ATOM 6632 C CA . ALA B 1 289 ? 13.43 -11.93 15.273 1 95.62 289 ALA B CA 1
ATOM 6633 C C . ALA B 1 289 ? 12.18 -12.375 14.523 1 95.62 289 ALA B C 1
ATOM 6635 O O . ALA B 1 289 ? 11.055 -12.109 14.961 1 95.62 289 ALA B O 1
ATOM 6636 N N . ILE B 1 290 ? 12.312 -13.055 13.398 1 96.12 290 ILE B N 1
ATOM 6637 C CA . ILE B 1 290 ? 11.188 -13.469 12.562 1 96.12 290 ILE B CA 1
ATOM 6638 C C . ILE B 1 290 ? 10.414 -14.586 13.266 1 96.12 290 ILE B C 1
ATOM 6640 O O . ILE B 1 290 ? 9.188 -14.656 13.164 1 96.12 290 ILE B O 1
ATOM 6644 N N . GLN B 1 291 ? 11.109 -15.43 14.031 1 95.94 291 GLN B N 1
ATOM 6645 C CA . GLN B 1 291 ? 10.469 -16.5 14.781 1 95.94 291 GLN B CA 1
ATOM 6646 C C . GLN B 1 291 ? 9.43 -15.938 15.758 1 95.94 291 GLN B C 1
ATOM 6648 O O . GLN B 1 291 ? 8.406 -16.578 16.016 1 95.94 291 GLN B O 1
ATOM 6653 N N . ARG B 1 292 ? 9.68 -14.812 16.234 1 91.75 292 ARG B N 1
ATOM 6654 C CA . ARG B 1 292 ? 8.758 -14.164 17.172 1 91.75 292 ARG B CA 1
ATOM 6655 C C . ARG B 1 292 ? 7.598 -13.508 16.422 1 91.75 292 ARG B C 1
ATOM 6657 O O . ARG B 1 292 ? 6.523 -13.305 16.984 1 91.75 292 ARG B O 1
ATOM 6664 N N . TRP B 1 293 ? 7.84 -13.164 15.156 1 93.25 293 TRP B N 1
ATOM 6665 C CA . TRP B 1 293 ? 6.902 -12.445 14.305 1 93.25 293 TRP B CA 1
ATOM 6666 C C . TRP B 1 293 ? 6.348 -11.219 15.016 1 93.25 293 TRP B C 1
ATOM 6668 O O . TRP B 1 293 ? 5.129 -11.023 15.078 1 93.25 293 TRP B O 1
ATOM 6678 N N . ASP B 1 294 ? 7.164 -10.477 15.672 1 87.31 294 ASP B N 1
ATOM 6679 C CA . ASP B 1 294 ? 6.879 -9.266 16.438 1 87.31 294 ASP B CA 1
ATOM 6680 C C . ASP B 1 294 ? 7.844 -8.141 16.078 1 87.31 294 ASP B C 1
ATOM 6682 O O . ASP B 1 294 ? 9.062 -8.32 16.125 1 87.31 294 ASP B O 1
ATOM 6686 N N . LEU B 1 295 ? 7.316 -7.008 15.703 1 88.5 295 LEU B N 1
ATOM 6687 C CA . LEU B 1 295 ? 8.148 -5.914 15.219 1 88.5 295 LEU B CA 1
ATOM 6688 C C . LEU B 1 295 ? 8.945 -5.281 16.359 1 88.5 295 LEU B C 1
ATOM 6690 O O . LEU B 1 295 ? 9.883 -4.52 16.109 1 88.5 295 LEU B O 1
ATOM 6694 N N . ASP B 1 296 ? 8.672 -5.586 17.531 1 84.81 296 ASP B N 1
ATOM 6695 C CA . ASP B 1 296 ? 9.461 -5.109 18.672 1 84.81 296 ASP B CA 1
ATOM 6696 C C . ASP B 1 296 ? 10.891 -5.66 18.625 1 84.81 296 ASP B C 1
ATOM 6698 O O . ASP B 1 296 ? 11.805 -5.082 19.203 1 84.81 296 ASP B O 1
ATOM 6702 N N . ALA B 1 297 ? 11.039 -6.742 17.938 1 84.56 297 ALA B N 1
ATOM 6703 C CA . ALA B 1 297 ? 12.336 -7.422 17.891 1 84.56 297 ALA B CA 1
ATOM 6704 C C . ALA B 1 297 ? 13.258 -6.766 16.875 1 84.56 297 ALA B C 1
ATOM 6706 O O . ALA B 1 297 ? 14.445 -7.098 16.797 1 84.56 297 ALA B O 1
ATOM 6707 N N . ILE B 1 298 ? 12.867 -5.754 16.172 1 87.62 298 ILE B N 1
ATOM 6708 C CA . ILE B 1 298 ? 13.625 -5.227 15.047 1 87.62 298 ILE B CA 1
ATOM 6709 C C . ILE B 1 298 ? 14.805 -4.402 15.555 1 87.62 298 ILE B C 1
ATOM 6711 O O . ILE B 1 298 ? 15.82 -4.27 14.867 1 87.62 298 ILE B O 1
ATOM 6715 N N . ASP B 1 299 ? 14.734 -3.885 16.688 1 88 299 ASP B N 1
ATOM 6716 C CA . ASP B 1 299 ? 15.742 -2.943 17.172 1 88 299 ASP B CA 1
ATOM 6717 C C . ASP B 1 299 ? 17.109 -3.617 17.312 1 88 299 ASP B C 1
ATOM 6719 O O . ASP B 1 299 ? 18.141 -2.953 17.25 1 88 299 ASP B O 1
ATOM 6723 N N . GLN B 1 300 ? 17.078 -4.969 17.438 1 90.12 300 GLN B N 1
ATOM 6724 C CA . GLN B 1 300 ? 18.344 -5.688 17.609 1 90.12 300 GLN B CA 1
ATOM 6725 C C . GLN B 1 300 ? 19 -6 16.266 1 90.12 300 GLN B C 1
ATOM 6727 O O . GLN B 1 300 ? 20.141 -6.469 16.219 1 90.12 300 GLN B O 1
ATOM 6732 N N . LEU B 1 301 ? 18.359 -5.711 15.18 1 94.56 301 LEU B N 1
ATOM 6733 C CA . LEU B 1 301 ? 18.828 -6.086 13.852 1 94.56 301 LEU B CA 1
ATOM 6734 C C . LEU B 1 301 ? 19.609 -4.941 13.211 1 94.56 301 LEU B C 1
ATOM 6736 O O . LEU B 1 301 ? 19.375 -3.771 13.516 1 94.56 301 LEU B O 1
ATOM 6740 N N . PRO B 1 302 ? 20.656 -5.301 12.445 1 92.94 302 PRO B N 1
ATOM 6741 C CA . PRO B 1 302 ? 21.25 -4.242 11.633 1 92.94 302 PRO B CA 1
ATOM 6742 C C . PRO B 1 302 ? 20.25 -3.564 10.703 1 92.94 302 PRO B C 1
ATOM 6744 O O . PRO B 1 302 ? 19.188 -4.133 10.422 1 92.94 302 PRO B O 1
ATOM 6747 N N . GLU B 1 303 ? 20.516 -2.434 10.188 1 90.12 303 GLU B N 1
ATOM 6748 C CA . GLU B 1 303 ? 19.578 -1.565 9.477 1 90.12 303 GLU B CA 1
ATOM 6749 C C . GLU B 1 303 ? 18.969 -2.279 8.273 1 90.12 303 GLU B C 1
ATOM 6751 O O . GLU B 1 303 ? 17.766 -2.215 8.047 1 90.12 303 GLU B O 1
ATOM 6756 N N . TYR B 1 304 ? 19.844 -2.934 7.496 1 90.5 304 TYR B N 1
ATOM 6757 C CA . TYR B 1 304 ? 19.328 -3.549 6.273 1 90.5 304 TYR B CA 1
ATOM 6758 C C . TYR B 1 304 ? 18.375 -4.688 6.594 1 90.5 304 TYR B C 1
ATOM 6760 O O . TYR B 1 304 ? 17.406 -4.93 5.855 1 90.5 304 TYR B O 1
ATOM 6768 N N . MET B 1 305 ? 18.562 -5.367 7.738 1 94.38 305 MET B N 1
ATOM 6769 C CA . MET B 1 305 ? 17.672 -6.457 8.133 1 94.38 305 MET B CA 1
ATOM 6770 C C . MET B 1 305 ? 16.359 -5.922 8.703 1 94.38 305 MET B C 1
ATOM 6772 O O . MET B 1 305 ? 15.312 -6.551 8.547 1 94.38 305 MET B O 1
ATOM 6776 N N . LYS B 1 306 ? 16.469 -4.711 9.336 1 94 306 LYS B N 1
ATOM 6777 C CA . LYS B 1 306 ? 15.242 -4.066 9.805 1 94 306 LYS B CA 1
ATOM 6778 C C . LYS B 1 306 ? 14.305 -3.779 8.641 1 94 306 LYS B C 1
ATOM 6780 O O . LYS B 1 306 ? 13.109 -4.074 8.711 1 94 306 LYS B O 1
ATOM 6785 N N . ILE B 1 307 ? 14.875 -3.246 7.664 1 93.94 307 ILE B N 1
ATOM 6786 C CA . ILE B 1 307 ? 14.109 -2.855 6.484 1 93.94 307 ILE B CA 1
ATOM 6787 C C . ILE B 1 307 ? 13.508 -4.094 5.828 1 93.94 307 ILE B C 1
ATOM 6789 O O . ILE B 1 307 ? 12.328 -4.105 5.477 1 93.94 307 ILE B O 1
ATOM 6793 N N . CYS B 1 308 ? 14.281 -5.117 5.703 1 94.88 308 CYS B N 1
ATOM 6794 C CA . CYS B 1 308 ? 13.812 -6.352 5.082 1 94.88 308 CYS B CA 1
ATOM 6795 C C . CYS B 1 308 ? 12.703 -6.992 5.906 1 94.88 308 CYS B C 1
ATOM 6797 O O . CYS B 1 308 ? 11.688 -7.426 5.355 1 94.88 308 CYS B O 1
ATOM 6799 N N . TYR B 1 309 ? 12.922 -7.039 7.246 1 96.06 309 TYR B N 1
ATOM 6800 C CA . TYR B 1 309 ? 11.93 -7.652 8.117 1 96.06 309 TYR B CA 1
ATOM 6801 C C . TYR B 1 309 ? 10.602 -6.898 8.055 1 96.06 309 TYR B C 1
ATOM 6803 O O . TYR B 1 309 ? 9.539 -7.512 7.961 1 96.06 309 TYR B O 1
ATOM 6811 N N . MET B 1 310 ? 10.656 -5.664 8.102 1 95.31 310 MET B N 1
ATOM 6812 C CA . MET B 1 310 ? 9.43 -4.871 8.062 1 95.31 310 MET B CA 1
ATOM 6813 C C . MET B 1 310 ? 8.734 -5.016 6.715 1 95.31 310 MET B C 1
ATOM 6815 O O . MET B 1 310 ? 7.5 -5 6.645 1 95.31 310 MET B O 1
ATOM 6819 N N . ALA B 1 311 ? 9.5 -5.027 5.645 1 96 311 ALA B N 1
ATOM 6820 C CA . ALA B 1 311 ? 8.922 -5.262 4.324 1 96 311 ALA B CA 1
ATOM 6821 C C . ALA B 1 311 ? 8.164 -6.586 4.289 1 96 311 ALA B C 1
ATOM 6823 O O . ALA B 1 311 ? 7.047 -6.656 3.779 1 96 311 ALA B O 1
ATOM 6824 N N . LEU B 1 312 ? 8.797 -7.621 4.797 1 97.44 312 LEU B N 1
ATOM 6825 C CA . LEU B 1 312 ? 8.172 -8.938 4.875 1 97.44 312 LEU B CA 1
ATOM 6826 C C . LEU B 1 312 ? 6.898 -8.891 5.711 1 97.44 312 LEU B C 1
ATOM 6828 O O . LEU B 1 312 ? 5.848 -9.359 5.277 1 97.44 312 LEU B O 1
ATOM 6832 N N . TYR B 1 313 ? 7.023 -8.32 6.871 1 96.69 313 TYR B N 1
ATOM 6833 C CA . TYR B 1 313 ? 5.93 -8.242 7.832 1 96.69 313 TYR B CA 1
ATOM 6834 C C . TYR B 1 313 ? 4.746 -7.484 7.25 1 96.69 313 TYR B C 1
ATOM 6836 O O . TYR B 1 313 ? 3.609 -7.965 7.289 1 96.69 313 TYR B O 1
ATOM 6844 N N . ASN B 1 314 ? 5.012 -6.305 6.723 1 95.69 314 ASN B N 1
ATOM 6845 C CA . ASN B 1 314 ? 3.961 -5.453 6.172 1 95.69 314 ASN B CA 1
ATOM 6846 C C . ASN B 1 314 ? 3.275 -6.105 4.977 1 95.69 314 ASN B C 1
ATOM 6848 O O . ASN B 1 314 ? 2.051 -6.043 4.848 1 95.69 314 ASN B O 1
ATOM 6852 N N . THR B 1 315 ? 4.066 -6.648 4.078 1 97.25 315 THR B N 1
ATOM 6853 C CA . THR B 1 315 ? 3.494 -7.289 2.9 1 97.25 315 THR B CA 1
ATOM 6854 C C . THR B 1 315 ? 2.604 -8.461 3.299 1 97.25 315 THR B C 1
ATOM 6856 O O . THR B 1 315 ? 1.514 -8.633 2.748 1 97.25 315 THR B O 1
ATOM 6859 N N . THR B 1 316 ? 3.043 -9.242 4.211 1 97.94 316 THR B N 1
ATOM 6860 C CA . THR B 1 316 ? 2.26 -10.375 4.695 1 97.94 316 THR B CA 1
ATOM 6861 C C . THR B 1 316 ? 0.951 -9.898 5.32 1 97.94 316 THR B C 1
ATOM 6863 O O . THR B 1 316 ? -0.109 -10.477 5.07 1 97.94 316 THR B O 1
ATOM 6866 N N . ASN B 1 317 ? 1.03 -8.867 6.105 1 96 317 ASN B N 1
ATOM 6867 C CA . ASN B 1 317 ? -0.158 -8.312 6.738 1 96 317 ASN B CA 1
ATOM 6868 C C . ASN B 1 317 ? -1.134 -7.75 5.711 1 96 317 ASN B C 1
ATOM 6870 O O . ASN B 1 317 ? -2.35 -7.84 5.887 1 96 317 ASN B O 1
ATOM 6874 N N . GLU B 1 318 ? -0.598 -7.102 4.766 1 96.06 318 GLU B N 1
ATOM 6875 C CA . GLU B 1 318 ? -1.444 -6.543 3.717 1 96.06 318 GLU B CA 1
ATOM 6876 C C . GLU B 1 318 ? -2.215 -7.641 2.988 1 96.06 318 GLU B C 1
ATOM 6878 O O . GLU B 1 318 ? -3.391 -7.465 2.658 1 96.06 318 GLU B O 1
ATOM 6883 N N . ILE B 1 319 ? -1.557 -8.703 2.699 1 97.44 319 ILE B N 1
ATOM 6884 C CA . ILE B 1 319 ? -2.211 -9.828 2.041 1 97.44 319 ILE B CA 1
ATOM 6885 C C . ILE B 1 319 ? -3.301 -10.398 2.947 1 97.44 319 ILE B C 1
ATOM 6887 O O . ILE B 1 319 ? -4.418 -10.656 2.498 1 97.44 319 ILE B O 1
ATOM 6891 N N . ALA B 1 320 ? -2.953 -10.617 4.184 1 96.81 320 ALA B N 1
ATOM 6892 C CA . ALA B 1 320 ? -3.928 -11.125 5.145 1 96.81 320 ALA B CA 1
ATOM 6893 C C . ALA B 1 320 ? -5.133 -10.195 5.246 1 96.81 320 ALA B C 1
ATOM 6895 O O . ALA B 1 320 ? -6.273 -10.656 5.363 1 96.81 320 ALA B O 1
ATOM 6896 N N . TYR B 1 321 ? -4.879 -8.891 5.215 1 95.56 321 TYR B N 1
ATOM 6897 C CA . TYR B 1 321 ? -5.945 -7.895 5.281 1 95.56 321 TYR B CA 1
ATOM 6898 C C . TYR B 1 321 ? -6.883 -8.023 4.086 1 95.56 321 TYR B C 1
ATOM 6900 O O . TYR B 1 321 ? -8.109 -7.957 4.242 1 95.56 321 TYR B O 1
ATOM 6908 N N . LYS B 1 322 ? -6.316 -8.156 2.957 1 94.38 322 LYS B N 1
ATOM 6909 C CA . LYS B 1 322 ? -7.121 -8.305 1.748 1 94.38 322 LYS B CA 1
ATOM 6910 C C . LYS B 1 322 ? -8.047 -9.516 1.852 1 94.38 322 LYS B C 1
ATOM 6912 O O . LYS B 1 322 ? -9.227 -9.43 1.506 1 94.38 322 LYS B O 1
ATOM 6917 N N . VAL B 1 323 ? -7.512 -10.602 2.287 1 95.5 323 VAL B N 1
ATOM 6918 C CA . VAL B 1 323 ? -8.297 -11.828 2.41 1 95.5 323 VAL B CA 1
ATOM 6919 C C . VAL B 1 323 ? -9.367 -11.648 3.479 1 95.5 323 VAL B C 1
ATOM 6921 O O . VAL B 1 323 ? -10.508 -12.102 3.309 1 95.5 323 VAL B O 1
ATOM 6924 N N . LEU B 1 324 ? -9.008 -11.023 4.598 1 93.94 324 LEU B N 1
ATOM 6925 C CA . LEU B 1 324 ? -9.984 -10.766 5.652 1 93.94 324 LEU B CA 1
ATOM 6926 C C . LEU B 1 324 ? -11.148 -9.93 5.121 1 93.94 324 LEU B C 1
ATOM 6928 O O . LEU B 1 324 ? -12.312 -10.234 5.395 1 93.94 324 LEU B O 1
ATOM 6932 N N . LYS B 1 325 ? -10.859 -8.953 4.434 1 91.62 325 LYS B N 1
ATOM 6933 C CA . LYS B 1 325 ? -11.859 -8.039 3.891 1 91.62 325 LYS B CA 1
ATOM 6934 C C . LYS B 1 325 ? -12.766 -8.742 2.885 1 91.62 325 LYS B C 1
ATOM 6936 O O . LYS B 1 325 ? -13.984 -8.562 2.902 1 91.62 325 LYS B O 1
ATOM 6941 N N . GLU B 1 326 ? -12.172 -9.594 2.047 1 90.88 326 GLU B N 1
ATOM 6942 C CA . GLU B 1 326 ? -12.906 -10.188 0.935 1 90.88 326 GLU B CA 1
ATOM 6943 C C . GLU B 1 326 ? -13.586 -11.484 1.356 1 90.88 326 GLU B C 1
ATOM 6945 O O . GLU B 1 326 ? -14.68 -11.805 0.882 1 90.88 326 GLU B O 1
ATOM 6950 N N . GLN B 1 327 ? -12.859 -12.211 2.221 1 91.56 327 GLN B N 1
ATOM 6951 C CA . GLN B 1 327 ? -13.352 -13.555 2.512 1 91.56 327 GLN B CA 1
ATOM 6952 C C . GLN B 1 327 ? -13.797 -13.672 3.967 1 91.56 327 GLN B C 1
ATOM 6954 O O . GLN B 1 327 ? -14.453 -14.648 4.344 1 91.56 327 GLN B O 1
ATOM 6959 N N . GLY B 1 328 ? -13.445 -12.719 4.801 1 89.25 328 GLY B N 1
ATOM 6960 C CA . GLY B 1 328 ? -13.859 -12.734 6.195 1 89.25 328 GLY B CA 1
ATOM 6961 C C . GLY B 1 328 ? -13.016 -13.656 7.059 1 89.25 328 GLY B C 1
ATOM 6962 O O . GLY B 1 328 ? -13.414 -14.008 8.172 1 89.25 328 GLY B O 1
ATOM 6963 N N . ARG B 1 329 ? -11.82 -14.078 6.539 1 91.06 329 ARG B N 1
ATOM 6964 C CA . ARG B 1 329 ? -10.977 -15.023 7.262 1 91.06 329 ARG B CA 1
ATOM 6965 C C . ARG B 1 329 ? -9.648 -14.383 7.645 1 91.06 329 ARG B C 1
ATOM 6967 O O . ARG B 1 329 ? -9.008 -13.727 6.82 1 91.06 329 ARG B O 1
ATOM 6974 N N . ASN B 1 330 ? -9.32 -14.539 8.906 1 92.56 330 ASN B N 1
ATOM 6975 C CA . ASN B 1 330 ? -7.98 -14.148 9.336 1 92.56 330 ASN B CA 1
ATOM 6976 C C . ASN B 1 330 ? -6.965 -15.25 9.07 1 92.56 330 ASN B C 1
ATOM 6978 O O . ASN B 1 330 ? -6.926 -16.25 9.781 1 92.56 330 ASN B O 1
ATOM 6982 N N . ILE B 1 331 ? -6.109 -15.062 8.156 1 95.56 331 ILE B N 1
ATOM 6983 C CA . ILE B 1 331 ? -5.207 -16.125 7.734 1 95.56 331 ILE B CA 1
ATOM 6984 C C . ILE B 1 331 ? -3.777 -15.789 8.148 1 95.56 331 ILE B C 1
ATOM 6986 O O . ILE B 1 331 ? -2.834 -16.5 7.793 1 95.56 331 ILE B O 1
ATOM 6990 N N . LEU B 1 332 ? -3.568 -14.703 8.836 1 95.12 332 LEU B N 1
ATOM 6991 C CA . LEU B 1 332 ? -2.244 -14.211 9.203 1 95.12 332 LEU B CA 1
ATOM 6992 C C . LEU B 1 332 ? -1.449 -15.289 9.938 1 95.12 332 LEU B C 1
ATOM 6994 O O . LEU B 1 332 ? -0.259 -15.477 9.68 1 95.12 332 LEU B O 1
ATOM 6998 N N . PRO B 1 333 ? -2.037 -16.047 10.836 1 94.31 333 PRO B N 1
ATOM 6999 C CA . PRO B 1 333 ? -1.262 -17.062 11.547 1 94.31 333 PRO B CA 1
ATOM 7000 C C . PRO B 1 333 ? -0.685 -18.125 10.609 1 94.31 333 PRO B C 1
ATOM 7002 O O . PRO B 1 333 ? 0.416 -18.625 10.844 1 94.31 333 PRO B O 1
ATOM 7005 N N . TYR B 1 334 ? -1.396 -18.453 9.57 1 96.56 334 TYR B N 1
ATOM 7006 C CA . TYR B 1 334 ? -0.904 -19.438 8.609 1 96.56 334 TYR B CA 1
ATOM 7007 C C . TYR B 1 334 ? 0.257 -18.875 7.797 1 96.56 334 TYR B C 1
ATOM 7009 O O . TYR B 1 334 ? 1.262 -19.562 7.586 1 96.56 334 TYR B O 1
ATOM 7017 N N . LEU B 1 335 ? 0.112 -17.641 7.336 1 97.69 335 LEU B N 1
ATOM 7018 C CA . LEU B 1 335 ? 1.14 -17.031 6.5 1 97.69 335 LEU B CA 1
ATOM 7019 C C . LEU B 1 335 ? 2.422 -16.812 7.293 1 97.69 335 LEU B C 1
ATOM 7021 O O . LEU B 1 335 ? 3.518 -17.094 6.801 1 97.69 335 LEU B O 1
ATOM 7025 N N . SER B 1 336 ? 2.27 -16.266 8.5 1 96.62 336 SER B N 1
ATOM 7026 C CA . SER B 1 336 ? 3.453 -16.016 9.32 1 96.62 336 SER B CA 1
ATOM 7027 C C . SER B 1 336 ? 4.188 -17.312 9.625 1 96.62 336 SER B C 1
ATOM 7029 O O . SER B 1 336 ? 5.418 -17.359 9.609 1 96.62 336 SER B O 1
ATOM 7031 N N . ARG B 1 337 ? 3.473 -18.359 9.883 1 96.94 337 ARG B N 1
ATOM 7032 C CA . ARG B 1 337 ? 4.086 -19.641 10.195 1 96.94 337 ARG B CA 1
ATOM 7033 C C . ARG B 1 337 ? 4.891 -20.172 9.008 1 96.94 337 ARG B C 1
ATOM 7035 O O . ARG B 1 337 ? 5.98 -20.719 9.188 1 96.94 337 ARG B O 1
ATOM 7042 N N . THR B 1 338 ? 4.348 -20.094 7.855 1 97.62 338 THR B N 1
ATOM 7043 C CA . THR B 1 338 ? 5.062 -20.562 6.676 1 97.62 338 THR B CA 1
ATOM 7044 C C . THR B 1 338 ? 6.363 -19.797 6.484 1 97.62 338 THR B C 1
ATOM 7046 O O . THR B 1 338 ? 7.371 -20.359 6.059 1 97.62 338 THR B O 1
ATOM 7049 N N . TRP B 1 339 ? 6.367 -18.5 6.742 1 98.06 339 TRP B N 1
ATOM 7050 C CA . TRP B 1 339 ? 7.582 -17.703 6.66 1 98.06 339 TRP B CA 1
ATOM 7051 C C . TRP B 1 339 ? 8.594 -18.125 7.719 1 98.06 339 TRP B C 1
ATOM 7053 O O . TRP B 1 339 ? 9.797 -18.203 7.445 1 98.06 339 TRP B O 1
ATOM 7063 N N . ILE B 1 340 ? 8.102 -18.359 8.914 1 98.06 340 ILE B N 1
ATOM 7064 C CA . ILE B 1 340 ? 8.977 -18.812 9.984 1 98.06 340 ILE B CA 1
ATOM 7065 C C . ILE B 1 340 ? 9.648 -20.125 9.586 1 98.06 340 ILE B C 1
ATOM 7067 O O . ILE B 1 340 ? 10.867 -20.281 9.727 1 98.06 340 ILE B O 1
ATOM 7071 N N . ASP B 1 341 ? 8.875 -21.047 9.047 1 98.06 341 ASP B N 1
ATOM 7072 C CA . ASP B 1 341 ? 9.422 -22.297 8.547 1 98.06 341 ASP B CA 1
ATOM 7073 C C . ASP B 1 341 ? 10.5 -22.047 7.496 1 98.06 341 ASP B C 1
ATOM 7075 O O . ASP B 1 341 ? 11.547 -22.703 7.508 1 98.06 341 ASP B O 1
ATOM 7079 N N . THR B 1 342 ? 10.25 -21.203 6.574 1 98.31 342 THR B N 1
ATOM 7080 C CA . THR B 1 342 ? 11.164 -20.906 5.473 1 98.31 342 THR B CA 1
ATOM 7081 C C . THR B 1 342 ? 12.469 -20.312 5.996 1 98.31 342 THR B C 1
ATOM 7083 O O . THR B 1 342 ? 13.555 -20.734 5.578 1 98.31 342 THR B O 1
ATOM 7086 N N . ILE B 1 343 ? 12.352 -19.406 6.891 1 98.19 343 ILE B N 1
ATOM 7087 C CA . ILE B 1 343 ? 13.531 -18.734 7.438 1 98.19 343 ILE B CA 1
ATOM 7088 C C . ILE B 1 343 ? 14.359 -19.719 8.25 1 98.19 343 ILE B C 1
ATOM 7090 O O . ILE B 1 343 ? 15.594 -19.703 8.188 1 98.19 343 ILE B O 1
ATOM 7094 N N . GLU B 1 344 ? 13.664 -20.5 9.023 1 98.12 344 GLU B N 1
ATOM 7095 C CA . GLU B 1 344 ? 14.367 -21.547 9.766 1 98.12 344 GLU B CA 1
ATOM 7096 C C . GLU B 1 344 ? 15.125 -22.469 8.828 1 98.12 344 GLU B C 1
ATOM 7098 O O . GLU B 1 344 ? 16.25 -22.891 9.133 1 98.12 344 GLU B O 1
ATOM 7103 N N . ALA B 1 345 ? 14.531 -22.797 7.754 1 97.81 345 ALA B N 1
ATOM 7104 C CA . ALA B 1 345 ? 15.18 -23.672 6.77 1 97.81 345 ALA B CA 1
ATOM 7105 C C . ALA B 1 345 ? 16.391 -22.969 6.145 1 97.81 345 ALA B C 1
ATOM 7107 O O . ALA B 1 345 ? 17.422 -23.609 5.895 1 97.81 345 ALA B O 1
ATOM 7108 N N . PHE B 1 346 ? 16.328 -21.734 5.828 1 97.5 346 PHE B N 1
ATOM 7109 C CA . PHE B 1 346 ? 17.469 -20.969 5.332 1 97.5 346 PHE B CA 1
ATOM 7110 C C . PHE B 1 346 ? 18.609 -21 6.336 1 97.5 346 PHE B C 1
ATOM 7112 O O . PHE B 1 346 ? 19.781 -21.109 5.949 1 97.5 346 PHE B O 1
ATOM 7119 N N . MET B 1 347 ? 18.25 -20.844 7.566 1 97.62 347 MET B N 1
ATOM 7120 C CA . MET B 1 347 ? 19.266 -20.844 8.617 1 97.62 347 MET B CA 1
ATOM 7121 C C . MET B 1 347 ? 19.969 -22.188 8.672 1 97.62 347 MET B C 1
ATOM 7123 O O . MET B 1 347 ? 21.188 -22.25 8.875 1 97.62 347 MET B O 1
ATOM 7127 N N . ILE B 1 348 ? 19.234 -23.25 8.531 1 96.56 348 ILE B N 1
ATOM 7128 C CA . ILE B 1 348 ? 19.812 -24.578 8.5 1 96.56 348 ILE B CA 1
ATOM 7129 C C . ILE B 1 348 ? 20.844 -24.672 7.367 1 96.56 348 ILE B C 1
ATOM 7131 O O . ILE B 1 348 ? 21.953 -25.172 7.57 1 96.56 348 ILE B O 1
ATOM 7135 N N . GLU B 1 349 ? 20.516 -24.172 6.18 1 94 349 GLU B N 1
ATOM 7136 C CA . GLU B 1 349 ? 21.438 -24.188 5.047 1 94 349 GLU B CA 1
ATOM 7137 C C . GLU B 1 349 ? 22.672 -23.328 5.328 1 94 349 GLU B C 1
ATOM 7139 O O . GLU B 1 349 ? 23.781 -23.719 4.98 1 94 349 GLU B O 1
ATOM 7144 N N . ALA B 1 350 ? 22.438 -22.219 5.891 1 94 350 ALA B N 1
ATOM 7145 C CA . ALA B 1 350 ? 23.547 -21.344 6.238 1 94 350 ALA B CA 1
ATOM 7146 C C . ALA B 1 350 ? 24.5 -22.031 7.223 1 94 350 ALA B C 1
ATOM 7148 O O . ALA B 1 350 ? 25.719 -21.891 7.121 1 94 350 ALA B O 1
ATOM 7149 N N . GLU B 1 351 ? 23.922 -22.75 8.133 1 94.06 351 GLU B N 1
ATOM 7150 C CA . GLU B 1 351 ? 24.719 -23.484 9.109 1 94.06 351 GLU B CA 1
ATOM 7151 C C . GLU B 1 351 ? 25.484 -24.625 8.445 1 94.06 351 GLU B C 1
ATOM 7153 O O . GLU B 1 351 ? 26.641 -24.875 8.781 1 94.06 351 GLU B O 1
ATOM 7158 N N . TRP B 1 352 ? 24.844 -25.375 7.562 1 91.69 352 TRP B N 1
ATOM 7159 C CA . TRP B 1 352 ? 25.531 -26.406 6.797 1 91.69 352 TRP B CA 1
ATOM 7160 C C . TRP B 1 352 ? 26.75 -25.844 6.09 1 91.69 352 TRP B C 1
ATOM 7162 O O . TRP B 1 352 ? 27.828 -26.422 6.133 1 91.69 352 TRP B O 1
ATOM 7172 N N . PHE B 1 353 ? 26.578 -24.703 5.484 1 87.56 353 PHE B N 1
ATOM 7173 C CA . PHE B 1 353 ? 27.625 -24.062 4.711 1 87.56 353 PHE B CA 1
ATOM 7174 C C . PHE B 1 353 ? 28.766 -23.594 5.621 1 87.56 353 PHE B C 1
ATOM 7176 O O . PHE B 1 353 ? 29.938 -23.844 5.344 1 87.56 353 PHE B O 1
ATOM 7183 N N . ASN B 1 354 ? 28.391 -22.953 6.598 1 88.44 354 ASN B N 1
ATOM 7184 C CA . ASN B 1 354 ? 29.359 -22.359 7.504 1 88.44 354 ASN B CA 1
ATOM 7185 C C . ASN B 1 354 ? 30.172 -23.406 8.234 1 88.44 354 ASN B C 1
ATOM 7187 O O . ASN B 1 354 ? 31.359 -23.203 8.531 1 88.44 354 ASN B O 1
ATOM 7191 N N . ASN B 1 355 ? 29.578 -24.516 8.516 1 90.06 355 ASN B N 1
ATOM 7192 C CA . ASN B 1 355 ? 30.266 -25.562 9.273 1 90.06 355 ASN B CA 1
ATOM 7193 C C . ASN B 1 355 ? 30.891 -26.609 8.352 1 90.06 355 ASN B C 1
ATOM 7195 O O . ASN B 1 355 ? 31.5 -27.562 8.812 1 90.06 355 ASN B O 1
ATOM 7199 N N . GLY B 1 356 ? 30.719 -26.422 7.105 1 86.25 356 GLY B N 1
ATOM 7200 C CA . GLY B 1 356 ? 31.219 -27.406 6.156 1 86.25 356 GLY B CA 1
ATOM 7201 C C . GLY B 1 356 ? 30.516 -28.75 6.25 1 86.25 356 GLY B C 1
ATOM 7202 O O . GLY B 1 356 ? 31.109 -29.781 5.926 1 86.25 356 GLY B O 1
ATOM 7203 N N . HIS B 1 357 ? 29.375 -28.703 6.785 1 88.12 357 HIS B N 1
ATOM 7204 C CA . HIS B 1 357 ? 28.578 -29.906 6.938 1 88.12 357 HIS B CA 1
ATOM 7205 C C . HIS B 1 357 ? 27.844 -30.266 5.641 1 88.12 357 HIS B C 1
ATOM 7207 O O . HIS B 1 357 ? 27.188 -29.406 5.043 1 88.12 357 HIS B O 1
ATOM 7213 N N . ARG B 1 358 ? 27.969 -31.469 5.238 1 87.31 358 ARG B N 1
ATOM 7214 C CA . ARG B 1 358 ? 27.219 -31.938 4.078 1 87.31 358 ARG B CA 1
ATOM 7215 C C . ARG B 1 358 ? 26.062 -32.844 4.5 1 87.31 358 ARG B C 1
ATOM 7217 O O . ARG B 1 358 ? 26.266 -33.969 4.938 1 87.31 358 ARG B O 1
ATOM 7224 N N . PRO B 1 359 ? 24.891 -32.344 4.301 1 91.88 359 PRO B N 1
ATOM 7225 C CA . PRO B 1 359 ? 23.734 -33.188 4.668 1 91.88 359 PRO B CA 1
ATOM 7226 C C . PRO B 1 359 ? 23.562 -34.375 3.746 1 91.88 359 PRO B C 1
ATOM 7228 O O . PRO B 1 359 ? 24.156 -34.438 2.668 1 91.88 359 PRO B O 1
ATOM 7231 N N . CYS B 1 360 ? 22.812 -35.344 4.246 1 93.06 360 CYS B N 1
ATOM 7232 C CA . CYS B 1 360 ? 22.422 -36.406 3.33 1 93.06 360 CYS B CA 1
ATOM 7233 C C . CYS B 1 360 ? 21.406 -35.938 2.32 1 93.06 360 CYS B C 1
ATOM 7235 O O . CYS B 1 360 ? 20.797 -34.875 2.514 1 93.06 360 CYS B O 1
ATOM 7237 N N . ALA B 1 361 ? 21.203 -36.688 1.27 1 93.06 361 ALA B N 1
ATOM 7238 C CA . ALA B 1 361 ? 20.328 -36.281 0.17 1 93.06 361 ALA B CA 1
ATOM 7239 C C . ALA B 1 361 ? 18.891 -36.062 0.648 1 93.06 361 ALA B C 1
ATOM 7241 O O . ALA B 1 361 ? 18.219 -35.156 0.201 1 93.06 361 ALA B O 1
ATOM 7242 N N . GLU B 1 362 ? 18.484 -36.875 1.505 1 93.94 362 GLU B N 1
ATOM 7243 C CA . GLU B 1 362 ? 17.125 -36.812 2.01 1 93.94 362 GLU B CA 1
ATOM 7244 C C . GLU B 1 362 ? 16.906 -35.531 2.799 1 93.94 362 GLU B C 1
ATOM 7246 O O . GLU B 1 362 ? 15.922 -34.812 2.572 1 93.94 362 GLU B O 1
ATOM 7251 N N . ASP B 1 363 ? 17.828 -35.25 3.746 1 95.38 363 ASP B N 1
ATOM 7252 C CA . ASP B 1 363 ? 17.734 -34.031 4.543 1 95.38 363 ASP B CA 1
ATOM 7253 C C . ASP B 1 363 ? 17.844 -32.781 3.658 1 95.38 363 ASP B C 1
ATOM 7255 O O . ASP B 1 363 ? 17.141 -31.797 3.881 1 95.38 363 ASP B O 1
ATOM 7259 N N . TYR B 1 364 ? 18.719 -32.906 2.705 1 95 364 TYR B N 1
ATOM 7260 C CA . TYR B 1 364 ? 18.906 -31.812 1.769 1 95 364 TYR B CA 1
ATOM 7261 C C . TYR B 1 364 ? 17.625 -31.516 0.994 1 95 364 TYR B C 1
ATOM 7263 O O . TYR B 1 364 ? 17.219 -30.359 0.869 1 95 364 TYR B O 1
ATOM 7271 N N . MET B 1 365 ? 17 -32.562 0.529 1 95.5 365 MET B N 1
ATOM 7272 C CA . MET B 1 365 ? 15.797 -32.406 -0.278 1 95.5 365 MET B CA 1
ATOM 7273 C C . MET B 1 365 ? 14.641 -31.891 0.568 1 95.5 365 MET B C 1
ATOM 7275 O O . MET B 1 365 ? 13.883 -31.016 0.131 1 95.5 365 MET B O 1
ATOM 7279 N N . GLU B 1 366 ? 14.508 -32.406 1.741 1 96.06 366 GLU B N 1
ATOM 7280 C CA . GLU B 1 366 ? 13.422 -32 2.623 1 96.06 366 GLU B CA 1
ATOM 7281 C C . GLU B 1 366 ? 13.539 -30.531 2.986 1 96.06 366 GLU B C 1
ATOM 7283 O O . GLU B 1 366 ? 12.539 -29.797 2.969 1 96.06 366 GLU B O 1
ATOM 7288 N N . ASN B 1 367 ? 14.742 -30.109 3.33 1 96.88 367 ASN B N 1
ATOM 7289 C CA . ASN B 1 367 ? 14.969 -28.703 3.635 1 96.88 367 ASN B CA 1
ATOM 7290 C C . ASN B 1 367 ? 14.859 -27.828 2.385 1 96.88 367 ASN B C 1
ATOM 7292 O O . ASN B 1 367 ? 14.398 -26.688 2.457 1 96.88 367 ASN B O 1
ATOM 7296 N N . GLY B 1 368 ? 15.297 -28.422 1.274 1 96.44 368 GLY B N 1
ATOM 7297 C CA . GLY B 1 368 ? 15.312 -27.703 0.013 1 96.44 368 GLY B CA 1
ATOM 7298 C C . GLY B 1 368 ? 13.922 -27.359 -0.491 1 96.44 368 GLY B C 1
ATOM 7299 O O . GLY B 1 368 ? 13.719 -26.312 -1.114 1 96.44 368 GLY B O 1
ATOM 7300 N N . VAL B 1 369 ? 12.945 -28.219 -0.223 1 97.5 369 VAL B N 1
ATOM 7301 C CA . VAL B 1 369 ? 11.555 -27.938 -0.596 1 97.5 369 VAL B CA 1
ATOM 7302 C C . VAL B 1 369 ? 11.07 -26.672 0.103 1 97.5 369 VAL B C 1
ATOM 7304 O O . VAL B 1 369 ? 10.383 -25.844 -0.503 1 97.5 369 VAL B O 1
ATOM 7307 N N . ILE B 1 370 ? 11.469 -26.5 1.364 1 97.94 370 ILE B N 1
ATOM 7308 C CA . ILE B 1 370 ? 11.062 -25.344 2.164 1 97.94 370 ILE B CA 1
ATOM 7309 C C . ILE B 1 370 ? 11.773 -24.094 1.661 1 97.94 370 ILE B C 1
ATOM 7311 O O . ILE B 1 370 ? 11.141 -23.062 1.447 1 97.94 370 ILE B O 1
ATOM 7315 N N . THR B 1 371 ? 13.102 -24.203 1.419 1 97 371 THR B N 1
ATOM 7316 C CA . THR B 1 371 ? 13.883 -23.031 1.059 1 97 371 THR B CA 1
ATOM 7317 C C . THR B 1 371 ? 13.578 -22.594 -0.372 1 97 371 THR B C 1
ATOM 7319 O O . THR B 1 371 ? 13.789 -21.422 -0.731 1 97 371 THR B O 1
ATOM 7322 N N . ALA B 1 372 ? 13.062 -23.578 -1.157 1 95.88 372 ALA B N 1
ATOM 7323 C CA . ALA B 1 372 ? 12.68 -23.219 -2.52 1 95.88 372 ALA B CA 1
ATOM 7324 C C . ALA B 1 372 ? 11.414 -22.359 -2.527 1 95.88 372 ALA B C 1
ATOM 7326 O O . ALA B 1 372 ? 11.062 -21.766 -3.551 1 95.88 372 ALA B O 1
ATOM 7327 N N . GLY B 1 373 ? 10.773 -22.266 -1.408 1 97.06 373 GLY B N 1
ATOM 7328 C CA . GLY B 1 373 ? 9.594 -21.438 -1.275 1 97.06 373 GLY B CA 1
ATOM 7329 C C . GLY B 1 373 ? 8.312 -22.125 -1.689 1 97.06 373 GLY B C 1
ATOM 7330 O O . GLY B 1 373 ? 7.285 -21.484 -1.894 1 97.06 373 GLY B O 1
ATOM 7331 N N . ALA B 1 374 ? 8.344 -23.469 -1.834 1 98 374 ALA B N 1
ATOM 7332 C CA . ALA B 1 374 ? 7.191 -24.203 -2.348 1 98 374 ALA B CA 1
ATOM 7333 C C . ALA B 1 374 ? 6.012 -24.109 -1.385 1 98 374 ALA B C 1
ATOM 7335 O O . ALA B 1 374 ? 4.902 -23.75 -1.784 1 98 374 ALA B O 1
ATOM 7336 N N . TYR B 1 375 ? 6.27 -24.438 -0.074 1 98.25 375 TYR B N 1
ATOM 7337 C CA . TYR B 1 375 ? 5.184 -24.406 0.9 1 98.25 375 TYR B CA 1
ATOM 7338 C C . TYR B 1 375 ? 4.641 -23 1.061 1 98.25 375 TYR B C 1
ATOM 7340 O O . TYR B 1 375 ? 3.426 -22.797 1.122 1 98.25 375 TYR B O 1
ATOM 7348 N N . MET B 1 376 ? 5.574 -22.062 1.137 1 98.12 376 MET B N 1
ATOM 7349 C CA . MET B 1 376 ? 5.176 -20.672 1.281 1 98.12 376 MET B CA 1
ATOM 7350 C C . MET B 1 376 ? 4.25 -20.25 0.146 1 98.12 376 MET B C 1
ATOM 7352 O O . MET B 1 376 ? 3.164 -19.719 0.39 1 98.12 376 MET B O 1
ATOM 7356 N N . ALA B 1 377 ? 4.629 -20.531 -1.067 1 98.38 377 ALA B N 1
ATOM 7357 C CA . ALA B 1 377 ? 3.863 -20.125 -2.24 1 98.38 377 ALA B CA 1
ATOM 7358 C C . ALA B 1 377 ? 2.504 -20.812 -2.279 1 98.38 377 ALA B C 1
ATOM 7360 O O . ALA B 1 377 ? 1.485 -20.188 -2.572 1 98.38 377 ALA B O 1
ATOM 7361 N N . LEU B 1 378 ? 2.441 -22.047 -1.976 1 98.56 378 LEU B N 1
ATOM 7362 C CA . LEU B 1 378 ? 1.226 -22.844 -2.127 1 98.56 378 LEU B CA 1
ATOM 7363 C C . LEU B 1 378 ? 0.224 -22.516 -1.023 1 98.56 378 LEU B C 1
ATOM 7365 O O . LEU B 1 378 ? -0.984 -22.484 -1.266 1 98.56 378 LEU B O 1
ATOM 7369 N N . VAL B 1 379 ? 0.718 -22.266 0.196 1 98.56 379 VAL B N 1
ATOM 7370 C CA . VAL B 1 379 ? -0.17 -21.859 1.279 1 98.56 379 VAL B CA 1
ATOM 7371 C C . VAL B 1 379 ? -0.779 -20.484 0.965 1 98.56 379 VAL B C 1
ATOM 7373 O O . VAL B 1 379 ? -1.978 -20.281 1.161 1 98.56 379 VAL B O 1
ATOM 7376 N N . HIS B 1 380 ? 0.037 -19.562 0.521 1 98.5 380 HIS B N 1
ATOM 7377 C CA . HIS B 1 380 ? -0.493 -18.266 0.112 1 98.5 380 HIS B CA 1
ATOM 7378 C C . HIS B 1 380 ? -1.539 -18.422 -0.987 1 98.5 380 HIS B C 1
ATOM 7380 O O . HIS B 1 380 ? -2.613 -17.812 -0.916 1 98.5 380 HIS B O 1
ATOM 7386 N N . ALA B 1 381 ? -1.221 -19.25 -1.987 1 98.25 381 ALA B N 1
ATOM 7387 C CA . ALA B 1 381 ? -2.152 -19.469 -3.092 1 98.25 381 ALA B CA 1
ATOM 7388 C C . ALA B 1 381 ? -3.469 -20.047 -2.59 1 98.25 381 ALA B C 1
ATOM 7390 O O . ALA B 1 381 ? -4.547 -19.656 -3.045 1 98.25 381 ALA B O 1
ATOM 7391 N N . PHE B 1 382 ? -3.402 -20.984 -1.654 1 98 382 PHE B N 1
ATOM 7392 C CA . PHE B 1 382 ? -4.57 -21.625 -1.073 1 98 382 PHE B CA 1
ATOM 7393 C C . PHE B 1 382 ? -5.543 -20.594 -0.516 1 98 382 PHE B C 1
ATOM 7395 O O . PHE B 1 382 ? -6.727 -20.594 -0.864 1 98 382 PHE B O 1
ATOM 7402 N N . PHE B 1 383 ? -5.055 -19.703 0.254 1 98 383 PHE B N 1
ATOM 7403 C CA . PHE B 1 383 ? -5.906 -18.75 0.945 1 98 383 PHE B CA 1
ATOM 7404 C C . PHE B 1 383 ? -6.336 -17.625 0.002 1 98 383 PHE B C 1
ATOM 7406 O O . PHE B 1 383 ? -7.445 -17.094 0.121 1 98 383 PHE B O 1
ATOM 7413 N N . LEU B 1 384 ? -5.492 -17.219 -0.933 1 98.06 384 LEU B N 1
ATOM 7414 C CA . LEU B 1 384 ? -5.816 -16.141 -1.863 1 98.06 384 LEU B CA 1
ATOM 7415 C C . LEU B 1 384 ? -6.891 -16.594 -2.854 1 98.06 384 LEU B C 1
ATOM 7417 O O . LEU B 1 384 ? -7.762 -15.797 -3.227 1 98.06 384 LEU B O 1
ATOM 7421 N N . ILE B 1 385 ? -6.773 -17.844 -3.326 1 97.06 385 ILE B N 1
ATOM 7422 C CA . ILE B 1 385 ? -7.809 -18.391 -4.199 1 97.06 385 ILE B CA 1
ATOM 7423 C C . ILE B 1 385 ? -9.133 -18.469 -3.439 1 97.06 385 ILE B C 1
ATOM 7425 O O . ILE B 1 385 ? -10.172 -18.047 -3.943 1 97.06 385 ILE B O 1
ATOM 7429 N N . GLY B 1 386 ? -9.156 -19.078 -2.248 1 94.94 386 GLY B N 1
ATOM 7430 C CA . GLY B 1 386 ? -10.281 -19.047 -1.328 1 94.94 386 GLY B CA 1
ATOM 7431 C C . GLY B 1 386 ? -11.383 -20.031 -1.71 1 94.94 386 GLY B C 1
ATOM 7432 O O . GLY B 1 386 ? -12.297 -20.281 -0.921 1 94.94 386 GLY B O 1
ATOM 7433 N N . GLN B 1 387 ? -11.305 -20.578 -2.908 1 91.62 387 GLN B N 1
ATOM 7434 C CA . GLN B 1 387 ? -12.336 -21.516 -3.359 1 91.62 387 GLN B CA 1
ATOM 7435 C C . GLN B 1 387 ? -12.172 -22.891 -2.711 1 91.62 387 GLN B C 1
ATOM 7437 O O . GLN B 1 387 ? -11.086 -23.469 -2.752 1 91.62 387 GLN B O 1
ATOM 7442 N N . GLY B 1 388 ? -13.227 -23.312 -2.082 1 91 388 GLY B N 1
ATOM 7443 C CA . GLY B 1 388 ? -13.227 -24.656 -1.537 1 91 388 GLY B CA 1
ATOM 7444 C C . GLY B 1 388 ? -12.594 -24.75 -0.158 1 91 388 GLY B C 1
ATOM 7445 O O . GLY B 1 388 ? -12.242 -25.828 0.3 1 91 388 GLY B O 1
ATOM 7446 N N . LEU B 1 389 ? -12.523 -23.625 0.485 1 92.94 389 LEU B N 1
ATOM 7447 C CA . LEU B 1 389 ? -11.906 -23.594 1.806 1 92.94 389 LEU B CA 1
ATOM 7448 C C . LEU B 1 389 ? -12.859 -24.125 2.865 1 92.94 389 LEU B C 1
ATOM 7450 O O . LEU B 1 389 ? -14.047 -23.797 2.861 1 92.94 389 LEU B O 1
ATOM 7454 N N . THR B 1 390 ? -12.383 -25.062 3.641 1 92.31 390 THR B N 1
ATOM 7455 C CA . THR B 1 390 ? -13.102 -25.609 4.789 1 92.31 390 THR B CA 1
ATOM 7456 C C . THR B 1 390 ? -12.211 -25.594 6.031 1 92.31 390 THR B C 1
ATOM 7458 O O . THR B 1 390 ? -10.992 -25.438 5.926 1 92.31 390 THR B O 1
ATOM 7461 N N . THR B 1 391 ? -12.711 -25.734 7.133 1 90.62 391 THR B N 1
ATOM 7462 C CA . THR B 1 391 ? -11.953 -25.797 8.375 1 90.62 391 THR B CA 1
ATOM 7463 C C . THR B 1 391 ? -10.984 -26.969 8.359 1 90.62 391 THR B C 1
ATOM 7465 O O . THR B 1 391 ? -9.875 -26.891 8.891 1 90.62 391 THR B O 1
ATOM 7468 N N . GLN B 1 392 ? -11.406 -27.984 7.715 1 92 392 GLN B N 1
ATOM 7469 C CA . GLN B 1 392 ? -10.609 -29.219 7.68 1 92 392 GLN B CA 1
ATOM 7470 C C . GLN B 1 392 ? -9.359 -29.031 6.832 1 92 392 GLN B C 1
ATOM 7472 O O . GLN B 1 392 ? -8.266 -29.438 7.227 1 92 392 GLN B O 1
ATOM 7477 N N . ASN B 1 393 ? -9.523 -28.453 5.688 1 94.44 393 ASN B N 1
ATOM 7478 C CA . ASN B 1 393 ? -8.344 -28.344 4.84 1 94.44 393 ASN B CA 1
ATOM 7479 C C . ASN B 1 393 ? -7.461 -27.172 5.25 1 94.44 393 ASN B C 1
ATOM 7481 O O . ASN B 1 393 ? -6.27 -27.141 4.938 1 94.44 393 ASN B O 1
ATOM 7485 N N . MET B 1 394 ? -7.957 -26.25 5.98 1 94.94 394 MET B N 1
ATOM 7486 C CA . MET B 1 394 ? -7.125 -25.172 6.504 1 94.94 394 MET B CA 1
ATOM 7487 C C . MET B 1 394 ? -6.113 -25.703 7.512 1 94.94 394 MET B C 1
ATOM 7489 O O . MET B 1 394 ? -4.996 -25.188 7.609 1 94.94 394 MET B O 1
ATOM 7493 N N . LYS B 1 395 ? -6.461 -26.734 8.156 1 93.94 395 LYS B N 1
ATOM 7494 C CA . LYS B 1 395 ? -5.582 -27.344 9.156 1 93.94 395 LYS B CA 1
ATOM 7495 C C . LYS B 1 395 ? -4.359 -27.984 8.492 1 93.94 395 LYS B C 1
ATOM 7497 O O . LYS B 1 395 ? -3.33 -28.172 9.141 1 93.94 395 LYS B O 1
ATOM 7502 N N . LEU B 1 396 ? -4.477 -28.25 7.223 1 95.62 396 LEU B N 1
ATOM 7503 C CA . LEU B 1 396 ? -3.391 -28.875 6.477 1 95.62 396 LEU B CA 1
ATOM 7504 C C . LEU B 1 396 ? -2.33 -27.844 6.094 1 95.62 396 LEU B C 1
ATOM 7506 O O . LEU B 1 396 ? -1.266 -28.203 5.586 1 95.62 396 LEU B O 1
ATOM 7510 N N . MET B 1 397 ? -2.566 -26.562 6.379 1 96.69 397 MET B N 1
ATOM 7511 C CA . MET B 1 397 ? -1.696 -25.484 5.922 1 96.69 397 MET B CA 1
ATOM 7512 C C . MET B 1 397 ? -0.646 -25.141 6.973 1 96.69 397 MET B C 1
ATOM 7514 O O . MET B 1 397 ? -0.101 -24.031 6.98 1 96.69 397 MET B O 1
ATOM 7518 N N . THR B 1 398 ? -0.405 -26.078 7.844 1 94.19 398 THR B N 1
ATOM 7519 C CA . THR B 1 398 ? 0.701 -26.062 8.789 1 94.19 398 THR B CA 1
ATOM 7520 C C . THR B 1 398 ? 1.44 -27.391 8.789 1 94.19 398 THR B C 1
ATOM 7522 O O . THR B 1 398 ? 0.909 -28.406 8.32 1 94.19 398 THR B O 1
ATOM 7525 N N . LYS B 1 399 ? 2.711 -27.375 9.242 1 93.12 399 LYS B N 1
ATOM 7526 C CA . LYS B 1 399 ? 3.498 -28.609 9.25 1 93.12 399 LYS B CA 1
ATOM 7527 C C . LYS B 1 399 ? 2.783 -29.719 10.008 1 93.12 399 LYS B C 1
ATOM 7529 O O . LYS B 1 399 ? 2.242 -29.484 11.094 1 93.12 399 LYS B O 1
ATOM 7534 N N . PRO B 1 400 ? 2.84 -30.906 9.5 1 95.38 400 PRO B N 1
ATOM 7535 C CA . PRO B 1 400 ? 3.402 -31.312 8.211 1 95.38 400 PRO B CA 1
ATOM 7536 C C . PRO B 1 400 ? 2.51 -30.922 7.027 1 95.38 400 PRO B C 1
ATOM 7538 O O . PRO B 1 400 ? 1.292 -31.109 7.09 1 95.38 400 PRO B O 1
ATOM 7541 N N . TYR B 1 401 ? 3.08 -30.422 6.035 1 96.94 401 TYR B N 1
ATOM 7542 C CA . TYR B 1 401 ? 2.332 -29.969 4.867 1 96.94 401 TYR B CA 1
ATOM 7543 C C . TYR B 1 401 ? 1.866 -31.141 4.027 1 96.94 401 TYR B C 1
ATOM 7545 O O . TYR B 1 401 ? 2.402 -32.25 4.145 1 96.94 401 TYR B O 1
ATOM 7553 N N . PRO B 1 402 ? 0.864 -30.938 3.191 1 96.38 402 PRO B N 1
ATOM 7554 C CA . PRO B 1 402 ? 0.358 -32.031 2.344 1 96.38 402 PRO B CA 1
ATOM 7555 C C . PRO B 1 402 ? 1.437 -32.625 1.445 1 96.38 402 PRO B C 1
ATOM 7557 O O . PRO B 1 402 ? 2.297 -31.891 0.938 1 96.38 402 PRO B O 1
ATOM 7560 N N . LYS B 1 403 ? 1.293 -33.875 1.219 1 95.75 403 LYS B N 1
ATOM 7561 C CA . LYS B 1 403 ? 2.238 -34.594 0.362 1 95.75 403 LYS B CA 1
ATOM 7562 C C . LYS B 1 403 ? 2.289 -33.969 -1.032 1 95.75 403 LYS B C 1
ATOM 7564 O O . LYS B 1 403 ? 3.342 -33.969 -1.672 1 95.75 403 LYS B O 1
ATOM 7569 N N . LEU B 1 404 ? 1.176 -33.562 -1.463 1 97.38 404 LEU B N 1
ATOM 7570 C CA . LEU B 1 404 ? 1.097 -32.906 -2.775 1 97.38 404 LEU B CA 1
ATOM 7571 C C . LEU B 1 404 ? 2.037 -31.719 -2.857 1 97.38 404 LEU B C 1
ATOM 7573 O O . LEU B 1 404 ? 2.711 -31.516 -3.871 1 97.38 404 LEU B O 1
ATOM 7577 N N . PHE B 1 405 ? 2.078 -30.922 -1.754 1 98.19 405 PHE B N 1
ATOM 7578 C CA . PHE B 1 405 ? 2.977 -29.766 -1.702 1 98.19 405 PHE B CA 1
ATOM 7579 C C . PHE B 1 405 ? 4.434 -30.219 -1.743 1 98.19 405 PHE B C 1
ATOM 7581 O O . PHE B 1 405 ? 5.242 -29.656 -2.479 1 98.19 405 PHE B O 1
ATOM 7588 N N . THR B 1 406 ? 4.652 -31.234 -1.006 1 98 406 THR B N 1
ATOM 7589 C CA . THR B 1 406 ? 6.012 -31.766 -0.886 1 98 406 THR B CA 1
ATOM 7590 C C . THR B 1 406 ? 6.512 -32.281 -2.232 1 98 406 THR B C 1
ATOM 7592 O O . THR B 1 406 ? 7.641 -31.984 -2.635 1 98 406 THR B O 1
ATOM 7595 N N . ASN B 1 407 ? 5.691 -33.031 -2.891 1 98.06 407 ASN B N 1
ATOM 7596 C CA . ASN B 1 407 ? 6.09 -33.625 -4.172 1 98.06 407 ASN B CA 1
ATOM 7597 C C . ASN B 1 407 ? 6.312 -32.531 -5.227 1 98.06 407 ASN B C 1
ATOM 7599 O O . ASN B 1 407 ? 7.281 -32.594 -5.984 1 98.06 407 ASN B O 1
ATOM 7603 N N . SER B 1 408 ? 5.445 -31.609 -5.297 1 98.38 408 SER B N 1
ATOM 7604 C CA . SER B 1 408 ? 5.617 -30.484 -6.215 1 98.38 408 SER B CA 1
ATOM 7605 C C . SER B 1 408 ? 6.875 -29.688 -5.887 1 98.38 408 SER B C 1
ATOM 7607 O O . SER B 1 408 ? 7.613 -29.281 -6.789 1 98.38 408 SER B O 1
ATOM 7609 N N . GLY B 1 409 ? 7.082 -29.469 -4.621 1 98.44 409 GLY B N 1
ATOM 7610 C CA . GLY B 1 409 ? 8.266 -28.75 -4.172 1 98.44 409 GLY B CA 1
ATOM 7611 C C . GLY B 1 409 ? 9.562 -29.484 -4.48 1 98.44 409 GLY B C 1
ATOM 7612 O O . GLY B 1 409 ? 10.57 -28.859 -4.789 1 98.44 409 GLY B O 1
ATOM 7613 N N . LYS B 1 410 ? 9.531 -30.797 -4.352 1 98.19 410 LYS B N 1
ATOM 7614 C CA . LYS B 1 410 ? 10.703 -31.578 -4.703 1 98.19 410 LYS B CA 1
ATOM 7615 C C . LYS B 1 410 ? 11.055 -31.422 -6.18 1 98.19 410 LYS B C 1
ATOM 7617 O O . LYS B 1 410 ? 12.234 -31.312 -6.535 1 98.19 410 LYS B O 1
ATOM 7622 N N . ILE B 1 411 ? 10.047 -31.438 -7 1 98 411 ILE B N 1
ATOM 7623 C CA . ILE B 1 411 ? 10.273 -31.234 -8.43 1 98 411 ILE B CA 1
ATOM 7624 C C . ILE B 1 411 ? 10.914 -29.859 -8.648 1 98 411 ILE B C 1
ATOM 7626 O O . ILE B 1 411 ? 11.875 -29.734 -9.406 1 98 411 ILE B O 1
ATOM 7630 N N . LEU B 1 412 ? 10.422 -28.859 -7.996 1 97.81 412 LEU B N 1
ATOM 7631 C CA . LEU B 1 412 ? 10.961 -27.516 -8.094 1 97.81 412 LEU B CA 1
ATOM 7632 C C . LEU B 1 412 ? 12.43 -27.484 -7.676 1 97.81 412 LEU B C 1
ATOM 7634 O O . LEU B 1 412 ? 13.273 -26.953 -8.398 1 97.81 412 LEU B O 1
ATOM 7638 N N . ARG B 1 413 ? 12.703 -28.062 -6.535 1 96.31 413 ARG B N 1
ATOM 7639 C CA . ARG B 1 413 ? 14.062 -28.047 -6.016 1 96.31 413 ARG B CA 1
ATOM 7640 C C . ARG B 1 413 ? 15.016 -28.781 -6.957 1 96.31 413 ARG B C 1
ATOM 7642 O O . ARG B 1 413 ? 16.141 -28.328 -7.195 1 96.31 413 ARG B O 1
ATOM 7649 N N . LEU B 1 414 ? 14.578 -29.875 -7.469 1 95.62 414 LEU B N 1
ATOM 7650 C CA . LEU B 1 414 ? 15.422 -30.672 -8.359 1 95.62 414 LEU B CA 1
ATOM 7651 C C . LEU B 1 414 ? 15.719 -29.906 -9.648 1 95.62 414 LEU B C 1
ATOM 7653 O O . LEU B 1 414 ? 16.859 -29.891 -10.109 1 95.62 414 LEU B O 1
ATOM 7657 N N . TRP B 1 415 ? 14.703 -29.312 -10.195 1 93.81 415 TRP B N 1
ATOM 7658 C CA . TRP B 1 415 ? 14.938 -28.5 -11.391 1 93.81 415 TRP B CA 1
ATOM 7659 C C . TRP B 1 415 ? 15.875 -27.328 -11.078 1 93.81 415 TRP B C 1
ATOM 7661 O O . TRP B 1 415 ? 16.734 -26.984 -11.898 1 93.81 415 TRP B O 1
ATOM 7671 N N . ASP B 1 416 ? 15.641 -26.703 -9.969 1 91.38 416 ASP B N 1
ATOM 7672 C CA . ASP B 1 416 ? 16.5 -25.594 -9.531 1 91.38 416 ASP B CA 1
ATOM 7673 C C . ASP B 1 416 ? 17.953 -26.031 -9.469 1 91.38 416 ASP B C 1
ATOM 7675 O O . ASP B 1 416 ? 18.844 -25.328 -9.938 1 91.38 416 ASP B O 1
ATOM 7679 N N . ASP B 1 417 ? 18.188 -27.203 -8.914 1 90.12 417 ASP B N 1
ATOM 7680 C CA . ASP B 1 417 ? 19.531 -27.734 -8.797 1 90.12 417 ASP B CA 1
ATOM 7681 C C . ASP B 1 417 ? 20.125 -28.016 -10.172 1 90.12 417 ASP B C 1
ATOM 7683 O O . ASP B 1 417 ? 21.312 -27.781 -10.406 1 90.12 417 ASP B O 1
ATOM 7687 N N . LEU B 1 418 ? 19.328 -28.547 -11.031 1 88.19 418 LEU B N 1
ATOM 7688 C CA . LEU B 1 418 ? 19.781 -28.859 -12.383 1 88.19 418 LEU B CA 1
ATOM 7689 C C . LEU B 1 418 ? 20.156 -27.594 -13.148 1 88.19 418 LEU B C 1
ATOM 7691 O O . LEU B 1 418 ? 21.125 -27.594 -13.914 1 88.19 418 LEU B O 1
ATOM 7695 N N . GLY B 1 419 ? 19.453 -26.562 -12.93 1 85.12 419 GLY B N 1
ATOM 7696 C CA . GLY B 1 419 ? 19.609 -25.359 -13.719 1 85.12 419 GLY B CA 1
ATOM 7697 C C . GLY B 1 419 ? 20.672 -24.422 -13.172 1 85.12 419 GLY B C 1
ATOM 7698 O O . GLY B 1 419 ? 21.234 -23.609 -13.914 1 85.12 419 GLY B O 1
ATOM 7699 N N . THR B 1 420 ? 20.906 -24.438 -11.867 1 79.5 420 THR B N 1
ATOM 7700 C CA . THR B 1 420 ? 21.797 -23.453 -11.273 1 79.5 420 THR B CA 1
ATOM 7701 C C . THR B 1 420 ? 23.094 -24.109 -10.789 1 79.5 420 THR B C 1
ATOM 7703 O O . THR B 1 420 ? 23.891 -23.469 -10.102 1 79.5 420 THR B O 1
ATOM 7706 N N . ALA B 1 421 ? 23.312 -25.312 -11.055 1 74.62 421 ALA B N 1
ATOM 7707 C CA . ALA B 1 421 ? 24.453 -26.094 -10.57 1 74.62 421 ALA B CA 1
ATOM 7708 C C . ALA B 1 421 ? 25.766 -25.359 -10.812 1 74.62 421 ALA B C 1
ATOM 7710 O O . ALA B 1 421 ? 26.594 -25.25 -9.914 1 74.62 421 ALA B O 1
ATOM 7711 N N . LYS B 1 422 ? 25.922 -24.906 -11.977 1 70.94 422 LYS B N 1
ATOM 7712 C CA . LYS B 1 422 ? 27.172 -24.234 -12.32 1 70.94 422 LYS B CA 1
ATOM 7713 C C . LYS B 1 422 ? 27.359 -22.969 -11.5 1 70.94 422 LYS B C 1
ATOM 7715 O O . LYS B 1 422 ? 28.453 -22.703 -10.992 1 70.94 422 LYS B O 1
ATOM 7720 N N . GLU B 1 423 ? 26.359 -22.172 -11.438 1 69.88 423 GLU B N 1
ATOM 7721 C CA . GLU B 1 423 ? 26.438 -20.922 -10.68 1 69.88 423 GLU B CA 1
ATOM 7722 C C . GLU B 1 423 ? 26.719 -21.188 -9.203 1 69.88 423 GLU B C 1
ATOM 7724 O O . GLU B 1 423 ? 27.469 -20.438 -8.57 1 69.88 423 GLU B O 1
ATOM 7729 N N . GLU B 1 424 ? 26.141 -22.188 -8.711 1 70.19 424 GLU B N 1
ATOM 7730 C CA . GLU B 1 424 ? 26.328 -22.547 -7.309 1 70.19 424 GLU B CA 1
ATOM 7731 C C . GLU B 1 424 ? 27.766 -23.031 -7.059 1 70.19 424 GLU B C 1
ATOM 7733 O O . GLU B 1 424 ? 28.344 -22.734 -6.02 1 70.19 424 GLU B O 1
ATOM 7738 N N . GLN B 1 425 ? 28.25 -23.719 -7.934 1 68 425 GLN B N 1
ATOM 7739 C CA . GLN B 1 425 ? 29.625 -24.188 -7.824 1 68 425 GLN B CA 1
ATOM 7740 C C . GLN B 1 425 ? 30.609 -23.016 -7.859 1 68 425 GLN B C 1
ATOM 7742 O O . GLN B 1 425 ? 31.609 -23.016 -7.129 1 68 425 GLN B O 1
ATOM 7747 N N . ASP B 1 426 ? 30.281 -22.109 -8.664 1 69.94 426 ASP B N 1
ATOM 7748 C CA . ASP B 1 426 ? 31.125 -20.938 -8.781 1 69.94 426 ASP B CA 1
ATOM 7749 C C . ASP B 1 426 ? 31.141 -20.141 -7.48 1 69.94 426 ASP B C 1
ATOM 7751 O O . ASP B 1 426 ? 32.156 -19.516 -7.148 1 69.94 426 ASP B O 1
ATOM 7755 N N . ARG B 1 427 ? 30.016 -20.234 -6.742 1 63.78 427 ARG B N 1
ATOM 7756 C CA . ARG B 1 427 ? 29.922 -19.516 -5.477 1 63.78 427 ARG B CA 1
ATOM 7757 C C . ARG B 1 427 ? 30.547 -20.297 -4.34 1 63.78 427 ARG B C 1
ATOM 7759 O O . ARG B 1 427 ? 30.734 -19.781 -3.236 1 63.78 427 ARG B O 1
ATOM 7766 N N . GLY B 1 428 ? 30.891 -21.5 -4.73 1 63.28 428 GLY B N 1
ATOM 7767 C CA . GLY B 1 428 ? 31.531 -22.328 -3.729 1 63.28 428 GLY B CA 1
ATOM 7768 C C . GLY B 1 428 ? 30.562 -23.203 -2.957 1 63.28 428 GLY B C 1
ATOM 7769 O O . GLY B 1 428 ? 30.938 -23.828 -1.969 1 63.28 428 GLY B O 1
ATOM 7770 N N . ASP B 1 429 ? 29.391 -23.047 -3.348 1 62.47 429 ASP B N 1
ATOM 7771 C CA . ASP B 1 429 ? 28.375 -23.875 -2.697 1 62.47 429 ASP B CA 1
ATOM 7772 C C . ASP B 1 429 ? 28.375 -25.297 -3.271 1 62.47 429 ASP B C 1
ATOM 7774 O O . ASP B 1 429 ? 28 -25.5 -4.43 1 62.47 429 ASP B O 1
ATOM 7778 N N . ASN B 1 430 ? 28.844 -26.125 -2.492 1 62.03 430 ASN B N 1
ATOM 7779 C CA . ASN B 1 430 ? 29.078 -27.469 -3.021 1 62.03 430 ASN B CA 1
ATOM 7780 C C . ASN B 1 430 ? 27.922 -28.406 -2.695 1 62.03 430 ASN B C 1
ATOM 7782 O O . ASN B 1 430 ? 28 -29.609 -2.914 1 62.03 430 ASN B O 1
ATOM 7786 N N . ALA B 1 431 ? 26.984 -27.844 -2.1 1 68.75 431 ALA B N 1
ATOM 7787 C CA . ALA B 1 431 ? 25.891 -28.766 -1.817 1 68.75 431 ALA B CA 1
ATOM 7788 C C . ALA B 1 431 ? 24.781 -28.625 -2.867 1 68.75 431 ALA B C 1
ATOM 7790 O O . ALA B 1 431 ? 24.203 -27.562 -3.037 1 68.75 431 ALA B O 1
ATOM 7791 N N . SER B 1 432 ? 24.688 -29.594 -3.74 1 82.75 432 SER B N 1
ATOM 7792 C CA . SER B 1 432 ? 23.594 -29.75 -4.688 1 82.75 432 SER B CA 1
ATOM 7793 C C . SER B 1 432 ? 23.125 -31.203 -4.738 1 82.75 432 SER B C 1
ATOM 7795 O O . SER B 1 432 ? 23.859 -32.125 -4.355 1 82.75 432 SER B O 1
ATOM 7797 N N . SER B 1 433 ? 21.922 -31.328 -5.113 1 87.62 433 SER B N 1
ATOM 7798 C CA . SER B 1 433 ? 21.391 -32.688 -5.215 1 87.62 433 SER B CA 1
ATOM 7799 C C . SER B 1 433 ? 22.219 -33.531 -6.16 1 87.62 433 SER B C 1
ATOM 7801 O O . SER B 1 433 ? 22.375 -34.719 -5.941 1 87.62 433 SER B O 1
ATOM 7803 N N . ILE B 1 434 ? 22.828 -32.969 -7.113 1 88.19 434 ILE B N 1
ATOM 7804 C CA . ILE B 1 434 ? 23.641 -33.656 -8.094 1 88.19 434 ILE B CA 1
ATOM 7805 C C . ILE B 1 434 ? 24.812 -34.344 -7.395 1 88.19 434 ILE B C 1
ATOM 7807 O O . ILE B 1 434 ? 25.047 -35.531 -7.555 1 88.19 434 ILE B O 1
ATOM 7811 N N . ILE B 1 435 ? 25.469 -33.562 -6.613 1 87.75 435 ILE B N 1
ATOM 7812 C CA . ILE B 1 435 ? 26.672 -34.031 -5.93 1 87.75 435 ILE B CA 1
ATOM 7813 C C . ILE B 1 435 ? 26.266 -35.062 -4.863 1 87.75 435 ILE B C 1
ATOM 7815 O O . ILE B 1 435 ? 26.922 -36.094 -4.715 1 87.75 435 ILE B O 1
ATOM 7819 N N . LEU B 1 436 ? 25.25 -34.781 -4.18 1 91 436 LEU B N 1
ATOM 7820 C CA . LEU B 1 436 ? 24.812 -35.656 -3.092 1 91 436 LEU B CA 1
ATOM 7821 C C . LEU B 1 436 ? 24.375 -37.031 -3.625 1 91 436 LEU B C 1
ATOM 7823 O O . LEU B 1 436 ? 24.703 -38.062 -3.051 1 91 436 LEU B O 1
ATOM 7827 N N . PHE B 1 437 ? 23.672 -37.031 -4.711 1 91.75 437 PHE B N 1
ATOM 7828 C CA . PHE B 1 437 ? 23.219 -38.312 -5.285 1 91.75 437 PHE B CA 1
ATOM 7829 C C . PHE B 1 437 ? 24.375 -39.062 -5.895 1 91.75 437 PHE B C 1
ATOM 7831 O O . PHE B 1 437 ? 24.391 -40.312 -5.863 1 91.75 437 PHE B O 1
ATOM 7838 N N . MET B 1 438 ? 25.328 -38.375 -6.461 1 91.5 438 MET B N 1
ATOM 7839 C CA . MET B 1 438 ? 26.531 -39.031 -6.965 1 91.5 438 MET B CA 1
ATOM 7840 C C . MET B 1 438 ? 27.234 -39.812 -5.852 1 91.5 438 MET B C 1
ATOM 7842 O O . MET B 1 438 ? 27.625 -40.969 -6.043 1 91.5 438 MET B O 1
ATOM 7846 N N . GLU B 1 439 ? 27.312 -39.156 -4.773 1 90.44 439 GLU B N 1
ATOM 7847 C CA . GLU B 1 439 ? 28.016 -39.75 -3.639 1 90.44 439 GLU B CA 1
ATOM 7848 C C . GLU B 1 439 ? 27.188 -40.906 -3.025 1 90.44 439 GLU B C 1
ATOM 7850 O O . GLU B 1 439 ? 27.719 -42 -2.789 1 90.44 439 GLU B O 1
ATOM 7855 N N . GLU B 1 440 ? 25.969 -40.656 -2.797 1 93.19 440 GLU B N 1
ATOM 7856 C CA . GLU B 1 440 ? 25.141 -41.594 -2.059 1 93.19 440 GLU B CA 1
ATOM 7857 C C . GLU B 1 440 ? 24.797 -42.812 -2.914 1 93.19 440 GLU B C 1
ATOM 7859 O O . GLU B 1 440 ? 24.594 -43.906 -2.391 1 93.19 440 GLU B O 1
ATOM 7864 N N . LYS B 1 441 ? 24.609 -42.625 -4.172 1 93.56 441 LYS B N 1
ATOM 7865 C CA . LYS B 1 441 ? 24.234 -43.719 -5.062 1 93.56 441 LYS B CA 1
ATOM 7866 C C . LYS B 1 441 ? 25.438 -44.281 -5.824 1 93.56 441 LYS B C 1
ATOM 7868 O O . LYS B 1 441 ? 25.297 -45.125 -6.695 1 93.56 441 LYS B O 1
ATOM 7873 N N . ASN B 1 442 ? 26.594 -43.812 -5.562 1 93.31 442 ASN B N 1
ATOM 7874 C CA . ASN B 1 442 ? 27.859 -44.219 -6.184 1 93.31 442 ASN B CA 1
ATOM 7875 C C . ASN B 1 442 ? 27.797 -44.094 -7.703 1 93.31 442 ASN B C 1
ATOM 7877 O O . ASN B 1 442 ? 28.078 -45.031 -8.43 1 93.31 442 ASN B O 1
ATOM 7881 N N . ILE B 1 443 ? 27.344 -42.906 -8.07 1 92.44 443 ILE B N 1
ATOM 7882 C CA . ILE B 1 443 ? 27.312 -42.562 -9.484 1 92.44 443 ILE B CA 1
ATOM 7883 C C . ILE B 1 443 ? 28.594 -41.844 -9.883 1 92.44 443 ILE B C 1
ATOM 7885 O O . ILE B 1 443 ? 28.984 -40.844 -9.266 1 92.44 443 ILE B O 1
ATOM 7889 N N . GLY B 1 444 ? 29.281 -42.344 -10.883 1 85.75 444 GLY B N 1
ATOM 7890 C CA . GLY B 1 444 ? 30.625 -41.906 -11.18 1 85.75 444 GLY B CA 1
ATOM 7891 C C . GLY B 1 444 ? 30.688 -40.656 -12.023 1 85.75 444 GLY B C 1
ATOM 7892 O O . GLY B 1 444 ? 31.703 -39.969 -12.047 1 85.75 444 GLY B O 1
ATOM 7893 N N . CYS B 1 445 ? 29.578 -40.344 -12.773 1 90.31 445 CYS B N 1
ATOM 7894 C CA . CYS B 1 445 ? 29.688 -39.188 -13.633 1 90.31 445 CYS B CA 1
ATOM 7895 C C . CYS B 1 445 ? 28.438 -38.312 -13.5 1 90.31 445 CYS B C 1
ATOM 7897 O O . CYS B 1 445 ? 27.359 -38.781 -13.172 1 90.31 445 CYS B O 1
ATOM 7899 N N . GLU B 1 446 ? 28.578 -37.031 -13.797 1 87.81 446 GLU B N 1
ATOM 7900 C CA . GLU B 1 446 ? 27.531 -36.031 -13.633 1 87.81 446 GLU B CA 1
ATOM 7901 C C . GLU B 1 446 ? 26.359 -36.312 -14.562 1 87.81 446 GLU B C 1
ATOM 7903 O O . GLU B 1 446 ? 25.203 -36.094 -14.195 1 87.81 446 GLU B O 1
ATOM 7908 N N . ASP B 1 447 ? 26.688 -36.719 -15.703 1 89 447 ASP B N 1
ATOM 7909 C CA . ASP B 1 447 ? 25.625 -37.031 -16.672 1 89 447 ASP B CA 1
ATOM 7910 C C . ASP B 1 447 ? 24.688 -38.094 -16.156 1 89 447 ASP B C 1
ATOM 7912 O O . ASP B 1 447 ? 23.469 -38 -16.328 1 89 447 ASP B O 1
ATOM 7916 N N . GLU B 1 448 ? 25.25 -39.062 -15.594 1 92.44 448 GLU B N 1
ATOM 7917 C CA . GLU B 1 448 ? 24.438 -40.156 -15.023 1 92.44 448 GLU B CA 1
ATOM 7918 C C . GLU B 1 448 ? 23.641 -39.656 -13.828 1 92.44 448 GLU B C 1
ATOM 7920 O O . GLU B 1 448 ? 22.516 -40.094 -13.602 1 92.44 448 GLU B O 1
ATOM 7925 N N . ALA B 1 449 ? 24.219 -38.812 -13.078 1 92 449 ALA B N 1
ATOM 7926 C CA . ALA B 1 449 ? 23.516 -38.25 -11.938 1 92 449 ALA B CA 1
ATOM 7927 C C . ALA B 1 449 ? 22.312 -37.406 -12.398 1 92 449 ALA B C 1
ATOM 7929 O O . ALA B 1 449 ? 21.25 -37.438 -11.773 1 92 449 ALA B O 1
ATOM 7930 N N . ARG B 1 450 ? 22.516 -36.656 -13.43 1 92.19 450 ARG B N 1
ATOM 7931 C CA . ARG B 1 450 ? 21.438 -35.844 -14 1 92.19 450 ARG B CA 1
ATOM 7932 C C . ARG B 1 450 ? 20.312 -36.75 -14.508 1 92.19 450 ARG B C 1
ATOM 7934 O O . ARG B 1 450 ? 19.125 -36.406 -14.328 1 92.19 450 ARG B O 1
ATOM 7941 N N . GLU B 1 451 ? 20.656 -37.812 -15.102 1 91.88 451 GLU B N 1
ATOM 7942 C CA . GLU B 1 451 ? 19.641 -38.75 -15.57 1 91.88 451 GLU B CA 1
ATOM 7943 C C . GLU B 1 451 ? 18.875 -39.375 -14.398 1 91.88 451 GLU B C 1
ATOM 7945 O O . GLU B 1 451 ? 17.656 -39.594 -14.5 1 91.88 451 GLU B O 1
ATOM 7950 N N . TYR B 1 452 ? 19.625 -39.656 -13.414 1 94.31 452 TYR B N 1
ATOM 7951 C CA . TYR B 1 452 ? 18.984 -40.188 -12.211 1 94.31 452 TYR B CA 1
ATOM 7952 C C . TYR B 1 452 ? 17.969 -39.188 -11.656 1 94.31 452 TYR B C 1
ATOM 7954 O O . TYR B 1 452 ? 16.859 -39.562 -11.266 1 94.31 452 TYR B O 1
ATOM 7962 N N . ILE B 1 453 ? 18.375 -37.938 -11.578 1 94.56 453 ILE B N 1
ATOM 7963 C CA . ILE B 1 453 ? 17.5 -36.875 -11.078 1 94.56 453 ILE B CA 1
ATOM 7964 C C . ILE B 1 453 ? 16.266 -36.75 -11.977 1 94.56 453 ILE B C 1
ATOM 7966 O O . ILE B 1 453 ? 15.156 -36.562 -11.492 1 94.56 453 ILE B O 1
ATOM 7970 N N . MET B 1 454 ? 16.406 -36.875 -13.273 1 93.31 454 MET B N 1
ATOM 7971 C CA . MET B 1 454 ? 15.297 -36.781 -14.211 1 93.31 454 MET B CA 1
ATOM 7972 C C . MET B 1 454 ? 14.305 -37.938 -13.961 1 93.31 454 MET B C 1
ATOM 7974 O O . MET B 1 454 ? 13.094 -37.719 -14.047 1 93.31 454 MET B O 1
ATOM 7978 N N . GLN B 1 455 ? 14.867 -39.031 -13.672 1 93.56 455 GLN B N 1
ATOM 7979 C CA . GLN B 1 455 ? 14 -40.156 -13.344 1 93.56 455 GLN B CA 1
ATOM 7980 C C . GLN B 1 455 ? 13.227 -39.906 -12.047 1 93.56 455 GLN B C 1
ATOM 7982 O O . GLN B 1 455 ? 12.055 -40.281 -11.938 1 93.56 455 GLN B O 1
ATOM 7987 N N . LEU B 1 456 ? 13.906 -39.344 -11.102 1 95.75 456 LEU B N 1
ATOM 7988 C CA . LEU B 1 456 ? 13.25 -39 -9.844 1 95.75 456 LEU B CA 1
ATOM 7989 C C . LEU B 1 456 ? 12.094 -38.031 -10.086 1 95.75 456 LEU B C 1
ATOM 7991 O O . LEU B 1 456 ? 11.031 -38.156 -9.469 1 95.75 456 LEU B O 1
ATOM 7995 N N . ILE B 1 457 ? 12.297 -37.031 -10.93 1 96.56 457 ILE B N 1
ATOM 7996 C CA . ILE B 1 457 ? 11.273 -36.062 -11.266 1 96.56 457 ILE B CA 1
ATOM 7997 C C . ILE B 1 457 ? 10.07 -36.75 -11.891 1 96.56 457 ILE B C 1
ATOM 7999 O O . ILE B 1 457 ? 8.922 -36.469 -11.531 1 96.56 457 ILE B O 1
ATOM 8003 N N . LEU B 1 458 ? 10.312 -37.688 -12.781 1 95.25 458 LEU B N 1
ATOM 8004 C CA . LEU B 1 458 ? 9.227 -38.438 -13.422 1 95.25 458 LEU B CA 1
ATOM 8005 C C . LEU B 1 458 ? 8.445 -39.25 -12.391 1 95.25 458 LEU B C 1
ATOM 8007 O O . LEU B 1 458 ? 7.219 -39.375 -12.484 1 95.25 458 LEU B O 1
ATOM 8011 N N . ASP B 1 459 ? 9.156 -39.812 -11.477 1 96.25 459 ASP B N 1
ATOM 8012 C CA . ASP B 1 459 ? 8.492 -40.594 -10.43 1 96.25 459 ASP B CA 1
ATOM 8013 C C . ASP B 1 459 ? 7.609 -39.688 -9.562 1 96.25 459 ASP B C 1
ATOM 8015 O O . ASP B 1 459 ? 6.535 -40.094 -9.125 1 96.25 459 ASP B O 1
ATOM 8019 N N . LEU B 1 460 ? 8.117 -38.5 -9.289 1 97.88 460 LEU B N 1
ATOM 8020 C CA . LEU B 1 460 ? 7.344 -37.531 -8.5 1 97.88 460 LEU B CA 1
ATOM 8021 C C . LEU B 1 460 ? 6.082 -37.125 -9.242 1 97.88 460 LEU B C 1
ATOM 8023 O O . LEU B 1 460 ? 5.047 -36.875 -8.625 1 97.88 460 LEU B O 1
ATOM 8027 N N . TRP B 1 461 ? 6.121 -37 -10.578 1 97.75 461 TRP B N 1
ATOM 8028 C CA . TRP B 1 461 ? 4.934 -36.688 -11.375 1 97.75 461 TRP B CA 1
ATOM 8029 C C . TRP B 1 461 ? 3.879 -37.781 -11.211 1 97.75 461 TRP B C 1
ATOM 8031 O O . TRP B 1 461 ? 2.68 -37.5 -11.188 1 97.75 461 TRP B O 1
ATOM 8041 N N . LYS B 1 462 ? 4.328 -39.062 -11.141 1 97.19 462 LYS B N 1
ATOM 8042 C CA . LYS B 1 462 ? 3.385 -40.156 -10.891 1 97.19 462 LYS B CA 1
ATOM 8043 C C . LYS B 1 462 ? 2.664 -39.969 -9.562 1 97.19 462 LYS B C 1
ATOM 8045 O O . LYS B 1 462 ? 1.476 -40.281 -9.445 1 97.19 462 LYS B O 1
ATOM 8050 N N . ASP B 1 463 ? 3.412 -39.5 -8.594 1 96.88 463 ASP B N 1
ATOM 8051 C CA . ASP B 1 463 ? 2.812 -39.188 -7.293 1 96.88 463 ASP B CA 1
ATOM 8052 C C . ASP B 1 463 ? 1.778 -38.094 -7.406 1 96.88 463 ASP B C 1
ATOM 8054 O O . ASP B 1 463 ? 0.712 -38.156 -6.789 1 96.88 463 ASP B O 1
ATOM 8058 N N . LEU B 1 464 ? 2.102 -37.031 -8.133 1 97.75 464 LEU B N 1
ATOM 8059 C CA . LEU B 1 464 ? 1.157 -35.938 -8.352 1 97.75 464 LEU B CA 1
ATOM 8060 C C . LEU B 1 464 ? -0.113 -36.438 -9.023 1 97.75 464 LEU B C 1
ATOM 8062 O O . LEU B 1 464 ? -1.222 -36.062 -8.625 1 97.75 464 LEU B O 1
ATOM 8066 N N . ASN B 1 465 ? 0.089 -37.281 -10.062 1 97.25 465 ASN B N 1
ATOM 8067 C CA . ASN B 1 465 ? -1.055 -37.875 -10.758 1 97.25 465 ASN B CA 1
ATOM 8068 C C . ASN B 1 465 ? -1.951 -38.656 -9.82 1 97.25 465 ASN B C 1
ATOM 8070 O O . ASN B 1 465 ? -3.176 -38.656 -9.961 1 97.25 465 ASN B O 1
ATOM 8074 N N . THR B 1 466 ? -1.293 -39.344 -8.945 1 95.5 466 THR B N 1
ATOM 8075 C CA . THR B 1 466 ? -2.049 -40.156 -7.98 1 95.5 466 THR B CA 1
ATOM 8076 C C . THR B 1 466 ? -2.951 -39.25 -7.137 1 95.5 466 THR B C 1
ATOM 8078 O O . THR B 1 466 ? -4.117 -39.562 -6.906 1 95.5 466 THR B O 1
ATOM 8081 N N . GLU B 1 467 ? -2.426 -38.125 -6.715 1 93.25 467 GLU B N 1
ATOM 8082 C CA . GLU B 1 467 ? -3.188 -37.188 -5.887 1 93.25 467 GLU B CA 1
ATOM 8083 C C . GLU B 1 467 ? -4.32 -36.562 -6.684 1 93.25 467 GLU B C 1
ATOM 8085 O O . GLU B 1 467 ? -5.387 -36.25 -6.133 1 93.25 467 GLU B O 1
ATOM 8090 N N . LEU B 1 468 ? -4.098 -36.281 -7.902 1 95.31 468 LEU B N 1
ATOM 8091 C CA . LEU B 1 468 ? -5.109 -35.688 -8.773 1 95.31 468 LEU B CA 1
ATOM 8092 C C . LEU B 1 468 ? -6.324 -36.594 -8.891 1 95.31 468 LEU B C 1
ATOM 8094 O O . LEU B 1 468 ? -7.461 -36.125 -8.953 1 95.31 468 LEU B O 1
ATOM 8098 N N . LEU B 1 469 ? -6.074 -37.906 -8.891 1 94.5 469 LEU B N 1
ATOM 8099 C CA . LEU B 1 469 ? -7.137 -38.875 -9.133 1 94.5 469 LEU B CA 1
ATOM 8100 C C . LEU B 1 469 ? -7.73 -39.375 -7.824 1 94.5 469 LEU B C 1
ATOM 8102 O O . LEU B 1 469 ? -8.695 -40.125 -7.828 1 94.5 469 LEU B O 1
ATOM 8106 N N . ASP B 1 470 ? -7.156 -38.906 -6.707 1 91.94 470 ASP B N 1
ATOM 8107 C CA . ASP B 1 470 ? -7.629 -39.344 -5.398 1 91.94 470 ASP B CA 1
ATOM 8108 C C . ASP B 1 470 ? -8.93 -38.656 -5.02 1 91.94 470 ASP B C 1
ATOM 8110 O O . ASP B 1 470 ? -8.938 -37.438 -4.742 1 91.94 470 ASP B O 1
ATOM 8114 N N . SER B 1 471 ? -9.984 -39.375 -4.953 1 87.12 471 SER B N 1
ATOM 8115 C CA . SER B 1 471 ? -11.297 -38.812 -4.645 1 87.12 471 SER B CA 1
ATOM 8116 C C . SER B 1 471 ? -11.398 -38.406 -3.174 1 87.12 471 SER B C 1
ATOM 8118 O O . SER B 1 471 ? -12.297 -37.656 -2.791 1 87.12 471 SER B O 1
ATOM 8120 N N . ASN B 1 472 ? -10.477 -38.844 -2.381 1 88.31 472 ASN B N 1
ATOM 8121 C CA . ASN B 1 472 ? -10.547 -38.594 -0.946 1 88.31 472 ASN B CA 1
ATOM 8122 C C . ASN B 1 472 ? -9.703 -37.375 -0.545 1 88.31 472 ASN B C 1
ATOM 8124 O O . ASN B 1 472 ? -9.602 -37.062 0.638 1 88.31 472 ASN B O 1
ATOM 8128 N N . THR B 1 473 ? -9.203 -36.781 -1.492 1 88.94 473 THR B N 1
ATOM 8129 C CA . THR B 1 473 ? -8.352 -35.625 -1.168 1 88.94 473 THR B CA 1
ATOM 8130 C C . THR B 1 473 ? -9.172 -34.5 -0.576 1 88.94 473 THR B C 1
ATOM 8132 O O . THR B 1 473 ? -10.305 -34.25 -0.988 1 88.94 473 THR B O 1
ATOM 8135 N N . LEU B 1 474 ? -8.586 -33.812 0.413 1 91.94 474 LEU B N 1
ATOM 8136 C CA . LEU B 1 474 ? -9.227 -32.688 1.07 1 91.94 474 LEU B CA 1
ATOM 8137 C C . LEU B 1 474 ? -8.844 -31.375 0.393 1 91.94 474 LEU B C 1
ATOM 8139 O O . LEU B 1 474 ? -9.438 -30.328 0.673 1 91.94 474 LEU B O 1
ATOM 8143 N N . LEU B 1 475 ? -7.926 -31.438 -0.529 1 95.56 475 LEU B N 1
ATOM 8144 C CA . LEU B 1 475 ? -7.465 -30.219 -1.197 1 95.56 475 LEU B CA 1
ATOM 8145 C C . LEU B 1 475 ? -8.375 -29.875 -2.369 1 95.56 475 LEU B C 1
ATOM 8147 O O . LEU B 1 475 ? -8.766 -30.75 -3.141 1 95.56 475 LEU B O 1
ATOM 8151 N N . PRO B 1 476 ? -8.758 -28.641 -2.406 1 95.38 476 PRO B N 1
ATOM 8152 C CA . PRO B 1 476 ? -9.586 -28.219 -3.543 1 95.38 476 PRO B CA 1
ATOM 8153 C C . PRO B 1 476 ? -8.859 -28.359 -4.879 1 95.38 476 PRO B C 1
ATOM 8155 O O . PRO B 1 476 ? -7.645 -28.141 -4.949 1 95.38 476 PRO B O 1
ATOM 8158 N N . LEU B 1 477 ? -9.555 -28.578 -5.953 1 93.94 477 LEU B N 1
ATOM 8159 C CA . LEU B 1 477 ? -9.016 -28.859 -7.277 1 93.94 477 LEU B CA 1
ATOM 8160 C C . LEU B 1 477 ? -8.18 -27.688 -7.785 1 93.94 477 LEU B C 1
ATOM 8162 O O . LEU B 1 477 ? -7.121 -27.891 -8.383 1 93.94 477 LEU B O 1
ATOM 8166 N N . PRO B 1 478 ? -8.625 -26.438 -7.57 1 95 478 PRO B N 1
ATOM 8167 C CA . PRO B 1 478 ? -7.785 -25.328 -8.039 1 95 478 PRO B CA 1
ATOM 8168 C C . PRO B 1 478 ? -6.383 -25.359 -7.438 1 95 478 PRO B C 1
ATOM 8170 O O . PRO B 1 478 ? -5.406 -25.047 -8.125 1 95 478 PRO B O 1
ATOM 8173 N N . LEU B 1 479 ? -6.309 -25.719 -6.211 1 97.06 479 LEU B N 1
ATOM 8174 C CA . LEU B 1 479 ? -5 -25.766 -5.566 1 97.06 479 LEU B CA 1
ATOM 8175 C C . LEU B 1 479 ? -4.172 -26.922 -6.109 1 97.06 479 LEU B C 1
ATOM 8177 O O . LEU B 1 479 ? -2.953 -26.797 -6.262 1 97.06 479 LEU B O 1
ATOM 8181 N N . ILE B 1 480 ? -4.816 -28.016 -6.344 1 97.12 480 ILE B N 1
ATOM 8182 C CA . ILE B 1 480 ? -4.125 -29.156 -6.945 1 97.12 480 ILE B CA 1
ATOM 8183 C C . ILE B 1 480 ? -3.512 -28.734 -8.281 1 97.12 480 ILE B C 1
ATOM 8185 O O . ILE B 1 480 ? -2.352 -29.047 -8.562 1 97.12 480 ILE B O 1
ATOM 8189 N N . ARG B 1 481 ? -4.242 -28.047 -9.008 1 96.38 481 ARG B N 1
ATOM 8190 C CA . ARG B 1 481 ? -3.762 -27.578 -10.297 1 96.38 481 ARG B CA 1
ATOM 8191 C C . ARG B 1 481 ? -2.574 -26.625 -10.133 1 96.38 481 ARG B C 1
ATOM 8193 O O . ARG B 1 481 ? -1.654 -26.625 -10.953 1 96.38 481 ARG B O 1
ATOM 8200 N N . VAL B 1 482 ? -2.621 -25.812 -9.109 1 98.06 482 VAL B N 1
ATOM 8201 C CA . VAL B 1 482 ? -1.517 -24.891 -8.836 1 98.06 482 VAL B CA 1
ATOM 8202 C C . VAL B 1 482 ? -0.239 -25.688 -8.578 1 98.06 482 VAL B C 1
ATOM 8204 O O . VAL B 1 482 ? 0.842 -25.312 -9.031 1 98.06 482 VAL B O 1
ATOM 8207 N N . CYS B 1 483 ? -0.354 -26.766 -7.879 1 98.25 483 CYS B N 1
ATOM 8208 C CA . CYS B 1 483 ? 0.799 -27.609 -7.594 1 98.25 483 CYS B CA 1
ATOM 8209 C C . CYS B 1 483 ? 1.393 -28.172 -8.875 1 98.25 483 CYS B C 1
ATOM 8211 O O . CYS B 1 483 ? 2.611 -28.172 -9.062 1 98.25 483 CYS B O 1
ATOM 8213 N N . PHE B 1 484 ? 0.523 -28.641 -9.742 1 98.12 484 PHE B N 1
ATOM 8214 C CA . PHE B 1 484 ? 0.977 -29.125 -11.039 1 98.12 484 PHE B CA 1
ATOM 8215 C C . PHE B 1 484 ? 1.678 -28.031 -11.82 1 98.12 484 PHE B C 1
ATOM 8217 O O . PHE B 1 484 ? 2.752 -28.25 -12.383 1 98.12 484 PHE B O 1
ATOM 8224 N N . ASN B 1 485 ? 1.076 -26.906 -11.789 1 98.19 485 ASN B N 1
ATOM 8225 C CA . ASN B 1 485 ? 1.6 -25.797 -12.57 1 98.19 485 ASN B CA 1
ATOM 8226 C C . ASN B 1 485 ? 2.932 -25.297 -12.016 1 98.19 485 ASN B C 1
ATOM 8228 O O . ASN B 1 485 ? 3.793 -24.844 -12.766 1 98.19 485 ASN B O 1
ATOM 8232 N N . MET B 1 486 ? 3.055 -25.328 -10.719 1 98.31 486 MET B N 1
ATOM 8233 C CA . MET B 1 486 ? 4.348 -24.969 -10.141 1 98.31 486 MET B CA 1
ATOM 8234 C C . MET B 1 486 ? 5.449 -25.891 -10.648 1 98.31 486 MET B C 1
ATOM 8236 O O . MET B 1 486 ? 6.543 -25.438 -10.992 1 98.31 486 MET B O 1
ATOM 8240 N N . SER B 1 487 ? 5.125 -27.141 -10.734 1 98.06 487 SER B N 1
ATOM 8241 C CA . SER B 1 487 ? 6.074 -28.125 -11.25 1 98.06 487 SER B CA 1
ATOM 8242 C C . SER B 1 487 ? 6.418 -27.844 -12.711 1 98.06 487 SER B C 1
ATOM 8244 O O . SER B 1 487 ? 7.586 -27.891 -13.094 1 98.06 487 SER B O 1
ATOM 8246 N N . ARG B 1 488 ? 5.441 -27.547 -13.445 1 97.25 488 ARG B N 1
ATOM 8247 C CA . ARG B 1 488 ? 5.633 -27.234 -14.859 1 97.25 488 ARG B CA 1
ATOM 8248 C C . ARG B 1 488 ? 6.477 -25.984 -15.031 1 97.25 488 ARG B C 1
ATOM 8250 O O . ARG B 1 488 ? 7.344 -25.922 -15.906 1 97.25 488 ARG B O 1
ATOM 8257 N N . THR B 1 489 ? 6.184 -25 -14.25 1 96.19 489 THR B N 1
ATOM 8258 C CA . THR B 1 489 ? 6.879 -23.719 -14.336 1 96.19 489 THR B CA 1
ATOM 8259 C C . THR B 1 489 ? 8.344 -23.875 -13.938 1 96.19 489 THR B C 1
ATOM 8261 O O . THR B 1 489 ? 9.219 -23.219 -14.5 1 96.19 489 THR B O 1
ATOM 8264 N N . SER B 1 490 ? 8.578 -24.734 -12.969 1 95.44 490 SER B N 1
ATOM 8265 C CA . SER B 1 490 ? 9.953 -24.984 -12.531 1 95.44 490 SER B CA 1
ATOM 8266 C C . SER B 1 490 ? 10.82 -25.469 -13.688 1 95.44 490 SER B C 1
ATOM 8268 O O . SER B 1 490 ? 11.977 -25.047 -13.812 1 95.44 490 SER B O 1
ATOM 8270 N N . GLN B 1 491 ? 10.234 -26.328 -14.438 1 92.44 491 GLN B N 1
ATOM 8271 C CA . GLN B 1 491 ? 10.953 -26.859 -15.594 1 92.44 491 GLN B CA 1
ATOM 8272 C C . GLN B 1 491 ? 11.312 -25.75 -16.578 1 92.44 491 GLN B C 1
ATOM 8274 O O . GLN B 1 491 ? 12.453 -25.656 -17.031 1 92.44 491 GLN B O 1
ATOM 8279 N N . VAL B 1 492 ? 10.438 -24.844 -16.859 1 90.31 492 VAL B N 1
ATOM 8280 C CA . VAL B 1 492 ? 10.633 -23.781 -17.828 1 90.31 492 VAL B CA 1
ATOM 8281 C C . VAL B 1 492 ? 11.688 -22.797 -17.312 1 90.31 492 VAL B C 1
ATOM 8283 O O . VAL B 1 492 ? 12.562 -22.375 -18.062 1 90.31 492 VAL B O 1
ATOM 8286 N N . ILE B 1 493 ? 11.609 -22.469 -16.078 1 89.25 493 ILE B N 1
ATOM 8287 C CA . ILE B 1 493 ? 12.469 -21.453 -15.484 1 89.25 493 ILE B CA 1
ATOM 8288 C C . ILE B 1 493 ? 13.906 -21.969 -15.414 1 89.25 493 ILE B C 1
ATOM 8290 O O . ILE B 1 493 ? 14.859 -21.234 -15.68 1 89.25 493 ILE B O 1
ATOM 8294 N N . TYR B 1 494 ? 14.023 -23.281 -15.18 1 88.06 494 TYR B N 1
ATOM 8295 C CA . TYR B 1 494 ? 15.367 -23.734 -14.812 1 88.06 494 TYR B CA 1
ATOM 8296 C C . TYR B 1 494 ? 15.977 -24.594 -15.906 1 88.06 494 TYR B C 1
ATOM 8298 O O . TYR B 1 494 ? 17.188 -24.844 -15.906 1 88.06 494 TYR B O 1
ATOM 8306 N N . GLN B 1 495 ? 15.078 -25.047 -16.797 1 79.19 495 GLN B N 1
ATOM 8307 C CA . GLN B 1 495 ? 15.648 -25.812 -17.906 1 79.19 495 GLN B CA 1
ATOM 8308 C C . GLN B 1 495 ? 16.172 -24.875 -19 1 79.19 495 GLN B C 1
ATOM 8310 O O . GLN B 1 495 ? 15.422 -24.109 -19.594 1 79.19 495 GLN B O 1
ATOM 8315 N N . HIS B 1 496 ? 17.469 -24.531 -19.016 1 65.94 496 HIS B N 1
ATOM 8316 C CA . HIS B 1 496 ? 17.969 -23.625 -20.047 1 65.94 496 HIS B CA 1
ATOM 8317 C C . HIS B 1 496 ? 19 -24.312 -20.938 1 65.94 496 HIS B C 1
ATOM 8319 O O . HIS B 1 496 ? 19.688 -25.234 -20.5 1 65.94 496 HIS B O 1
ATOM 8325 N N . GLN B 1 497 ? 18.672 -24.109 -22.125 1 54.03 497 GLN B N 1
ATOM 8326 C CA . GLN B 1 497 ? 19.578 -24.578 -23.172 1 54.03 497 GLN B CA 1
ATOM 8327 C C . GLN B 1 497 ? 20.891 -23.797 -23.141 1 54.03 497 GLN B C 1
ATOM 8329 O O . GLN B 1 497 ? 21.953 -24.359 -23.453 1 54.03 497 GLN B O 1
ATOM 8334 N N . GLU B 1 498 ? 20.625 -22.453 -23 1 56.47 498 GLU B N 1
ATOM 8335 C CA . GLU B 1 498 ? 21.766 -21.547 -23.125 1 56.47 498 GLU B CA 1
ATOM 8336 C C . GLU B 1 498 ? 22.531 -21.438 -21.812 1 56.47 498 GLU B C 1
ATOM 8338 O O . GLU B 1 498 ? 22.094 -21.953 -20.781 1 56.47 498 GLU B O 1
ATOM 8343 N N . ASN B 1 499 ? 23.656 -20.922 -21.828 1 52.22 499 ASN B N 1
ATOM 8344 C CA . ASN B 1 499 ? 24.719 -20.875 -20.828 1 52.22 499 ASN B CA 1
ATOM 8345 C C . ASN B 1 499 ? 24.297 -20.062 -19.594 1 52.22 499 ASN B C 1
ATOM 8347 O O . ASN B 1 499 ? 25.078 -19.891 -18.656 1 52.22 499 ASN B O 1
ATOM 8351 N N . SER B 1 500 ? 22.953 -19.359 -19.641 1 58.97 500 SER B N 1
ATOM 8352 C CA . SER B 1 500 ? 22.75 -18.688 -18.359 1 58.97 500 SER B CA 1
ATOM 8353 C C . SER B 1 500 ? 21.266 -18.688 -17.969 1 58.97 500 SER B C 1
ATOM 8355 O O . SER B 1 500 ? 20.391 -18.547 -18.828 1 58.97 500 SER B O 1
ATOM 8357 N N . TYR B 1 501 ? 20.953 -19.047 -16.922 1 64 501 TYR B N 1
ATOM 8358 C CA . TYR B 1 501 ? 19.641 -19.031 -16.281 1 64 501 TYR B CA 1
ATOM 8359 C C . TYR B 1 501 ? 18.938 -17.703 -16.516 1 64 501 TYR B C 1
ATOM 8361 O O . TYR B 1 501 ? 17.781 -17.672 -16.938 1 64 501 TYR B O 1
ATOM 8369 N N . PHE B 1 502 ? 19.578 -16.625 -16.438 1 63.22 502 PHE B N 1
ATOM 8370 C CA . PHE B 1 502 ? 18.953 -15.305 -16.484 1 63.22 502 PHE B CA 1
ATOM 8371 C C . PHE B 1 502 ? 18.547 -14.945 -17.922 1 63.22 502 PHE B C 1
ATOM 8373 O O . PHE B 1 502 ? 17.484 -14.391 -18.141 1 63.22 502 PHE B O 1
ATOM 8380 N N . ALA B 1 503 ? 19.391 -15.32 -18.828 1 66.12 503 ALA B N 1
ATOM 8381 C CA . ALA B 1 503 ? 19.094 -15.016 -20.234 1 66.12 503 ALA B CA 1
ATOM 8382 C C . ALA B 1 503 ? 17.859 -15.766 -20.703 1 66.12 503 ALA B C 1
ATOM 8384 O O . ALA B 1 503 ? 17.047 -15.219 -21.438 1 66.12 503 ALA B O 1
ATOM 8385 N N . SER B 1 504 ? 17.703 -16.844 -20.203 1 74 504 SER B N 1
ATOM 8386 C CA . SER B 1 504 ? 16.578 -17.672 -20.594 1 74 504 SER B CA 1
ATOM 8387 C C . SER B 1 504 ? 15.266 -17.141 -20.016 1 74 504 SER B C 1
ATOM 8389 O O . SER B 1 504 ? 14.25 -17.062 -20.703 1 74 504 SER B O 1
ATOM 8391 N N . VAL B 1 505 ? 15.344 -16.75 -18.812 1 79.62 505 VAL B N 1
ATOM 8392 C CA . VAL B 1 505 ? 14.148 -16.25 -18.156 1 79.62 505 VAL B CA 1
ATOM 8393 C C . VAL B 1 505 ? 13.688 -14.953 -18.828 1 79.62 505 VAL B C 1
ATOM 8395 O O . VAL B 1 505 ? 12.492 -14.75 -19.047 1 79.62 505 VAL B O 1
ATOM 8398 N N . ASP B 1 506 ? 14.594 -14.133 -19.141 1 82.81 506 ASP B N 1
ATOM 8399 C CA . ASP B 1 506 ? 14.266 -12.867 -19.797 1 82.81 506 ASP B CA 1
ATOM 8400 C C . ASP B 1 506 ? 13.586 -13.109 -21.141 1 82.81 506 ASP B C 1
ATOM 8402 O O . ASP B 1 506 ? 12.68 -12.359 -21.516 1 82.81 506 ASP B O 1
ATOM 8406 N N . LYS B 1 507 ? 14.078 -14.078 -21.797 1 84.19 507 LYS B N 1
ATOM 8407 C CA . LYS B 1 507 ? 13.492 -14.422 -23.078 1 84.19 507 LYS B CA 1
ATOM 8408 C C . LYS B 1 507 ? 12.031 -14.844 -22.922 1 84.19 507 LYS B C 1
ATOM 8410 O O . LYS B 1 507 ? 11.172 -14.453 -23.719 1 84.19 507 LYS B O 1
ATOM 8415 N N . PHE B 1 508 ? 11.812 -15.586 -21.953 1 87.06 508 PHE B N 1
ATOM 8416 C CA . PHE B 1 508 ? 10.453 -16.062 -21.734 1 87.06 508 PHE B CA 1
ATOM 8417 C C . PHE B 1 508 ? 9.547 -14.922 -21.281 1 87.06 508 PHE B C 1
ATOM 8419 O O . PHE B 1 508 ? 8.375 -14.859 -21.656 1 87.06 508 PHE B O 1
ATOM 8426 N N . VAL B 1 509 ? 10.086 -14.078 -20.453 1 89.25 509 VAL B N 1
ATOM 8427 C CA . VAL B 1 509 ? 9.328 -12.914 -20.016 1 89.25 509 VAL B CA 1
ATOM 8428 C C . VAL B 1 509 ? 8.898 -12.086 -21.234 1 89.25 509 VAL B C 1
ATOM 8430 O O . VAL B 1 509 ? 7.723 -11.742 -21.375 1 89.25 509 VAL B O 1
ATOM 8433 N N . ASP B 1 510 ? 9.797 -11.867 -22.078 1 90.75 510 ASP B N 1
ATOM 8434 C CA . ASP B 1 510 ? 9.5 -11.078 -23.266 1 90.75 510 ASP B CA 1
ATOM 8435 C C . ASP B 1 510 ? 8.492 -11.789 -24.156 1 90.75 510 ASP B C 1
ATOM 8437 O O . ASP B 1 510 ? 7.523 -11.18 -24.609 1 90.75 510 ASP B O 1
ATOM 8441 N N . PHE B 1 511 ? 8.711 -13.07 -24.328 1 90.94 511 PHE B N 1
ATOM 8442 C CA . PHE B 1 511 ? 7.91 -13.875 -25.25 1 90.94 511 PHE B CA 1
ATOM 8443 C C . PHE B 1 511 ? 6.477 -14 -24.75 1 90.94 511 PHE B C 1
ATOM 8445 O O . PHE B 1 511 ? 5.531 -13.867 -25.531 1 90.94 511 PHE B O 1
ATOM 8452 N N . ILE B 1 512 ? 6.305 -14.195 -23.516 1 92.75 512 ILE B N 1
ATOM 8453 C CA . ILE B 1 512 ? 4.992 -14.484 -22.953 1 92.75 512 ILE B CA 1
ATOM 8454 C C . ILE B 1 512 ? 4.277 -13.188 -22.594 1 92.75 512 ILE B C 1
ATOM 8456 O O . ILE B 1 512 ? 3.078 -13.039 -22.844 1 92.75 512 ILE B O 1
ATOM 8460 N N . LEU B 1 513 ? 5.02 -12.156 -22.109 1 92.94 513 LEU B N 1
ATOM 8461 C CA . LEU B 1 513 ? 4.371 -11.008 -21.484 1 92.94 513 LEU B CA 1
ATOM 8462 C C . LEU B 1 513 ? 4.363 -9.812 -22.422 1 92.94 513 LEU B C 1
ATOM 8464 O O . LEU B 1 513 ? 3.549 -8.898 -22.281 1 92.94 513 LEU B O 1
ATOM 8468 N N . PHE B 1 514 ? 5.203 -9.773 -23.484 1 91.94 514 PHE B N 1
ATOM 8469 C CA . PHE B 1 514 ? 5.332 -8.492 -24.172 1 91.94 514 PHE B CA 1
ATOM 8470 C C . PHE B 1 514 ? 5.148 -8.68 -25.672 1 91.94 514 PHE B C 1
ATOM 8472 O O . PHE B 1 514 ? 4.754 -7.742 -26.375 1 91.94 514 PHE B O 1
ATOM 8479 N N . LYS B 1 515 ? 5.391 -9.828 -26.234 1 91.81 515 LYS B N 1
ATOM 8480 C CA . LYS B 1 515 ? 5.27 -10.039 -27.672 1 91.81 515 LYS B CA 1
ATOM 8481 C C . LYS B 1 515 ? 3.863 -10.5 -28.047 1 91.81 515 LYS B C 1
ATOM 8483 O O . LYS B 1 515 ? 3.535 -11.68 -27.891 1 91.81 515 LYS B O 1
ATOM 8488 N N . PRO B 1 516 ? 3.084 -9.688 -28.609 1 89.06 516 PRO B N 1
ATOM 8489 C CA . PRO B 1 516 ? 1.726 -10.094 -28.984 1 89.06 516 PRO B CA 1
ATOM 8490 C C . PRO B 1 516 ? 1.698 -11.031 -30.188 1 89.06 516 PRO B C 1
ATOM 8492 O O . PRO B 1 516 ? 2.678 -11.117 -30.922 1 89.06 516 PRO B O 1
ATOM 8495 N N . ILE B 1 517 ? 0.603 -11.742 -30.281 1 89.31 517 ILE B N 1
ATOM 8496 C CA . ILE B 1 517 ? 0.391 -12.57 -31.469 1 89.31 517 ILE B CA 1
ATOM 8497 C C . ILE B 1 517 ? -0.234 -11.734 -32.562 1 89.31 517 ILE B C 1
ATOM 8499 O O . ILE B 1 517 ? -1.259 -11.078 -32.375 1 89.31 517 ILE B O 1
ATOM 8503 N N . CYS B 1 518 ? 0.41 -11.703 -33.719 1 80.19 518 CYS B N 1
ATOM 8504 C CA . CYS B 1 518 ? -0.079 -10.922 -34.844 1 80.19 518 CYS B CA 1
ATOM 8505 C C . CYS B 1 518 ? -1.355 -11.523 -35.406 1 80.19 518 CYS B C 1
ATOM 8507 O O . CYS B 1 518 ? -1.515 -12.75 -35.438 1 80.19 518 CYS B O 1
ATOM 8509 N N . ASN B 1 519 ? -2.346 -10.672 -35.719 1 67.44 519 ASN B N 1
ATOM 8510 C CA . ASN B 1 519 ? -3.586 -11.109 -36.344 1 67.44 519 ASN B CA 1
ATOM 8511 C C . ASN B 1 519 ? -3.352 -11.602 -37.781 1 67.44 519 ASN B C 1
ATOM 8513 O O . ASN B 1 519 ? -2.473 -11.094 -38.469 1 67.44 519 ASN B O 1
#

InterPro domains:
  IPR001906 Terpene synthase, N-terminal domain [PF01397] (9-165)
  IPR005630 Terpene synthase, metal-binding domain [PF03936] (222-463)
  IPR008930 Terpenoid cyclases/protein prenyltransferase alpha-alpha toroid [SSF48239] (9-190)
  IPR008949 Isoprenoid synthase domain superfamily [G3DSA:1.10.600.10] (6-501)
  IPR008949 Isoprenoid synthase domain superfamily [SSF48576] (192-507)
  IPR034741 Terpene cyclase-like 1, C-terminal domain [SFLDG01019] (194-501)
  IPR036965 Terpene synthase, N-terminal domain superfamily [G3DSA:1.50.10.130] (30-191)
  IPR044814 Terpene cyclases, class 1, plant [cd00684] (5-496)
  IPR050148 Terpene synthase-like [PTHR31225] (19-500)

Sequence (1038 aa):
MVEEDRVVSEYNKSIEELQEETRKALRTDLEPMEAMKLIDSLQWLGIAYKYEEEIDFWLEKLLEWDAGEDLHATSLRFRLLRQNAKPVSSDVFRKFVASDNGKFKKSLNRDKEGLLSLYEASYLGTKGDEILSEAMRYSKSQLKLSVDDEGTLPRDLSGRIRRALELPRHLRMDRLETRLYIDEYSKQNDHSSLLLQHAKLDYNQLQLLHQTELTEISRWWKQLGLVEKLSFARNRPMECFLWTVGTLPQPIYSGVRIELAKTVAILLVIDDIFDTYGTIDELSLFTSAIQRWDLDAIDQLPEYMKICYMALYNTTNEIAYKVLKEQGRNILPYLSRTWIDTIEAFMIEAEWFNNGHRPCAEDYMENGVITAGAYMALVHAFFLIGQGLTTQNMKLMTKPYPKLFTNSGKILRLWDDLGTAKEEQDRGDNASSIILFMEEKNIGCEDEAREYIMQLILDLWKDLNTELLDSNTLLPLPLIRVCFNMSRTSQVIYQHQENSYFASVDKFVDFILFKPICNMVEEDRVVSEYNKSIEELQEETRKALRTDLEPMEAMKLIDSLQWLGIAYKYEEEIDFWLEKLLEWDAGEDLHATSLRFRLLRQNAKPVSSDVFRKFVASDNGKFKKSLNRDKEGLLSLYEASYLGTKGDEILSEAMRYSKSQLKLSVDDEGTLPRDLSGRIRRALELPRHLRMDRLETRLYIDEYSKQNDHSSLLLQHAKLDYNQLQLLHQTELTEISRWWKQLGLVEKLSFARNRPMECFLWTVGTLPQPIYSGVRIELAKTVAILLVIDDIFDTYGTIDELSLFTSAIQRWDLDAIDQLPEYMKICYMALYNTTNEIAYKVLKEQGRNILPYLSRTWIDTIEAFMIEAEWFNNGHRPCAEDYMENGVITAGAYMALVHAFFLIGQGLTTQNMKLMTKPYPKLFTNSGKILRLWDDLGTAKEEQDRGDNASSIILFMEEKNIGCEDEAREYIMQLILDLWKDLNTELLDSNTLLPLPLIRVCFNMSRTSQVIYQHQENSYFASVDKFVDFILFKPICN

Nearest PDB structures (foldseek):
  1n23-assembly1_B  TM=9.582E-01  e=1.170E-28  Salvia officinalis
  1n1z-assembly1_A  TM=9.484E-01  e=1.816E-28  Salvia officinalis
  1n1z-assembly1_B  TM=9.482E-01  e=7.654E-28  Salvia officinalis
  4gax-assembly1_A  TM=8.902E-01  e=6.893E-27  Artemisia annua
  4fjq-assembly1_A  TM=8.956E-01  e=9.117E-27  Artemisia annua

pLDDT: mean 90.82, std 9.23, range [41.34, 98.62]